Protein AF-A0A5M6DE95-F1 (afdb_monomer)

pLDDT: mean 82.73, std 20.06, range [22.91, 98.81]

InterPro domains:
  IPR000073 Alpha/beta hydrolase fold-1 [PF12697] (902-1166)
  IPR029058 Alpha/Beta hydrolase fold [G3DSA:3.40.50.1820] (59-290)
  IPR029058 Alpha/Beta hydrolase fold [G3DSA:3.40.50.1820] (291-557)
  IPR029058 Alpha/Beta hydrolase fold [G3DSA:3.40.50.1820] (568-847)
  IPR029058 Alpha/Beta hydrolase fold [G3DSA:3.40.50.1820] (859-1182)
  IPR029058 Alpha/Beta hydrolase fold [SSF53474] (50-286)
  IPR029058 Alpha/Beta hydrolase fold [SSF53474] (315-560)
  IPR029058 Alpha/Beta hydrolase fold [SSF53474] (602-825)
  IPR029058 Alpha/Beta hydrolase fold [SSF53474] (873-1181)
  IPR041127 PET hydrolase/cutinase-like [PF12740] (641-721)
  IPR049492 BD-FAE-like domain [PF20434] (73-189)
  IPR049492 BD-FAE-like domain [PF20434] (334-458)
  IPR050300 GDXG lipolytic enzyme [PTHR48081] (318-543)

Organism: NCBI:txid2605748

Secondary structure (DSSP, 8-state):
---------------S----------GGGSPPPEES-SSPPTT-TTTTTSPPEEE-SSS-EEE--SS-EEEEEPPPTT-----EEEEE--STTT-EETIIIIIHHHHHHHHTT-EEEEEE---TTSTT----IIIIIHHHHHHHHHHHHHTTTTTT--TTSEEEEEEHHHHHHHHHHHHS-----TT-SSTTTTS----S-EEEES-S-GGG----TTS--EEEEEETTS-HHHHHHHHHHHHHHHHTT--EEEEEETT--S-----TT--SSGGGHHHHHHHHHHHTT-S--PPPP---S---PPPP---TT-SEEEEEEEE-SSSS-GGGEEEEEEESS--SSPEEEEEEE--STTTS--TTSHHHHHHHHHHHHTT-EEEEE----TTTS-TTHHHHHHHHHHHHHHHTHHHHTEEEEEEEEEEETHHHHHHHHHHH--GGGS---SSS-TTS----SEEEEES---S--TT-S---GGGSGGGG--TTSPPEEEEEETT-SSS-HHHHHHHHHHHHHHT--EEEEEETT--GGGGTTSSHHHHHHHHHHHHHHHHSPPPPTT--SS----S--B--TTS-SSSS-EEEE--TTSTTEEEEEES--TT-BTTB-EEEEEEEPGGG-SB-GGGHHHHHHHHHTT-EEEEEBB-TTTS---GGGGSPP-THHHHHHHHHHHHHHHSTT-TTTTTEEEEEEEEEEETHHHHHHHHHTTSTT--EEEEES----SS---STTS----GGGGGG--S-EEEEE--TTSTTHHHHHHHHHH--SS-EEEEEESS-TT-STTSGGGTHHHHHHHHHHHHHTT--GGGHHHHSSTT-HHHH-TTEEEEEE--------------S----S--PPPPPPTT-EEEEEEETTEEEEEEEPPP-TTPPEEEEE--TT--GGGGHHHHHHHTTT-EEEEEPPTTBTTSPPP-TT--TTHHHHHHHHHHHHTT-SS-EEEEETHHHHHHHHHHHH-TTS-SEEEEES-----TT--S-PPP-TTSTTTTTS--S-------------------PPPP-----TTS-HHHHHHHHTS-HHHHHHHHHHH-TTS-HHHHHHHHHHHHTB----SHHHHHHHHHTT--GGGGGG--S-EEEEE----HHHHHHHHHHHHTSTTEEEEE-TT--S-HHHHTHHHHHHHHHHHHHHHH--

Sequence (1185 aa):
MNKQPLIAFLVFAALFCVCRSSMAQSDSELPQAVYLYEGDAPGSEGMSDIPKQIRPGDDRVVTQVHRPLLYPYLPAEGAETRMAVIVAPGGGHNSLWSTHEGHTPAKYFADHGIAAFVLEYRLAEERDSKYTVDEHALGDMQRAIRLVRARAKDWNVDPNRVGVMGFSAGGEIAALSGMRFDAGDQDADDSIAKQSSRPDFVALIYPGRSHRYEPQPESPPTFIVAGYGDRRDISEGMANVYLKYKRAGVPTELHIYSNAGHGFGLREGKSGSVMRWVDRFIDWAGDRKLIVREAKSKPSADTPSEPKPEDEASDLKIIRDIAYRKGDSQAWRLDLAMPAKQTKDLRPALVIVHGGGWRGGSKSVDVYQKMMTEYARKGYVTVNVEYRLIGEAPFPACIEDVKCAVRWLRAHAKEYHVDPDRIGAYGHSAGAHLALMLAMAPKSAGLEGDGGWDEFSSIVNVAAAGSPPTELGRDVPMAESQWWPIGYVAADHPPLFLIQGSEDRIVRAALTDDFVEKMKAAGADIKYLRVDGAQHGLAYNERLELTDPAIEEFFAKHLKPKLPDGAAANDATEPAAVIIEDGGTGPYSAIATEDESLSGMTIFRPRDLSPFGEKQKLPVLLWGNGACANTTEEHKNFLSEIASHGYLVLAIGLLDQIEERDETSRQKTLSSQLLAALDWAIAESERSGSQFDRKIDTSKVAAMGMSCGGLQAIEVSHDPRISTTVVCNSGVLPSPSPMPGMPALKKDILTKLHGPVLYIMGGPKDIAYNNAMDDFSRVAHVPIVMTNFDVGHAGTYARPHGGEFTQVALDWLDWQLKGKTENSQVFLGEDGKLAKDPDWTVEAKNFAVEHSKAVPVPTEGEIGHAVKPPAAPEGWSEGFLYANGVRLHYYQTPSLAEKPPLVMVHGITDNGLCWTTLALKLQDQFNITLLDARGHGLSDPFTANDDADTLIKDVVAAVETLELKRPILMGHSMGAHTVMRIAAEYPQLPKAVVMLDPLLPGAGNRGGPPRSGRDEFRGRERSRGEPGEHPTSPESNERSSDRPAAKRLSVSMFGSPKDLVAQNNYSFDDLVAKCRRDSPKWDLIDCQYWALSKKQYHGAYSGESFAVMTGAMQIGDALKNIEVPALILKADASDEDREAHQTSADAMPNCKLVHLDDAGHNLHHDQLNRTFKTLSQFLSKVNGP

Mean predicted aligned error: 22.91 Å

Solvent-accessible surface area (backbone atoms only — not comparable to full-atom values): 64082 Å² total; per-residue (Å²): 133,89,80,85,82,91,87,81,89,79,87,89,78,94,76,92,84,92,76,88,88,80,88,82,88,72,89,83,81,67,58,78,70,44,64,72,45,98,66,59,38,90,95,22,77,93,38,46,85,52,75,56,45,74,47,85,64,102,48,44,35,38,32,64,43,38,58,38,31,32,33,59,30,67,32,63,93,84,48,51,30,25,21,33,36,39,26,22,22,16,50,73,34,44,36,29,40,36,32,39,37,12,51,48,50,23,48,52,35,11,79,69,30,25,29,14,28,29,43,49,53,41,37,34,59,27,88,90,45,88,44,40,58,81,63,39,24,29,42,43,53,30,47,46,48,6,43,51,40,66,40,9,78,84,65,62,34,41,62,83,31,37,22,31,30,7,25,27,39,19,7,38,40,31,54,46,30,39,63,56,61,51,73,41,41,82,85,49,89,49,70,40,52,36,33,39,28,52,38,55,29,37,33,31,36,44,27,51,69,34,89,76,63,75,54,44,62,85,25,39,42,34,40,37,38,34,19,52,65,25,60,60,49,31,35,56,24,47,57,53,39,51,53,42,27,55,73,34,68,21,64,66,49,81,46,74,34,79,91,28,45,76,87,70,64,40,57,88,96,61,84,59,79,68,65,45,53,63,58,53,49,51,51,51,34,42,77,68,57,47,53,42,72,70,79,81,76,81,80,76,94,74,79,93,74,76,88,82,89,86,70,100,80,59,73,53,43,74,48,72,71,43,64,50,32,92,70,90,53,71,38,37,22,27,33,37,26,25,46,52,75,83,67,94,68,64,21,29,28,38,38,38,33,48,31,42,76,49,68,48,66,51,40,82,42,65,62,55,46,47,51,32,51,54,44,7,74,75,55,25,36,17,36,34,37,34,42,40,32,49,86,79,36,55,84,63,42,35,51,14,37,52,26,18,42,42,6,33,47,46,74,40,10,80,82,70,44,36,32,73,83,21,28,34,24,34,16,28,33,44,9,6,32,45,19,46,37,32,34,49,59,52,77,89,72,69,52,55,67,87,48,55,52,80,92,41,68,42,63,34,56,26,24,36,21,18,36,36,56,32,62,92,56,102,83,61,102,66,89,55,61,89,79,28,54,60,67,50,67,43,38,86,45,42,43,35,37,40,35,34,17,62,55,12,83,82,48,51,33,67,50,43,50,53,46,51,51,51,25,52,75,49,60,26,53,68,49,76,50,75,39,82,80,28,38,69,42,33,64,68,81,31,65,50,88,62,39,52,61,55,54,48,54,52,49,49,73,73,37,52,82,76,78,73,92,73,87,72,83,81,81,78,71,67,62,68,65,42,62,54,91,84,8,36,86,34,95,31,46,14,30,36,34,62,48,89,95,47,73,64,31,29,38,22,25,36,65,73,56,82,84,42,25,94,90,40,51,26,33,37,36,30,37,29,31,43,88,29,37,30,38,33,65,75,42,42,37,26,49,30,22,52,7,1,66,56,25,38,29,44,29,39,11,45,44,72,91,70,50,86,86,63,80,69,54,72,42,68,46,57,48,65,55,49,56,51,50,50,52,49,52,46,50,37,21,69,33,85,88,40,95,36,44,49,19,49,33,75,80,25,24,34,30,24,17,28,34,38,7,13,45,27,21,60,66,49,35,55,41,87,63,36,49,28,38,38,28,24,33,24,45,61,43,101,58,54,61,88,57,90,53,51,70,70,45,56,72,69,57,58,76,47,49,72,33,43,34,37,36,48,33,11,23,90,72,11,86,26,37,68,29,29,54,52,47,58,71,67,51,73,86,32,31,35,36,43,36,30,34,81,59,21,55,76,53,36,26,80,40,79,51,4,38,70,57,35,56,57,50,47,42,49,46,36,26,76,58,70,62,40,63,76,39,47,44,43,64,43,66,91,83,7,54,38,57,71,34,91,68,38,47,61,48,67,48,60,70,85,82,86,86,80,82,90,80,76,90,83,72,96,82,86,87,90,75,90,60,74,79,72,76,81,63,89,74,47,47,72,52,74,46,80,40,93,94,37,48,38,25,36,38,32,46,64,78,58,101,82,46,58,45,31,39,39,34,41,28,86,76,38,19,30,64,64,45,47,78,57,45,70,76,39,43,91,67,26,29,38,37,24,32,16,51,76,15,14,42,81,13,39,62,70,58,95,85,59,42,40,54,44,72,41,49,44,54,53,41,49,37,59,74,69,65,53,77,47,24,34,35,34,13,27,38,58,15,10,28,29,44,50,50,39,31,34,76,40,53,80,51,42,58,28,40,37,25,35,37,51,92,65,75,44,83,87,66,80,87,70,83,82,72,72,91,75,58,78,84,60,66,82,81,74,85,82,84,88,90,82,84,86,89,85,85,84,89,85,83,90,83,84,92,88,73,86,81,77,79,82,83,72,85,54,96,84,48,55,66,67,50,41,52,55,42,47,66,49,54,59,46,59,39,27,53,46,36,46,71,78,40,71,76,46,55,71,68,56,26,32,36,49,29,45,16,50,56,29,51,69,40,50,82,41,77,63,45,40,50,19,64,53,37,38,62,65,56,85,81,44,49,61,50,27,70,47,49,31,38,39,42,32,38,48,67,54,72,65,46,48,52,27,43,46,56,59,35,67,45,18,86,38,46,46,77,44,72,39,79,88,19,46,80,53,39,72,52,57,35,34,70,61,44,49,53,57,48,52,62,49,54,47,63,75,70,48,134

Radius of gyration: 39.04 Å; Cα contacts (8 Å, |Δi|>4): 2442; chains: 1; bounding box: 116×126×88 Å

Structure (mmCIF, N/CA/C/O backbone):
data_AF-A0A5M6DE95-F1
#
_entry.id   AF-A0A5M6DE95-F1
#
loop_
_atom_site.group_PDB
_atom_site.id
_atom_site.type_symbol
_atom_site.label_atom_id
_atom_site.label_alt_id
_atom_site.label_comp_id
_atom_site.label_asym_id
_atom_site.label_entity_id
_atom_site.label_seq_id
_atom_site.pdbx_PDB_ins_code
_atom_site.Cartn_x
_atom_site.Cartn_y
_atom_site.Cartn_z
_atom_site.occupancy
_atom_site.B_iso_or_equiv
_atom_site.auth_seq_id
_atom_site.auth_comp_id
_atom_site.auth_asym_id
_atom_site.auth_atom_id
_atom_site.pdbx_PDB_model_num
ATOM 1 N N . MET A 1 1 ? 83.474 -16.501 18.865 1.00 30.64 1 MET A N 1
ATOM 2 C CA . MET A 1 1 ? 82.662 -17.708 18.605 1.00 30.64 1 MET A CA 1
ATOM 3 C C . MET A 1 1 ? 81.858 -18.022 19.851 1.00 30.64 1 MET A C 1
ATOM 5 O O . MET A 1 1 ? 82.423 -17.947 20.931 1.00 30.64 1 MET A O 1
ATOM 9 N N . ASN A 1 2 ? 80.572 -18.316 19.653 1.00 35.72 2 ASN A N 1
ATOM 10 C CA . ASN A 1 2 ? 79.562 -18.784 20.607 1.00 35.72 2 ASN A CA 1
ATOM 11 C C . ASN A 1 2 ? 79.353 -17.982 21.897 1.00 35.72 2 ASN A C 1
ATOM 13 O O . ASN A 1 2 ? 80.166 -18.003 22.815 1.00 35.72 2 ASN A O 1
ATOM 17 N N . LYS A 1 3 ? 78.166 -17.377 22.001 1.00 25.84 3 LYS A N 1
ATOM 18 C CA . LYS A 1 3 ? 77.564 -16.990 23.274 1.00 25.84 3 LYS A CA 1
ATOM 19 C C . LYS A 1 3 ? 76.087 -17.402 23.305 1.00 25.84 3 LYS A C 1
ATOM 21 O O . LYS A 1 3 ? 75.293 -16.966 22.481 1.00 25.84 3 LYS A O 1
ATOM 26 N N . GLN A 1 4 ? 75.793 -18.265 24.278 1.00 34.38 4 GLN A N 1
ATOM 27 C CA . GLN A 1 4 ? 74.575 -18.329 25.112 1.00 34.38 4 GLN A CA 1
ATOM 28 C C . GLN A 1 4 ? 74.244 -16.933 25.738 1.00 34.38 4 GLN A C 1
ATOM 30 O O . GLN A 1 4 ? 75.026 -16.017 25.467 1.00 34.38 4 GLN A O 1
ATOM 35 N N . PRO A 1 5 ? 73.269 -16.717 26.674 1.00 54.12 5 PRO A N 1
ATOM 36 C CA . PRO A 1 5 ? 72.367 -17.660 27.388 1.00 54.12 5 PRO A CA 1
ATOM 37 C C . PRO A 1 5 ? 70.900 -17.196 27.692 1.00 54.12 5 PRO A C 1
ATOM 39 O O . PRO A 1 5 ? 70.579 -16.021 27.601 1.00 54.12 5 PRO A O 1
ATOM 42 N N . LEU A 1 6 ? 70.063 -18.170 28.109 1.00 30.41 6 LEU A N 1
ATOM 43 C CA . LEU A 1 6 ? 69.128 -18.250 29.273 1.00 30.41 6 LEU A CA 1
ATOM 44 C C . LEU A 1 6 ? 68.301 -17.031 29.796 1.00 30.41 6 LEU A C 1
ATOM 46 O O . LEU A 1 6 ? 68.891 -16.018 30.146 1.00 30.41 6 LEU A O 1
ATOM 50 N N . ILE A 1 7 ? 66.990 -17.268 30.068 1.00 28.22 7 ILE A N 1
ATOM 51 C CA . ILE A 1 7 ? 66.188 -16.982 31.311 1.00 28.22 7 ILE A CA 1
ATOM 52 C C . ILE A 1 7 ? 64.760 -16.386 31.119 1.00 28.22 7 ILE A C 1
ATOM 54 O O . ILE A 1 7 ? 64.574 -15.398 30.424 1.00 28.22 7 ILE A O 1
ATOM 58 N N . ALA A 1 8 ? 63.826 -16.975 31.895 1.00 24.28 8 ALA A N 1
ATOM 59 C CA . ALA A 1 8 ? 62.583 -16.469 32.525 1.00 24.28 8 ALA A CA 1
ATOM 60 C C . ALA A 1 8 ? 61.265 -16.268 31.740 1.00 24.28 8 ALA A C 1
ATOM 62 O O . ALA A 1 8 ? 61.169 -15.467 30.823 1.00 24.28 8 ALA A O 1
ATOM 63 N N . PHE A 1 9 ? 60.227 -16.958 32.250 1.00 29.44 9 PHE A N 1
ATOM 64 C CA . PHE A 1 9 ? 58.916 -16.433 32.685 1.00 29.44 9 PHE A CA 1
ATOM 65 C C . PHE A 1 9 ? 58.400 -15.152 32.007 1.00 29.44 9 PHE A C 1
ATOM 67 O O . PHE A 1 9 ? 58.984 -14.098 32.229 1.00 29.44 9 PHE A O 1
ATOM 74 N N . LEU A 1 10 ? 57.216 -15.216 31.372 1.00 24.34 10 LEU A N 1
ATOM 75 C CA . LEU A 1 10 ? 56.120 -14.256 31.602 1.00 24.34 10 LEU A CA 1
ATOM 76 C C . LEU A 1 10 ? 54.818 -14.639 30.871 1.00 24.34 10 LEU A C 1
ATOM 78 O O . LEU A 1 10 ? 54.762 -14.804 29.656 1.00 24.34 10 LEU A O 1
ATOM 82 N N . VAL A 1 11 ? 53.761 -14.734 31.678 1.00 37.62 11 VAL A N 1
ATOM 83 C CA . VAL A 1 11 ? 52.373 -14.398 31.340 1.00 37.62 11 VAL A CA 1
ATOM 84 C C . VAL A 1 11 ? 52.327 -12.965 30.773 1.00 37.62 11 VAL A C 1
ATOM 86 O O . VAL A 1 11 ? 53.164 -12.157 31.157 1.00 37.62 11 VAL A O 1
ATOM 89 N N . PHE A 1 12 ? 51.312 -12.657 29.954 1.00 27.19 12 PHE A N 1
ATOM 90 C CA . PHE A 1 12 ? 50.976 -11.369 29.303 1.00 27.19 12 PHE A CA 1
ATOM 91 C C . PHE A 1 12 ? 51.530 -11.138 27.889 1.00 27.19 12 PHE A C 1
ATOM 93 O O . PHE A 1 12 ? 52.567 -10.514 27.707 1.00 27.19 12 PHE A O 1
ATOM 100 N N . ALA A 1 13 ? 50.754 -11.553 26.880 1.00 26.64 13 ALA A N 1
ATOM 101 C CA . ALA A 1 13 ? 50.155 -10.638 25.891 1.00 26.64 13 ALA A CA 1
ATOM 102 C C . ALA A 1 13 ? 49.337 -11.436 24.857 1.00 26.64 13 ALA A C 1
ATOM 104 O O . ALA A 1 13 ? 49.686 -11.550 23.685 1.00 26.64 13 ALA A O 1
ATOM 105 N N . ALA A 1 14 ? 48.212 -11.991 25.311 1.00 38.28 14 ALA A N 1
ATOM 106 C CA . ALA A 1 14 ? 47.057 -12.151 24.445 1.00 38.28 14 ALA A CA 1
ATOM 107 C C . ALA A 1 14 ? 46.505 -10.742 24.182 1.00 38.28 14 ALA A C 1
ATOM 109 O O . ALA A 1 14 ? 45.940 -10.158 25.096 1.00 38.28 14 ALA A O 1
ATOM 110 N N . LEU A 1 15 ? 46.773 -10.172 23.003 1.00 38.22 15 LEU A N 1
ATOM 111 C CA . LEU A 1 15 ? 45.950 -9.203 22.260 1.00 38.22 15 LEU A CA 1
ATOM 112 C C . LEU A 1 15 ? 46.751 -8.706 21.034 1.00 38.22 15 LEU A C 1
ATOM 114 O O . LEU A 1 15 ? 47.923 -8.370 21.159 1.00 38.22 15 LEU A O 1
ATOM 118 N N . PHE A 1 16 ? 46.071 -8.611 19.884 1.00 33.19 16 PHE A N 1
ATOM 119 C CA . PHE A 1 16 ? 46.503 -8.036 18.594 1.00 33.19 16 PHE A CA 1
ATOM 120 C C . PHE A 1 16 ? 47.406 -8.868 17.662 1.00 33.19 16 PHE A C 1
ATOM 122 O O . PHE A 1 16 ? 48.593 -8.604 17.520 1.00 33.19 16 PHE A O 1
ATOM 129 N N . CYS A 1 17 ? 46.791 -9.811 16.933 1.00 26.55 17 CYS A N 1
ATOM 130 C CA . CYS A 1 17 ? 46.836 -9.887 15.455 1.00 26.55 17 CYS A CA 1
ATOM 131 C C . CYS A 1 17 ? 46.016 -11.093 14.953 1.00 26.55 17 CYS A C 1
ATOM 133 O O . CYS A 1 17 ? 46.554 -12.068 14.438 1.00 26.55 17 CYS A O 1
ATOM 135 N N . VAL A 1 18 ? 44.688 -11.033 15.099 1.00 34.94 18 VAL A N 1
ATOM 136 C CA . VAL A 1 18 ? 43.774 -11.842 14.278 1.00 34.94 18 VAL A CA 1
ATOM 137 C C . VAL A 1 18 ? 43.281 -10.925 13.171 1.00 34.94 18 VAL A C 1
ATOM 139 O O . VAL A 1 18 ? 42.356 -10.145 13.362 1.00 34.94 18 VAL A O 1
ATOM 142 N N . CYS A 1 19 ? 43.957 -10.972 12.027 1.00 32.53 19 CYS A N 1
ATOM 143 C CA . CYS A 1 19 ? 43.475 -10.366 10.798 1.00 32.53 19 CYS A CA 1
ATOM 144 C C . CYS A 1 19 ? 43.886 -11.237 9.609 1.00 32.53 19 CYS A C 1
ATOM 146 O O . CYS A 1 19 ? 45.070 -11.370 9.312 1.00 32.53 19 CYS A O 1
ATOM 148 N N . ARG A 1 20 ? 42.851 -11.725 8.913 1.00 36.06 20 ARG A N 1
ATOM 149 C CA . ARG A 1 20 ? 42.813 -12.231 7.531 1.00 36.06 20 ARG A CA 1
ATOM 150 C C . ARG A 1 20 ? 43.402 -13.614 7.259 1.00 36.06 20 ARG A C 1
ATOM 152 O O . ARG A 1 20 ? 44.594 -13.763 7.028 1.00 36.06 20 ARG A O 1
ATOM 159 N N . SER A 1 21 ? 42.499 -14.582 7.110 1.00 28.50 21 SER A N 1
ATOM 160 C CA . SER A 1 21 ? 42.454 -15.507 5.965 1.00 28.50 21 SER A CA 1
ATOM 161 C C . SER A 1 21 ? 41.072 -16.166 5.932 1.00 28.50 21 SER A C 1
ATOM 163 O O . SER A 1 21 ? 40.866 -17.237 6.491 1.00 28.50 21 SER A O 1
ATOM 165 N N . SER A 1 22 ? 40.105 -15.474 5.332 1.00 34.28 22 SER A N 1
ATOM 166 C CA . SER A 1 22 ? 38.844 -16.063 4.889 1.00 34.28 22 SER A CA 1
ATOM 167 C C . SER A 1 22 ? 38.933 -16.361 3.390 1.00 34.28 22 SER A C 1
ATOM 169 O O . SER A 1 22 ? 39.476 -15.546 2.647 1.00 34.28 22 SER A O 1
ATOM 171 N N . MET A 1 23 ? 38.284 -17.459 2.994 1.00 39.03 23 MET A N 1
ATOM 172 C CA . MET A 1 23 ? 37.802 -17.811 1.646 1.00 39.03 23 MET A CA 1
ATOM 173 C C . MET A 1 23 ? 38.751 -18.573 0.707 1.00 39.03 23 MET A C 1
ATOM 175 O O . MET A 1 23 ? 39.632 -18.005 0.070 1.00 39.03 23 MET A O 1
ATOM 179 N N . ALA A 1 24 ? 38.448 -19.867 0.555 1.00 29.34 24 ALA A N 1
ATOM 180 C CA . ALA A 1 24 ? 38.422 -20.588 -0.719 1.00 29.34 24 ALA A CA 1
ATOM 181 C C . ALA A 1 24 ? 37.499 -21.818 -0.557 1.00 29.34 24 ALA A C 1
ATOM 183 O O . ALA A 1 24 ? 37.802 -22.705 0.239 1.00 29.34 24 ALA A O 1
ATOM 184 N N . GLN A 1 25 ? 36.362 -21.854 -1.258 1.00 33.25 25 GLN A N 1
ATOM 185 C CA . GLN A 1 25 ? 35.470 -23.021 -1.334 1.00 33.25 25 GLN A CA 1
ATOM 186 C C . GLN A 1 25 ? 35.994 -23.954 -2.447 1.00 33.25 25 GLN A C 1
ATOM 188 O O . GLN A 1 25 ? 36.332 -23.477 -3.530 1.00 33.25 25 GLN A O 1
ATOM 193 N N . SER A 1 26 ? 36.165 -25.251 -2.167 1.00 34.94 26 SER A N 1
ATOM 194 C CA . SER A 1 26 ? 36.795 -26.233 -3.071 1.00 34.94 26 SER A CA 1
ATOM 195 C C . SER A 1 26 ? 35.801 -26.884 -4.045 1.00 34.94 26 SER A C 1
ATOM 197 O O . SER A 1 26 ? 34.688 -27.203 -3.645 1.00 34.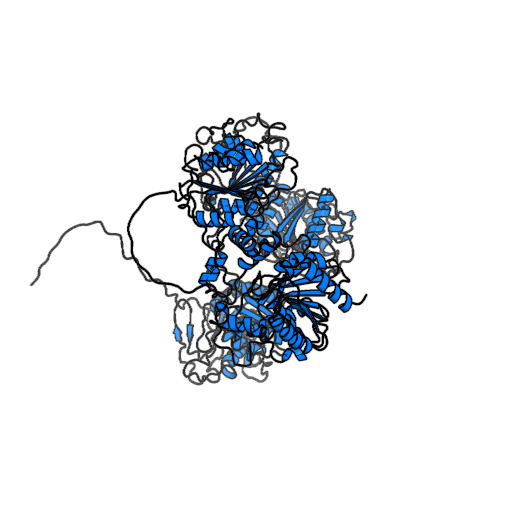94 26 SER A O 1
ATOM 199 N N . ASP A 1 27 ? 36.237 -27.185 -5.279 1.00 42.84 27 ASP A N 1
ATOM 200 C CA . ASP A 1 27 ? 35.501 -27.837 -6.396 1.00 42.84 27 ASP A CA 1
ATOM 201 C C . ASP A 1 27 ? 34.868 -29.231 -6.104 1.00 42.84 27 ASP A C 1
ATOM 203 O O . ASP A 1 27 ? 34.369 -29.893 -7.013 1.00 42.84 27 ASP A O 1
ATOM 207 N N . SER A 1 28 ? 34.866 -29.717 -4.860 1.00 45.84 28 SER A N 1
ATOM 208 C CA . SER A 1 28 ? 34.426 -31.072 -4.483 1.00 45.84 28 SER A CA 1
ATOM 209 C C . SER A 1 28 ? 32.909 -31.254 -4.294 1.00 45.84 28 SER A C 1
ATOM 211 O O . SER A 1 28 ? 32.488 -32.361 -3.976 1.00 45.84 28 SER A O 1
ATOM 213 N N . GLU A 1 29 ? 32.089 -30.209 -4.451 1.00 66.94 29 GLU A N 1
ATOM 214 C CA . GLU A 1 29 ? 30.639 -30.234 -4.143 1.00 66.94 29 GLU A CA 1
ATOM 215 C C . GLU A 1 29 ? 29.712 -30.304 -5.379 1.00 66.94 29 GLU A C 1
ATOM 217 O O . GLU A 1 29 ? 28.490 -30.293 -5.244 1.00 66.94 29 GLU A O 1
ATOM 222 N N . LEU A 1 30 ? 30.254 -30.368 -6.599 1.00 82.88 30 LEU A N 1
ATOM 223 C CA . LEU A 1 30 ? 29.458 -30.320 -7.835 1.00 82.88 30 LEU A CA 1
ATOM 224 C C . LEU A 1 30 ? 29.026 -31.718 -8.311 1.00 82.88 30 LEU A C 1
ATOM 226 O O . LEU A 1 30 ? 29.800 -32.669 -8.179 1.00 82.88 30 LEU A O 1
ATOM 230 N N . PRO A 1 31 ? 27.834 -31.864 -8.925 1.00 88.44 31 PRO A N 1
ATOM 231 C CA . PRO A 1 31 ? 27.388 -33.147 -9.459 1.00 88.44 31 PRO A CA 1
ATOM 232 C C . PRO A 1 31 ? 28.258 -33.606 -10.638 1.00 88.44 31 PRO A C 1
ATOM 234 O O . PRO A 1 31 ? 28.967 -32.819 -11.270 1.00 88.44 31 PRO A O 1
ATOM 237 N N . GLN A 1 32 ? 28.198 -34.898 -10.962 1.00 91.81 32 GLN A N 1
ATOM 238 C CA . GLN A 1 32 ? 28.972 -35.463 -12.068 1.00 91.81 32 GLN A CA 1
ATOM 239 C C . GLN A 1 32 ? 28.542 -34.852 -13.411 1.00 91.81 32 GLN A C 1
ATOM 241 O O . GLN A 1 32 ? 27.391 -34.984 -13.824 1.00 91.81 32 GLN A O 1
ATOM 246 N N . ALA A 1 33 ? 29.485 -34.215 -14.109 1.00 93.44 33 ALA A N 1
ATOM 247 C CA . ALA A 1 33 ? 29.240 -33.606 -15.413 1.00 93.44 33 ALA A CA 1
ATOM 248 C C . ALA A 1 33 ? 28.958 -34.648 -16.509 1.00 93.44 33 ALA A C 1
ATOM 250 O O . ALA A 1 33 ? 29.555 -35.727 -16.535 1.00 93.44 33 ALA A O 1
ATOM 251 N N . VAL A 1 34 ? 28.102 -34.279 -17.463 1.00 96.12 34 VAL A N 1
ATOM 252 C CA . VAL A 1 34 ? 27.782 -35.054 -18.666 1.00 96.12 34 VAL A CA 1
ATOM 253 C C . VAL A 1 34 ? 28.125 -34.215 -19.892 1.00 96.12 34 VAL A C 1
ATOM 255 O O . VAL A 1 34 ? 27.553 -33.147 -20.095 1.00 96.12 34 VAL A O 1
ATOM 258 N N . TYR A 1 35 ? 29.066 -34.678 -20.712 1.00 95.62 35 TYR A N 1
ATOM 259 C CA . TYR A 1 35 ? 29.445 -33.977 -21.940 1.00 95.62 35 TYR A CA 1
ATOM 260 C C . TYR A 1 35 ? 28.331 -34.039 -22.987 1.00 95.62 35 TYR A C 1
ATOM 262 O O . TYR A 1 35 ? 27.657 -35.058 -23.127 1.00 95.62 35 TYR A O 1
ATOM 270 N N . LEU A 1 36 ? 28.162 -32.957 -23.752 1.00 95.69 36 LEU A N 1
ATOM 271 C CA . LEU A 1 36 ? 27.162 -32.903 -24.826 1.00 95.69 36 LEU A CA 1
ATOM 272 C C . LEU A 1 36 ? 27.523 -33.778 -26.039 1.00 95.69 36 LEU A C 1
ATOM 274 O O . LEU A 1 36 ? 26.637 -34.186 -26.799 1.00 95.69 36 LEU A O 1
ATOM 278 N N . TYR A 1 37 ? 28.818 -34.052 -26.211 1.00 92.19 37 TYR A N 1
ATOM 279 C CA . TYR A 1 37 ? 29.399 -34.816 -27.311 1.00 92.19 37 TYR A CA 1
ATOM 280 C C . TYR A 1 37 ? 30.365 -35.868 -26.747 1.00 92.19 37 TYR A C 1
ATOM 282 O O . TYR A 1 37 ? 31.160 -35.573 -25.847 1.00 92.19 37 TYR A O 1
ATOM 290 N N . GLU A 1 38 ? 30.299 -37.099 -27.264 1.00 85.12 38 GLU A N 1
ATOM 291 C CA . GLU A 1 38 ? 31.206 -38.180 -26.850 1.00 85.12 38 GLU A CA 1
ATOM 292 C C . GLU A 1 38 ? 32.657 -37.900 -27.285 1.00 85.12 38 GLU A C 1
ATOM 294 O O . GLU A 1 38 ? 33.585 -38.172 -26.523 1.00 85.12 38 GLU A O 1
ATOM 299 N N . GLY A 1 39 ? 32.840 -37.283 -28.460 1.00 85.12 39 GLY A N 1
ATOM 300 C CA . GLY A 1 39 ? 34.121 -36.801 -28.988 1.00 85.12 39 GLY A CA 1
ATOM 301 C C . GLY A 1 39 ? 34.215 -35.273 -29.035 1.00 85.12 39 GLY A C 1
ATOM 302 O O . GLY A 1 39 ? 33.666 -34.581 -28.174 1.00 85.12 39 GLY A O 1
ATOM 303 N N . ASP A 1 40 ? 34.905 -34.750 -30.052 1.00 88.12 40 ASP A N 1
ATOM 304 C CA . ASP A 1 40 ? 34.977 -33.309 -30.291 1.00 88.12 40 ASP A CA 1
ATOM 305 C C . ASP A 1 40 ? 33.599 -32.732 -30.631 1.00 88.12 40 ASP A C 1
ATOM 307 O O . ASP A 1 40 ? 32.854 -33.284 -31.444 1.00 88.12 40 ASP A O 1
ATOM 311 N N . ALA A 1 41 ? 33.263 -31.597 -30.017 1.00 91.94 41 ALA A N 1
ATOM 312 C CA . ALA A 1 41 ? 32.096 -30.828 -30.433 1.00 91.94 41 ALA A CA 1
ATOM 313 C C . ALA A 1 41 ? 32.335 -30.258 -31.848 1.00 91.94 41 ALA A C 1
ATOM 315 O O . ALA A 1 41 ? 33.454 -29.820 -32.120 1.00 91.94 41 ALA A O 1
ATOM 316 N N . PRO A 1 42 ? 31.322 -30.189 -32.733 1.00 90.50 42 PRO A N 1
ATOM 317 C CA . PRO A 1 42 ? 31.481 -29.618 -34.074 1.00 90.50 42 PRO A CA 1
ATOM 318 C C . PRO A 1 42 ? 32.063 -28.201 -34.024 1.00 90.50 42 PRO A C 1
ATOM 320 O O . PRO A 1 42 ? 31.491 -27.344 -33.348 1.00 90.50 42 PRO A O 1
ATOM 323 N N . GLY A 1 43 ? 33.193 -27.954 -34.690 1.00 89.62 43 GLY A N 1
ATOM 324 C CA . GLY A 1 43 ? 33.948 -26.692 -34.632 1.00 89.62 43 GLY A CA 1
ATOM 325 C C . GLY A 1 43 ? 35.019 -26.619 -33.528 1.00 89.62 43 GLY A C 1
ATOM 326 O O . GLY A 1 43 ? 35.728 -25.618 -33.422 1.00 89.62 43 GLY A O 1
ATOM 327 N N . SER A 1 44 ? 35.146 -27.656 -32.693 1.00 91.56 44 SER A N 1
ATOM 328 C CA . SER A 1 44 ? 36.181 -27.817 -31.657 1.00 91.56 44 SER A CA 1
ATOM 329 C C . SER A 1 44 ? 37.179 -28.939 -31.993 1.00 91.56 44 SER A C 1
ATOM 331 O O . SER A 1 44 ? 37.798 -29.488 -31.081 1.00 91.56 44 SER A O 1
ATOM 333 N N . GLU A 1 45 ? 37.334 -29.312 -33.265 1.00 92.19 45 GLU A N 1
ATOM 334 C CA . GLU A 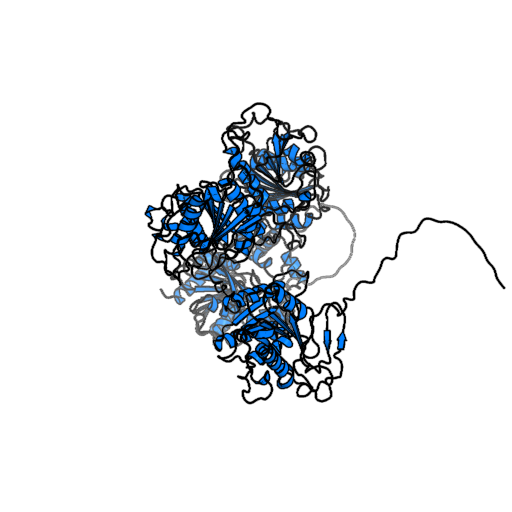1 45 ? 38.164 -30.450 -33.678 1.00 92.19 45 GLU A CA 1
ATOM 335 C C . GLU A 1 45 ? 39.612 -30.304 -33.174 1.00 92.19 45 GLU A C 1
ATOM 337 O O . GLU A 1 45 ? 40.294 -29.314 -33.453 1.00 92.19 45 GLU A O 1
ATOM 342 N N . GLY A 1 46 ? 40.081 -31.292 -32.407 1.00 87.56 46 GLY A N 1
ATOM 343 C CA . GLY A 1 46 ? 41.407 -31.309 -31.785 1.00 87.56 46 GLY A CA 1
ATOM 344 C C . GLY A 1 46 ? 41.590 -30.356 -30.595 1.00 87.56 46 GLY A C 1
ATOM 345 O O . GLY A 1 46 ? 42.709 -30.223 -30.103 1.00 87.56 46 GLY A O 1
ATOM 346 N N . MET A 1 47 ? 40.528 -29.689 -30.130 1.00 86.94 47 MET A N 1
ATOM 347 C CA . MET A 1 47 ? 40.578 -28.711 -29.033 1.00 86.94 47 MET A CA 1
ATOM 348 C C . MET A 1 47 ? 39.965 -29.233 -27.725 1.00 86.94 47 MET A C 1
ATOM 350 O O . MET A 1 47 ? 40.169 -28.617 -26.682 1.00 86.94 47 MET A O 1
ATOM 354 N N . SER A 1 48 ? 39.223 -30.348 -27.735 1.00 81.94 48 SER A N 1
ATOM 355 C CA . SER A 1 48 ? 38.462 -30.808 -26.556 1.00 81.94 48 SER A CA 1
ATOM 356 C C . SER A 1 48 ? 39.312 -31.290 -25.380 1.00 81.94 48 SER A C 1
ATOM 358 O O . SER A 1 48 ? 38.797 -31.385 -24.265 1.00 81.94 48 SER A O 1
ATOM 360 N N . ASP A 1 49 ? 40.594 -31.576 -25.616 1.00 84.94 49 ASP A N 1
ATOM 361 C CA . ASP A 1 49 ? 41.560 -31.936 -24.572 1.00 84.94 49 ASP A CA 1
ATOM 362 C C . ASP A 1 49 ? 42.164 -30.706 -23.874 1.00 84.94 49 ASP A C 1
ATOM 364 O O . ASP A 1 49 ? 42.842 -30.840 -22.853 1.00 84.94 49 ASP A O 1
ATOM 368 N N . ILE A 1 50 ? 41.925 -29.498 -24.397 1.00 87.25 50 ILE A N 1
ATOM 369 C CA . ILE A 1 50 ? 42.349 -28.256 -23.751 1.00 87.25 50 ILE A CA 1
ATOM 370 C C . ILE A 1 50 ? 41.422 -28.013 -22.551 1.00 87.25 50 ILE A C 1
ATOM 372 O O . ILE A 1 50 ? 40.209 -27.859 -22.732 1.00 87.25 50 ILE A O 1
ATOM 376 N N . PRO A 1 51 ? 41.954 -27.985 -21.316 1.00 85.62 51 PRO A N 1
ATOM 377 C CA . PRO A 1 51 ? 41.128 -27.831 -20.133 1.00 85.62 51 PRO A CA 1
ATOM 378 C C . PRO A 1 51 ? 40.530 -26.425 -20.076 1.00 85.62 51 PRO A C 1
ATOM 380 O O . PRO A 1 51 ? 41.233 -25.430 -20.254 1.00 85.62 51 PRO A O 1
ATOM 383 N N . LYS A 1 52 ? 39.237 -26.350 -19.747 1.00 91.12 52 LYS A N 1
ATOM 384 C CA . LYS A 1 52 ? 38.583 -25.084 -19.400 1.00 91.12 52 LYS A CA 1
ATOM 385 C C . LYS A 1 52 ? 39.295 -24.422 -18.219 1.00 91.12 52 LYS A C 1
ATOM 387 O O . LYS A 1 52 ? 39.774 -25.105 -17.310 1.00 91.12 52 LYS A O 1
ATOM 392 N N . GLN A 1 53 ? 39.322 -23.096 -18.198 1.00 89.62 53 GLN A N 1
ATOM 393 C CA . GLN A 1 53 ? 39.865 -22.348 -17.069 1.00 89.62 53 GLN A CA 1
ATOM 394 C C . GLN A 1 53 ? 38.752 -22.013 -16.086 1.00 89.62 53 GLN A C 1
ATOM 396 O O . GLN A 1 53 ? 37.687 -21.533 -16.466 1.00 89.62 53 GLN A O 1
ATOM 401 N N . ILE A 1 54 ? 39.015 -22.260 -14.806 1.00 90.62 54 ILE A N 1
ATOM 402 C CA . ILE A 1 54 ? 38.111 -21.925 -13.711 1.00 90.62 54 ILE A CA 1
ATOM 403 C C . ILE A 1 54 ? 38.835 -20.909 -12.843 1.00 90.62 54 ILE A C 1
ATOM 405 O O . ILE A 1 54 ? 39.879 -21.210 -12.263 1.00 90.62 54 ILE A O 1
ATOM 409 N N . ARG A 1 55 ? 38.288 -19.697 -12.754 1.00 84.62 55 ARG A N 1
ATOM 410 C CA . ARG A 1 55 ? 38.765 -18.705 -11.796 1.00 84.62 55 ARG A CA 1
ATOM 411 C C . ARG A 1 55 ? 37.975 -18.862 -10.493 1.00 84.62 55 ARG A C 1
ATOM 413 O O . ARG A 1 55 ? 36.772 -18.593 -10.508 1.00 84.62 55 ARG A O 1
ATOM 420 N N . PRO A 1 56 ? 38.623 -19.256 -9.383 1.00 62.56 56 PRO A N 1
ATOM 421 C CA . PRO A 1 56 ? 37.975 -19.297 -8.080 1.00 62.56 56 PRO A CA 1
ATOM 422 C C . PRO A 1 56 ? 37.790 -17.877 -7.516 1.00 62.56 56 PRO A C 1
ATOM 424 O O . PRO A 1 56 ? 38.577 -16.970 -7.800 1.00 62.56 56 PRO A O 1
ATOM 427 N N . GLY A 1 57 ? 36.750 -17.689 -6.709 1.00 66.44 57 GLY A N 1
ATOM 428 C CA . GLY A 1 57 ? 36.375 -16.440 -6.040 1.00 66.44 57 GLY A CA 1
ATOM 429 C C . GLY A 1 57 ? 35.012 -16.603 -5.359 1.00 66.44 57 GLY A C 1
ATOM 430 O O . GLY A 1 57 ? 34.523 -17.725 -5.262 1.00 66.44 57 GLY A O 1
ATOM 431 N N . ASP A 1 58 ? 34.371 -15.501 -4.952 1.00 66.88 58 ASP A N 1
ATOM 432 C CA . ASP A 1 58 ? 32.971 -15.519 -4.469 1.00 66.88 58 ASP A CA 1
ATOM 433 C C . ASP A 1 58 ? 31.996 -16.084 -5.524 1.00 66.88 58 ASP A C 1
ATOM 435 O O . ASP A 1 58 ? 30.882 -16.489 -5.204 1.00 66.88 58 ASP A O 1
ATOM 439 N N . ASP A 1 59 ? 32.427 -16.112 -6.790 1.00 81.88 59 ASP A N 1
ATOM 440 C CA . ASP A 1 59 ? 31.738 -16.739 -7.909 1.00 81.88 59 ASP A CA 1
ATOM 441 C C . ASP A 1 59 ? 32.679 -17.629 -8.724 1.00 81.88 59 ASP A C 1
ATOM 443 O O . ASP A 1 59 ? 33.845 -17.276 -8.940 1.00 81.88 59 ASP A O 1
ATOM 447 N N . ARG A 1 60 ? 32.156 -18.747 -9.237 1.00 89.25 60 ARG A N 1
ATOM 448 C CA . ARG A 1 60 ? 32.867 -19.642 -10.151 1.00 89.25 60 ARG A CA 1
ATOM 449 C C . ARG A 1 60 ? 32.732 -19.117 -11.576 1.00 89.25 60 ARG A C 1
ATOM 451 O O . ARG A 1 60 ? 31.691 -19.279 -12.211 1.00 89.25 60 ARG A O 1
ATOM 458 N N . VAL A 1 61 ? 33.810 -18.535 -12.097 1.00 91.06 61 VAL A N 1
ATOM 459 C CA . VAL A 1 61 ? 33.852 -18.016 -13.472 1.00 91.06 61 VAL A CA 1
ATOM 460 C C . VAL A 1 61 ? 34.613 -18.983 -14.374 1.00 91.06 61 VAL A C 1
ATOM 462 O O . VAL A 1 61 ? 35.784 -19.266 -14.117 1.00 91.06 61 VAL A O 1
ATOM 465 N N . VAL A 1 62 ? 33.956 -19.477 -15.424 1.00 93.25 62 VAL A N 1
ATOM 466 C CA . VAL A 1 62 ? 34.513 -20.468 -16.360 1.00 93.25 62 VAL A CA 1
ATOM 467 C C . VAL A 1 62 ? 34.802 -19.826 -17.719 1.00 93.25 62 VAL A C 1
ATOM 469 O O . VAL A 1 62 ? 33.970 -19.082 -18.238 1.00 93.25 62 VAL A O 1
ATOM 472 N N . THR A 1 63 ? 35.969 -20.110 -18.297 1.00 93.75 63 THR A N 1
ATOM 473 C CA . THR A 1 63 ? 36.381 -19.683 -19.647 1.00 93.75 63 THR A CA 1
ATOM 474 C C . THR A 1 63 ? 37.067 -20.836 -20.401 1.00 93.75 63 THR A C 1
ATOM 476 O O . THR A 1 63 ? 37.258 -21.910 -19.827 1.00 93.75 63 THR A O 1
ATOM 479 N N . GLN A 1 64 ? 37.424 -20.662 -21.680 1.00 91.62 64 GLN A N 1
ATOM 480 C CA . GLN A 1 64 ? 38.031 -21.707 -22.527 1.00 91.62 64 GLN A CA 1
ATOM 481 C C . GLN A 1 64 ? 37.209 -23.001 -22.602 1.00 91.62 64 GLN A C 1
ATOM 483 O O . GLN A 1 64 ? 37.731 -24.117 -22.559 1.00 91.62 64 GLN A O 1
ATOM 488 N N . VAL A 1 65 ? 35.886 -22.865 -22.695 1.00 94.19 65 VAL A N 1
ATOM 489 C CA . VAL A 1 65 ? 35.005 -24.017 -22.898 1.00 94.19 65 VAL A CA 1
ATOM 490 C C . VAL A 1 65 ? 35.158 -24.464 -24.350 1.00 94.19 65 VAL A C 1
ATOM 492 O O . VAL A 1 65 ? 34.644 -23.810 -25.250 1.00 94.19 65 VAL A O 1
ATOM 495 N N . HIS A 1 66 ? 35.874 -25.567 -24.577 1.00 94.00 66 HIS A N 1
ATOM 496 C CA . HIS A 1 66 ? 35.979 -26.232 -25.886 1.00 94.00 66 HIS A CA 1
ATOM 497 C C . HIS A 1 66 ? 35.103 -27.486 -25.971 1.00 94.00 66 HIS A C 1
ATOM 499 O O . HIS A 1 66 ? 34.619 -27.838 -27.052 1.00 94.00 66 HIS A O 1
ATOM 505 N N . ARG A 1 67 ? 34.854 -28.112 -24.813 1.00 93.81 67 ARG A N 1
ATOM 506 C CA . ARG A 1 67 ? 34.030 -29.308 -24.643 1.00 93.81 67 ARG A CA 1
ATOM 507 C C . ARG A 1 67 ? 32.808 -28.989 -23.764 1.00 93.81 67 ARG A C 1
ATOM 509 O O . ARG A 1 67 ? 32.919 -29.045 -22.537 1.00 93.81 67 ARG A O 1
ATOM 516 N N . PRO A 1 68 ? 31.664 -28.617 -24.365 1.00 96.69 68 PRO A N 1
ATOM 517 C CA . PRO A 1 68 ? 30.478 -28.198 -23.625 1.00 96.69 68 PRO A CA 1
ATOM 518 C C . PRO A 1 68 ? 29.831 -29.373 -22.878 1.00 96.69 68 PRO A C 1
ATOM 520 O O . PRO A 1 68 ? 29.905 -30.532 -23.307 1.00 96.69 68 PRO A O 1
ATOM 523 N N . LEU A 1 69 ? 29.203 -29.075 -21.741 1.00 97.00 69 LEU A N 1
ATOM 524 C CA . LEU A 1 69 ? 28.710 -30.079 -20.793 1.00 97.00 69 LEU A CA 1
ATOM 525 C C . LEU A 1 69 ? 27.514 -29.592 -19.968 1.00 97.00 69 LEU A C 1
ATOM 527 O O . LEU A 1 69 ? 27.245 -28.394 -19.885 1.00 97.00 69 LEU A O 1
ATOM 531 N N . LEU A 1 70 ? 26.829 -30.544 -19.330 1.00 97.88 70 LEU A N 1
ATOM 532 C CA . LEU A 1 70 ? 25.763 -30.327 -18.357 1.00 97.88 70 LEU A CA 1
ATOM 533 C C . LEU A 1 70 ? 26.169 -30.807 -16.964 1.00 97.88 70 LEU A C 1
ATOM 535 O O . LEU A 1 70 ? 26.745 -31.884 -16.818 1.00 97.88 70 LEU A O 1
ATOM 539 N N . TYR A 1 71 ? 25.765 -30.061 -15.941 1.00 97.94 71 TYR A N 1
ATOM 540 C CA . TYR A 1 71 ? 25.744 -30.516 -14.551 1.00 97.94 71 TYR A CA 1
ATOM 541 C C . TYR A 1 71 ? 24.301 -30.828 -14.127 1.00 97.94 71 TYR A C 1
ATOM 543 O O . TYR A 1 71 ? 23.517 -29.887 -13.984 1.00 97.94 71 TYR A O 1
ATOM 551 N N . PRO A 1 72 ? 23.929 -32.109 -13.944 1.00 97.19 72 PRO A N 1
ATOM 552 C CA . PRO A 1 72 ? 22.577 -32.502 -13.564 1.00 97.19 72 PRO A CA 1
ATOM 553 C C . PRO A 1 72 ? 22.340 -32.331 -12.055 1.00 97.19 72 PRO A C 1
ATOM 555 O O . PRO A 1 72 ? 23.002 -32.958 -11.232 1.00 97.19 72 PRO A O 1
ATOM 558 N N . TYR A 1 73 ? 21.352 -31.513 -11.709 1.00 96.62 73 TYR A N 1
ATOM 559 C CA . TYR A 1 73 ? 20.760 -31.375 -10.382 1.00 96.62 73 TYR A CA 1
ATOM 560 C C . TYR A 1 73 ? 19.390 -32.043 -10.424 1.00 96.62 73 TYR A C 1
ATOM 562 O O . TYR A 1 73 ? 18.419 -31.485 -10.935 1.00 96.62 73 TYR A O 1
ATOM 570 N N . LEU A 1 74 ? 19.337 -33.284 -9.952 1.00 94.19 74 LEU A N 1
ATOM 571 C CA . LEU A 1 74 ? 18.114 -34.075 -9.955 1.00 94.19 74 LEU A CA 1
ATOM 572 C C . LEU A 1 74 ? 17.406 -33.925 -8.604 1.00 94.19 74 LEU A C 1
ATOM 574 O O . LEU A 1 74 ? 18.085 -33.886 -7.574 1.00 94.19 74 LEU A O 1
ATOM 578 N N . PRO A 1 75 ? 16.068 -33.834 -8.590 1.00 89.69 75 PRO A N 1
ATOM 579 C CA . PRO A 1 75 ? 15.314 -33.786 -7.349 1.00 89.69 75 PRO A CA 1
ATOM 580 C C . PRO A 1 75 ? 15.404 -35.122 -6.599 1.00 89.69 75 PRO A C 1
ATOM 582 O O . PRO A 1 75 ? 15.802 -36.144 -7.165 1.00 89.69 75 PRO A O 1
ATOM 585 N N . ALA A 1 76 ? 15.007 -35.121 -5.324 1.00 79.88 76 ALA A N 1
ATOM 586 C CA . ALA A 1 76 ? 14.940 -36.341 -4.523 1.00 79.88 76 ALA A CA 1
ATOM 587 C C . ALA A 1 76 ? 14.059 -37.415 -5.191 1.00 79.88 76 ALA A C 1
ATOM 589 O O . ALA A 1 76 ? 13.066 -37.109 -5.861 1.00 79.88 76 ALA A O 1
ATOM 590 N N . GLU A 1 77 ? 14.427 -38.684 -5.000 1.00 68.88 77 GLU A N 1
ATOM 591 C CA . GLU A 1 77 ? 13.709 -39.826 -5.565 1.00 68.88 77 GLU A CA 1
ATOM 592 C C . GLU A 1 77 ? 12.232 -39.797 -5.124 1.00 68.88 77 GLU A C 1
ATOM 594 O O . GLU A 1 77 ? 11.928 -39.717 -3.935 1.00 68.88 77 GLU A O 1
ATOM 599 N N . GLY A 1 78 ? 11.306 -39.802 -6.091 1.00 60.62 78 GLY A N 1
ATOM 600 C CA . GLY A 1 78 ? 9.864 -39.656 -5.843 1.00 60.62 78 GLY A CA 1
ATOM 601 C C . GLY A 1 78 ? 9.291 -38.244 -6.027 1.00 60.62 78 GLY A C 1
ATOM 602 O O . GLY A 1 78 ? 8.095 -38.056 -5.820 1.00 60.62 78 GLY A O 1
ATOM 603 N N . ALA A 1 79 ? 10.089 -37.251 -6.436 1.00 62.28 79 ALA A N 1
ATOM 604 C CA . ALA A 1 79 ? 9.560 -35.954 -6.858 1.00 62.28 79 ALA A CA 1
ATOM 605 C C . ALA A 1 79 ? 8.719 -36.078 -8.148 1.00 62.28 79 ALA A C 1
ATOM 607 O O . ALA A 1 79 ? 9.199 -36.534 -9.186 1.00 62.28 79 ALA A O 1
ATOM 608 N N . GLU A 1 80 ? 7.457 -35.645 -8.081 1.00 67.31 80 GLU A N 1
ATOM 609 C CA . GLU A 1 80 ? 6.427 -35.945 -9.092 1.00 67.31 80 GLU A CA 1
ATOM 610 C C . GLU A 1 80 ? 6.328 -34.910 -10.234 1.00 67.31 80 GLU A C 1
ATOM 612 O O . GLU A 1 80 ? 5.497 -35.083 -11.116 1.00 67.31 80 GLU A O 1
ATOM 617 N N . THR A 1 81 ? 7.115 -33.818 -10.246 1.00 72.12 81 THR A N 1
ATOM 618 C CA . THR A 1 81 ? 6.900 -32.725 -11.232 1.00 72.12 81 THR A CA 1
ATOM 619 C C . THR A 1 81 ? 7.276 -33.122 -12.661 1.00 72.12 81 THR A C 1
ATOM 621 O O . THR A 1 81 ? 6.661 -32.643 -13.619 1.00 72.12 81 THR A O 1
ATOM 624 N N . ARG A 1 82 ? 8.313 -33.968 -12.785 1.00 87.12 82 ARG A N 1
ATOM 625 C CA . ARG A 1 82 ? 8.939 -34.444 -14.033 1.00 87.12 82 ARG A CA 1
ATOM 626 C C . ARG A 1 82 ? 9.353 -33.329 -15.006 1.00 87.12 82 ARG A C 1
ATOM 628 O O . ARG A 1 82 ? 9.641 -33.601 -16.168 1.00 87.12 82 ARG A O 1
ATOM 635 N N . MET A 1 83 ? 9.397 -32.081 -14.549 1.00 94.06 83 MET A N 1
ATOM 636 C CA . MET A 1 83 ? 9.804 -30.919 -15.336 1.00 94.06 83 MET A CA 1
ATOM 637 C C . MET A 1 83 ? 11.330 -30.804 -15.352 1.00 94.06 83 MET A C 1
ATOM 639 O O . MET A 1 83 ? 11.979 -31.081 -14.342 1.00 94.06 83 MET A O 1
ATOM 643 N N . ALA A 1 84 ? 11.891 -30.355 -16.479 1.00 97.12 84 ALA A N 1
ATOM 644 C CA . ALA A 1 84 ? 13.314 -30.063 -16.610 1.00 97.12 84 ALA A CA 1
ATOM 645 C C . ALA A 1 84 ? 13.590 -28.623 -17.062 1.00 97.12 84 ALA A C 1
ATOM 647 O O . ALA A 1 84 ? 12.956 -28.128 -17.996 1.00 97.12 84 ALA A O 1
ATOM 648 N N . VAL A 1 85 ? 14.589 -27.981 -16.448 1.00 98.31 85 VAL A N 1
ATOM 649 C CA . VAL A 1 85 ? 15.102 -26.658 -16.838 1.00 98.31 85 VAL A CA 1
ATOM 650 C C . VAL A 1 85 ? 16.602 -26.746 -17.130 1.00 98.31 85 VAL A C 1
ATOM 652 O O . VAL A 1 85 ? 17.397 -27.072 -16.251 1.00 98.31 85 VAL A O 1
ATOM 655 N N . ILE A 1 86 ? 17.023 -26.410 -18.347 1.00 98.81 86 ILE A N 1
ATOM 656 C CA . ILE A 1 86 ? 18.446 -26.223 -18.668 1.00 98.81 86 ILE A CA 1
ATOM 657 C C . ILE A 1 86 ? 18.822 -24.775 -18.358 1.00 98.81 86 ILE A C 1
ATOM 659 O O . ILE A 1 86 ? 18.261 -23.860 -18.950 1.00 98.81 86 ILE A O 1
ATOM 663 N N . VAL A 1 87 ? 19.762 -24.561 -17.441 1.00 98.69 87 VAL A N 1
ATOM 664 C CA . VAL A 1 87 ? 20.174 -23.244 -16.946 1.00 98.69 87 VAL A CA 1
ATOM 665 C C . VAL A 1 87 ? 21.494 -22.829 -17.599 1.00 98.69 87 VAL A C 1
ATOM 667 O O . VAL A 1 87 ? 22.523 -23.454 -17.359 1.00 98.69 87 VAL A O 1
ATOM 670 N N . ALA A 1 88 ? 21.480 -21.771 -18.409 1.00 98.50 88 ALA A N 1
ATOM 671 C CA . ALA A 1 88 ? 22.655 -21.196 -19.058 1.00 98.50 88 ALA A CA 1
ATOM 672 C C . ALA A 1 88 ? 23.130 -19.921 -18.330 1.00 98.50 88 ALA A C 1
ATOM 674 O O . ALA A 1 88 ? 22.429 -18.900 -18.377 1.00 98.50 88 ALA A O 1
ATOM 675 N N . PRO A 1 89 ? 24.319 -19.948 -17.699 1.00 98.00 89 PRO A N 1
ATOM 676 C CA . PRO A 1 89 ? 24.909 -18.777 -17.054 1.00 98.00 89 PRO A CA 1
ATOM 677 C C . PRO A 1 89 ? 25.212 -17.639 -18.036 1.00 98.00 89 PRO A C 1
ATOM 679 O O . PRO A 1 89 ? 25.388 -17.861 -19.233 1.00 98.00 89 PRO A O 1
ATOM 682 N N . GLY A 1 90 ? 25.307 -16.411 -17.529 1.00 95.50 90 GLY A N 1
ATOM 683 C CA . GLY A 1 90 ? 25.738 -15.239 -18.284 1.00 95.50 90 GLY A CA 1
ATOM 684 C C . GLY A 1 90 ? 27.248 -15.012 -18.235 1.00 95.50 90 GLY A C 1
ATOM 685 O O . GLY A 1 90 ? 28.020 -15.886 -17.859 1.00 95.50 90 GLY A O 1
ATOM 686 N N . GLY A 1 91 ? 27.677 -13.803 -18.615 1.00 91.69 91 GLY A N 1
ATOM 687 C CA . GLY A 1 91 ? 29.099 -13.427 -18.726 1.00 91.69 91 GLY A CA 1
ATOM 688 C C . GLY A 1 91 ? 29.503 -12.870 -20.095 1.00 91.69 91 GLY A C 1
ATOM 689 O O . GLY A 1 91 ? 30.664 -12.929 -20.492 1.00 91.69 91 GLY A O 1
ATOM 690 N N . GLY A 1 92 ? 28.543 -12.317 -20.846 1.00 92.00 92 GLY A N 1
ATOM 691 C CA . GLY A 1 92 ? 28.815 -11.554 -22.070 1.00 92.00 92 GLY A CA 1
ATOM 692 C C . GLY A 1 92 ? 29.442 -12.360 -23.211 1.00 92.00 92 GLY A C 1
ATOM 693 O O . GLY A 1 92 ? 30.137 -11.766 -24.027 1.00 92.00 92 GLY A O 1
ATOM 694 N N . HIS A 1 93 ? 29.239 -13.686 -23.242 1.00 95.06 93 HIS A N 1
ATOM 695 C CA . HIS A 1 93 ? 29.864 -14.641 -24.179 1.00 95.06 93 HIS A CA 1
ATOM 696 C C . HIS A 1 93 ? 31.394 -14.716 -24.115 1.00 95.06 93 HIS A C 1
ATOM 698 O O . HIS A 1 93 ? 31.993 -15.353 -24.975 1.00 95.06 93 HIS A O 1
ATOM 704 N N . ASN A 1 94 ? 32.025 -14.110 -23.107 1.00 93.94 94 ASN A N 1
ATOM 705 C CA . ASN A 1 94 ? 33.472 -14.185 -22.869 1.00 93.94 94 ASN A CA 1
ATOM 706 C C . ASN A 1 94 ? 33.834 -15.006 -21.622 1.00 93.94 94 ASN A C 1
ATOM 708 O O . ASN A 1 94 ? 34.994 -15.358 -21.426 1.00 93.94 94 ASN A O 1
ATOM 712 N N . SER A 1 95 ? 32.848 -15.293 -20.773 1.00 94.62 95 SER A N 1
ATOM 713 C CA . SER A 1 95 ? 32.969 -16.094 -19.558 1.00 94.62 95 SER A CA 1
ATOM 714 C C . SER A 1 95 ? 31.596 -16.629 -19.139 1.00 94.62 95 SER A C 1
ATOM 716 O O . SER A 1 95 ? 30.580 -16.166 -19.659 1.00 94.62 95 SER A O 1
ATOM 718 N N . LEU A 1 96 ? 31.569 -17.589 -18.208 1.00 95.62 96 LEU A N 1
ATOM 719 C CA . LEU A 1 96 ? 30.354 -18.136 -17.594 1.00 95.62 96 LEU A CA 1
ATOM 720 C C . LEU A 1 96 ? 30.361 -17.921 -16.077 1.00 95.62 96 LEU A C 1
ATOM 722 O O . LEU A 1 96 ? 31.167 -18.541 -15.377 1.00 95.62 96 LEU A O 1
ATOM 726 N N . TRP A 1 97 ? 29.455 -17.093 -15.558 1.00 94.25 97 TRP A N 1
ATOM 727 C CA . TRP A 1 97 ? 29.281 -16.850 -14.116 1.00 94.25 97 TRP A CA 1
ATOM 728 C C . TRP A 1 97 ? 28.432 -17.949 -13.474 1.00 94.25 97 TRP A C 1
ATOM 730 O O . TRP A 1 97 ? 27.231 -17.818 -13.256 1.00 94.25 97 TRP A O 1
ATOM 740 N N . SER A 1 98 ? 29.064 -19.088 -13.227 1.00 91.44 98 SER A N 1
ATOM 741 C CA . SER A 1 98 ? 28.367 -20.360 -13.070 1.00 91.44 98 SER A CA 1
ATOM 742 C C . SER A 1 98 ? 27.785 -20.583 -11.676 1.00 91.44 98 SER A C 1
ATOM 744 O O . SER A 1 98 ? 26.946 -21.467 -11.544 1.00 91.44 98 SER A O 1
ATOM 746 N N . THR A 1 99 ? 28.165 -19.824 -10.639 1.00 91.50 99 THR A N 1
ATOM 747 C CA . THR A 1 99 ? 27.574 -20.007 -9.300 1.00 91.50 99 THR A CA 1
ATOM 748 C C . THR A 1 99 ? 26.175 -19.396 -9.242 1.00 91.50 99 THR A C 1
ATOM 750 O O . THR A 1 99 ? 25.184 -20.124 -9.296 1.00 91.50 99 THR A O 1
ATOM 753 N N . HIS A 1 100 ? 26.077 -18.064 -9.186 1.00 91.19 100 HIS A N 1
ATOM 754 C CA . HIS A 1 100 ? 24.806 -17.375 -8.929 1.00 91.19 100 HIS A CA 1
ATOM 755 C C . HIS A 1 100 ? 23.829 -17.365 -10.121 1.00 91.19 100 HIS A C 1
ATOM 757 O O . HIS A 1 100 ? 22.635 -17.140 -9.931 1.00 91.19 100 HIS A O 1
ATOM 763 N N . GLU A 1 101 ? 24.306 -17.613 -11.344 1.00 94.44 101 GLU A N 1
ATOM 764 C CA . GLU A 1 101 ? 23.482 -17.709 -12.564 1.00 94.44 101 GLU A CA 1
ATOM 765 C C . GLU A 1 101 ? 23.388 -19.151 -13.101 1.00 94.44 101 GLU A C 1
ATOM 767 O O . GLU A 1 101 ? 22.859 -19.381 -14.185 1.00 94.44 101 GLU A O 1
ATOM 772 N N . GLY A 1 102 ? 23.900 -20.139 -12.359 1.00 95.31 102 GLY A N 1
ATOM 773 C CA . GLY A 1 102 ? 23.919 -21.543 -12.781 1.00 95.31 102 GLY A CA 1
ATOM 774 C C . GLY A 1 102 ? 23.609 -22.507 -11.643 1.00 95.31 102 GLY A C 1
ATOM 775 O O . GLY A 1 102 ? 22.485 -22.984 -11.506 1.00 95.31 102 GLY A O 1
ATOM 776 N N . HIS A 1 103 ? 24.608 -22.806 -10.819 1.00 95.00 103 HIS A N 1
ATOM 777 C CA . HIS A 1 103 ? 24.536 -23.824 -9.774 1.00 95.00 103 HIS A CA 1
ATOM 778 C C . HIS A 1 103 ? 23.546 -23.478 -8.657 1.00 95.00 103 HIS A C 1
ATOM 780 O O . HIS A 1 103 ? 22.789 -24.351 -8.242 1.00 95.00 103 HIS A O 1
ATOM 786 N N . THR A 1 104 ? 23.493 -22.223 -8.202 1.00 93.75 104 THR A N 1
ATOM 787 C CA . THR A 1 104 ? 22.538 -21.788 -7.171 1.00 93.75 104 THR A CA 1
ATOM 788 C C . THR A 1 104 ? 21.078 -21.917 -7.635 1.00 93.75 104 THR A C 1
ATOM 790 O O . THR A 1 104 ? 20.305 -22.570 -6.931 1.00 93.75 104 THR A O 1
ATOM 793 N N . PRO A 1 105 ? 20.662 -21.392 -8.810 1.00 94.38 105 PRO A N 1
ATOM 794 C CA . PRO A 1 105 ? 19.302 -21.619 -9.304 1.00 94.38 105 PRO A CA 1
ATOM 795 C C . PRO A 1 105 ? 19.016 -23.094 -9.625 1.00 94.38 105 PRO A C 1
ATOM 797 O O . PRO A 1 105 ? 17.922 -23.565 -9.331 1.00 94.38 105 PRO A O 1
ATOM 800 N N . ALA A 1 106 ? 19.982 -23.858 -10.148 1.00 96.06 106 ALA A N 1
ATOM 801 C CA . ALA A 1 106 ? 19.777 -25.285 -10.412 1.00 96.06 106 ALA A CA 1
ATOM 802 C C . ALA A 1 106 ? 19.552 -26.103 -9.131 1.00 96.06 106 ALA A C 1
ATOM 804 O O . ALA A 1 106 ? 18.656 -26.946 -9.090 1.00 96.06 106 ALA A O 1
ATOM 805 N N . LYS A 1 107 ? 20.313 -25.818 -8.068 1.00 93.88 107 LYS A N 1
ATOM 806 C CA . LYS A 1 107 ? 20.084 -26.415 -6.750 1.00 93.88 107 LYS A CA 1
ATOM 807 C C . LYS A 1 107 ? 18.703 -26.048 -6.210 1.00 93.88 107 LYS A C 1
ATOM 809 O O . LYS A 1 107 ? 17.980 -26.937 -5.773 1.00 93.88 107 LYS A O 1
ATOM 814 N N . TYR A 1 108 ? 18.326 -24.772 -6.294 1.00 92.81 108 TYR A N 1
ATOM 815 C CA . TYR A 1 108 ? 17.006 -24.320 -5.865 1.00 92.81 108 TYR A CA 1
ATOM 816 C C . TYR A 1 108 ? 15.894 -25.095 -6.589 1.00 92.81 108 TYR A C 1
ATOM 818 O O . TYR A 1 108 ? 14.987 -25.599 -5.938 1.00 92.81 108 TYR A O 1
ATOM 826 N N . PHE A 1 109 ? 15.973 -25.278 -7.910 1.00 94.50 109 PHE A N 1
ATOM 827 C CA . PHE A 1 109 ? 14.962 -26.044 -8.648 1.00 94.50 109 PHE A CA 1
ATOM 828 C C . PHE A 1 109 ? 14.901 -27.521 -8.249 1.00 94.50 109 PHE A C 1
ATOM 830 O O . PHE A 1 109 ? 13.800 -28.038 -8.054 1.00 94.50 109 PHE A O 1
ATOM 837 N N . ALA A 1 110 ? 16.047 -28.178 -8.055 1.00 92.56 110 ALA A N 1
ATOM 838 C CA . ALA A 1 110 ? 16.083 -29.564 -7.586 1.00 92.56 110 ALA A CA 1
ATOM 839 C C . ALA A 1 110 ? 15.447 -29.718 -6.196 1.00 92.56 110 ALA A C 1
ATOM 841 O O . ALA A 1 110 ? 14.657 -30.641 -5.986 1.00 92.56 110 ALA A O 1
ATOM 842 N N . ASP A 1 111 ? 15.704 -28.771 -5.287 1.00 88.94 111 ASP A N 1
ATOM 843 C CA . ASP A 1 111 ? 15.092 -28.727 -3.953 1.00 88.94 111 ASP A CA 1
ATOM 844 C C . ASP A 1 111 ? 13.560 -28.499 -4.023 1.00 88.94 111 ASP A C 1
ATOM 846 O O . ASP A 1 111 ? 12.834 -28.883 -3.109 1.00 88.94 111 ASP A O 1
ATOM 850 N N . HIS A 1 112 ? 13.048 -27.957 -5.138 1.00 87.38 112 HIS A N 1
ATOM 851 C CA . HIS A 1 112 ? 11.614 -27.770 -5.422 1.00 87.38 112 HIS A CA 1
ATOM 852 C C . HIS A 1 112 ? 11.030 -28.851 -6.348 1.00 87.38 112 HIS A C 1
ATOM 854 O O . HIS A 1 112 ? 9.946 -28.694 -6.916 1.00 87.38 112 HIS A O 1
ATOM 860 N N . GLY A 1 113 ? 11.730 -29.976 -6.503 1.00 88.88 113 GLY A N 1
ATOM 861 C CA . GLY A 1 113 ? 11.229 -31.127 -7.247 1.00 88.88 113 GLY A CA 1
ATOM 862 C C . GLY A 1 113 ? 11.354 -31.019 -8.768 1.00 88.88 113 GLY A C 1
ATOM 863 O O . GLY A 1 113 ? 10.766 -31.849 -9.456 1.00 88.88 113 GLY A O 1
ATOM 864 N N . ILE A 1 114 ? 12.082 -30.032 -9.301 1.00 94.19 114 ILE A N 1
ATOM 865 C CA . ILE A 1 114 ? 12.289 -29.793 -10.739 1.00 94.19 114 ILE A CA 1
ATOM 866 C C . ILE A 1 114 ? 13.720 -30.201 -11.109 1.00 94.19 114 ILE A C 1
ATOM 868 O O . ILE A 1 114 ? 14.677 -29.740 -10.495 1.00 94.19 114 ILE A O 1
ATOM 872 N N . ALA A 1 115 ? 13.896 -31.036 -12.135 1.00 96.44 115 ALA A N 1
ATOM 873 C CA . ALA A 1 115 ? 15.234 -31.378 -12.612 1.00 96.44 115 ALA A CA 1
ATOM 874 C C . ALA A 1 115 ? 15.890 -30.157 -13.274 1.00 96.44 115 ALA A C 1
ATOM 876 O O . ALA A 1 115 ? 15.303 -29.525 -14.151 1.00 96.44 115 ALA A O 1
ATOM 877 N N . ALA A 1 116 ? 17.116 -29.823 -12.888 1.00 97.69 116 ALA A N 1
ATOM 878 C CA . ALA A 1 116 ? 17.841 -28.695 -13.458 1.00 97.69 116 ALA A CA 1
ATOM 879 C C . ALA A 1 116 ? 19.204 -29.112 -14.007 1.00 97.69 116 ALA A C 1
ATOM 881 O O . ALA A 1 116 ? 19.880 -29.972 -13.452 1.00 97.69 116 ALA A O 1
ATOM 882 N N . PHE A 1 117 ? 19.626 -28.495 -15.108 1.00 98.44 117 PHE A N 1
ATOM 883 C CA . PHE A 1 117 ? 20.863 -28.850 -15.802 1.00 98.44 117 PHE A CA 1
ATOM 884 C C . PHE A 1 117 ? 21.669 -27.591 -16.100 1.00 98.44 117 PHE A C 1
ATOM 886 O O . PHE A 1 117 ? 21.289 -26.823 -16.979 1.00 98.44 117 PHE A O 1
ATOM 893 N N . VAL A 1 118 ? 22.777 -27.361 -15.393 1.00 98.56 118 VAL A N 1
ATOM 894 C CA . VAL A 1 118 ? 23.623 -26.184 -15.669 1.00 98.56 118 VAL A CA 1
ATOM 895 C C . VAL A 1 118 ? 24.442 -26.441 -16.925 1.00 98.56 118 VAL A C 1
ATOM 897 O O . VAL A 1 118 ? 25.232 -27.384 -16.951 1.00 98.56 118 VAL A O 1
ATOM 900 N N . LEU A 1 119 ? 24.257 -25.607 -17.946 1.00 98.50 119 LEU A N 1
ATOM 901 C CA . LEU A 1 119 ? 24.950 -25.685 -19.225 1.00 98.50 119 LEU A CA 1
ATOM 902 C C . LEU A 1 119 ? 26.202 -24.814 -19.224 1.00 98.50 119 LEU A C 1
ATOM 904 O O . LEU A 1 119 ? 26.119 -23.589 -19.172 1.00 98.50 119 LEU A O 1
ATOM 908 N N . GLU A 1 120 ? 27.357 -25.452 -19.389 1.00 97.50 120 GLU A N 1
ATOM 909 C CA . GLU A 1 120 ? 28.570 -24.757 -19.803 1.00 97.50 120 GLU A CA 1
ATOM 910 C C . GLU A 1 120 ? 28.718 -24.852 -21.326 1.00 97.50 120 GLU A C 1
ATOM 912 O O . GLU A 1 120 ? 28.992 -25.925 -21.869 1.00 97.50 120 GLU A O 1
ATOM 917 N N . TYR A 1 121 ? 28.507 -23.726 -22.009 1.00 97.81 121 TYR A N 1
ATOM 918 C CA . TYR A 1 121 ? 28.505 -23.614 -23.469 1.00 97.81 121 TYR A CA 1
ATOM 919 C C . TYR A 1 121 ? 29.742 -22.877 -23.994 1.00 97.81 121 TYR A C 1
ATOM 921 O O . TYR A 1 121 ? 30.420 -22.154 -23.258 1.00 97.81 121 TYR A O 1
ATOM 929 N N . ARG A 1 122 ? 30.045 -23.061 -25.283 1.00 97.19 122 ARG A N 1
ATOM 930 C CA . ARG A 1 122 ? 31.220 -22.455 -25.923 1.00 97.19 122 ARG A CA 1
ATOM 931 C C . ARG A 1 122 ? 31.072 -20.941 -26.097 1.00 97.19 122 ARG A C 1
ATOM 933 O O . ARG A 1 122 ? 30.021 -20.438 -26.489 1.00 97.19 122 ARG A O 1
ATOM 940 N N . LEU A 1 123 ? 32.151 -20.216 -25.810 1.00 96.69 123 LEU A N 1
ATOM 941 C CA . LEU A 1 123 ? 32.162 -18.761 -25.639 1.00 96.69 123 LEU A CA 1
ATOM 942 C C . LEU A 1 123 ? 32.567 -18.041 -26.932 1.00 96.69 123 LEU A C 1
ATOM 944 O O . LEU A 1 123 ? 33.711 -18.134 -27.371 1.00 96.69 123 LEU A O 1
ATOM 948 N N . ALA A 1 124 ? 31.630 -17.323 -27.553 1.00 94.38 124 ALA A N 1
ATOM 949 C CA . ALA A 1 124 ? 31.831 -16.684 -28.859 1.00 94.38 124 ALA A CA 1
ATOM 950 C C . ALA A 1 124 ? 32.632 -15.369 -28.819 1.00 94.38 124 ALA A C 1
ATOM 952 O O . ALA A 1 124 ? 33.217 -14.976 -29.820 1.00 94.38 124 ALA A O 1
ATOM 953 N N . GLU A 1 125 ? 32.661 -14.685 -27.676 1.00 93.06 125 GLU A N 1
ATOM 954 C CA . GLU A 1 125 ? 33.308 -13.372 -27.509 1.00 93.06 125 GLU A CA 1
ATOM 955 C C . GLU A 1 125 ? 34.543 -13.466 -26.590 1.00 93.06 125 GLU A C 1
ATOM 957 O O . GLU A 1 125 ? 35.069 -12.455 -26.119 1.00 93.06 125 GLU A O 1
ATOM 962 N N . GLU A 1 126 ? 35.011 -14.684 -26.291 1.00 90.81 126 GLU A N 1
ATOM 963 C CA . GLU A 1 126 ? 36.309 -14.887 -25.648 1.00 90.81 126 GLU A CA 1
ATOM 964 C C . GLU A 1 126 ? 37.435 -14.463 -26.606 1.00 90.81 126 GLU A C 1
ATOM 966 O O . GLU A 1 126 ? 37.331 -14.576 -27.830 1.00 90.81 126 GLU A O 1
ATOM 971 N N . ARG A 1 127 ? 38.533 -13.947 -26.049 1.00 85.56 127 ARG A N 1
ATOM 972 C CA . ARG A 1 127 ? 39.684 -13.516 -26.844 1.00 85.56 127 ARG A CA 1
ATOM 973 C C . ARG A 1 127 ? 40.210 -14.683 -27.687 1.00 85.56 127 ARG A C 1
ATOM 975 O O . ARG A 1 127 ? 40.465 -15.757 -27.157 1.00 85.56 127 ARG A O 1
ATOM 982 N N . ASP A 1 128 ? 40.407 -14.430 -28.981 1.00 86.56 128 ASP A N 1
ATOM 983 C CA . ASP A 1 128 ? 40.866 -15.412 -29.975 1.00 86.56 128 ASP A CA 1
ATOM 984 C C . ASP A 1 128 ? 39.895 -16.599 -30.185 1.00 86.56 128 ASP A C 1
ATOM 986 O O . ASP A 1 128 ? 40.273 -17.625 -30.760 1.00 86.56 128 ASP A O 1
ATOM 990 N N . SER A 1 129 ? 38.631 -16.456 -29.762 1.00 90.12 129 SER A N 1
ATOM 991 C CA . SER A 1 129 ? 37.598 -17.461 -30.006 1.00 90.12 129 SER A CA 1
ATOM 992 C C . SER A 1 129 ? 37.298 -17.606 -31.496 1.00 90.12 129 SER A C 1
ATOM 994 O O . SER A 1 129 ? 37.200 -16.632 -32.243 1.00 90.12 129 SER A O 1
ATOM 996 N N . LYS A 1 130 ? 37.128 -18.858 -31.921 1.00 90.62 130 LYS A N 1
ATOM 997 C CA . LYS A 1 130 ? 36.643 -19.223 -33.261 1.00 90.62 130 LYS A CA 1
ATOM 998 C C . LYS A 1 130 ? 35.146 -19.532 -33.266 1.00 90.62 130 LYS A C 1
ATOM 1000 O O . LYS A 1 130 ? 34.589 -19.830 -34.317 1.00 90.62 130 LYS A O 1
ATOM 1005 N N . TYR A 1 131 ? 34.517 -19.506 -32.093 1.00 95.88 131 TYR A N 1
ATOM 1006 C CA . TYR A 1 131 ? 33.119 -19.855 -31.921 1.00 95.88 131 TYR A CA 1
ATOM 1007 C C . TYR A 1 131 ? 32.218 -18.661 -32.208 1.00 95.88 131 TYR A C 1
ATOM 1009 O O . TYR A 1 131 ? 32.590 -17.504 -32.040 1.00 95.88 131 TYR A O 1
ATOM 1017 N N . THR A 1 132 ? 30.990 -18.958 -32.608 1.00 96.94 132 THR A N 1
ATOM 1018 C CA . THR A 1 132 ? 29.953 -17.971 -32.913 1.00 96.94 132 THR A CA 1
ATOM 1019 C C . THR A 1 132 ? 28.729 -18.244 -32.048 1.00 96.94 132 THR A C 1
ATOM 1021 O O . THR A 1 132 ? 28.459 -19.391 -31.677 1.00 96.94 132 THR A O 1
ATOM 1024 N N . VAL A 1 133 ? 27.969 -17.194 -31.720 1.00 96.69 133 VAL A N 1
ATOM 1025 C CA . VAL A 1 133 ? 26.728 -17.348 -30.942 1.00 96.69 133 VAL A CA 1
ATOM 1026 C C . VAL A 1 133 ? 25.727 -18.219 -31.707 1.00 96.69 133 VAL A C 1
ATOM 1028 O O . VAL A 1 133 ? 25.123 -19.116 -31.127 1.00 96.69 133 VAL A O 1
ATOM 1031 N N . ASP A 1 134 ? 25.575 -17.969 -33.009 1.00 95.12 134 ASP A N 1
ATOM 1032 C CA . ASP A 1 134 ? 24.538 -18.565 -33.852 1.00 95.12 134 ASP A CA 1
ATOM 1033 C C . ASP A 1 134 ? 24.781 -20.038 -34.203 1.00 95.12 134 ASP A C 1
ATOM 1035 O O . ASP A 1 134 ? 23.811 -20.778 -34.332 1.00 95.12 134 ASP A O 1
ATOM 1039 N N . GLU A 1 135 ? 26.035 -20.475 -34.347 1.00 95.44 135 GLU A N 1
ATOM 1040 C CA . GLU A 1 135 ? 26.337 -21.863 -34.732 1.00 95.44 135 GLU A CA 1
ATOM 1041 C C . GLU A 1 135 ? 26.749 -22.702 -33.523 1.00 95.44 135 GLU A C 1
ATOM 1043 O O . GLU A 1 135 ? 26.251 -23.808 -33.330 1.00 95.44 135 GLU A O 1
ATOM 1048 N N . HIS A 1 136 ? 27.643 -22.176 -32.682 1.00 97.69 136 HIS A N 1
ATOM 1049 C CA . HIS A 1 136 ? 28.306 -22.976 -31.657 1.00 97.69 136 HIS A CA 1
ATOM 1050 C C . HIS A 1 136 ? 27.572 -22.894 -30.317 1.00 97.69 136 HIS A C 1
ATOM 1052 O O . HIS A 1 136 ? 27.140 -23.919 -29.800 1.00 97.69 136 HIS A O 1
ATOM 1058 N N . ALA A 1 137 ? 27.366 -21.689 -29.774 1.00 97.56 137 ALA A N 1
ATOM 1059 C CA . ALA A 1 137 ? 26.711 -21.526 -28.471 1.00 97.56 137 ALA A CA 1
ATOM 1060 C C . ALA A 1 137 ? 25.223 -21.925 -28.516 1.00 97.56 137 ALA A C 1
ATOM 1062 O O . ALA A 1 137 ? 24.735 -22.646 -27.644 1.00 97.56 137 ALA A O 1
ATOM 1063 N N . LEU A 1 138 ? 24.504 -21.506 -29.565 1.00 98.12 138 LEU A N 1
ATOM 1064 C CA . LEU A 1 138 ? 23.139 -21.961 -29.829 1.00 98.12 138 LEU A CA 1
ATOM 1065 C C . LEU A 1 138 ? 23.095 -23.470 -30.108 1.00 98.12 138 LEU A C 1
ATOM 1067 O O . LEU A 1 138 ? 22.218 -24.153 -29.579 1.00 98.12 138 LEU A O 1
ATOM 1071 N N . GLY A 1 139 ? 24.051 -23.996 -30.881 1.00 97.88 139 GLY A N 1
ATOM 1072 C CA . GLY A 1 139 ? 24.168 -25.431 -31.146 1.00 97.88 139 GLY A CA 1
ATOM 1073 C C . GLY A 1 139 ? 24.343 -26.251 -29.865 1.00 97.88 139 GLY A C 1
ATOM 1074 O O . GLY A 1 139 ? 23.706 -27.292 -29.712 1.00 97.88 139 GLY A O 1
ATOM 1075 N N . ASP A 1 140 ? 25.118 -25.751 -28.901 1.00 98.50 140 ASP A N 1
ATOM 1076 C CA . ASP A 1 140 ? 25.303 -26.386 -27.593 1.00 98.50 140 ASP A CA 1
ATOM 1077 C C . ASP A 1 140 ? 24.005 -26.380 -26.767 1.00 98.50 140 ASP A C 1
ATOM 1079 O O . ASP A 1 140 ? 23.638 -27.408 -26.200 1.00 98.50 140 ASP A O 1
ATOM 1083 N N . MET A 1 141 ? 23.248 -25.275 -26.756 1.00 98.56 141 MET A N 1
ATOM 1084 C CA . MET A 1 141 ? 21.926 -25.224 -26.110 1.00 98.56 141 MET A CA 1
ATOM 1085 C C . MET A 1 141 ? 20.940 -26.212 -26.751 1.00 98.56 141 MET A C 1
ATOM 1087 O O . MET A 1 141 ? 20.291 -26.998 -26.062 1.00 98.56 141 MET A O 1
ATOM 1091 N N . GLN A 1 142 ? 20.852 -26.227 -28.082 1.00 98.50 142 GLN A N 1
ATOM 1092 C CA . GLN A 1 142 ? 19.988 -27.158 -28.810 1.00 98.50 142 GLN A CA 1
ATOM 1093 C C . GLN A 1 142 ? 20.398 -28.615 -28.563 1.00 98.50 142 GLN A C 1
ATOM 1095 O O . GLN A 1 142 ? 19.543 -29.485 -28.397 1.00 98.50 142 GLN A O 1
ATOM 1100 N N . ARG A 1 143 ? 21.705 -28.899 -28.508 1.00 98.06 143 ARG A N 1
ATOM 1101 C CA . ARG A 1 143 ? 22.237 -30.221 -28.167 1.00 98.06 143 ARG A CA 1
ATOM 1102 C C . ARG A 1 143 ? 21.906 -30.614 -26.728 1.00 98.06 143 ARG A C 1
ATOM 1104 O O . ARG A 1 143 ? 21.564 -31.770 -26.497 1.00 98.06 143 ARG A O 1
ATOM 1111 N N . ALA A 1 144 ? 21.949 -29.676 -25.785 1.00 98.62 144 ALA A N 1
ATOM 1112 C CA . ALA A 1 144 ? 21.560 -29.909 -24.399 1.00 98.62 144 ALA A CA 1
ATOM 1113 C C . ALA A 1 144 ? 20.076 -30.284 -24.267 1.00 98.62 144 ALA A C 1
ATOM 1115 O O . ALA A 1 144 ? 19.764 -31.274 -23.607 1.00 98.62 144 ALA A O 1
ATOM 1116 N N . ILE A 1 145 ? 19.172 -29.567 -24.950 1.00 98.75 145 ILE A N 1
ATOM 1117 C CA . ILE A 1 145 ? 17.730 -29.891 -24.985 1.00 98.75 145 ILE A CA 1
ATOM 1118 C C . ILE A 1 145 ? 17.524 -31.327 -25.475 1.00 98.75 145 ILE A C 1
ATOM 1120 O O . ILE A 1 145 ? 16.830 -32.124 -24.841 1.00 98.75 145 ILE A O 1
ATOM 1124 N N . ARG A 1 146 ? 18.188 -31.680 -26.579 1.00 98.38 146 ARG A N 1
ATOM 1125 C CA . ARG A 1 146 ? 18.137 -33.026 -27.151 1.00 98.38 146 ARG A CA 1
ATOM 1126 C C . ARG A 1 146 ? 18.667 -34.091 -26.199 1.00 98.38 146 ARG A C 1
ATOM 1128 O O . ARG A 1 146 ? 18.048 -35.142 -26.065 1.00 98.38 146 ARG A O 1
ATOM 1135 N N . LEU A 1 147 ? 19.788 -33.826 -25.527 1.00 98.19 147 LEU A N 1
ATOM 1136 C CA . LEU A 1 147 ? 20.391 -34.756 -24.575 1.00 98.19 147 LEU A CA 1
ATOM 1137 C C . LEU A 1 147 ? 19.460 -35.012 -23.383 1.00 98.19 147 LEU A C 1
ATOM 1139 O O . LEU A 1 147 ? 19.272 -36.166 -23.006 1.00 98.19 147 LEU A O 1
ATOM 1143 N N . VAL A 1 148 ? 18.828 -33.965 -22.839 1.00 98.19 148 VAL A N 1
ATOM 1144 C CA . VAL A 1 148 ? 17.826 -34.097 -21.766 1.00 98.19 148 VAL A CA 1
ATOM 1145 C C . VAL A 1 148 ? 16.630 -34.924 -22.213 1.00 98.19 148 VAL A C 1
ATOM 1147 O O . VAL A 1 148 ? 16.203 -35.802 -21.469 1.00 98.19 148 VAL A O 1
ATOM 1150 N N . ARG A 1 149 ? 16.141 -34.742 -23.442 1.00 97.81 149 ARG A N 1
ATOM 1151 C CA . ARG A 1 149 ? 15.069 -35.587 -23.991 1.00 97.81 149 ARG A CA 1
ATOM 1152 C C . ARG A 1 149 ? 15.499 -37.037 -24.195 1.00 97.81 149 ARG A C 1
ATOM 1154 O O . ARG A 1 149 ? 14.784 -37.949 -23.789 1.00 97.81 149 ARG A O 1
ATOM 1161 N N . ALA A 1 150 ? 16.682 -37.260 -24.765 1.00 96.06 150 ALA A N 1
ATOM 1162 C CA . ALA A 1 150 ? 17.220 -38.598 -25.006 1.00 96.06 150 ALA A CA 1
ATOM 1163 C C . ALA A 1 150 ? 17.444 -39.374 -23.698 1.00 96.06 150 ALA A C 1
ATOM 1165 O O . ALA A 1 150 ? 17.245 -40.587 -23.655 1.00 96.06 150 ALA A O 1
ATOM 1166 N N . ARG A 1 151 ? 17.812 -38.667 -22.621 1.00 95.69 151 ARG A N 1
ATOM 1167 C CA . ARG A 1 151 ? 18.037 -39.223 -21.281 1.00 95.69 151 ARG A CA 1
ATOM 1168 C C . ARG A 1 151 ? 16.879 -38.989 -20.314 1.00 95.69 151 ARG A C 1
ATOM 1170 O O . ARG A 1 151 ? 17.036 -39.210 -19.117 1.00 95.69 151 ARG A O 1
ATOM 1177 N N . ALA A 1 152 ? 15.702 -38.602 -20.807 1.00 94.50 152 ALA A N 1
ATOM 1178 C CA . ALA A 1 152 ? 14.563 -38.253 -19.959 1.00 94.50 152 ALA A CA 1
ATOM 1179 C C . ALA A 1 152 ? 14.187 -39.394 -18.998 1.00 94.50 152 ALA A C 1
ATOM 1181 O O . ALA A 1 152 ? 13.895 -39.162 -17.828 1.00 94.50 152 ALA A O 1
ATOM 1182 N N . LYS A 1 153 ? 14.298 -40.647 -19.460 1.00 91.44 153 LYS A N 1
ATOM 1183 C CA . LYS A 1 153 ? 14.091 -41.835 -18.623 1.00 91.44 153 LYS A CA 1
ATOM 1184 C C . LYS A 1 153 ? 15.133 -41.969 -17.506 1.00 91.44 153 LYS A C 1
ATOM 1186 O O . LYS A 1 153 ? 14.756 -42.289 -16.385 1.00 91.44 153 LYS A O 1
ATOM 1191 N N . ASP A 1 154 ? 16.409 -41.720 -17.800 1.00 92.19 154 ASP A N 1
ATOM 1192 C CA . ASP A 1 154 ? 17.503 -41.823 -16.822 1.00 92.19 154 ASP A CA 1
ATOM 1193 C C . ASP A 1 154 ? 17.381 -40.766 -15.718 1.00 92.19 154 ASP A C 1
ATOM 1195 O O . ASP A 1 154 ? 17.810 -40.989 -14.589 1.00 92.19 154 ASP A O 1
ATOM 1199 N N . TRP A 1 155 ? 16.818 -39.605 -16.055 1.00 93.06 155 TRP A N 1
ATOM 1200 C CA . TRP A 1 155 ? 16.716 -38.445 -15.168 1.00 93.06 155 TRP A CA 1
ATOM 1201 C C . TRP A 1 155 ? 15.321 -38.239 -14.572 1.00 93.06 155 TRP A C 1
ATOM 1203 O O . TRP A 1 155 ? 15.097 -37.242 -13.893 1.00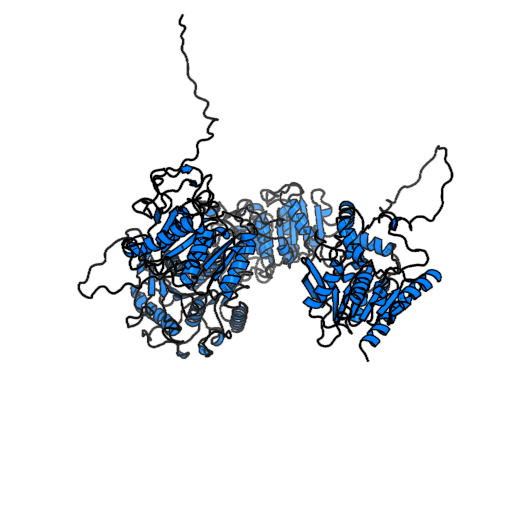 93.06 155 TRP A O 1
ATOM 1213 N N . ASN A 1 156 ? 14.395 -39.175 -14.804 1.00 90.81 156 ASN A N 1
ATOM 1214 C CA . ASN A 1 156 ? 12.992 -39.085 -14.388 1.00 90.81 156 ASN A CA 1
ATOM 1215 C C . ASN A 1 156 ? 12.291 -37.782 -14.838 1.00 90.81 156 ASN A C 1
ATOM 1217 O O . ASN A 1 156 ? 11.525 -37.158 -14.105 1.00 90.81 156 ASN A O 1
ATOM 1221 N N . VAL A 1 157 ? 12.553 -37.375 -16.077 1.00 92.88 157 VAL A N 1
ATOM 1222 C CA . VAL A 1 157 ? 12.006 -36.177 -16.724 1.00 92.88 157 VAL A CA 1
ATOM 1223 C C . VAL A 1 157 ? 10.936 -36.580 -17.746 1.00 92.88 157 VAL A C 1
ATOM 1225 O O . VAL A 1 157 ? 11.001 -37.651 -18.351 1.00 92.88 157 VAL A O 1
ATOM 1228 N N . ASP A 1 158 ? 9.925 -35.737 -17.942 1.00 92.75 158 ASP A N 1
ATOM 1229 C CA . ASP A 1 158 ? 9.005 -35.803 -19.079 1.00 92.75 158 ASP A CA 1
ATOM 1230 C C . ASP A 1 158 ? 9.671 -35.117 -20.288 1.00 92.75 158 ASP A C 1
ATOM 1232 O O . ASP A 1 158 ? 9.962 -33.918 -20.226 1.00 92.75 158 ASP A O 1
ATOM 1236 N N . PRO A 1 159 ? 9.930 -35.834 -21.401 1.00 94.12 159 PRO A N 1
ATOM 1237 C CA . PRO A 1 159 ? 10.595 -35.255 -22.569 1.00 94.12 159 PRO A CA 1
ATOM 1238 C C . PRO A 1 159 ? 9.799 -34.118 -23.239 1.00 94.12 159 PRO A C 1
ATOM 1240 O O . PRO A 1 159 ? 10.372 -33.399 -24.059 1.00 94.12 159 PRO A O 1
ATOM 1243 N N . ASN A 1 160 ? 8.520 -33.931 -22.887 1.00 93.38 160 ASN A N 1
ATOM 1244 C CA . ASN A 1 160 ? 7.665 -32.838 -23.366 1.00 93.38 160 ASN A CA 1
ATOM 1245 C C . ASN A 1 160 ? 7.556 -31.668 -22.371 1.00 93.38 160 ASN A C 1
ATOM 1247 O O . ASN A 1 160 ? 6.674 -30.817 -22.502 1.00 93.38 160 ASN A O 1
ATOM 1251 N N . ARG A 1 161 ? 8.406 -31.641 -21.337 1.00 95.00 161 ARG A N 1
ATOM 1252 C CA . ARG A 1 161 ? 8.476 -30.557 -20.343 1.00 95.00 161 ARG A CA 1
ATOM 1253 C C . ARG A 1 161 ? 9.911 -30.121 -20.089 1.00 95.00 161 ARG A C 1
ATOM 1255 O O . ARG A 1 161 ? 10.326 -29.919 -18.946 1.00 95.00 161 ARG A O 1
ATOM 1262 N N . VAL A 1 162 ? 10.666 -29.989 -21.173 1.00 98.06 162 VAL A N 1
ATOM 1263 C CA . VAL A 1 162 ? 12.067 -29.575 -21.164 1.00 98.06 162 VAL A CA 1
ATOM 1264 C C . VAL A 1 162 ? 12.151 -28.134 -21.644 1.00 98.06 162 VAL A C 1
ATOM 1266 O O . VAL A 1 162 ? 12.006 -27.851 -22.834 1.00 98.06 162 VAL A O 1
ATOM 1269 N N . GLY A 1 163 ? 12.392 -27.207 -20.724 1.00 98.25 163 GLY A N 1
ATOM 1270 C CA . GLY A 1 163 ? 12.605 -25.803 -21.056 1.00 98.25 163 GLY A CA 1
ATOM 1271 C C . GLY A 1 163 ? 14.017 -25.328 -20.768 1.00 98.25 163 GLY A C 1
ATOM 1272 O O . GLY A 1 163 ? 14.858 -26.047 -20.225 1.00 98.25 163 GLY A O 1
ATOM 1273 N N . VAL A 1 164 ? 14.274 -24.084 -21.153 1.00 98.75 164 VAL A N 1
ATOM 1274 C CA . VAL A 1 164 ? 15.577 -23.435 -20.997 1.00 98.75 164 VAL A CA 1
ATOM 1275 C C . VAL A 1 164 ? 15.433 -22.150 -20.200 1.00 98.75 164 VAL A C 1
ATOM 1277 O O . VAL A 1 164 ? 14.455 -21.423 -20.346 1.00 98.75 164 VAL A O 1
ATOM 1280 N N . MET A 1 165 ? 16.425 -21.851 -19.376 1.00 98.62 165 MET A N 1
ATOM 1281 C CA . MET A 1 165 ? 16.562 -20.616 -18.624 1.00 98.62 165 MET A CA 1
ATOM 1282 C C . MET A 1 165 ? 17.940 -20.038 -18.896 1.00 98.62 165 MET A C 1
ATOM 1284 O O . MET A 1 165 ? 18.930 -20.755 -18.811 1.00 98.62 165 MET A O 1
ATOM 1288 N N . GLY A 1 166 ? 18.023 -18.750 -19.207 1.00 98.06 166 GLY A N 1
ATOM 1289 C CA . GLY A 1 166 ? 19.301 -18.118 -19.503 1.00 98.06 166 GLY A CA 1
ATOM 1290 C C . GLY A 1 166 ? 19.456 -16.754 -18.853 1.00 98.06 166 GLY A C 1
ATOM 1291 O O . GLY A 1 166 ? 18.526 -15.949 -18.875 1.00 98.06 166 GLY A O 1
ATOM 1292 N N . PHE A 1 167 ? 20.656 -16.483 -18.340 1.00 98.31 167 PHE A N 1
ATOM 1293 C CA . PHE A 1 167 ? 21.033 -15.204 -17.741 1.00 98.31 167 PHE A CA 1
ATOM 1294 C C . PHE A 1 167 ? 21.908 -14.393 -18.698 1.00 98.31 167 PHE A C 1
ATOM 1296 O O . PHE A 1 167 ? 22.877 -14.914 -19.241 1.00 98.31 167 PHE A O 1
ATOM 1303 N N . SER A 1 168 ? 21.604 -13.115 -18.930 1.00 96.81 168 SER A N 1
ATOM 1304 C CA . SER A 1 168 ? 22.421 -12.213 -19.763 1.00 96.81 168 SER A CA 1
ATOM 1305 C C . SER A 1 168 ? 22.795 -12.810 -21.139 1.00 96.81 168 SER A C 1
ATOM 1307 O O . SER A 1 168 ? 21.936 -12.923 -22.013 1.00 96.81 168 SER A O 1
ATOM 1309 N N . ALA A 1 169 ? 24.052 -13.212 -21.356 1.00 96.06 169 ALA A N 1
ATOM 1310 C CA . ALA A 1 169 ? 24.500 -13.900 -22.572 1.00 96.06 169 ALA A CA 1
ATOM 1311 C C . ALA A 1 169 ? 23.892 -15.308 -22.733 1.00 96.06 169 ALA A C 1
ATOM 1313 O O . ALA A 1 169 ? 23.493 -15.680 -23.836 1.00 96.06 169 ALA A O 1
ATOM 1314 N N . GLY A 1 170 ? 23.733 -16.051 -21.635 1.00 97.69 170 GLY A N 1
ATOM 1315 C CA . GLY A 1 170 ? 22.964 -17.293 -21.585 1.00 97.69 170 GLY A CA 1
ATOM 1316 C C . GLY A 1 170 ? 21.488 -17.060 -21.926 1.00 97.69 170 GLY A C 1
ATOM 1317 O O . GLY A 1 170 ? 20.840 -17.878 -22.574 1.00 97.69 170 GLY A O 1
ATOM 1318 N N . GLY A 1 171 ? 20.964 -15.888 -21.558 1.00 97.50 171 GLY A N 1
ATOM 1319 C CA . GLY A 1 171 ? 19.620 -15.439 -21.922 1.00 97.50 171 GLY A CA 1
ATOM 1320 C C . GLY A 1 171 ? 19.448 -15.225 -23.427 1.00 97.50 171 GLY A C 1
ATOM 1321 O O . GLY A 1 171 ? 18.390 -15.532 -23.973 1.00 97.50 171 GLY A O 1
ATOM 1322 N N . GLU A 1 172 ? 20.497 -14.773 -24.121 1.00 97.69 172 GLU A N 1
ATOM 1323 C CA . GLU A 1 172 ? 20.480 -14.638 -25.581 1.00 97.69 172 GLU A CA 1
ATOM 1324 C C . GLU A 1 172 ? 20.387 -15.993 -26.281 1.00 97.69 172 GLU A C 1
ATOM 1326 O O . GLU A 1 172 ? 19.550 -16.160 -27.167 1.00 97.69 172 GLU A O 1
ATOM 1331 N N . ILE A 1 173 ? 21.174 -16.988 -25.864 1.00 97.81 173 ILE A N 1
ATOM 1332 C CA . ILE A 1 173 ? 21.085 -18.332 -26.461 1.00 97.81 173 ILE A CA 1
ATOM 1333 C C . ILE A 1 173 ? 19.774 -19.040 -26.098 1.00 97.81 173 ILE A C 1
ATOM 1335 O O . ILE A 1 173 ? 19.219 -19.740 -26.944 1.00 97.81 173 ILE A O 1
ATOM 1339 N N . ALA A 1 174 ? 19.229 -18.809 -24.897 1.00 98.44 174 ALA A N 1
ATOM 1340 C CA . ALA A 1 174 ? 17.912 -19.310 -24.511 1.00 98.44 174 ALA A CA 1
ATOM 1341 C C . ALA A 1 174 ? 16.815 -18.727 -25.420 1.00 98.44 174 ALA A C 1
ATOM 1343 O O . ALA A 1 174 ? 16.034 -19.483 -26.000 1.00 98.44 174 ALA A O 1
ATOM 1344 N N . ALA A 1 175 ? 16.816 -17.406 -25.642 1.00 97.88 175 ALA A N 1
ATOM 1345 C CA . ALA A 1 175 ? 15.887 -16.747 -26.559 1.00 97.88 175 ALA A CA 1
ATOM 1346 C C . ALA A 1 175 ? 16.024 -17.274 -27.995 1.00 97.88 175 ALA A C 1
ATOM 1348 O O . ALA A 1 175 ? 15.024 -17.610 -28.630 1.00 97.88 175 ALA A O 1
ATOM 1349 N N . LEU A 1 176 ? 17.255 -17.388 -28.506 1.00 97.88 176 LEU A N 1
ATOM 1350 C CA . LEU A 1 176 ? 17.507 -17.906 -29.851 1.00 97.88 176 LEU A CA 1
ATOM 1351 C C . LEU A 1 176 ? 17.027 -19.354 -30.008 1.00 97.88 176 LEU A C 1
ATOM 1353 O O . LEU A 1 176 ? 16.411 -19.660 -31.024 1.00 97.88 176 LEU A O 1
ATOM 1357 N N . SER A 1 177 ? 17.214 -20.216 -29.004 1.00 97.88 177 SER A N 1
ATOM 1358 C CA . SER A 1 177 ? 16.729 -21.606 -29.045 1.00 97.88 177 SER A CA 1
ATOM 1359 C C . SER A 1 177 ? 15.200 -21.718 -29.091 1.00 97.88 177 SER A C 1
ATOM 1361 O O . SER A 1 177 ? 14.670 -22.629 -29.720 1.00 97.88 177 SER A O 1
ATOM 1363 N N . GLY A 1 178 ? 14.476 -20.755 -28.509 1.00 97.06 178 GLY A N 1
ATOM 1364 C CA . GLY A 1 178 ? 13.015 -20.662 -28.599 1.00 97.06 178 GLY A CA 1
ATOM 1365 C C . GLY A 1 178 ? 12.487 -20.124 -29.935 1.00 97.06 178 GLY A C 1
ATOM 1366 O O . GLY A 1 178 ? 11.290 -20.206 -30.200 1.00 97.06 178 GLY A O 1
ATOM 1367 N N . MET A 1 179 ? 13.351 -19.570 -30.787 1.00 96.00 179 MET A N 1
ATOM 1368 C CA . MET A 1 179 ? 12.971 -19.028 -32.103 1.00 96.00 179 MET A CA 1
ATOM 1369 C C . MET A 1 179 ? 13.590 -19.805 -33.269 1.00 96.00 179 MET A C 1
ATOM 1371 O O . MET A 1 179 ? 13.149 -19.668 -34.405 1.00 96.00 179 MET A O 1
ATOM 1375 N N . ARG A 1 180 ? 14.642 -20.584 -33.007 1.00 95.75 180 ARG A N 1
ATOM 1376 C CA . ARG A 1 180 ? 15.413 -21.330 -34.001 1.00 95.75 180 ARG A CA 1
ATOM 1377 C C . ARG A 1 180 ? 15.587 -22.752 -33.501 1.00 95.75 180 ARG A C 1
ATOM 1379 O O . ARG A 1 180 ? 16.490 -23.039 -32.716 1.00 95.75 180 ARG A O 1
ATOM 1386 N N . PHE A 1 181 ? 14.699 -23.622 -33.945 1.00 96.94 181 PHE A N 1
ATOM 1387 C CA . PHE A 1 181 ? 14.655 -25.021 -33.553 1.00 96.94 181 PHE A CA 1
ATOM 1388 C C . PHE A 1 181 ? 14.189 -25.891 -34.720 1.00 96.94 181 PHE A C 1
ATOM 1390 O O . PHE A 1 181 ? 13.664 -25.401 -35.718 1.00 96.94 181 PHE A O 1
ATOM 1397 N N . ASP A 1 182 ? 14.347 -27.195 -34.556 1.00 95.94 182 ASP A N 1
ATOM 1398 C CA . ASP A 1 182 ? 13.942 -28.225 -35.502 1.00 95.94 182 ASP A CA 1
ATOM 1399 C C . ASP A 1 182 ? 13.334 -29.429 -34.760 1.00 95.94 182 ASP A C 1
ATOM 1401 O O . ASP A 1 182 ? 13.389 -29.549 -33.527 1.00 95.94 182 ASP A O 1
ATOM 1405 N N . ALA A 1 183 ? 12.709 -30.325 -35.520 1.00 94.69 183 ALA A N 1
ATOM 1406 C CA . ALA A 1 183 ? 12.044 -31.513 -34.992 1.00 94.69 183 ALA A CA 1
ATOM 1407 C C . ALA A 1 183 ? 13.011 -32.663 -34.633 1.00 94.69 183 ALA A C 1
ATOM 1409 O O . ALA A 1 183 ? 12.562 -33.665 -34.081 1.00 94.69 183 ALA A O 1
ATOM 1410 N N . GLY A 1 184 ? 14.315 -32.515 -34.891 1.00 94.06 184 GLY A N 1
ATOM 1411 C CA . GLY A 1 184 ? 15.297 -33.597 -34.861 1.00 94.06 184 GLY A CA 1
ATOM 1412 C C . GLY A 1 184 ? 15.430 -34.308 -36.210 1.00 94.06 184 GLY A C 1
ATOM 1413 O O . GLY A 1 184 ? 14.532 -34.251 -37.053 1.00 94.06 184 GLY A O 1
ATOM 1414 N N . ASP A 1 185 ? 16.559 -34.986 -36.405 1.00 92.75 185 ASP A N 1
ATOM 1415 C CA . ASP A 1 185 ? 16.857 -35.768 -37.608 1.00 92.75 185 ASP A CA 1
ATOM 1416 C C . ASP A 1 185 ? 16.636 -37.260 -37.328 1.00 92.75 185 ASP A C 1
ATOM 1418 O O . ASP A 1 185 ? 17.430 -37.894 -36.635 1.00 92.75 185 ASP A O 1
ATOM 1422 N N . GLN A 1 186 ? 15.537 -37.822 -37.840 1.00 90.31 186 GLN A N 1
ATOM 1423 C CA . GLN A 1 186 ? 15.173 -39.224 -37.595 1.00 90.31 186 GLN A CA 1
ATOM 1424 C C . GLN A 1 186 ? 16.138 -40.223 -38.253 1.00 90.31 186 GLN A C 1
ATOM 1426 O O . GLN A 1 186 ? 16.237 -41.365 -37.783 1.00 90.31 186 GLN A O 1
ATOM 1431 N N . ASP A 1 187 ? 16.867 -39.786 -39.283 1.00 91.69 187 ASP A N 1
ATOM 1432 C CA . ASP A 1 187 ? 17.807 -40.605 -40.047 1.00 91.69 187 ASP A CA 1
ATOM 1433 C C . ASP A 1 187 ? 19.230 -40.567 -39.462 1.00 91.69 187 ASP A C 1
ATOM 1435 O O . ASP A 1 187 ? 20.090 -41.337 -39.888 1.00 91.69 187 ASP A O 1
ATOM 1439 N N . ALA A 1 188 ? 19.489 -39.724 -38.455 1.00 89.56 188 ALA A N 1
ATOM 1440 C CA . ALA A 1 188 ? 20.794 -39.638 -37.809 1.00 89.56 188 ALA A CA 1
ATOM 1441 C C . ALA A 1 188 ? 21.162 -40.935 -37.065 1.00 89.56 188 ALA A C 1
ATOM 1443 O O . ALA A 1 188 ? 20.344 -41.516 -36.351 1.00 89.56 188 ALA A O 1
ATOM 1444 N N . ASP A 1 189 ? 22.421 -41.367 -37.147 1.00 87.06 189 ASP A N 1
ATOM 1445 C CA . ASP A 1 189 ? 22.909 -42.517 -36.364 1.00 87.06 189 ASP A CA 1
ATOM 1446 C C . ASP A 1 189 ? 22.937 -42.215 -34.854 1.00 87.06 189 ASP A C 1
ATOM 1448 O O . ASP A 1 189 ? 22.730 -43.094 -34.014 1.00 87.06 189 ASP A O 1
ATOM 1452 N N . ASP A 1 190 ? 23.148 -40.946 -34.506 1.00 87.19 190 ASP A N 1
ATOM 1453 C CA . ASP A 1 190 ? 23.173 -40.446 -33.137 1.00 87.19 190 ASP A CA 1
ATOM 1454 C C . ASP A 1 190 ? 21.754 -40.304 -32.563 1.00 87.19 190 ASP A C 1
ATOM 1456 O O . ASP A 1 190 ? 20.955 -39.472 -33.001 1.00 87.19 190 ASP A O 1
ATOM 1460 N N . SER A 1 191 ? 21.451 -41.084 -31.523 1.00 89.12 191 SER A N 1
ATOM 1461 C CA . SER A 1 191 ? 20.140 -41.100 -30.864 1.00 89.12 191 SER A CA 1
ATOM 1462 C C . SER A 1 191 ? 19.742 -39.757 -30.242 1.00 89.12 191 SER A C 1
ATOM 1464 O O . SER A 1 191 ? 18.547 -39.474 -30.121 1.00 89.12 191 SER A O 1
ATOM 1466 N N . ILE A 1 192 ? 20.713 -38.908 -29.890 1.00 95.06 192 ILE A N 1
ATOM 1467 C CA . ILE A 1 192 ? 20.457 -37.559 -29.381 1.00 95.06 192 ILE A CA 1
ATOM 1468 C C . ILE A 1 192 ? 20.019 -36.643 -30.531 1.00 95.06 192 ILE A C 1
ATOM 1470 O O . ILE A 1 192 ? 19.087 -35.860 -30.362 1.00 95.06 192 ILE A O 1
ATOM 1474 N N . ALA A 1 193 ? 20.624 -36.758 -31.718 1.00 93.31 193 ALA A N 1
ATOM 1475 C CA . ALA A 1 193 ? 20.275 -35.936 -32.884 1.00 93.31 193 ALA A CA 1
ATOM 1476 C C . ALA A 1 193 ? 18.834 -36.171 -33.385 1.00 93.31 193 ALA A C 1
ATOM 1478 O O . ALA A 1 193 ? 18.231 -35.265 -33.962 1.00 93.31 193 ALA A O 1
ATOM 1479 N N . LYS A 1 194 ? 18.251 -37.338 -33.074 1.00 95.44 194 LYS A N 1
ATOM 1480 C CA . LYS A 1 194 ? 16.844 -37.668 -33.362 1.00 95.44 194 LYS A CA 1
ATOM 1481 C C . LYS A 1 194 ? 15.827 -36.865 -32.556 1.00 95.44 194 LYS A C 1
ATOM 1483 O O . LYS A 1 194 ? 14.655 -36.831 -32.923 1.00 95.44 194 LYS A O 1
ATOM 1488 N N . GLN A 1 195 ? 16.234 -36.268 -31.436 1.00 97.38 195 GLN A N 1
ATOM 1489 C CA . GLN A 1 195 ? 15.335 -35.502 -30.576 1.00 97.38 195 GLN A CA 1
ATOM 1490 C C . GLN A 1 195 ? 15.133 -34.082 -31.121 1.00 97.38 195 GLN A C 1
ATOM 1492 O O . GLN A 1 195 ? 16.043 -33.485 -31.702 1.00 97.38 195 GLN A O 1
ATOM 1497 N N . SER A 1 196 ? 13.956 -33.502 -30.875 1.00 97.38 196 SER A N 1
ATOM 1498 C CA . SER A 1 196 ? 13.710 -32.093 -31.196 1.00 97.38 196 SER A CA 1
ATOM 1499 C C . SER A 1 196 ? 14.600 -31.170 -30.361 1.00 97.38 196 SER A C 1
ATOM 1501 O O . SER A 1 196 ? 14.830 -31.418 -29.174 1.00 97.38 196 SER A O 1
ATOM 1503 N N . SER A 1 197 ? 15.051 -30.070 -30.968 1.00 97.88 197 SER A N 1
ATOM 1504 C CA . SER A 1 197 ? 15.750 -28.975 -30.284 1.00 97.88 197 SER A CA 1
ATOM 1505 C C . SER A 1 197 ? 14.822 -27.885 -29.744 1.00 97.88 197 SER A C 1
ATOM 1507 O O . SER A 1 197 ? 15.300 -26.967 -29.086 1.00 97.88 197 SER A O 1
ATOM 1509 N N . ARG A 1 198 ? 13.508 -27.958 -29.996 1.00 97.94 198 ARG A N 1
ATOM 1510 C CA . ARG A 1 198 ? 12.546 -26.934 -29.564 1.00 97.94 198 ARG A CA 1
ATOM 1511 C C . ARG A 1 198 ? 12.331 -27.001 -28.053 1.00 97.94 198 ARG A C 1
ATOM 1513 O O . ARG A 1 198 ? 11.818 -28.027 -27.620 1.00 97.94 198 ARG A O 1
ATOM 1520 N N . PRO A 1 199 ? 12.625 -25.972 -27.246 1.00 98.31 199 PRO A N 1
ATOM 1521 C CA . PRO A 1 199 ? 12.270 -26.005 -25.831 1.00 98.31 199 PRO A CA 1
ATOM 1522 C C . PRO A 1 199 ? 10.750 -25.902 -25.641 1.00 98.31 199 PRO A C 1
ATOM 1524 O O . PRO A 1 199 ? 10.056 -25.254 -26.425 1.00 98.31 199 PRO A O 1
ATOM 1527 N N . ASP A 1 200 ? 10.228 -26.532 -24.592 1.00 98.06 200 ASP A N 1
ATOM 1528 C CA . ASP A 1 200 ? 8.799 -26.497 -24.256 1.00 98.06 200 ASP A CA 1
ATOM 1529 C C . ASP A 1 200 ? 8.398 -25.168 -23.593 1.00 98.06 200 ASP A C 1
ATOM 1531 O O . ASP A 1 200 ? 7.254 -24.729 -23.709 1.00 98.06 200 ASP A O 1
ATOM 1535 N N . PHE A 1 201 ? 9.361 -24.487 -22.966 1.00 98.50 201 PHE A N 1
ATOM 1536 C CA . PHE A 1 201 ? 9.240 -23.141 -22.405 1.00 98.50 201 PHE A CA 1
ATOM 1537 C C . PHE A 1 201 ? 10.612 -22.450 -22.341 1.00 98.50 201 PHE A C 1
ATOM 1539 O O . PHE A 1 201 ? 11.654 -23.112 -22.345 1.00 98.50 201 PHE A O 1
ATOM 1546 N N . VAL A 1 202 ? 10.623 -21.117 -22.272 1.00 98.56 202 VAL A N 1
ATOM 1547 C CA . VAL A 1 202 ? 11.852 -20.307 -22.198 1.00 98.56 202 VAL A CA 1
ATOM 1548 C C . VAL A 1 202 ? 11.761 -19.312 -21.040 1.00 98.56 202 VAL A C 1
ATOM 1550 O O . VAL A 1 202 ? 10.768 -18.605 -20.907 1.00 98.56 202 VAL A O 1
ATOM 1553 N N . ALA A 1 203 ? 12.806 -19.210 -20.223 1.00 98.56 203 ALA A N 1
ATOM 1554 C CA . ALA A 1 203 ? 12.957 -18.191 -19.192 1.00 98.56 203 ALA A CA 1
ATOM 1555 C C . ALA A 1 203 ? 14.156 -17.282 -19.499 1.00 98.56 203 ALA A C 1
ATOM 1557 O O . ALA A 1 203 ? 15.300 -17.722 -19.613 1.00 98.56 203 ALA A O 1
ATOM 1558 N N . LEU A 1 204 ? 13.875 -15.994 -19.650 1.00 98.44 204 LEU A N 1
ATOM 1559 C CA . LEU A 1 204 ? 14.801 -14.957 -20.067 1.00 98.44 204 LEU A CA 1
ATOM 1560 C C . LEU A 1 204 ? 15.126 -14.053 -18.885 1.00 98.44 204 LEU A C 1
ATOM 1562 O O . LEU A 1 204 ? 14.327 -13.192 -18.517 1.00 98.44 204 LEU A O 1
ATOM 1566 N N . ILE A 1 205 ? 16.310 -14.226 -18.306 1.00 98.12 205 ILE A N 1
ATOM 1567 C CA . ILE A 1 205 ? 16.763 -13.441 -17.162 1.00 98.12 205 ILE A CA 1
ATOM 1568 C C . ILE A 1 205 ? 17.756 -12.382 -17.664 1.00 98.12 205 ILE A C 1
ATOM 1570 O O . ILE A 1 205 ? 18.892 -12.683 -18.030 1.00 98.12 205 ILE A O 1
ATOM 1574 N N . TYR A 1 206 ? 17.273 -11.140 -17.773 1.00 97.25 206 TYR A N 1
ATOM 1575 C CA . TYR A 1 206 ? 17.959 -9.950 -18.299 1.00 97.25 206 TYR A CA 1
ATOM 1576 C C . TYR A 1 206 ? 18.804 -10.195 -19.569 1.00 97.25 206 TYR A C 1
ATOM 1578 O O . TYR A 1 206 ? 19.987 -9.836 -19.608 1.00 97.25 206 TYR A O 1
ATOM 1586 N N . PRO A 1 207 ? 18.248 -10.809 -20.634 1.00 96.81 207 PRO A N 1
ATOM 1587 C CA . PRO A 1 207 ? 19.029 -11.135 -21.822 1.00 96.81 207 PRO A CA 1
ATOM 1588 C C . PRO A 1 207 ? 19.450 -9.868 -22.583 1.00 96.81 207 PRO A C 1
ATOM 1590 O O . PRO A 1 207 ? 18.650 -8.957 -22.796 1.00 96.81 207 PRO A O 1
ATOM 1593 N N . GLY A 1 208 ? 20.702 -9.815 -23.042 1.00 90.12 208 GLY A N 1
ATOM 1594 C CA . GLY A 1 208 ? 21.197 -8.699 -23.862 1.00 90.12 208 GLY A CA 1
ATOM 1595 C C . GLY A 1 208 ? 20.674 -8.717 -25.299 1.00 90.12 208 GLY A C 1
ATOM 1596 O O . GLY A 1 208 ? 20.022 -9.669 -25.697 1.00 90.12 208 GLY A O 1
ATOM 1597 N N . ARG A 1 209 ? 20.997 -7.702 -26.114 1.00 93.62 209 ARG A N 1
ATOM 1598 C CA . ARG A 1 209 ? 20.767 -7.716 -27.584 1.00 93.62 209 ARG A CA 1
ATOM 1599 C C . ARG A 1 209 ? 19.299 -7.964 -27.990 1.00 93.62 209 ARG A C 1
ATOM 1601 O O . ARG A 1 209 ? 19.017 -8.648 -28.972 1.00 93.62 209 ARG A O 1
ATOM 1608 N N . SER A 1 210 ? 18.363 -7.326 -27.286 1.00 94.75 210 SER A N 1
ATOM 1609 C CA . SER A 1 210 ? 16.904 -7.434 -27.502 1.00 94.75 210 SER A CA 1
ATOM 1610 C C . SER A 1 210 ? 16.419 -7.246 -28.944 1.00 94.75 210 SER A C 1
ATOM 1612 O O . SER A 1 210 ? 15.405 -7.821 -29.338 1.00 94.75 210 SER A O 1
ATOM 1614 N N . HIS A 1 211 ? 17.148 -6.482 -29.761 1.00 93.06 211 HIS A N 1
ATOM 1615 C CA . HIS A 1 211 ? 16.850 -6.289 -31.182 1.00 93.06 211 HIS A CA 1
ATOM 1616 C C . HIS A 1 211 ? 16.865 -7.592 -32.002 1.00 93.06 211 HIS A C 1
ATOM 1618 O O . HIS A 1 211 ? 16.267 -7.627 -33.071 1.00 93.06 211 HIS A O 1
ATOM 1624 N N . ARG A 1 212 ? 17.521 -8.657 -31.520 1.00 93.75 212 ARG A N 1
ATOM 1625 C CA . ARG A 1 212 ? 17.595 -9.959 -32.201 1.00 93.75 212 ARG A CA 1
ATOM 1626 C C . ARG A 1 212 ? 16.357 -10.836 -31.994 1.00 93.75 212 ARG A C 1
ATOM 1628 O O . ARG A 1 212 ? 16.263 -11.888 -32.623 1.00 93.75 212 ARG A O 1
ATOM 1635 N N . TYR A 1 213 ? 15.453 -10.460 -31.088 1.00 96.88 213 TYR A N 1
ATOM 1636 C CA . TYR A 1 213 ? 14.336 -11.313 -30.686 1.00 96.88 213 TYR A CA 1
ATOM 1637 C C . TYR A 1 213 ? 13.082 -10.972 -31.485 1.00 96.88 213 TYR A C 1
ATOM 1639 O O . TYR A 1 213 ? 12.487 -9.906 -31.306 1.00 96.88 213 TYR A O 1
ATOM 1647 N N . GLU A 1 214 ? 12.715 -11.898 -32.369 1.00 95.50 214 GLU A N 1
ATOM 1648 C CA . GLU A 1 214 ? 11.555 -11.848 -33.261 1.00 95.50 214 GLU A CA 1
ATOM 1649 C C . GLU A 1 214 ? 10.753 -13.157 -33.125 1.00 95.50 214 GLU A C 1
ATOM 1651 O O . GLU A 1 214 ? 10.907 -14.068 -33.946 1.00 95.50 214 GLU A O 1
ATOM 1656 N N . PRO A 1 215 ? 9.948 -13.294 -32.053 1.00 96.19 215 PRO A N 1
ATOM 1657 C CA . PRO A 1 215 ? 9.187 -14.511 -31.793 1.00 96.19 215 PRO A CA 1
ATOM 1658 C C . PRO A 1 215 ? 8.158 -14.780 -32.893 1.00 96.19 215 PRO A C 1
ATOM 1660 O O . PRO A 1 215 ? 7.556 -13.853 -33.438 1.00 96.19 215 PRO A O 1
ATOM 1663 N N . GLN A 1 216 ? 7.944 -16.060 -33.178 1.00 93.31 216 GLN A N 1
ATOM 1664 C CA . GLN A 1 216 ? 6.941 -16.551 -34.125 1.00 93.31 216 GLN A CA 1
ATOM 1665 C C . GLN A 1 216 ? 5.785 -17.215 -33.362 1.00 93.31 216 GLN A C 1
ATOM 1667 O O . GLN A 1 216 ? 5.960 -17.537 -32.187 1.00 93.31 216 GLN A O 1
ATOM 1672 N N . PRO A 1 217 ? 4.609 -17.444 -33.974 1.00 94.12 217 PRO A N 1
ATOM 1673 C CA . PRO A 1 217 ? 3.488 -18.112 -33.303 1.00 94.12 217 PRO A CA 1
ATOM 1674 C C . PRO A 1 217 ? 3.840 -19.476 -32.685 1.00 94.12 217 PRO A C 1
ATOM 1676 O O . PRO A 1 217 ? 3.282 -19.861 -31.661 1.00 94.12 217 PRO A O 1
ATOM 1679 N N . GLU A 1 218 ? 4.786 -20.200 -33.284 1.00 93.81 218 GLU A N 1
ATOM 1680 C CA . GLU A 1 218 ? 5.310 -21.479 -32.802 1.00 93.81 218 GLU A CA 1
ATOM 1681 C C . GLU A 1 218 ? 6.365 -21.359 -31.688 1.00 93.81 218 GLU A C 1
ATOM 1683 O O . GLU A 1 218 ? 6.770 -22.383 -31.115 1.00 93.81 218 GLU A O 1
ATOM 1688 N N . SER A 1 219 ? 6.816 -20.142 -31.360 1.00 96.69 219 SER A N 1
ATOM 1689 C CA . SER A 1 219 ? 7.728 -19.912 -30.240 1.00 96.69 219 SER A CA 1
ATOM 1690 C C . SER A 1 219 ? 7.083 -20.358 -28.921 1.00 96.69 219 SER A C 1
ATOM 1692 O O . SER A 1 219 ? 5.866 -20.262 -28.739 1.00 96.69 219 SER A O 1
ATOM 1694 N N . PRO A 1 220 ? 7.874 -20.899 -27.985 1.00 97.50 220 PRO A N 1
ATOM 1695 C CA . PRO A 1 220 ? 7.347 -21.457 -26.753 1.00 97.50 220 PRO A CA 1
ATOM 1696 C C . PRO A 1 220 ? 6.909 -20.363 -25.766 1.00 97.50 220 PRO A C 1
ATOM 1698 O O . PRO A 1 220 ? 7.397 -19.228 -25.824 1.00 97.50 220 PRO A O 1
ATOM 1701 N N . PRO A 1 221 ? 6.023 -20.705 -24.813 1.00 98.06 221 PRO A N 1
ATOM 1702 C CA . PRO A 1 221 ? 5.719 -19.860 -23.667 1.00 98.06 221 PRO A CA 1
ATOM 1703 C C . PRO A 1 221 ? 6.973 -19.280 -23.017 1.00 98.06 221 PRO A C 1
ATOM 1705 O O . PRO A 1 221 ? 7.927 -20.014 -22.751 1.00 98.06 221 PRO A O 1
ATOM 1708 N N . THR A 1 222 ? 6.960 -17.972 -22.758 1.00 98.50 222 THR A N 1
ATOM 1709 C CA . THR A 1 222 ? 8.161 -17.265 -22.296 1.00 98.50 222 THR A CA 1
ATOM 1710 C C . THR A 1 222 ? 7.945 -16.527 -20.970 1.00 98.50 222 THR A C 1
ATOM 1712 O O . THR A 1 222 ? 6.935 -15.856 -20.775 1.00 98.50 222 THR A O 1
ATOM 1715 N N . PHE A 1 223 ? 8.910 -16.628 -20.061 1.00 98.62 223 PHE A N 1
ATOM 1716 C CA . PHE A 1 223 ? 8.978 -15.882 -18.804 1.00 98.62 223 PHE A CA 1
ATOM 1717 C C . PHE A 1 223 ? 10.141 -14.892 -18.876 1.00 98.62 223 PHE A C 1
ATOM 1719 O O . PHE A 1 223 ? 11.260 -15.302 -19.166 1.00 98.62 223 PHE A O 1
ATOM 1726 N N . ILE A 1 224 ? 9.908 -13.597 -18.661 1.00 98.56 224 ILE A N 1
ATOM 1727 C CA . ILE A 1 224 ? 10.928 -12.550 -18.819 1.00 98.56 224 ILE A CA 1
ATOM 1728 C C . ILE A 1 224 ? 11.131 -11.813 -17.499 1.00 98.56 224 ILE A C 1
ATOM 1730 O O . ILE A 1 224 ? 10.174 -11.319 -16.907 1.00 98.56 224 ILE A O 1
ATOM 1734 N N . VAL A 1 225 ? 12.387 -11.667 -17.077 1.00 97.62 225 VAL A N 1
ATOM 1735 C CA . VAL A 1 225 ? 12.777 -10.880 -15.901 1.00 97.62 225 VAL A CA 1
ATOM 1736 C C . VAL A 1 225 ? 13.842 -9.858 -16.276 1.00 97.62 225 VAL A C 1
ATOM 1738 O O . VAL A 1 225 ? 14.829 -10.203 -16.918 1.00 97.62 225 VAL A O 1
ATOM 1741 N N . ALA A 1 226 ? 13.691 -8.608 -15.840 1.00 96.62 226 ALA A N 1
ATOM 1742 C CA . ALA A 1 226 ? 14.700 -7.561 -16.001 1.00 96.62 226 ALA A CA 1
ATOM 1743 C C . ALA A 1 226 ? 14.758 -6.612 -14.792 1.00 96.62 226 ALA A C 1
ATOM 1745 O O . ALA A 1 226 ? 13.806 -6.488 -14.019 1.00 96.62 226 ALA A O 1
ATOM 1746 N N . GLY A 1 227 ? 15.888 -5.922 -14.630 1.00 94.88 227 GLY A N 1
ATOM 1747 C CA . GLY A 1 227 ? 16.025 -4.817 -13.683 1.00 94.88 227 GLY A CA 1
ATOM 1748 C C . GLY A 1 227 ? 15.703 -3.473 -14.337 1.00 94.88 227 GLY A C 1
ATOM 1749 O O . GLY A 1 227 ? 16.092 -3.228 -15.476 1.00 94.88 227 GLY A O 1
ATOM 1750 N N . TYR A 1 228 ? 15.009 -2.586 -13.622 1.00 93.25 228 TYR A N 1
ATOM 1751 C CA . TYR A 1 228 ? 14.705 -1.231 -14.095 1.00 93.25 228 TYR A CA 1
ATOM 1752 C C . TYR A 1 228 ? 15.974 -0.399 -14.318 1.00 93.25 228 TYR A C 1
ATOM 1754 O O . TYR A 1 228 ? 16.065 0.338 -15.294 1.00 93.25 228 TYR A O 1
ATOM 1762 N N . GLY A 1 229 ? 16.972 -0.550 -13.441 1.00 90.88 229 GLY A N 1
ATOM 1763 C CA . GLY A 1 229 ? 18.266 0.130 -13.536 1.00 90.88 229 GLY A CA 1
ATOM 1764 C C . GLY A 1 229 ? 19.263 -0.543 -14.485 1.00 90.88 229 GLY A C 1
ATOM 1765 O O . GLY A 1 229 ? 20.442 -0.196 -14.462 1.00 90.88 229 GLY A O 1
ATOM 1766 N N . ASP A 1 230 ? 18.837 -1.537 -15.269 1.00 95.25 230 ASP A N 1
ATOM 1767 C CA . ASP A 1 230 ? 19.687 -2.192 -16.263 1.00 95.25 230 ASP A CA 1
ATOM 1768 C C . ASP A 1 230 ? 19.819 -1.339 -17.541 1.00 95.25 230 ASP A C 1
ATOM 1770 O O . ASP A 1 230 ? 19.053 -0.400 -17.786 1.00 95.25 230 ASP A O 1
ATOM 1774 N N . ARG A 1 231 ? 20.803 -1.673 -18.381 1.00 94.00 231 ARG A N 1
ATOM 1775 C CA . ARG A 1 231 ? 21.054 -1.006 -19.663 1.00 94.00 231 ARG A CA 1
ATOM 1776 C C . ARG A 1 231 ? 19.806 -1.000 -20.544 1.00 94.00 231 ARG A C 1
ATOM 1778 O O . ARG A 1 231 ? 18.997 -1.925 -20.517 1.00 94.00 231 ARG A O 1
ATOM 1785 N N . ARG A 1 232 ? 19.690 0.034 -21.378 1.00 90.69 232 ARG A N 1
ATOM 1786 C CA . ARG A 1 232 ? 18.501 0.310 -22.195 1.00 90.69 232 ARG A CA 1
ATOM 1787 C C . ARG A 1 232 ? 18.064 -0.862 -23.082 1.00 90.69 232 ARG A C 1
ATOM 1789 O O . ARG A 1 232 ? 16.868 -1.109 -23.219 1.00 90.69 232 ARG A O 1
ATOM 1796 N N . ASP A 1 233 ? 19.003 -1.610 -23.668 1.00 93.25 233 ASP A N 1
ATOM 1797 C CA . ASP A 1 233 ? 18.671 -2.790 -24.482 1.00 93.25 233 ASP A CA 1
ATOM 1798 C C . ASP A 1 233 ? 18.034 -3.927 -23.671 1.00 93.25 233 ASP A C 1
ATOM 1800 O O . ASP A 1 233 ? 17.450 -4.818 -24.280 1.00 93.25 233 ASP A O 1
ATOM 1804 N N . ILE A 1 234 ? 18.103 -3.887 -22.338 1.00 93.56 234 ILE A N 1
ATOM 1805 C CA . ILE A 1 234 ? 17.439 -4.821 -21.427 1.00 93.56 234 ILE A CA 1
ATOM 1806 C C . ILE A 1 234 ? 16.205 -4.180 -20.797 1.00 93.56 234 ILE A C 1
ATOM 1808 O O . ILE A 1 234 ? 15.113 -4.710 -20.972 1.00 93.56 234 ILE A O 1
ATOM 1812 N N . SER A 1 235 ? 16.348 -3.065 -20.078 1.00 91.25 235 SER A N 1
ATOM 1813 C CA . SER A 1 235 ? 15.256 -2.475 -19.286 1.00 91.25 235 SER A CA 1
ATOM 1814 C C . SER A 1 235 ? 14.073 -2.046 -20.164 1.00 91.25 235 SER A C 1
ATOM 1816 O O . SER A 1 235 ? 12.950 -2.506 -19.963 1.00 91.25 235 SER A O 1
ATOM 1818 N N . GLU A 1 236 ? 14.324 -1.254 -21.209 1.00 94.69 236 GLU A N 1
ATOM 1819 C CA . GLU A 1 236 ? 13.315 -0.916 -22.227 1.00 94.69 236 GLU A CA 1
ATOM 1820 C C . GLU A 1 236 ? 13.169 -2.031 -23.273 1.00 94.69 236 GLU A C 1
ATOM 1822 O O . GLU A 1 236 ? 12.072 -2.331 -23.754 1.00 94.69 236 GLU A O 1
ATOM 1827 N N . GLY A 1 237 ? 14.284 -2.660 -23.649 1.00 94.88 237 GLY A N 1
ATOM 1828 C CA . GLY A 1 237 ? 14.301 -3.671 -24.701 1.00 94.88 237 GLY A CA 1
ATOM 1829 C C . GLY A 1 237 ? 13.437 -4.893 -24.389 1.00 94.88 237 GLY A C 1
ATOM 1830 O O . GLY A 1 237 ? 12.736 -5.371 -25.278 1.00 94.88 237 GLY A O 1
ATOM 1831 N N . MET A 1 238 ? 13.411 -5.369 -23.142 1.00 97.00 238 MET A N 1
ATOM 1832 C CA . MET A 1 238 ? 12.574 -6.507 -22.743 1.00 97.00 238 MET A CA 1
ATOM 1833 C C . MET A 1 238 ? 11.085 -6.179 -22.735 1.00 97.00 238 MET A C 1
ATOM 1835 O O . MET A 1 238 ? 10.282 -7.029 -23.121 1.00 97.00 238 MET A O 1
ATOM 1839 N N . ALA A 1 239 ? 10.707 -4.942 -22.405 1.00 95.50 239 ALA A N 1
ATOM 1840 C CA . ALA A 1 239 ? 9.328 -4.488 -22.566 1.00 95.50 239 ALA A CA 1
ATOM 1841 C C . ALA A 1 239 ? 8.899 -4.532 -24.044 1.00 95.50 239 ALA A C 1
ATOM 1843 O O . ALA A 1 239 ? 7.824 -5.034 -24.374 1.00 95.50 239 ALA A O 1
ATOM 1844 N N . ASN A 1 240 ? 9.775 -4.101 -24.956 1.00 95.69 240 ASN A N 1
ATOM 1845 C CA . ASN A 1 240 ? 9.518 -4.195 -26.394 1.00 95.69 240 ASN A CA 1
ATOM 1846 C C . ASN A 1 240 ? 9.438 -5.648 -26.885 1.00 95.69 240 ASN A C 1
ATOM 1848 O O . ASN A 1 240 ? 8.562 -5.979 -27.683 1.00 95.69 240 ASN A O 1
ATOM 1852 N N . VAL A 1 241 ? 10.314 -6.528 -26.399 1.00 97.12 241 VAL A N 1
ATOM 1853 C CA . VAL A 1 241 ? 10.305 -7.960 -26.742 1.00 97.12 241 VAL A CA 1
ATOM 1854 C C . VAL A 1 241 ? 9.025 -8.634 -26.253 1.00 97.12 241 VAL A C 1
ATOM 1856 O O . VAL A 1 241 ? 8.396 -9.352 -27.027 1.00 97.12 241 VAL A O 1
ATOM 1859 N N . TYR A 1 242 ? 8.567 -8.340 -25.034 1.00 98.25 242 TYR A N 1
ATOM 1860 C CA . TYR A 1 242 ? 7.267 -8.797 -24.536 1.00 98.25 242 TYR A CA 1
ATOM 1861 C C . TYR A 1 242 ? 6.121 -8.404 -25.481 1.00 98.25 242 TYR A C 1
ATOM 1863 O O . TYR A 1 242 ? 5.283 -9.239 -25.827 1.00 98.25 242 TYR A O 1
ATOM 1871 N N . LEU A 1 243 ? 6.107 -7.159 -25.972 1.00 97.06 243 LEU A N 1
ATOM 1872 C CA . LEU A 1 243 ? 5.100 -6.721 -26.941 1.00 97.06 243 LEU A CA 1
ATOM 1873 C C . LEU A 1 243 ? 5.182 -7.497 -28.264 1.00 97.06 243 LEU A C 1
ATOM 1875 O O . LEU A 1 243 ? 4.141 -7.755 -28.868 1.00 97.06 243 LEU A O 1
ATOM 1879 N N . LYS A 1 244 ? 6.378 -7.902 -28.712 1.00 97.56 244 LYS A N 1
ATOM 1880 C CA . LYS A 1 244 ? 6.531 -8.771 -29.891 1.00 97.56 244 LYS A CA 1
ATOM 1881 C C . LYS A 1 244 ? 5.948 -10.165 -29.646 1.00 97.56 244 LYS A C 1
ATOM 1883 O O . LYS A 1 244 ? 5.164 -10.623 -30.469 1.00 97.56 244 LYS A O 1
ATOM 1888 N N . TYR A 1 245 ? 6.237 -10.790 -28.502 1.00 97.81 245 TYR A N 1
ATOM 1889 C CA . TYR A 1 245 ? 5.639 -12.080 -28.119 1.00 97.81 245 TYR A CA 1
ATOM 1890 C C . TYR A 1 245 ? 4.107 -12.001 -28.072 1.00 97.81 245 TYR A C 1
ATOM 1892 O O . TYR A 1 245 ? 3.421 -12.831 -28.667 1.00 97.81 245 TYR A O 1
ATOM 1900 N N . LYS A 1 246 ? 3.568 -10.941 -27.456 1.00 96.19 246 LYS A N 1
ATOM 1901 C CA . LYS A 1 246 ? 2.122 -10.695 -27.397 1.00 96.19 246 LYS A CA 1
ATOM 1902 C C . LYS A 1 246 ? 1.499 -10.568 -28.790 1.00 96.19 246 LYS A C 1
ATOM 1904 O O . LYS A 1 246 ? 0.429 -11.121 -29.026 1.00 96.19 246 LYS A O 1
ATOM 1909 N N . ARG A 1 247 ? 2.157 -9.866 -29.720 1.00 96.50 247 ARG A N 1
ATOM 1910 C CA . ARG A 1 247 ? 1.701 -9.743 -31.120 1.00 96.50 247 ARG A CA 1
ATOM 1911 C C . ARG A 1 247 ? 1.769 -11.066 -31.881 1.00 96.50 247 ARG A C 1
ATOM 1913 O O . ARG A 1 247 ? 0.901 -11.311 -32.709 1.00 96.50 247 ARG A O 1
ATOM 1920 N N . ALA A 1 248 ? 2.756 -11.908 -31.585 1.00 95.62 248 ALA A N 1
ATOM 1921 C CA . ALA A 1 248 ? 2.876 -13.249 -32.152 1.00 95.62 248 ALA A CA 1
ATOM 1922 C C . ALA A 1 248 ? 1.849 -14.248 -31.576 1.00 95.62 248 ALA A C 1
ATOM 1924 O O . ALA A 1 248 ? 1.778 -15.379 -32.044 1.00 95.62 248 ALA A O 1
ATOM 1925 N N . GLY A 1 249 ? 1.049 -13.855 -30.574 1.00 94.75 249 GLY A N 1
ATOM 1926 C CA . GLY A 1 249 ? 0.087 -14.743 -29.912 1.00 94.75 249 GLY A CA 1
ATOM 1927 C C . GLY A 1 249 ? 0.737 -15.755 -28.967 1.00 94.75 249 GLY A C 1
ATOM 1928 O O . GLY A 1 249 ? 0.076 -16.686 -28.512 1.00 94.75 249 GLY A O 1
ATOM 1929 N N . VAL A 1 250 ? 2.019 -15.570 -28.652 1.00 97.25 250 VAL A N 1
ATOM 1930 C CA . VAL A 1 250 ? 2.760 -16.445 -27.749 1.00 97.25 250 VAL A CA 1
ATOM 1931 C C . VAL A 1 250 ? 2.515 -15.968 -26.320 1.00 97.25 250 VAL A C 1
ATOM 1933 O O . VAL A 1 250 ? 2.774 -14.799 -26.012 1.00 97.25 250 VAL A O 1
ATOM 1936 N N . PRO A 1 251 ? 2.006 -16.829 -25.426 1.00 95.00 251 PRO A N 1
ATOM 1937 C CA . PRO A 1 251 ? 1.719 -16.392 -24.078 1.00 95.00 251 PRO A CA 1
ATOM 1938 C C . PRO A 1 251 ? 3.036 -16.184 -23.315 1.00 95.00 251 PRO A C 1
ATOM 1940 O O . PRO A 1 251 ? 3.853 -17.105 -23.200 1.00 95.00 251 PRO A O 1
ATOM 1943 N N . THR A 1 252 ? 3.218 -14.974 -22.786 1.00 97.25 252 THR A N 1
ATOM 1944 C CA . THR A 1 252 ? 4.469 -14.501 -22.177 1.00 97.25 252 THR A CA 1
ATOM 1945 C C . THR A 1 252 ? 4.177 -13.667 -20.933 1.00 97.25 252 THR A C 1
ATOM 1947 O O . THR A 1 252 ? 3.199 -12.925 -20.924 1.00 97.25 252 THR A O 1
ATOM 1950 N N . GLU A 1 253 ? 5.020 -13.768 -19.904 1.00 98.06 253 GLU A N 1
ATOM 1951 C CA . GLU A 1 253 ? 4.964 -12.936 -18.692 1.00 98.06 253 GLU A CA 1
ATOM 1952 C C . GLU A 1 253 ? 6.236 -12.085 -18.557 1.00 98.06 253 GLU A C 1
ATOM 1954 O O . GLU A 1 253 ? 7.318 -12.528 -18.946 1.00 98.06 253 GLU A O 1
ATOM 1959 N N . LEU A 1 254 ? 6.106 -10.849 -18.060 1.00 97.75 254 LEU A N 1
ATOM 1960 C CA . LEU A 1 254 ? 7.205 -9.891 -17.910 1.00 97.75 254 LEU A CA 1
ATOM 1961 C C . LEU A 1 254 ? 7.232 -9.307 -16.494 1.00 97.75 254 LEU A C 1
ATOM 1963 O O . LEU A 1 254 ? 6.274 -8.664 -16.068 1.00 97.75 254 LEU A O 1
ATOM 1967 N N . HIS A 1 255 ? 8.381 -9.425 -15.833 1.00 97.25 255 HIS A N 1
ATOM 1968 C CA . HIS A 1 255 ? 8.673 -8.809 -14.542 1.00 97.25 255 HIS A CA 1
ATOM 1969 C C . HIS A 1 255 ? 9.831 -7.814 -14.667 1.00 97.25 255 HIS A C 1
ATOM 1971 O O . HIS A 1 255 ? 10.942 -8.184 -15.050 1.00 97.25 255 HIS A O 1
ATOM 1977 N N . ILE A 1 256 ? 9.586 -6.551 -14.305 1.00 95.31 256 ILE A N 1
ATOM 1978 C CA . ILE A 1 256 ? 10.623 -5.515 -14.206 1.00 95.31 256 ILE A CA 1
ATOM 1979 C C . ILE A 1 256 ? 10.727 -5.054 -12.753 1.00 95.31 256 ILE A C 1
ATOM 1981 O O . ILE A 1 256 ? 9.768 -4.527 -12.192 1.00 95.31 256 ILE A O 1
ATOM 1985 N N . TYR A 1 257 ? 11.900 -5.231 -12.145 1.00 93.12 257 TYR A N 1
ATOM 1986 C CA . TYR A 1 257 ? 12.143 -4.871 -10.747 1.00 93.12 257 TYR A CA 1
ATOM 1987 C C . TYR A 1 257 ? 12.767 -3.474 -10.629 1.00 93.12 257 TYR A C 1
ATOM 1989 O O . TYR A 1 257 ? 13.882 -3.244 -11.099 1.00 93.12 257 TYR A O 1
ATOM 1997 N N . SER A 1 258 ? 12.068 -2.549 -9.960 1.00 89.00 258 SER A N 1
ATOM 1998 C CA . SER A 1 258 ? 12.426 -1.118 -9.870 1.00 89.00 258 SER A CA 1
ATOM 1999 C C . SER A 1 258 ? 13.770 -0.824 -9.194 1.00 89.00 258 SER A C 1
ATOM 2001 O O . SER A 1 258 ? 14.401 0.180 -9.507 1.00 89.00 258 SER A O 1
ATOM 2003 N N . ASN A 1 259 ? 14.228 -1.704 -8.299 1.00 83.19 259 ASN A N 1
ATOM 2004 C CA . ASN A 1 259 ? 15.477 -1.548 -7.544 1.00 83.19 259 ASN A CA 1
ATOM 2005 C C . ASN A 1 259 ? 16.547 -2.587 -7.933 1.00 83.19 259 ASN A C 1
ATOM 2007 O O . ASN A 1 259 ? 17.329 -3.030 -7.094 1.00 83.19 259 ASN A O 1
ATOM 2011 N N . ALA A 1 260 ? 16.544 -3.039 -9.189 1.00 88.44 260 ALA A N 1
ATOM 2012 C CA . ALA A 1 260 ? 17.501 -4.017 -9.698 1.00 88.44 260 ALA A CA 1
ATOM 2013 C C . ALA A 1 260 ? 18.266 -3.477 -10.915 1.00 88.44 260 ALA A C 1
ATOM 2015 O O . ALA A 1 260 ? 17.678 -2.841 -11.790 1.00 88.44 260 ALA A O 1
ATOM 2016 N N . GLY A 1 261 ? 19.573 -3.752 -10.957 1.00 89.50 261 GLY A N 1
ATOM 2017 C CA . GLY A 1 261 ? 20.447 -3.550 -12.119 1.00 89.50 261 GLY A CA 1
ATOM 2018 C C . GLY A 1 261 ? 20.820 -4.881 -12.784 1.00 89.50 261 GLY A C 1
ATOM 2019 O O . GLY A 1 261 ? 20.151 -5.888 -12.566 1.00 89.50 261 GLY A O 1
ATOM 2020 N N . HIS A 1 262 ? 21.897 -4.903 -13.571 1.00 92.94 262 HIS A N 1
ATOM 2021 C CA . HIS A 1 262 ? 22.367 -6.122 -14.246 1.00 92.94 262 HIS A CA 1
ATOM 2022 C C . HIS A 1 262 ? 22.988 -7.142 -13.275 1.00 92.94 262 HIS A C 1
ATOM 2024 O O . HIS A 1 262 ? 23.649 -6.752 -12.312 1.00 92.94 262 HIS A O 1
ATOM 2030 N N . GLY A 1 263 ? 22.859 -8.442 -13.568 1.00 88.44 263 GLY A N 1
ATOM 2031 C CA . GLY A 1 263 ? 23.643 -9.495 -12.900 1.00 88.44 263 GLY A CA 1
ATOM 2032 C C . GLY A 1 263 ? 23.229 -9.810 -11.458 1.00 88.44 263 GLY A C 1
ATOM 2033 O O . GLY A 1 263 ? 24.074 -10.158 -10.629 1.00 88.44 263 GLY A O 1
ATOM 2034 N N . PHE A 1 264 ? 21.945 -9.648 -11.114 1.00 91.88 264 PHE A N 1
ATOM 2035 C CA . PHE A 1 264 ? 21.472 -9.968 -9.762 1.00 91.88 264 PHE A CA 1
ATOM 2036 C C . PHE A 1 264 ? 21.447 -11.483 -9.481 1.00 91.88 264 PHE A C 1
ATOM 2038 O O . PHE A 1 264 ? 21.745 -11.881 -8.353 1.00 91.88 264 PHE A O 1
ATOM 2045 N N . GLY A 1 265 ? 21.162 -12.315 -10.492 1.00 90.00 265 GLY A N 1
ATOM 2046 C CA . GLY A 1 265 ? 21.080 -13.780 -10.404 1.00 90.00 265 GLY A CA 1
ATOM 2047 C C . GLY A 1 265 ? 20.276 -14.309 -9.207 1.00 90.00 265 GLY A C 1
ATOM 2048 O O . GLY A 1 265 ? 19.297 -13.700 -8.771 1.00 90.00 265 GLY A O 1
ATOM 2049 N N . LEU A 1 266 ? 20.691 -15.456 -8.668 1.00 91.06 266 LEU A N 1
ATOM 2050 C CA . LEU A 1 266 ? 20.222 -15.992 -7.390 1.00 91.06 266 LEU A CA 1
ATOM 2051 C C . LEU A 1 266 ? 21.423 -16.167 -6.449 1.00 91.06 266 LEU A C 1
ATOM 2053 O O . LEU A 1 266 ? 22.368 -16.883 -6.764 1.00 91.06 266 LEU A O 1
ATOM 2057 N N . ARG A 1 267 ? 21.406 -15.489 -5.298 1.00 85.19 267 ARG A N 1
ATOM 2058 C CA . ARG A 1 267 ? 22.520 -15.428 -4.339 1.00 85.19 267 ARG A CA 1
ATOM 2059 C C . ARG A 1 267 ? 22.021 -15.764 -2.939 1.00 85.19 267 ARG A C 1
ATOM 2061 O O . ARG A 1 267 ? 21.059 -15.157 -2.470 1.00 85.19 267 ARG A O 1
ATOM 2068 N N . GLU A 1 268 ? 22.700 -16.684 -2.265 1.00 71.94 268 GLU A N 1
ATOM 2069 C CA . GLU A 1 268 ? 22.373 -17.072 -0.891 1.00 71.94 268 GLU A CA 1
ATOM 2070 C C . GLU A 1 268 ? 22.559 -15.897 0.085 1.00 71.94 268 GLU A C 1
ATOM 2072 O O . GLU A 1 268 ? 23.459 -15.066 -0.064 1.00 71.94 268 GLU A O 1
ATOM 2077 N N . GLY A 1 269 ? 21.667 -15.786 1.074 1.00 59.75 269 GLY A N 1
ATOM 2078 C CA . GLY A 1 269 ? 21.726 -14.749 2.114 1.00 59.75 269 GLY A CA 1
ATOM 2079 C C . GLY A 1 269 ? 21.388 -13.320 1.659 1.00 59.75 269 GLY A C 1
ATOM 2080 O O . GLY A 1 269 ? 21.432 -12.399 2.475 1.00 59.75 269 GLY A O 1
ATOM 2081 N N . LYS A 1 270 ? 21.034 -13.100 0.385 1.00 65.75 270 LYS A N 1
ATOM 2082 C CA . LYS A 1 270 ? 20.534 -11.808 -0.112 1.00 65.75 270 LYS A CA 1
ATOM 2083 C C . LYS A 1 270 ? 19.006 -11.778 -0.072 1.00 65.75 270 LYS A C 1
ATOM 2085 O O . LYS A 1 270 ? 18.349 -12.697 -0.547 1.00 65.75 270 LYS A O 1
ATOM 2090 N N . SER A 1 271 ? 18.442 -10.704 0.478 1.00 57.38 271 SER A N 1
ATOM 2091 C CA . SER A 1 271 ? 16.997 -10.472 0.578 1.00 57.38 271 SER A CA 1
ATOM 2092 C C . SER A 1 271 ? 16.572 -9.249 -0.242 1.00 57.38 271 SER A C 1
ATOM 2094 O O . SER A 1 271 ? 17.371 -8.354 -0.514 1.00 57.38 271 SER A O 1
ATOM 2096 N N . GLY A 1 272 ? 15.313 -9.226 -0.681 1.00 68.81 272 GLY A N 1
ATOM 2097 C CA . GLY A 1 272 ? 14.743 -8.154 -1.503 1.00 68.81 272 GLY A CA 1
ATOM 2098 C C . GLY A 1 272 ? 13.741 -8.690 -2.523 1.00 68.81 272 GLY A C 1
ATOM 2099 O O . GLY A 1 272 ? 13.735 -9.882 -2.819 1.00 68.81 272 GLY A O 1
ATOM 2100 N N . SER A 1 273 ? 12.896 -7.815 -3.075 1.00 77.81 273 SER A N 1
ATOM 2101 C CA . SER A 1 273 ? 11.848 -8.210 -4.030 1.00 77.81 273 SER A CA 1
ATOM 2102 C C . SER A 1 273 ? 12.410 -8.875 -5.286 1.00 77.81 273 SER A C 1
ATOM 2104 O O . SER A 1 273 ? 11.834 -9.851 -5.757 1.00 77.81 273 SER A O 1
ATOM 2106 N N . VAL A 1 274 ? 13.561 -8.400 -5.781 1.00 83.88 274 VAL A N 1
ATOM 2107 C CA . VAL A 1 274 ? 14.235 -8.999 -6.940 1.00 83.88 274 VAL A CA 1
ATOM 2108 C C . VAL A 1 274 ? 14.624 -10.449 -6.674 1.00 83.88 274 VAL A C 1
ATOM 2110 O O . VAL A 1 274 ? 14.427 -11.268 -7.551 1.00 83.88 274 VAL A O 1
ATOM 2113 N N . MET A 1 275 ? 15.055 -10.816 -5.461 1.00 84.00 275 MET A N 1
ATOM 2114 C CA . MET A 1 275 ? 15.483 -12.190 -5.147 1.00 84.00 275 MET A CA 1
ATOM 2115 C C . MET A 1 275 ? 14.338 -13.217 -5.189 1.00 84.00 275 MET A C 1
ATOM 2117 O O . MET A 1 275 ? 14.607 -14.412 -5.203 1.00 84.00 275 MET A O 1
ATOM 2121 N N . ARG A 1 276 ? 13.077 -12.764 -5.249 1.00 85.69 276 ARG A N 1
ATOM 2122 C CA . ARG A 1 276 ? 11.876 -13.608 -5.376 1.00 85.69 276 ARG A CA 1
ATOM 2123 C C . ARG A 1 276 ? 11.429 -13.838 -6.825 1.00 85.69 276 ARG A C 1
ATOM 2125 O O . ARG A 1 276 ? 10.341 -14.357 -7.060 1.00 85.69 276 ARG A O 1
ATOM 2132 N N . TRP A 1 277 ? 12.237 -13.457 -7.818 1.00 92.06 277 TRP A N 1
ATOM 2133 C CA . TRP A 1 277 ? 11.937 -13.742 -9.229 1.00 92.06 277 TRP A CA 1
ATOM 2134 C C . TRP A 1 277 ? 11.799 -15.250 -9.499 1.00 92.06 277 TRP A C 1
ATOM 2136 O O . TRP A 1 277 ? 11.031 -15.652 -10.369 1.00 92.06 277 TRP A O 1
ATOM 2146 N N . VAL A 1 278 ? 12.516 -16.079 -8.734 1.00 92.12 278 VAL A N 1
ATOM 2147 C CA . VAL A 1 278 ? 12.464 -17.540 -8.843 1.00 92.12 278 VAL A CA 1
ATOM 2148 C C . VAL A 1 278 ? 11.125 -18.106 -8.350 1.00 92.12 278 VAL A C 1
ATOM 2150 O O . VAL A 1 278 ? 10.581 -19.007 -8.984 1.00 92.12 278 VAL A O 1
ATOM 2153 N N . ASP A 1 279 ? 10.533 -17.501 -7.313 1.00 89.50 279 ASP A N 1
ATOM 2154 C CA . ASP A 1 279 ? 9.188 -17.846 -6.836 1.00 89.50 279 ASP A CA 1
ATOM 2155 C C . ASP A 1 279 ? 8.151 -17.537 -7.932 1.00 89.50 279 ASP A C 1
ATOM 2157 O O . ASP A 1 279 ? 7.307 -18.366 -8.256 1.00 89.50 279 ASP A O 1
ATOM 2161 N N . ARG A 1 280 ? 8.272 -16.371 -8.589 1.00 94.06 280 ARG A N 1
ATOM 2162 C CA . ARG A 1 280 ? 7.416 -15.986 -9.728 1.00 94.06 280 ARG A CA 1
ATOM 2163 C C . ARG A 1 280 ? 7.552 -16.929 -10.920 1.00 94.06 280 ARG A C 1
ATOM 2165 O O . ARG A 1 280 ? 6.562 -17.205 -11.589 1.00 94.06 280 ARG A O 1
ATOM 2172 N N . PHE A 1 281 ? 8.752 -17.447 -11.175 1.00 95.62 281 PHE A N 1
ATOM 2173 C CA . PHE A 1 281 ? 8.953 -18.461 -12.207 1.00 95.62 281 PHE A CA 1
ATOM 2174 C C . PHE A 1 281 ? 8.222 -19.770 -11.870 1.00 95.62 281 PHE A C 1
ATOM 2176 O O . PHE A 1 281 ? 7.608 -20.356 -12.761 1.00 95.62 281 PHE A O 1
ATOM 2183 N N . ILE A 1 282 ? 8.257 -20.218 -10.609 1.00 90.81 282 ILE A N 1
ATOM 2184 C CA . ILE A 1 282 ? 7.523 -21.414 -10.163 1.00 90.81 282 ILE A CA 1
ATOM 2185 C C . ILE A 1 282 ? 6.012 -21.204 -10.297 1.00 90.81 282 ILE A C 1
ATOM 2187 O O . ILE A 1 282 ? 5.339 -22.077 -10.848 1.00 90.81 282 ILE A O 1
ATOM 2191 N N . ASP A 1 283 ? 5.495 -20.051 -9.859 1.00 87.56 283 ASP A N 1
ATOM 2192 C CA . ASP A 1 283 ? 4.076 -19.694 -9.991 1.00 87.56 283 ASP A CA 1
ATOM 2193 C C . ASP A 1 283 ? 3.639 -19.765 -11.465 1.00 87.56 283 ASP A C 1
ATOM 2195 O O . ASP A 1 283 ? 2.717 -20.501 -11.822 1.00 87.56 283 ASP A O 1
ATOM 2199 N N . TRP A 1 284 ? 4.386 -19.096 -12.349 1.00 94.50 284 TRP A N 1
ATOM 2200 C CA . TRP A 1 284 ? 4.141 -19.114 -13.789 1.00 94.50 284 TRP A CA 1
ATOM 2201 C C . TRP A 1 284 ? 4.204 -20.529 -14.379 1.00 94.50 284 TRP A C 1
ATOM 2203 O O . TRP A 1 284 ? 3.338 -20.921 -15.164 1.00 94.50 284 TRP A O 1
ATOM 2213 N N . ALA A 1 285 ? 5.205 -21.332 -14.005 1.00 91.12 285 ALA A N 1
ATOM 2214 C CA . ALA A 1 285 ? 5.334 -22.706 -14.485 1.00 91.12 285 ALA A CA 1
ATOM 2215 C C . ALA A 1 285 ? 4.164 -23.594 -14.020 1.00 91.12 285 ALA A C 1
ATOM 2217 O O . ALA A 1 285 ? 3.695 -24.449 -14.783 1.00 91.12 285 ALA A O 1
ATOM 2218 N N . GLY A 1 286 ? 3.662 -23.366 -12.803 1.00 85.88 286 GLY A N 1
ATOM 2219 C CA . GLY A 1 286 ? 2.449 -23.981 -12.268 1.00 85.88 286 GLY A CA 1
ATOM 2220 C C . GLY A 1 286 ? 1.201 -23.596 -13.064 1.00 85.88 286 GLY A C 1
ATOM 2221 O O . GLY A 1 286 ? 0.481 -24.481 -13.532 1.00 85.88 286 GLY A O 1
ATOM 2222 N N . ASP A 1 287 ? 0.996 -22.303 -13.325 1.00 83.94 287 ASP A N 1
ATOM 2223 C CA . ASP A 1 287 ? -0.121 -21.789 -14.135 1.00 83.94 287 ASP A CA 1
ATOM 2224 C C . ASP A 1 287 ? -0.110 -22.349 -15.564 1.00 83.94 287 ASP A C 1
ATOM 2226 O O . ASP A 1 287 ? -1.155 -22.594 -16.178 1.00 83.94 287 ASP A O 1
ATOM 2230 N N . ARG A 1 288 ? 1.088 -22.616 -16.100 1.00 86.19 288 ARG A N 1
ATOM 2231 C CA . ARG A 1 288 ? 1.276 -23.273 -17.401 1.00 86.19 288 ARG A CA 1
ATOM 2232 C C . ARG A 1 288 ? 1.130 -24.785 -17.376 1.00 86.19 288 ARG A C 1
ATOM 2234 O O . ARG A 1 288 ? 1.222 -25.397 -18.440 1.00 86.19 288 ARG A O 1
ATOM 2241 N N . LYS A 1 289 ? 0.883 -25.388 -16.210 1.00 86.62 289 LYS A N 1
ATOM 2242 C CA . LYS A 1 289 ? 0.818 -26.844 -16.021 1.00 86.62 289 LYS A CA 1
ATOM 2243 C C . LYS A 1 289 ? 2.097 -27.548 -16.488 1.00 86.62 289 LYS A C 1
ATOM 2245 O O . LYS A 1 289 ? 2.048 -28.687 -16.944 1.00 86.62 289 LYS A O 1
ATOM 2250 N N . LEU A 1 290 ? 3.240 -26.866 -16.395 1.00 85.31 290 LEU A N 1
ATOM 2251 C CA . LEU A 1 290 ? 4.555 -27.472 -16.625 1.00 85.31 290 LEU A CA 1
ATOM 2252 C C . LEU A 1 290 ? 4.955 -28.319 -15.409 1.00 85.31 290 LEU A C 1
ATOM 2254 O O . LEU A 1 290 ? 5.537 -29.393 -15.549 1.00 85.31 290 LEU A O 1
ATOM 2258 N N . ILE A 1 291 ? 4.546 -27.876 -14.220 1.00 82.56 291 ILE A N 1
ATOM 2259 C CA . ILE A 1 291 ? 4.629 -28.631 -12.973 1.00 82.56 291 ILE A CA 1
ATOM 2260 C C . ILE A 1 291 ? 3.301 -29.380 -12.800 1.00 82.56 291 ILE A C 1
ATOM 2262 O O . ILE A 1 291 ? 2.295 -28.792 -12.413 1.00 82.56 291 ILE A O 1
ATOM 2266 N N . VAL A 1 292 ? 3.280 -30.681 -13.098 1.00 62.59 292 VAL A N 1
ATOM 2267 C CA . VAL A 1 292 ? 2.123 -31.554 -12.814 1.00 62.59 292 VAL A CA 1
ATOM 2268 C C . VAL A 1 292 ? 2.584 -32.596 -11.821 1.00 62.59 292 VAL A C 1
ATOM 2270 O O . VAL A 1 292 ? 3.513 -33.327 -12.130 1.00 62.59 292 VAL A O 1
ATOM 2273 N N . ARG A 1 293 ? 1.942 -32.671 -10.656 1.00 54.53 293 ARG A N 1
ATOM 2274 C CA . ARG A 1 293 ? 2.129 -33.774 -9.710 1.00 54.53 293 ARG A CA 1
ATOM 2275 C C . ARG A 1 293 ? 1.217 -34.915 -10.178 1.00 54.53 293 ARG A C 1
ATOM 2277 O O . ARG A 1 293 ? -0.002 -34.761 -10.118 1.00 54.53 293 ARG A O 1
ATOM 2284 N N . GLU A 1 294 ? 1.763 -35.997 -10.737 1.00 41.28 294 GLU A N 1
ATOM 2285 C CA . GLU A 1 294 ? 0.933 -37.140 -11.152 1.00 41.28 294 GLU A CA 1
ATOM 2286 C C . GLU A 1 294 ? 0.246 -37.763 -9.924 1.00 41.28 294 GLU A C 1
ATOM 2288 O O . GLU A 1 294 ? 0.872 -38.056 -8.906 1.00 41.28 294 GLU A O 1
ATOM 2293 N N . ALA A 1 295 ? -1.073 -37.962 -10.004 1.00 35.16 295 ALA A N 1
ATOM 2294 C CA . ALA A 1 295 ? -1.808 -38.728 -9.007 1.00 35.16 295 ALA A CA 1
ATOM 2295 C C . ALA A 1 295 ? -1.382 -40.200 -9.117 1.00 35.16 295 ALA A C 1
ATOM 2297 O O . ALA A 1 295 ? -1.597 -40.830 -10.154 1.00 35.16 295 ALA A O 1
ATOM 2298 N N . LYS A 1 296 ? -0.769 -40.753 -8.064 1.00 31.67 296 LYS A N 1
ATOM 2299 C CA . LYS A 1 296 ? -0.273 -42.137 -8.050 1.00 31.67 296 LYS A CA 1
ATOM 2300 C C . LYS A 1 296 ? -1.345 -43.131 -8.514 1.00 31.67 296 LYS A C 1
ATOM 2302 O O . LYS A 1 296 ? -2.427 -43.228 -7.933 1.00 31.67 296 LYS A O 1
ATOM 2307 N N . SER A 1 297 ? -1.017 -43.920 -9.536 1.00 28.20 297 SER A N 1
ATOM 2308 C CA . SER A 1 297 ? -1.795 -45.091 -9.941 1.00 28.20 297 SER A CA 1
ATOM 2309 C C . SER A 1 297 ? -1.811 -46.147 -8.827 1.00 28.20 297 SER A C 1
ATOM 2311 O O . SER A 1 297 ? -0.763 -46.471 -8.267 1.00 28.20 297 SER A O 1
ATOM 2313 N N . LYS A 1 298 ? -3.004 -46.692 -8.546 1.00 28.58 298 LYS A N 1
ATOM 2314 C CA . LYS A 1 298 ? -3.319 -47.774 -7.588 1.00 28.58 298 LYS A CA 1
ATOM 2315 C C . LYS A 1 298 ? -2.219 -48.844 -7.424 1.00 28.58 298 LYS A C 1
ATOM 2317 O O . LYS A 1 298 ? -1.852 -49.464 -8.423 1.00 28.58 298 LYS A O 1
ATOM 2322 N N . PRO A 1 299 ? -1.853 -49.231 -6.186 1.00 29.39 299 PRO A N 1
ATOM 2323 C CA . PRO A 1 299 ? -1.414 -50.590 -5.903 1.00 29.39 299 PRO A CA 1
ATOM 2324 C C . PRO A 1 299 ? -2.623 -51.534 -5.931 1.00 29.39 299 PRO A C 1
ATOM 2326 O O . PRO A 1 299 ? -3.706 -51.217 -5.438 1.00 29.39 299 PRO A O 1
ATOM 2329 N N . SER A 1 300 ? -2.420 -52.692 -6.549 1.00 28.12 300 SER A N 1
ATOM 2330 C CA . SER A 1 300 ? -3.377 -53.791 -6.655 1.00 28.12 300 SER A CA 1
ATOM 2331 C C . SER A 1 300 ? -3.877 -54.234 -5.275 1.00 28.12 300 SER A C 1
ATOM 2333 O O . SER A 1 300 ? -3.081 -54.414 -4.354 1.00 28.12 300 SER A O 1
ATOM 2335 N N . ALA A 1 301 ? -5.188 -54.441 -5.163 1.00 32.88 301 ALA A N 1
ATOM 2336 C CA . ALA A 1 301 ? -5.819 -55.073 -4.018 1.00 32.88 301 ALA A CA 1
ATOM 2337 C C . ALA A 1 301 ? -5.384 -56.539 -3.952 1.00 32.88 301 ALA A C 1
ATOM 2339 O O . ALA A 1 301 ? -5.907 -57.351 -4.701 1.00 32.88 301 ALA A O 1
ATOM 2340 N N . ASP A 1 302 ? -4.394 -56.841 -3.118 1.00 33.22 302 ASP A N 1
ATOM 2341 C CA . ASP A 1 302 ? -4.330 -58.069 -2.329 1.00 33.22 302 ASP A CA 1
ATOM 2342 C C . ASP A 1 302 ? -3.111 -58.010 -1.401 1.00 33.22 302 ASP A C 1
ATOM 2344 O O . ASP A 1 302 ? -2.004 -57.668 -1.817 1.00 33.22 302 ASP A O 1
ATOM 2348 N N . THR A 1 303 ? -3.334 -58.416 -0.149 1.00 26.45 303 THR A N 1
ATOM 2349 C CA . THR A 1 303 ? -2.428 -58.466 1.019 1.00 26.45 303 THR A CA 1
ATOM 2350 C C . THR A 1 303 ? -2.496 -57.233 1.944 1.00 26.45 303 THR A C 1
ATOM 2352 O O . THR A 1 303 ? -2.087 -56.143 1.550 1.00 26.45 303 THR A O 1
ATOM 2355 N N . PRO A 1 304 ? -2.964 -57.379 3.203 1.00 30.81 304 PRO A N 1
ATOM 2356 C CA . PRO A 1 304 ? -2.831 -56.333 4.209 1.00 30.81 304 PRO A CA 1
ATOM 2357 C C . PRO A 1 304 ? -1.355 -56.240 4.607 1.00 30.81 304 PRO A C 1
ATOM 2359 O O . PRO A 1 304 ? -0.847 -57.105 5.317 1.00 30.81 304 PRO A O 1
ATOM 2362 N N . SER A 1 305 ? -0.651 -55.220 4.121 1.00 26.52 305 SER A N 1
ATOM 2363 C CA . SER A 1 305 ? 0.671 -54.871 4.638 1.00 26.52 305 SER A CA 1
ATOM 2364 C C . SER A 1 305 ? 0.502 -53.948 5.842 1.00 26.52 305 SER A C 1
ATOM 2366 O O . SER A 1 305 ? -0.092 -52.876 5.721 1.00 26.52 305 SER A O 1
ATOM 2368 N N . GLU A 1 306 ? 1.010 -54.386 6.993 1.00 28.69 306 GLU A N 1
ATOM 2369 C CA . GLU A 1 306 ? 1.111 -53.608 8.230 1.00 28.69 306 GLU A CA 1
ATOM 2370 C C . GLU A 1 306 ? 1.724 -52.210 8.002 1.00 28.69 306 GLU A C 1
ATOM 2372 O O . GLU A 1 306 ? 2.555 -52.038 7.101 1.00 28.69 306 GLU A O 1
ATOM 2377 N N . PRO A 1 307 ? 1.343 -51.202 8.811 1.00 30.36 307 PRO A N 1
ATOM 2378 C CA . PRO A 1 307 ? 1.905 -49.862 8.705 1.00 30.36 307 PRO A CA 1
ATOM 2379 C C . PRO A 1 307 ? 3.413 -49.895 8.987 1.00 30.36 307 PRO A C 1
ATOM 2381 O O . PRO A 1 307 ? 3.843 -50.326 10.056 1.00 30.36 307 PRO A O 1
ATOM 2384 N N . LYS A 1 308 ? 4.217 -49.413 8.032 1.00 27.61 308 LYS A N 1
ATOM 2385 C CA . LYS A 1 308 ? 5.639 -49.134 8.260 1.00 27.61 308 LYS A CA 1
ATOM 2386 C C . LYS A 1 308 ? 5.781 -47.928 9.204 1.00 27.61 308 LYS A C 1
ATOM 2388 O O . LYS A 1 308 ? 5.201 -46.883 8.906 1.00 27.61 308 LYS A O 1
ATOM 2393 N N . PRO A 1 309 ? 6.542 -48.046 10.303 1.00 38.50 309 PRO A N 1
ATOM 2394 C CA . PRO A 1 309 ? 6.852 -46.937 11.191 1.00 38.50 309 PRO A CA 1
ATOM 2395 C C . PRO A 1 309 ? 8.130 -46.233 10.715 1.00 38.50 309 PRO A C 1
ATOM 2397 O O . PRO A 1 309 ? 9.226 -46.731 10.942 1.00 38.50 309 PRO A O 1
ATOM 2400 N N . GLU A 1 310 ? 7.996 -45.079 10.065 1.00 35.56 310 GLU A N 1
ATOM 2401 C CA . GLU A 1 310 ? 9.116 -44.165 9.791 1.00 35.56 310 GLU A CA 1
ATOM 2402 C C . GLU A 1 310 ? 8.660 -42.723 10.072 1.00 35.56 310 GLU A C 1
ATOM 2404 O O . GLU A 1 310 ? 8.140 -42.042 9.197 1.00 35.56 310 GLU A O 1
ATOM 2409 N N . ASP A 1 311 ? 8.700 -42.351 11.358 1.00 33.84 311 ASP A N 1
ATOM 2410 C CA . ASP A 1 311 ? 9.266 -41.095 11.889 1.00 33.84 311 ASP A CA 1
ATOM 2411 C C . ASP A 1 311 ? 9.001 -41.023 13.405 1.00 33.84 311 ASP A C 1
ATOM 2413 O O . ASP A 1 311 ? 8.114 -40.329 13.913 1.00 33.84 311 ASP A O 1
ATOM 2417 N N . GLU A 1 312 ? 9.801 -41.775 14.166 1.00 37.09 312 GLU A N 1
ATOM 2418 C CA . GLU A 1 312 ? 9.959 -41.562 15.606 1.00 37.09 312 GLU A CA 1
ATOM 2419 C C . GLU A 1 312 ? 10.730 -40.253 15.847 1.00 37.09 312 GLU A C 1
ATOM 2421 O O . GLU A 1 312 ? 11.936 -40.271 16.068 1.00 37.09 312 GLU A O 1
ATOM 2426 N N . ALA A 1 313 ? 10.021 -39.120 15.750 1.00 43.62 313 ALA A N 1
ATOM 2427 C CA . ALA A 1 313 ? 10.286 -37.841 16.438 1.00 43.62 313 ALA A CA 1
ATOM 2428 C C . ALA A 1 313 ? 9.283 -36.718 16.062 1.00 43.62 313 ALA A C 1
ATOM 2430 O O . ALA A 1 313 ? 9.544 -35.555 16.364 1.00 43.62 313 ALA A O 1
ATOM 2431 N N . SER A 1 314 ? 8.151 -36.998 15.398 1.00 60.34 314 SER A N 1
ATOM 2432 C CA . SER A 1 314 ? 7.163 -35.946 15.099 1.00 60.34 314 SER A CA 1
ATOM 2433 C C . SER A 1 314 ? 6.243 -35.670 16.295 1.00 60.34 314 SER A C 1
ATOM 2435 O O . SER A 1 314 ? 5.674 -36.582 16.894 1.00 60.34 314 SER A O 1
ATOM 2437 N N . ASP A 1 315 ? 6.053 -34.393 16.623 1.00 84.94 315 ASP A N 1
ATOM 2438 C CA . ASP A 1 315 ? 5.095 -33.896 17.614 1.00 84.94 315 ASP A CA 1
ATOM 2439 C C . ASP A 1 315 ? 3.623 -34.034 17.163 1.00 84.94 315 ASP A C 1
ATOM 2441 O O . ASP A 1 315 ? 2.697 -33.829 17.959 1.00 84.94 315 ASP A O 1
ATOM 2445 N N . LEU A 1 316 ? 3.394 -34.435 15.907 1.00 90.69 316 LEU A N 1
ATOM 2446 C CA . LEU A 1 316 ? 2.087 -34.541 15.266 1.00 90.69 316 LEU A CA 1
ATOM 2447 C C . LEU A 1 316 ? 1.797 -35.948 14.727 1.00 90.69 316 LEU A C 1
ATOM 2449 O O . LEU A 1 316 ? 2.675 -36.667 14.263 1.00 90.69 316 LEU A O 1
ATOM 2453 N N . LYS A 1 317 ? 0.511 -36.300 14.700 1.00 93.25 317 LYS A N 1
ATOM 2454 C CA . LYS A 1 317 ? -0.050 -37.402 13.917 1.00 93.25 317 LYS A CA 1
ATOM 2455 C C . LYS A 1 317 ? -0.775 -36.817 12.708 1.00 93.25 317 LYS A C 1
ATOM 2457 O O . LYS A 1 317 ? -1.747 -36.081 12.874 1.00 93.25 317 LYS A O 1
ATOM 2462 N N . ILE A 1 318 ? -0.318 -37.166 11.507 1.00 93.19 318 ILE A N 1
ATOM 2463 C CA . ILE A 1 318 ? -0.910 -36.730 10.235 1.00 93.19 318 ILE A CA 1
ATOM 2464 C C . ILE A 1 318 ? -1.462 -37.954 9.501 1.00 93.19 318 ILE A C 1
ATOM 2466 O O . ILE A 1 318 ? -0.760 -38.947 9.330 1.00 93.19 318 ILE A O 1
ATOM 2470 N N . ILE A 1 319 ? -2.718 -37.882 9.067 1.00 93.50 319 ILE A N 1
ATOM 2471 C CA . ILE A 1 319 ? -3.397 -38.908 8.275 1.00 93.50 319 ILE A CA 1
ATOM 2472 C C . ILE A 1 319 ? -3.825 -38.259 6.961 1.00 93.50 319 ILE A C 1
ATOM 2474 O O . ILE A 1 319 ? -4.545 -37.263 6.957 1.00 93.50 319 ILE A O 1
ATOM 2478 N N . ARG A 1 320 ? -3.355 -38.805 5.844 1.00 91.81 320 ARG A N 1
ATOM 2479 C CA . ARG A 1 320 ? -3.607 -38.266 4.506 1.00 91.81 320 ARG A CA 1
ATOM 2480 C C . ARG A 1 320 ? -4.781 -38.979 3.844 1.00 91.81 320 ARG A C 1
ATOM 2482 O O . ARG A 1 320 ? -5.043 -40.143 4.139 1.00 91.81 320 ARG A O 1
ATOM 2489 N N . ASP A 1 321 ? -5.425 -38.287 2.913 1.00 91.06 321 ASP A N 1
ATOM 2490 C CA . ASP A 1 321 ? -6.381 -38.859 1.953 1.00 91.06 321 ASP A CA 1
ATOM 2491 C C . ASP A 1 321 ? -7.526 -39.680 2.564 1.00 91.06 321 ASP A C 1
ATOM 2493 O O . ASP A 1 321 ? -7.954 -40.708 2.031 1.00 91.06 321 ASP A O 1
ATOM 2497 N N . ILE A 1 322 ? -8.083 -39.187 3.668 1.00 95.88 322 ILE A N 1
ATOM 2498 C CA . ILE A 1 322 ? -9.261 -39.785 4.287 1.00 95.88 322 ILE A CA 1
ATOM 2499 C C . ILE A 1 322 ? -10.490 -39.477 3.432 1.00 95.88 322 ILE A C 1
ATOM 2501 O O . ILE A 1 322 ? -10.774 -38.320 3.119 1.00 95.88 322 ILE A O 1
ATOM 2505 N N . ALA A 1 323 ? -11.243 -40.514 3.069 1.00 95.62 323 ALA A N 1
ATOM 2506 C CA . ALA A 1 323 ? -12.517 -40.362 2.381 1.00 95.62 323 ALA A CA 1
ATOM 2507 C C . ALA A 1 323 ? -13.608 -39.908 3.360 1.00 95.62 323 ALA A C 1
ATOM 2509 O O . ALA A 1 323 ? -13.997 -40.670 4.244 1.00 95.62 323 ALA A O 1
ATOM 2510 N N . TYR A 1 324 ? -14.135 -38.694 3.182 1.00 95.19 324 TYR A N 1
ATOM 2511 C CA . TYR A 1 324 ? -15.205 -38.172 4.045 1.00 95.19 324 TYR A CA 1
ATOM 2512 C C . TYR A 1 324 ? -16.621 -38.470 3.530 1.00 95.19 324 TYR A C 1
ATOM 2514 O O . TYR A 1 324 ? -17.611 -38.343 4.252 1.00 95.19 324 TYR A O 1
ATOM 2522 N N . ARG A 1 325 ? -16.717 -38.917 2.276 1.00 91.25 325 ARG A N 1
ATOM 2523 C CA . ARG A 1 325 ? -17.950 -39.310 1.593 1.00 91.25 325 ARG A CA 1
ATOM 2524 C C . ARG A 1 325 ? -17.759 -40.664 0.911 1.00 91.25 325 ARG A C 1
ATOM 2526 O O . ARG A 1 325 ? -16.659 -41.014 0.484 1.00 91.25 325 ARG A O 1
ATOM 2533 N N . LYS A 1 326 ? -18.850 -41.424 0.769 1.00 85.00 326 LYS A N 1
ATOM 2534 C CA . LYS A 1 326 ? -18.854 -42.701 0.045 1.00 85.00 326 LYS A CA 1
ATOM 2535 C C . LYS A 1 326 ? -18.485 -42.503 -1.433 1.00 85.00 326 LYS A C 1
ATOM 2537 O O . LYS A 1 326 ? -19.225 -41.864 -2.175 1.00 85.00 326 LYS A O 1
ATOM 2542 N N . GLY A 1 327 ? -17.386 -43.128 -1.854 1.00 82.94 327 GLY A N 1
ATOM 2543 C CA . GLY A 1 327 ? -16.926 -43.212 -3.241 1.00 82.94 327 GLY A CA 1
ATOM 2544 C C . GLY A 1 327 ? -15.432 -42.918 -3.413 1.00 82.94 327 GLY A C 1
ATOM 2545 O O . GLY A 1 327 ? -14.729 -42.542 -2.472 1.00 82.94 327 GLY A O 1
ATOM 2546 N N . ASP A 1 328 ? -14.948 -43.078 -4.644 1.00 81.38 328 ASP A N 1
ATOM 2547 C CA . ASP A 1 328 ? -13.511 -43.074 -4.962 1.00 81.38 328 ASP A CA 1
ATOM 2548 C C . ASP A 1 328 ? -12.992 -41.745 -5.546 1.00 81.38 328 ASP A C 1
ATOM 2550 O O . ASP A 1 328 ? -11.898 -41.697 -6.105 1.00 81.38 328 ASP A O 1
ATOM 2554 N N . SER A 1 329 ? -13.753 -40.652 -5.415 1.00 88.38 329 SER A N 1
ATOM 2555 C CA . SER A 1 329 ? -13.334 -39.336 -5.916 1.00 88.38 329 SER A CA 1
ATOM 2556 C C . SER A 1 329 ? -12.227 -38.715 -5.059 1.00 88.38 329 SER A C 1
ATOM 2558 O O . SER A 1 329 ? -12.342 -38.675 -3.833 1.00 88.38 329 SER A O 1
ATOM 2560 N N . GLN A 1 330 ? -11.195 -38.164 -5.708 1.00 87.56 330 GLN A N 1
ATOM 2561 C CA . GLN A 1 330 ? -10.146 -37.373 -5.046 1.00 87.56 330 GLN A CA 1
ATOM 2562 C C . GLN A 1 330 ? -10.703 -36.091 -4.423 1.00 87.56 330 GLN A C 1
ATOM 2564 O O . GLN A 1 330 ? -10.288 -35.704 -3.336 1.00 87.56 330 GLN A O 1
ATOM 2569 N N . ALA A 1 331 ? -11.734 -35.512 -5.040 1.00 90.06 331 ALA A N 1
ATOM 2570 C CA . ALA A 1 331 ? -12.463 -34.375 -4.497 1.00 90.06 331 ALA A CA 1
ATOM 2571 C C . ALA A 1 331 ? -13.178 -34.684 -3.169 1.00 90.06 331 ALA A C 1
ATOM 2573 O O . ALA A 1 331 ? -13.616 -33.771 -2.489 1.00 90.06 331 ALA A O 1
ATOM 2574 N N . TRP A 1 332 ? -13.308 -35.961 -2.785 1.00 96.12 332 TRP A N 1
ATOM 2575 C CA . TRP A 1 332 ? -13.913 -36.394 -1.520 1.00 96.12 332 TRP A CA 1
ATOM 2576 C C . TRP A 1 332 ? -12.871 -36.865 -0.509 1.00 96.12 332 TRP A C 1
ATOM 2578 O O . TRP A 1 332 ? -13.118 -37.804 0.257 1.00 96.12 332 TRP A O 1
ATOM 2588 N N . ARG A 1 333 ? -11.676 -36.269 -0.555 1.00 96.44 333 ARG A N 1
ATOM 2589 C CA . ARG A 1 333 ? -10.557 -36.584 0.331 1.00 96.44 333 ARG A CA 1
ATOM 2590 C C . ARG A 1 333 ? -10.200 -35.391 1.207 1.00 96.44 333 ARG A C 1
ATOM 2592 O O . ARG A 1 333 ? -10.234 -34.247 0.775 1.00 96.44 333 ARG A O 1
ATOM 2599 N N . LEU A 1 334 ? -9.791 -35.668 2.435 1.00 97.12 334 LEU A N 1
ATOM 2600 C CA . LEU A 1 334 ? -9.228 -34.678 3.350 1.00 97.12 334 LEU A CA 1
ATOM 2601 C C . LEU A 1 334 ? -7.925 -35.194 3.954 1.00 97.12 334 LEU A C 1
ATOM 2603 O O . LEU A 1 334 ? -7.702 -36.401 4.013 1.00 97.12 334 LEU A O 1
ATOM 2607 N N . ASP A 1 335 ? -7.060 -34.277 4.362 1.00 97.00 335 ASP A N 1
ATOM 2608 C CA . ASP A 1 335 ? -5.938 -34.569 5.253 1.00 97.00 335 ASP A CA 1
ATOM 2609 C C . ASP A 1 335 ? -6.325 -34.140 6.667 1.00 97.00 335 ASP A C 1
ATOM 2611 O O . ASP A 1 335 ? -6.994 -33.123 6.848 1.00 97.00 335 ASP A O 1
ATOM 2615 N N . LEU A 1 336 ? -5.901 -34.904 7.667 1.00 97.62 336 LEU A N 1
ATOM 2616 C CA . LEU A 1 336 ? -6.131 -34.616 9.074 1.00 97.62 336 LEU A CA 1
ATOM 2617 C C . LEU A 1 336 ? -4.791 -34.546 9.803 1.00 97.62 336 LEU A C 1
ATOM 2619 O O . LEU A 1 336 ? -3.977 -35.461 9.680 1.00 97.62 336 LEU A O 1
ATOM 2623 N N . ALA A 1 337 ? -4.573 -33.503 10.601 1.00 96.44 337 ALA A N 1
ATOM 2624 C CA . ALA A 1 337 ? -3.442 -33.428 11.521 1.00 96.44 337 ALA A CA 1
ATOM 2625 C C . ALA A 1 337 ? -3.907 -33.152 12.954 1.00 96.44 337 ALA A C 1
ATOM 2627 O O . ALA A 1 337 ? -4.855 -32.411 13.203 1.00 96.44 337 ALA A O 1
ATOM 2628 N N . MET A 1 338 ? -3.231 -33.764 13.919 1.00 94.06 338 MET A N 1
ATOM 2629 C CA . MET A 1 338 ? -3.508 -33.602 15.346 1.00 94.06 338 MET A CA 1
ATOM 2630 C C . MET A 1 338 ? -2.219 -33.786 16.157 1.00 94.06 338 MET A C 1
ATOM 2632 O O . MET A 1 338 ? -1.298 -34.447 15.677 1.00 94.06 338 MET A O 1
ATOM 2636 N N . PRO A 1 339 ? -2.127 -33.269 17.391 1.00 90.06 339 PRO A N 1
ATOM 2637 C CA . PRO A 1 339 ? -1.019 -33.586 18.290 1.00 90.06 339 PRO A CA 1
ATOM 2638 C C . PRO A 1 339 ? -0.834 -35.094 18.476 1.00 90.06 339 PRO A C 1
ATOM 2640 O O . PRO A 1 339 ? -1.803 -35.807 18.742 1.00 90.06 339 PRO A O 1
ATOM 2643 N N . ALA A 1 340 ? 0.411 -35.575 18.410 1.00 84.62 340 ALA A N 1
ATOM 2644 C CA . ALA A 1 340 ? 0.727 -36.991 18.621 1.00 84.62 340 ALA A CA 1
ATOM 2645 C C . ALA A 1 340 ? 0.374 -37.454 20.048 1.00 84.62 340 ALA A C 1
ATOM 2647 O O . ALA A 1 340 ? -0.037 -38.595 20.266 1.00 84.62 340 ALA A O 1
ATOM 2648 N N . LYS A 1 341 ? 0.494 -36.554 21.034 1.00 80.06 341 LYS A N 1
ATOM 2649 C CA . LYS A 1 341 ? 0.143 -36.823 22.431 1.00 80.06 341 LYS A CA 1
ATOM 2650 C C . LYS A 1 341 ? -1.358 -36.641 22.659 1.00 80.06 341 LYS A C 1
ATOM 2652 O O . LYS A 1 341 ? -1.881 -35.524 22.642 1.00 80.06 341 LYS A O 1
ATOM 2657 N N . GLN A 1 342 ? -2.049 -37.740 22.939 1.00 70.19 342 GLN A N 1
ATOM 2658 C CA . GLN A 1 342 ? -3.468 -37.711 23.283 1.00 70.19 342 GLN A CA 1
ATOM 2659 C C . GLN A 1 342 ? -3.671 -37.202 24.722 1.00 70.19 342 GLN A C 1
ATOM 2661 O O . GLN A 1 342 ? -2.979 -37.622 25.652 1.00 70.19 342 GLN A O 1
ATOM 2666 N N . THR A 1 343 ? -4.609 -36.274 24.901 1.00 74.19 343 THR A N 1
ATOM 2667 C CA . THR A 1 343 ? -5.047 -35.740 26.203 1.00 74.19 343 THR A CA 1
ATOM 2668 C C . THR A 1 343 ? -6.418 -36.307 26.560 1.00 74.19 343 THR A C 1
ATOM 2670 O O . THR A 1 343 ? -7.096 -36.866 25.703 1.00 74.19 343 THR A O 1
ATOM 2673 N N . LYS A 1 344 ? -6.847 -36.182 27.824 1.00 72.81 344 LYS A N 1
ATOM 2674 C CA . LYS A 1 344 ? -8.210 -36.582 28.219 1.00 72.81 344 LYS A CA 1
ATOM 2675 C C . LYS A 1 344 ? -9.276 -35.635 27.660 1.00 72.81 344 LYS A C 1
ATOM 2677 O O . LYS A 1 344 ? -10.356 -36.097 27.312 1.00 72.81 344 LYS A O 1
ATOM 2682 N N . ASP A 1 345 ? -8.952 -34.354 27.507 1.00 79.69 345 ASP A N 1
ATOM 2683 C CA . ASP A 1 345 ? -9.899 -33.326 27.063 1.00 79.69 345 ASP A CA 1
ATOM 2684 C C . ASP A 1 345 ? -10.072 -33.324 25.545 1.00 79.69 345 ASP A C 1
ATOM 2686 O O . ASP A 1 345 ? -9.081 -33.452 24.818 1.00 79.69 345 ASP A O 1
ATOM 2690 N N . LEU A 1 346 ? -11.320 -33.183 25.082 1.00 89.50 346 LEU A N 1
ATOM 2691 C CA . LEU A 1 346 ? -11.646 -33.037 23.662 1.00 89.50 346 LEU A CA 1
ATOM 2692 C C . LEU A 1 346 ? -11.048 -31.738 23.108 1.00 89.50 346 LEU A C 1
ATOM 2694 O O . LEU A 1 346 ? -11.029 -30.698 23.778 1.00 89.50 346 LEU A O 1
ATOM 2698 N N . ARG A 1 347 ? -10.565 -31.795 21.868 1.00 91.88 347 ARG A N 1
ATOM 2699 C CA . ARG A 1 347 ? -9.859 -30.692 21.210 1.00 91.88 347 ARG A CA 1
ATOM 2700 C C . ARG A 1 347 ? -10.788 -29.913 20.278 1.00 91.88 347 ARG A C 1
ATOM 2702 O O . ARG A 1 347 ? -11.620 -30.531 19.617 1.00 91.88 347 ARG A O 1
ATOM 2709 N N . PRO A 1 348 ? -10.628 -28.587 20.159 1.00 96.00 348 PRO A N 1
ATOM 2710 C CA . PRO A 1 348 ? -11.264 -27.861 19.068 1.00 96.00 348 PRO A CA 1
ATOM 2711 C C . PRO A 1 348 ? -10.720 -28.330 17.717 1.00 96.00 348 PRO A C 1
ATOM 2713 O O . PRO A 1 348 ? -9.566 -28.762 17.625 1.00 96.00 348 PRO A O 1
ATOM 2716 N N . ALA A 1 349 ? -11.526 -28.199 16.667 1.00 97.44 349 ALA A N 1
ATOM 2717 C CA . ALA A 1 349 ? -11.109 -28.512 15.310 1.00 97.44 349 ALA A CA 1
ATOM 2718 C C . ALA A 1 349 ? -11.172 -27.309 14.367 1.00 97.44 349 ALA A C 1
ATOM 2720 O O . ALA A 1 349 ? -11.949 -26.381 14.579 1.00 97.44 349 ALA A O 1
ATOM 2721 N N . LEU A 1 350 ? -10.351 -27.339 13.317 1.00 98.00 350 LEU A N 1
ATOM 2722 C CA . LEU A 1 350 ? -10.319 -26.317 12.273 1.00 98.00 350 LEU A CA 1
ATOM 2723 C C . LEU A 1 350 ? -10.381 -26.967 10.890 1.00 98.00 350 LEU A C 1
ATOM 2725 O O . LEU A 1 350 ? -9.506 -27.754 10.531 1.00 98.00 350 LEU A O 1
ATOM 2729 N N . VAL A 1 351 ? -11.399 -26.608 10.112 1.00 98.50 351 VAL A N 1
ATOM 2730 C CA . VAL A 1 351 ? -11.561 -27.016 8.715 1.00 98.50 351 VAL A CA 1
ATOM 2731 C C . VAL A 1 351 ? -10.930 -25.963 7.809 1.00 98.50 351 VAL A C 1
ATOM 2733 O O . VAL A 1 351 ? -11.327 -24.804 7.833 1.00 98.50 351 VAL A O 1
ATOM 2736 N N . ILE A 1 352 ? -9.944 -26.355 7.013 1.00 98.38 352 ILE A N 1
ATOM 2737 C CA . ILE A 1 352 ? -9.206 -25.489 6.093 1.00 98.38 352 ILE A CA 1
ATOM 2738 C C . ILE A 1 352 ? -9.698 -25.774 4.675 1.00 98.38 352 ILE A C 1
ATOM 2740 O O . ILE A 1 352 ? -9.676 -26.920 4.219 1.00 98.38 352 ILE A O 1
ATOM 2744 N N . VAL A 1 353 ? -10.152 -24.724 3.991 1.00 98.06 353 VAL A N 1
ATOM 2745 C CA . VAL A 1 353 ? -10.737 -24.792 2.650 1.00 98.06 353 VAL A CA 1
ATOM 2746 C C . VAL A 1 353 ? -9.899 -23.963 1.682 1.00 98.06 353 VAL A C 1
ATOM 2748 O O . VAL A 1 353 ? -9.743 -22.748 1.840 1.00 98.06 353 VAL A O 1
ATOM 2751 N N . HIS A 1 354 ? -9.351 -24.621 0.662 1.00 95.94 354 HIS A N 1
ATOM 2752 C CA . HIS A 1 354 ? -8.439 -23.973 -0.274 1.00 95.94 354 HIS A CA 1
ATOM 2753 C C . HIS A 1 354 ? -9.153 -23.023 -1.253 1.00 95.94 354 HIS A C 1
ATOM 2755 O O . HIS A 1 354 ? -10.292 -23.247 -1.673 1.00 95.94 354 HIS A O 1
ATOM 2761 N N . GLY A 1 355 ? -8.450 -21.959 -1.647 1.00 90.69 355 GLY A N 1
ATOM 2762 C CA . GLY A 1 355 ? -8.836 -21.044 -2.722 1.00 90.69 355 GLY A CA 1
ATOM 2763 C C . GLY A 1 355 ? -8.513 -21.594 -4.113 1.00 90.69 355 GLY A C 1
ATOM 2764 O O . GLY A 1 355 ? -7.992 -22.699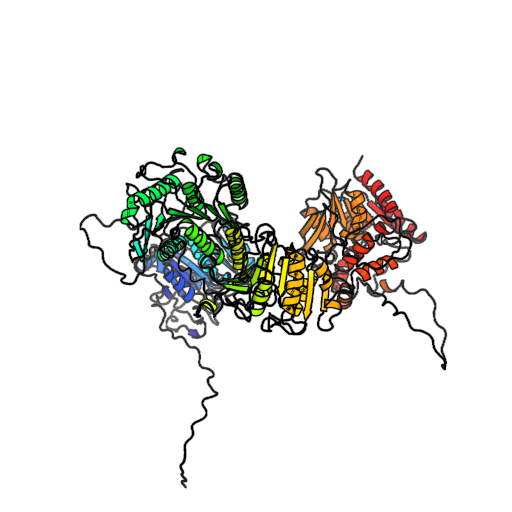 -4.244 1.00 90.69 355 GLY A O 1
ATOM 2765 N N . GLY A 1 356 ? -8.819 -20.808 -5.153 1.00 87.75 356 GLY A N 1
ATOM 2766 C CA . GLY A 1 356 ? -8.595 -21.183 -6.562 1.00 87.75 356 GLY A CA 1
ATOM 2767 C C . GLY A 1 356 ? -9.768 -20.884 -7.508 1.00 87.75 356 GLY A C 1
ATOM 2768 O O . GLY A 1 356 ? -9.940 -21.548 -8.532 1.00 87.75 356 GLY A O 1
ATOM 2769 N N . GLY A 1 357 ? -10.618 -19.906 -7.165 1.00 88.50 357 GLY A N 1
ATOM 2770 C CA . GLY A 1 357 ? -11.734 -19.463 -8.013 1.00 88.50 357 GLY A CA 1
ATOM 2771 C C . GLY A 1 357 ? -12.757 -20.557 -8.331 1.00 88.50 357 GLY A C 1
ATOM 2772 O O . GLY A 1 357 ? -13.329 -20.544 -9.420 1.00 88.50 357 GLY A O 1
ATOM 2773 N N . TRP A 1 358 ? -12.910 -21.547 -7.443 1.00 90.50 358 TRP A N 1
ATOM 2774 C CA . TRP A 1 358 ? -13.708 -22.775 -7.608 1.00 90.50 358 TRP A CA 1
ATOM 2775 C C . TRP A 1 358 ? -13.348 -23.635 -8.835 1.00 90.50 358 TRP A C 1
ATOM 2777 O O . TRP A 1 358 ? -13.970 -24.667 -9.064 1.00 90.50 358 TRP A O 1
ATOM 2787 N N . ARG A 1 359 ? -12.367 -23.220 -9.644 1.00 85.38 359 ARG A N 1
ATOM 2788 C CA . ARG A 1 359 ? -11.934 -23.854 -10.902 1.00 85.38 359 ARG A CA 1
ATOM 2789 C C . ARG A 1 359 ? -10.603 -24.585 -10.760 1.00 85.38 359 ARG A C 1
ATOM 2791 O O . ARG A 1 359 ? -10.262 -25.378 -11.631 1.00 85.38 359 ARG A O 1
ATOM 2798 N N . GLY A 1 360 ? -9.858 -24.285 -9.702 1.00 82.88 360 GLY A N 1
ATOM 2799 C CA . GLY A 1 360 ? -8.569 -24.870 -9.363 1.00 82.88 360 GLY A CA 1
ATOM 2800 C C . GLY A 1 360 ? -8.315 -24.800 -7.858 1.00 82.88 360 GLY A C 1
ATOM 2801 O O . GLY A 1 360 ? -9.207 -24.448 -7.085 1.00 82.88 360 GLY A O 1
ATOM 2802 N N . GLY A 1 361 ? -7.078 -25.097 -7.465 1.00 85.19 361 GLY A N 1
ATOM 2803 C CA . GLY A 1 361 ? -6.668 -25.222 -6.067 1.00 85.19 361 GLY A CA 1
ATOM 2804 C C . GLY A 1 361 ? -6.646 -26.674 -5.594 1.00 85.19 361 GLY A C 1
ATOM 2805 O O . GLY A 1 361 ? -7.175 -27.556 -6.263 1.00 85.19 361 GLY A O 1
ATOM 2806 N N . SER A 1 362 ? -5.970 -26.913 -4.473 1.00 90.81 362 SER A N 1
ATOM 2807 C CA . SER A 1 362 ? -5.886 -28.225 -3.826 1.00 90.81 362 SER A CA 1
ATOM 2808 C C . SER A 1 362 ? -5.540 -28.048 -2.350 1.00 90.81 362 SER A C 1
ATOM 2810 O O . SER A 1 362 ? -4.811 -27.118 -1.982 1.00 90.81 362 SER A O 1
ATOM 2812 N N . LYS A 1 363 ? -5.963 -28.996 -1.506 1.00 89.31 363 LYS A N 1
ATOM 2813 C CA . LYS A 1 363 ? -5.501 -29.104 -0.111 1.00 89.31 363 LYS A CA 1
ATOM 2814 C C . LYS A 1 363 ? -3.975 -29.252 -0.024 1.00 89.31 363 LYS A C 1
ATOM 2816 O O . LYS A 1 363 ? -3.383 -28.952 1.008 1.00 89.31 363 LYS A O 1
ATOM 2821 N N . SER A 1 364 ? -3.322 -29.703 -1.096 1.00 84.69 364 SER A N 1
ATOM 2822 C CA . SER A 1 364 ? -1.883 -29.995 -1.159 1.00 84.69 364 SER A CA 1
ATOM 2823 C C . SER A 1 364 ? -0.992 -28.761 -1.328 1.00 84.69 364 SER A C 1
ATOM 2825 O O . SER A 1 364 ? 0.228 -28.907 -1.381 1.00 84.69 364 SER A O 1
ATOM 2827 N N . VAL A 1 365 ? -1.574 -27.566 -1.465 1.00 79.81 365 VAL A N 1
ATOM 2828 C CA . VAL A 1 365 ? -0.811 -26.317 -1.567 1.00 79.81 365 VAL A CA 1
ATOM 2829 C C . VAL A 1 365 ? -0.149 -25.999 -0.222 1.00 79.81 365 VAL A C 1
ATOM 2831 O O . VAL A 1 365 ? -0.781 -26.089 0.835 1.00 79.81 365 VAL A O 1
ATOM 2834 N N . ASP A 1 366 ? 1.124 -25.602 -0.275 1.00 79.31 366 ASP A N 1
ATOM 2835 C CA . ASP A 1 366 ? 2.018 -25.520 0.885 1.00 79.31 366 ASP A CA 1
ATOM 2836 C C . ASP A 1 366 ? 1.490 -24.629 2.012 1.00 79.31 366 ASP A C 1
ATOM 2838 O O . ASP A 1 366 ? 1.629 -24.984 3.179 1.00 79.31 366 ASP A O 1
ATOM 2842 N N . VAL A 1 367 ? 0.825 -23.513 1.701 1.00 81.31 367 VAL A N 1
ATOM 2843 C CA . VAL A 1 367 ? 0.257 -22.638 2.741 1.00 81.31 367 VAL A CA 1
ATOM 2844 C C . VAL A 1 367 ? -0.840 -23.329 3.556 1.00 81.31 367 VAL A C 1
ATOM 2846 O O . VAL A 1 367 ? -0.852 -23.212 4.781 1.00 81.31 367 VAL A O 1
ATOM 2849 N N . TYR A 1 368 ? -1.728 -24.104 2.926 1.00 89.31 368 TYR A N 1
ATOM 2850 C CA . TYR A 1 368 ? -2.801 -24.806 3.641 1.00 89.31 368 TYR A CA 1
ATOM 2851 C C . TYR A 1 368 ? -2.254 -25.993 4.435 1.00 89.31 368 TYR A C 1
ATOM 2853 O O . TYR A 1 368 ? -2.700 -26.253 5.551 1.00 89.31 368 TYR A O 1
ATOM 2861 N N . GLN A 1 369 ? -1.232 -26.669 3.903 1.00 87.62 369 GLN A N 1
ATOM 2862 C CA . GLN A 1 369 ? -0.500 -27.718 4.617 1.00 87.62 369 GLN A CA 1
ATOM 2863 C C . GLN A 1 369 ? 0.249 -27.157 5.832 1.00 87.62 369 GLN A C 1
ATOM 2865 O O . GLN A 1 369 ? 0.183 -27.727 6.924 1.00 87.62 369 GLN A O 1
ATOM 2870 N N . LYS A 1 370 ? 0.900 -26.001 5.678 1.00 88.19 370 LYS A N 1
ATOM 2871 C CA . LYS A 1 370 ? 1.565 -25.288 6.768 1.00 88.19 370 LYS A CA 1
ATOM 2872 C C . LYS A 1 370 ? 0.560 -24.914 7.854 1.00 88.19 370 LYS A C 1
ATOM 2874 O O . LYS A 1 370 ? 0.746 -25.333 8.994 1.00 88.19 370 LYS A O 1
ATOM 2879 N N . MET A 1 371 ? -0.546 -24.260 7.495 1.00 91.38 371 MET A N 1
ATOM 2880 C CA . MET A 1 371 ? -1.605 -23.900 8.442 1.00 91.38 371 MET A CA 1
ATOM 2881 C C . MET A 1 371 ? -2.172 -25.128 9.172 1.00 91.38 371 MET A C 1
ATOM 2883 O O . MET A 1 371 ? -2.313 -25.110 10.394 1.00 91.38 371 MET A O 1
ATOM 2887 N N . MET A 1 372 ? -2.429 -26.225 8.448 1.00 94.38 372 MET A N 1
ATOM 2888 C CA . MET A 1 372 ? -2.885 -27.493 9.026 1.00 94.38 372 MET A CA 1
ATOM 2889 C C . MET A 1 372 ? -1.917 -27.988 10.108 1.00 94.38 372 MET A C 1
ATOM 2891 O O . MET A 1 372 ? -2.346 -28.318 11.215 1.00 94.38 372 MET A O 1
ATOM 2895 N N . THR A 1 373 ? -0.614 -28.010 9.823 1.00 92.94 373 THR A N 1
ATOM 2896 C CA . THR A 1 373 ? 0.385 -28.477 10.797 1.00 92.94 373 THR A CA 1
ATOM 2897 C C . THR A 1 373 ? 0.585 -27.505 11.961 1.00 92.94 373 THR A C 1
ATOM 2899 O O . THR A 1 373 ? 0.685 -27.945 13.101 1.00 92.94 373 THR A O 1
ATOM 2902 N N . GLU A 1 374 ? 0.591 -26.193 11.731 1.00 91.75 374 GLU A N 1
ATOM 2903 C CA . GLU A 1 374 ? 0.799 -25.192 12.784 1.00 91.75 374 GLU A CA 1
ATOM 2904 C C . GLU A 1 374 ? -0.353 -25.151 13.787 1.00 91.75 374 GLU A C 1
ATOM 2906 O O . GLU A 1 374 ? -0.121 -25.170 14.996 1.00 91.75 374 GLU A O 1
ATOM 2911 N N . TYR A 1 375 ? -1.600 -25.171 13.314 1.00 93.88 375 TYR A N 1
ATOM 2912 C CA . TYR A 1 375 ? -2.754 -25.239 14.209 1.00 93.88 375 TYR A CA 1
ATOM 2913 C C . TYR A 1 375 ? -2.840 -26.594 14.917 1.00 93.88 375 TYR A C 1
ATOM 2915 O O . TYR A 1 375 ? -3.189 -26.638 16.098 1.00 93.88 375 TYR A O 1
ATOM 2923 N N . ALA A 1 376 ? -2.429 -27.692 14.271 1.00 93.62 376 ALA A N 1
ATOM 2924 C CA . ALA A 1 376 ? -2.301 -28.968 14.966 1.00 93.62 376 ALA A CA 1
ATOM 2925 C C . ALA A 1 376 ? -1.301 -28.867 16.132 1.00 93.62 376 ALA A C 1
ATOM 2927 O O . ALA A 1 376 ? -1.641 -29.258 17.246 1.00 93.62 376 ALA A O 1
ATOM 2928 N N . ARG A 1 377 ? -0.127 -28.240 15.945 1.00 91.25 377 ARG A N 1
ATOM 2929 C CA . ARG A 1 377 ? 0.850 -28.015 17.038 1.00 91.25 377 ARG A CA 1
ATOM 2930 C C . ARG A 1 377 ? 0.291 -27.159 18.170 1.00 91.25 377 ARG A C 1
ATOM 2932 O O . ARG A 1 377 ? 0.607 -27.392 19.332 1.00 91.25 377 ARG A O 1
ATOM 2939 N N . LYS A 1 378 ? -0.597 -26.219 17.847 1.00 88.88 378 LYS A N 1
ATOM 2940 C CA . LYS A 1 378 ? -1.297 -25.353 18.814 1.00 88.88 378 LYS A CA 1
ATOM 2941 C C . LYS A 1 378 ? -2.442 -26.052 19.558 1.00 88.88 378 LYS A C 1
ATOM 2943 O O . LYS A 1 378 ? -3.137 -25.418 20.353 1.00 88.88 378 LYS A O 1
ATOM 2948 N N . GLY A 1 379 ? -2.635 -27.352 19.328 1.00 90.06 379 GLY A N 1
ATOM 2949 C CA . GLY A 1 379 ? -3.552 -28.195 20.089 1.00 90.06 379 GLY A CA 1
ATOM 2950 C C . GLY A 1 379 ? -4.900 -28.464 19.421 1.00 90.06 379 GLY A C 1
ATOM 2951 O O . GLY A 1 379 ? -5.728 -29.132 20.046 1.00 90.06 379 GLY A O 1
ATOM 2952 N N . TYR A 1 380 ? -5.107 -27.987 18.191 1.00 94.25 380 TYR A N 1
ATOM 2953 C CA . TYR A 1 380 ? -6.311 -28.247 17.402 1.00 94.25 380 TYR A CA 1
ATOM 2954 C C . TYR A 1 380 ? -6.235 -29.607 16.695 1.00 94.25 380 TYR A C 1
ATOM 2956 O O . TYR A 1 380 ? -5.156 -30.158 16.483 1.00 94.25 380 TYR A O 1
ATOM 2964 N N . VAL A 1 381 ? -7.385 -30.127 16.279 1.00 96.81 381 VAL A N 1
ATOM 2965 C CA . VAL A 1 381 ? -7.458 -31.126 15.205 1.00 96.81 381 VAL A CA 1
ATOM 2966 C C . VAL A 1 381 ? -7.769 -30.391 13.910 1.00 96.81 381 VAL A C 1
ATOM 2968 O O . VAL A 1 381 ? -8.815 -29.766 13.777 1.00 96.81 381 VAL A O 1
ATOM 2971 N N . THR A 1 382 ? -6.860 -30.416 12.951 1.00 97.69 382 THR A N 1
ATOM 2972 C CA . THR A 1 382 ? -7.027 -29.695 11.690 1.00 97.69 382 THR A CA 1
ATOM 2973 C C . THR A 1 382 ? -7.422 -30.654 10.584 1.00 97.69 382 THR A C 1
ATOM 2975 O O . THR A 1 382 ? -6.937 -31.781 10.518 1.00 97.69 382 THR A O 1
ATOM 2978 N N . VAL A 1 383 ? -8.324 -30.202 9.720 1.00 97.75 383 VAL A N 1
ATOM 2979 C CA . VAL A 1 383 ? -8.837 -30.959 8.583 1.00 97.75 383 VAL A CA 1
ATOM 2980 C C . VAL A 1 383 ? -8.726 -30.086 7.342 1.00 97.75 383 VAL A C 1
ATOM 2982 O O . VAL A 1 383 ? -9.383 -29.057 7.254 1.00 97.75 383 VAL A O 1
ATOM 2985 N N . ASN A 1 384 ? -7.894 -30.481 6.387 1.00 97.00 384 ASN A N 1
ATOM 2986 C CA . ASN A 1 384 ? -7.670 -29.758 5.139 1.00 97.00 384 ASN A CA 1
ATOM 2987 C C . ASN A 1 384 ? -8.364 -30.501 3.988 1.00 97.00 384 ASN A C 1
ATOM 2989 O O . ASN A 1 384 ? -8.039 -31.659 3.712 1.00 97.00 384 ASN A O 1
ATOM 2993 N N . VAL A 1 385 ? -9.364 -29.873 3.370 1.00 97.25 385 VAL A N 1
ATOM 2994 C CA . VAL A 1 385 ? -10.403 -30.554 2.573 1.00 97.25 385 VAL A CA 1
ATOM 2995 C C . VAL A 1 385 ? -10.234 -30.288 1.076 1.00 97.25 385 VAL A C 1
ATOM 2997 O O . VAL A 1 385 ? -10.083 -29.137 0.677 1.00 97.25 385 VAL A O 1
ATOM 3000 N N . GLU A 1 386 ? -10.319 -31.337 0.250 1.00 97.25 386 GLU A N 1
ATOM 3001 C CA . GLU A 1 386 ? -10.630 -31.212 -1.184 1.00 97.25 386 GLU A CA 1
ATOM 3002 C C . GLU A 1 386 ? -12.145 -31.117 -1.397 1.00 97.25 386 GLU A C 1
ATOM 3004 O O . GLU A 1 386 ? -12.926 -31.707 -0.644 1.00 97.25 386 GLU A O 1
ATOM 3009 N N . TYR A 1 387 ? -12.562 -30.426 -2.455 1.00 96.62 387 TYR A N 1
ATOM 3010 C CA . TYR A 1 387 ? -13.956 -30.347 -2.893 1.00 96.62 387 TYR A CA 1
ATOM 3011 C C . TYR A 1 387 ? -14.044 -30.377 -4.421 1.00 96.62 387 TYR A C 1
ATOM 3013 O O . TYR A 1 387 ? -13.097 -30.002 -5.113 1.00 96.62 387 TYR A O 1
ATOM 3021 N N . ARG A 1 388 ? -15.190 -30.800 -4.970 1.00 95.44 388 ARG A N 1
ATOM 3022 C CA . ARG A 1 388 ? -15.395 -30.839 -6.426 1.00 95.44 388 ARG A CA 1
ATOM 3023 C C . ARG A 1 388 ? -15.289 -29.432 -7.005 1.00 95.44 388 ARG A C 1
ATOM 3025 O O . ARG A 1 388 ? -16.047 -28.537 -6.630 1.00 95.44 388 ARG A O 1
ATOM 3032 N N . LEU A 1 389 ? -14.369 -29.243 -7.945 1.00 92.81 389 LEU A N 1
ATOM 3033 C CA . LEU A 1 389 ? -14.226 -27.989 -8.685 1.00 92.81 389 LEU A CA 1
ATOM 3034 C C . LEU A 1 389 ? -15.366 -27.844 -9.701 1.00 92.81 389 LEU A C 1
ATOM 3036 O O . LEU A 1 389 ? -15.906 -28.836 -10.186 1.00 92.81 389 LEU A O 1
ATOM 3040 N N . ILE A 1 390 ? -15.699 -26.617 -10.109 1.00 85.31 390 ILE A N 1
ATOM 3041 C CA . ILE A 1 390 ? -16.834 -26.369 -11.020 1.00 85.31 390 ILE A CA 1
ATOM 3042 C C . ILE A 1 390 ? -16.663 -26.986 -12.416 1.00 85.31 390 ILE A C 1
ATOM 3044 O O . ILE A 1 390 ? -17.637 -27.123 -13.152 1.00 85.31 390 ILE A O 1
ATOM 3048 N N . GLY A 1 391 ? -15.430 -27.347 -12.789 1.00 81.81 391 GLY A N 1
ATOM 3049 C CA . GLY A 1 391 ? -15.146 -28.126 -13.997 1.00 81.81 391 GLY A CA 1
ATOM 3050 C C . GLY A 1 391 ? -15.470 -29.619 -13.861 1.00 81.81 391 GLY A C 1
ATOM 3051 O O . GLY A 1 391 ? -15.670 -30.284 -14.872 1.00 81.81 391 GLY A O 1
ATOM 3052 N N . GLU A 1 392 ? -15.539 -30.140 -12.634 1.00 88.94 392 GLU A N 1
ATOM 3053 C CA . GLU A 1 392 ? -15.905 -31.526 -12.320 1.00 88.94 392 GLU A CA 1
ATOM 3054 C C . GLU A 1 392 ? -17.409 -31.664 -12.073 1.00 88.94 392 GLU A C 1
ATOM 3056 O O . GLU A 1 392 ? -18.046 -32.589 -12.575 1.00 88.94 392 GLU A O 1
ATOM 3061 N N . ALA A 1 393 ? -17.985 -30.733 -11.308 1.00 89.31 393 ALA A N 1
ATOM 3062 C CA . ALA A 1 393 ? -19.417 -30.649 -11.058 1.00 89.31 393 ALA A CA 1
ATOM 3063 C C . ALA A 1 393 ? -19.823 -29.186 -10.822 1.00 89.31 393 ALA A C 1
ATOM 3065 O O . ALA A 1 393 ? -19.142 -28.491 -10.072 1.00 89.31 393 ALA A O 1
ATOM 3066 N N . PRO A 1 394 ? -20.927 -28.700 -11.418 1.00 86.62 394 PRO A N 1
ATOM 3067 C CA . PRO A 1 394 ? -21.361 -27.319 -11.232 1.00 86.62 394 PRO A CA 1
ATOM 3068 C C . PRO A 1 394 ? -21.704 -27.030 -9.763 1.00 86.62 394 PRO A C 1
ATOM 3070 O O . PRO A 1 394 ? -21.992 -27.936 -8.977 1.00 86.62 394 PRO A O 1
ATOM 3073 N N . PHE A 1 395 ? -21.723 -25.748 -9.396 1.00 85.81 395 PHE A N 1
ATOM 3074 C CA . PHE A 1 395 ? -22.279 -25.325 -8.109 1.00 85.81 395 PHE A CA 1
ATOM 3075 C C . PHE A 1 395 ? -23.722 -25.866 -7.964 1.00 85.81 395 PHE A C 1
ATOM 3077 O O . PHE A 1 395 ? -24.454 -25.829 -8.958 1.00 85.81 395 PHE A O 1
ATOM 3084 N N . PRO A 1 396 ? -24.151 -26.392 -6.794 1.00 91.88 396 PRO A N 1
ATOM 3085 C CA . PRO A 1 396 ? -23.548 -26.294 -5.456 1.00 91.88 396 PRO A CA 1
ATOM 3086 C C . PRO A 1 396 ? -22.603 -27.419 -5.015 1.00 91.88 396 PRO A C 1
ATOM 3088 O O . PRO A 1 396 ? -22.289 -27.497 -3.830 1.00 91.88 396 PRO A O 1
ATOM 3091 N N . ALA A 1 397 ? -22.079 -28.244 -5.924 1.00 93.62 397 ALA A N 1
ATOM 3092 C CA . ALA A 1 397 ? -21.267 -29.409 -5.555 1.00 93.62 397 ALA A CA 1
ATOM 3093 C C . ALA A 1 397 ? -20.116 -29.114 -4.566 1.00 93.62 397 ALA A C 1
ATOM 3095 O O . ALA A 1 397 ? -19.894 -29.887 -3.637 1.00 93.62 397 ALA A O 1
ATOM 3096 N N . CYS A 1 398 ? -19.418 -27.985 -4.723 1.00 93.88 398 CYS A N 1
ATOM 3097 C CA . CYS A 1 398 ? -18.319 -27.598 -3.836 1.00 93.88 398 CYS A CA 1
ATOM 3098 C C . CYS A 1 398 ? -18.767 -27.272 -2.399 1.00 93.88 398 CYS A C 1
ATOM 3100 O O . CYS A 1 398 ? -18.094 -27.680 -1.454 1.00 93.88 398 CYS A O 1
ATOM 3102 N N . ILE A 1 399 ? -19.902 -26.582 -2.209 1.00 95.50 399 ILE A N 1
ATOM 3103 C CA . ILE A 1 399 ? -20.427 -26.289 -0.864 1.00 95.50 399 ILE A CA 1
ATOM 3104 C C . ILE A 1 399 ? -21.031 -27.537 -0.212 1.00 95.50 399 ILE A C 1
ATOM 3106 O O . ILE A 1 399 ? -20.846 -27.755 0.985 1.00 95.50 399 ILE A O 1
ATOM 3110 N N . GLU A 1 400 ? -21.678 -28.400 -0.995 1.00 96.94 400 GLU A N 1
ATOM 3111 C CA . GLU A 1 400 ? -22.173 -29.698 -0.521 1.00 96.94 400 GLU A CA 1
ATOM 3112 C C . GLU A 1 400 ? -21.037 -30.574 0.026 1.00 96.94 400 GLU A C 1
ATOM 3114 O O . GLU A 1 400 ? -21.179 -31.215 1.070 1.00 96.94 400 GLU A O 1
ATOM 3119 N N . ASP A 1 401 ? -19.897 -30.577 -0.667 1.00 97.62 401 ASP A N 1
ATOM 3120 C CA . ASP A 1 401 ? -18.720 -31.361 -0.308 1.00 97.62 401 ASP A CA 1
ATOM 3121 C C . ASP A 1 401 ? -18.096 -30.893 1.009 1.00 97.62 401 ASP A C 1
ATOM 3123 O O . ASP A 1 401 ? -17.923 -31.699 1.927 1.00 97.62 401 ASP A O 1
ATOM 3127 N N . VAL A 1 402 ? -17.829 -29.592 1.165 1.00 97.69 402 VAL A N 1
ATOM 3128 C CA . VAL A 1 402 ? -17.254 -29.081 2.422 1.00 97.69 402 VAL A CA 1
ATOM 3129 C C . VAL A 1 402 ? -18.237 -29.204 3.593 1.00 97.69 402 VAL A C 1
ATOM 3131 O O . VAL A 1 402 ? -17.816 -29.505 4.711 1.00 97.69 402 VAL A O 1
ATOM 3134 N N . LYS A 1 403 ? -19.553 -29.073 3.356 1.00 98.12 403 LYS A N 1
ATOM 3135 C CA . LYS A 1 403 ? -20.584 -29.362 4.369 1.00 98.12 403 LYS A CA 1
ATOM 3136 C C . LYS A 1 403 ? -20.557 -30.832 4.781 1.00 98.12 403 LYS A C 1
ATOM 3138 O O . LYS A 1 403 ? -20.610 -31.132 5.973 1.00 98.12 403 LYS A O 1
ATOM 3143 N N . CYS A 1 404 ? -20.411 -31.748 3.822 1.00 98.12 404 CYS A N 1
ATOM 3144 C CA . CYS A 1 404 ? -20.242 -33.171 4.098 1.00 98.12 404 CYS A CA 1
ATOM 3145 C C . CYS A 1 404 ? -18.973 -33.454 4.916 1.00 98.12 404 CYS A C 1
ATOM 3147 O O . CYS A 1 404 ? -19.024 -34.276 5.828 1.00 98.12 404 CYS A O 1
ATOM 3149 N N . ALA A 1 405 ? -17.860 -32.768 4.643 1.00 98.06 405 ALA A N 1
ATOM 3150 C CA . ALA A 1 405 ? -16.623 -32.922 5.409 1.00 98.06 405 ALA A CA 1
ATOM 3151 C C . ALA A 1 405 ? -16.790 -32.500 6.883 1.00 98.06 405 ALA A C 1
ATOM 3153 O O . ALA A 1 405 ? -16.315 -33.198 7.779 1.00 98.06 405 ALA A O 1
ATOM 3154 N N . VAL A 1 406 ? -17.530 -31.417 7.159 1.00 98.44 406 VAL A N 1
ATOM 3155 C CA . VAL A 1 406 ? -17.863 -31.000 8.537 1.00 98.44 406 VAL A CA 1
ATOM 3156 C C . VAL A 1 406 ? -18.746 -32.038 9.238 1.00 98.44 406 VAL A C 1
ATOM 3158 O O . VAL A 1 406 ? -18.477 -32.398 10.387 1.00 98.44 406 VAL A O 1
ATOM 3161 N N . ARG A 1 407 ? -19.777 -32.563 8.559 1.00 98.19 407 ARG A N 1
ATOM 3162 C CA . ARG A 1 407 ? -20.637 -33.618 9.128 1.00 98.19 407 ARG A CA 1
ATOM 3163 C C . ARG A 1 407 ? -19.852 -34.900 9.402 1.00 98.19 407 ARG A C 1
ATOM 3165 O O . ARG A 1 407 ? -19.997 -35.485 10.472 1.00 98.19 407 ARG A O 1
ATOM 3172 N N . TRP A 1 408 ? -18.968 -35.289 8.482 1.00 98.12 408 TRP A N 1
ATOM 3173 C CA . TRP A 1 408 ? -18.052 -36.413 8.662 1.00 98.12 408 TRP A CA 1
ATOM 3174 C C . TRP A 1 408 ? -17.146 -36.209 9.881 1.00 98.12 408 TRP A C 1
ATOM 3176 O O . TRP A 1 408 ? -17.015 -37.119 10.698 1.00 98.12 408 TRP A O 1
ATOM 3186 N N . LEU A 1 409 ? -16.580 -35.012 10.060 1.00 97.94 409 LEU A N 1
ATOM 3187 C CA . LEU A 1 409 ? -15.728 -34.701 11.208 1.00 97.94 409 LEU A CA 1
ATOM 3188 C C . LEU A 1 409 ? -16.493 -34.830 12.532 1.00 97.94 409 LEU A C 1
ATOM 3190 O O . LEU A 1 409 ? -15.972 -35.409 13.483 1.00 97.94 409 LEU A O 1
ATOM 3194 N N . ARG A 1 410 ? -17.748 -34.365 12.587 1.00 97.62 410 ARG A N 1
ATOM 3195 C CA . ARG A 1 410 ? -18.619 -34.558 13.759 1.00 97.62 410 ARG A CA 1
ATOM 3196 C C . ARG A 1 410 ? -18.945 -36.029 14.007 1.00 97.62 410 ARG A C 1
ATOM 3198 O O . ARG A 1 410 ? -18.883 -36.474 15.151 1.00 97.62 410 ARG A O 1
ATOM 3205 N N . ALA A 1 411 ? -19.221 -36.794 12.953 1.00 96.81 411 ALA A N 1
ATOM 3206 C CA . ALA A 1 411 ? -19.472 -38.230 13.056 1.00 96.81 411 ALA A CA 1
ATOM 3207 C C . ALA A 1 411 ? -18.268 -39.007 13.616 1.00 96.81 411 ALA A C 1
ATOM 3209 O O . ALA A 1 411 ? -18.444 -39.967 14.367 1.00 96.81 411 ALA A O 1
ATOM 3210 N N . HIS A 1 412 ? -17.050 -38.553 13.311 1.00 96.50 412 HIS A N 1
ATOM 3211 C CA . HIS A 1 412 ? -15.797 -39.166 13.763 1.00 96.50 412 HIS A CA 1
ATOM 3212 C C . HIS A 1 412 ? -15.154 -38.419 14.938 1.00 96.50 412 HIS A C 1
ATOM 3214 O O . HIS A 1 412 ? -14.008 -38.690 15.298 1.00 96.50 412 HIS A O 1
ATOM 3220 N N . ALA A 1 413 ? -15.885 -37.510 15.589 1.00 94.31 413 ALA A N 1
ATOM 3221 C CA . ALA A 1 413 ? -15.326 -36.661 16.635 1.00 94.31 413 ALA A CA 1
ATOM 3222 C C . ALA A 1 413 ? -14.741 -37.482 17.794 1.00 94.31 413 ALA A C 1
ATOM 3224 O O . ALA A 1 413 ? -13.655 -37.196 18.290 1.00 94.31 413 ALA A O 1
ATOM 3225 N N . LYS A 1 414 ? -15.404 -38.585 18.160 1.00 90.50 414 LYS A N 1
ATOM 3226 C CA . LYS A 1 414 ? -14.911 -39.521 19.178 1.00 90.50 414 LYS A CA 1
ATOM 3227 C C . LYS A 1 414 ? -13.622 -40.240 18.762 1.00 90.50 414 LYS A C 1
ATOM 3229 O O . LYS A 1 414 ? -12.785 -40.502 19.619 1.00 90.50 414 LYS A O 1
ATOM 3234 N N . GLU A 1 415 ? -13.470 -40.579 17.481 1.00 92.25 415 GLU A N 1
ATOM 3235 C CA . GLU A 1 415 ? -12.282 -41.272 16.961 1.00 92.25 415 GLU A CA 1
ATOM 3236 C C . GLU A 1 415 ? -11.053 -40.361 16.991 1.00 92.25 415 GLU A C 1
ATOM 3238 O O . GLU A 1 415 ? -9.975 -40.783 17.409 1.00 92.25 415 GLU A O 1
ATOM 3243 N N . TYR A 1 416 ? -11.233 -39.098 16.604 1.00 92.88 416 TYR A N 1
ATOM 3244 C CA . TYR A 1 416 ? -10.148 -38.118 16.508 1.00 92.88 416 TYR A CA 1
ATOM 3245 C C . TYR A 1 416 ? -10.041 -37.190 17.720 1.00 92.88 416 TYR A C 1
ATOM 3247 O O . TYR A 1 416 ? -9.256 -36.246 17.708 1.00 92.88 416 TYR A O 1
ATOM 3255 N N . HIS A 1 417 ? -10.791 -37.479 18.787 1.00 91.56 417 HIS A N 1
ATOM 3256 C CA . HIS A 1 417 ? -10.788 -36.719 20.040 1.00 91.56 417 HIS A CA 1
ATOM 3257 C C . HIS A 1 417 ? -11.126 -35.228 19.854 1.00 91.56 417 HIS A C 1
ATOM 3259 O O . HIS A 1 417 ? -10.566 -34.346 20.511 1.00 91.56 417 HIS A O 1
ATOM 3265 N N . VAL A 1 418 ? -12.048 -34.963 18.932 1.00 94.62 418 VAL A N 1
ATOM 3266 C CA . VAL A 1 418 ? -12.578 -33.643 18.588 1.00 94.62 418 VAL A CA 1
ATOM 3267 C C . VAL A 1 418 ? -13.797 -33.338 19.442 1.00 94.62 418 VAL A C 1
ATOM 3269 O O . VAL A 1 418 ? -14.615 -34.211 19.727 1.00 94.62 418 VAL A O 1
ATOM 3272 N N . ASP A 1 419 ? -13.937 -32.079 19.822 1.00 94.31 419 ASP A N 1
ATOM 3273 C CA . ASP A 1 419 ? -15.170 -31.540 20.364 1.00 94.31 419 ASP A CA 1
ATOM 3274 C C . ASP A 1 419 ? -16.099 -31.117 19.209 1.00 94.31 419 ASP A C 1
ATOM 3276 O O . ASP A 1 419 ? -15.773 -30.172 18.481 1.00 94.31 419 ASP A O 1
ATOM 3280 N N . PRO A 1 420 ? -17.233 -31.812 18.992 1.00 93.56 420 PRO A N 1
ATOM 3281 C CA . PRO A 1 420 ? -18.112 -31.550 17.852 1.00 93.56 420 PRO A CA 1
ATOM 3282 C C . PRO A 1 420 ? -18.800 -30.176 17.911 1.00 93.56 420 PRO A C 1
ATOM 3284 O O . PRO A 1 420 ? -19.320 -29.723 16.884 1.00 93.56 420 PRO A O 1
ATOM 3287 N N . ASP A 1 421 ? -18.772 -29.513 19.072 1.00 93.81 421 ASP A N 1
ATOM 3288 C CA . ASP A 1 421 ? -19.348 -28.187 19.303 1.00 93.81 421 ASP A CA 1
ATOM 3289 C C . ASP A 1 421 ? -18.297 -27.065 19.230 1.00 93.81 421 ASP A C 1
ATOM 3291 O O . ASP A 1 421 ? -18.610 -25.900 19.474 1.00 93.81 421 ASP A O 1
ATOM 3295 N N . ARG A 1 422 ? -17.043 -27.391 18.879 1.00 95.31 422 ARG A N 1
ATOM 3296 C CA . ARG A 1 422 ? -15.941 -26.425 18.729 1.00 95.31 422 ARG A CA 1
ATOM 3297 C C . ARG A 1 422 ? -15.181 -26.656 17.425 1.00 95.31 422 ARG A C 1
ATOM 3299 O O . ARG A 1 422 ? -13.987 -26.954 17.428 1.00 95.31 422 ARG A O 1
ATOM 3306 N N . ILE A 1 423 ? -15.881 -26.493 16.304 1.00 98.00 423 ILE A N 1
ATOM 3307 C CA . ILE A 1 423 ? -15.326 -26.617 14.950 1.00 98.00 423 ILE A CA 1
ATOM 3308 C C . ILE A 1 423 ? -15.318 -25.247 14.273 1.00 98.00 423 ILE A C 1
ATOM 3310 O O . ILE A 1 423 ? -16.378 -24.672 14.051 1.00 98.00 423 ILE A O 1
ATOM 3314 N N . GLY A 1 424 ? -14.145 -24.728 13.917 1.00 98.00 424 GLY A N 1
ATOM 3315 C CA . GLY A 1 424 ? -14.007 -23.533 13.081 1.00 98.00 424 GLY A CA 1
ATOM 3316 C C . GLY A 1 424 ? -13.787 -23.859 11.608 1.00 98.00 424 GLY A C 1
ATOM 3317 O O . GLY A 1 424 ? -13.386 -24.974 11.273 1.00 98.00 424 GLY A O 1
ATOM 3318 N N . ALA A 1 425 ? -13.979 -22.872 10.734 1.00 98.50 425 ALA A N 1
ATOM 3319 C CA . ALA A 1 425 ? -13.547 -22.934 9.339 1.00 98.50 425 ALA A CA 1
ATOM 3320 C C . ALA A 1 425 ? -12.637 -21.760 8.968 1.00 98.50 425 ALA A C 1
ATOM 3322 O O . ALA A 1 425 ? -12.877 -20.623 9.368 1.00 98.50 425 ALA A O 1
ATOM 3323 N N . TYR A 1 426 ? -11.628 -22.035 8.150 1.00 98.12 426 TYR A N 1
ATOM 3324 C CA . TYR A 1 426 ? -10.815 -21.030 7.484 1.00 98.12 426 TYR A CA 1
ATOM 3325 C C . TYR A 1 426 ? -10.803 -21.257 5.977 1.00 98.12 426 TYR A C 1
ATOM 3327 O O . TYR A 1 426 ? -10.704 -22.395 5.518 1.00 98.12 426 TYR A O 1
ATOM 3335 N N . GLY A 1 427 ? -10.808 -20.176 5.203 1.00 96.56 427 GLY A N 1
ATOM 3336 C CA . GLY A 1 427 ? -10.487 -20.251 3.787 1.00 96.56 427 GLY A CA 1
ATOM 3337 C C . GLY A 1 427 ? -10.006 -18.928 3.209 1.00 96.56 427 GLY A C 1
ATOM 3338 O O . GLY A 1 427 ? -10.189 -17.864 3.802 1.00 96.56 427 GLY A O 1
ATOM 3339 N N . HIS A 1 428 ? -9.411 -19.009 2.018 1.00 94.81 428 HIS A N 1
ATOM 3340 C CA . HIS A 1 428 ? -8.970 -17.857 1.230 1.00 94.81 428 HIS A CA 1
ATOM 3341 C C . HIS A 1 428 ? -9.665 -17.831 -0.144 1.00 94.81 428 HIS A C 1
ATOM 3343 O O . HIS A 1 428 ? -9.821 -18.879 -0.774 1.00 94.81 428 HIS A O 1
ATOM 3349 N N . SER A 1 429 ? -10.074 -16.654 -0.632 1.00 94.06 429 SER A N 1
ATOM 3350 C CA . SER A 1 429 ? -10.704 -16.462 -1.946 1.00 94.06 429 SER A CA 1
ATOM 3351 C C . SER A 1 429 ? -11.954 -17.348 -2.115 1.00 94.06 429 SER A C 1
ATOM 3353 O O . SER A 1 429 ? -12.854 -17.312 -1.278 1.00 94.06 429 SER A O 1
ATOM 3355 N N . ALA A 1 430 ? -12.029 -18.199 -3.141 1.00 92.75 430 ALA A N 1
ATOM 3356 C CA . ALA A 1 430 ? -13.112 -19.184 -3.287 1.00 92.75 430 ALA A CA 1
ATOM 3357 C C . ALA A 1 430 ? -13.311 -20.084 -2.046 1.00 92.75 430 ALA A C 1
ATOM 3359 O O . ALA A 1 430 ? -14.443 -20.412 -1.701 1.00 92.75 430 ALA A O 1
ATOM 3360 N N . GLY A 1 431 ? -12.238 -20.430 -1.329 1.00 96.00 431 GLY A N 1
ATOM 3361 C CA . GLY A 1 431 ? -12.330 -21.169 -0.069 1.00 96.00 431 GLY A CA 1
ATOM 3362 C C . GLY A 1 431 ? -12.875 -20.317 1.078 1.00 96.00 431 GLY A C 1
ATOM 3363 O O . GLY A 1 431 ? -13.571 -20.834 1.944 1.00 96.00 431 GLY A O 1
ATOM 3364 N N . ALA A 1 432 ? -12.623 -19.003 1.064 1.00 96.56 432 ALA A N 1
ATOM 3365 C CA . ALA A 1 432 ? -13.194 -18.061 2.028 1.00 96.56 432 ALA A CA 1
ATOM 3366 C C . ALA A 1 432 ? -14.711 -17.929 1.842 1.00 96.56 432 ALA A C 1
ATOM 3368 O O . ALA A 1 432 ? -15.453 -17.906 2.818 1.00 96.56 432 ALA A O 1
ATOM 3369 N N . HIS A 1 433 ? -15.180 -17.923 0.590 1.00 95.81 433 HIS A N 1
ATOM 3370 C CA . HIS A 1 433 ? -16.608 -18.025 0.274 1.00 95.81 433 HIS A CA 1
ATOM 3371 C C . HIS A 1 433 ? -17.229 -19.295 0.862 1.00 95.81 433 HIS A C 1
ATOM 3373 O O . HIS A 1 433 ? -18.227 -19.212 1.576 1.00 95.81 433 HIS A O 1
ATOM 3379 N N . LEU A 1 434 ? -16.608 -20.454 0.639 1.00 97.38 434 LEU A N 1
ATOM 3380 C CA . LEU A 1 434 ? -17.093 -21.722 1.181 1.00 97.38 434 LEU A CA 1
ATOM 3381 C C . LEU A 1 434 ? -17.057 -21.755 2.720 1.00 97.38 434 LEU A C 1
ATOM 3383 O O . LEU A 1 434 ? -17.999 -22.252 3.332 1.00 97.38 434 LEU A O 1
ATOM 3387 N N . ALA A 1 435 ? -16.031 -21.178 3.353 1.00 98.25 435 ALA A N 1
ATOM 3388 C CA . ALA A 1 435 ? -15.936 -21.058 4.809 1.00 98.25 435 ALA A CA 1
ATOM 3389 C C . ALA A 1 435 ? -17.044 -20.167 5.401 1.00 98.25 435 ALA A C 1
ATOM 3391 O O . ALA A 1 435 ? -17.638 -20.528 6.416 1.00 98.25 435 ALA A O 1
ATOM 3392 N N . LEU A 1 436 ? -17.386 -19.050 4.746 1.00 97.81 436 LEU A N 1
ATOM 3393 C CA . LEU A 1 436 ? -18.541 -18.231 5.136 1.00 97.81 436 LEU A CA 1
ATOM 3394 C C . LEU A 1 436 ? -19.853 -19.006 4.971 1.00 97.81 436 LEU A C 1
ATOM 3396 O O . LEU A 1 436 ? -20.689 -19.012 5.869 1.00 97.81 436 LEU A O 1
ATOM 3400 N N . MET A 1 437 ? -20.020 -19.728 3.862 1.00 96.94 437 MET A N 1
ATOM 3401 C CA . MET A 1 437 ? -21.212 -20.547 3.624 1.00 96.94 437 MET A CA 1
ATOM 3402 C C . MET A 1 437 ? -21.348 -21.705 4.630 1.00 96.94 437 MET A C 1
ATOM 3404 O O . MET A 1 437 ? -22.469 -22.061 4.991 1.00 96.94 437 MET A O 1
ATOM 3408 N N . LEU A 1 438 ? -20.240 -22.264 5.134 1.00 98.19 438 LEU A N 1
ATOM 3409 C CA . LEU A 1 438 ? -20.248 -23.233 6.237 1.00 98.19 438 LEU A CA 1
ATOM 3410 C C . LEU A 1 438 ? -20.779 -22.634 7.543 1.00 98.19 438 LEU A C 1
ATOM 3412 O O . LEU A 1 438 ? -21.393 -23.355 8.322 1.00 98.19 438 LEU A O 1
ATOM 3416 N N . ALA A 1 439 ? -20.549 -21.348 7.804 1.00 97.38 439 ALA A N 1
ATOM 3417 C CA . ALA A 1 439 ? -21.088 -20.682 8.988 1.00 97.38 439 ALA A CA 1
ATOM 3418 C C . ALA A 1 439 ? -22.542 -20.230 8.786 1.00 97.38 439 ALA A C 1
ATOM 3420 O O . ALA A 1 439 ? -23.336 -20.306 9.717 1.00 97.38 439 ALA A O 1
ATOM 3421 N N . MET A 1 440 ? -22.893 -19.784 7.575 1.00 95.88 440 MET A N 1
ATOM 3422 C CA . MET A 1 440 ? -24.103 -18.987 7.358 1.00 95.88 440 MET A CA 1
ATOM 3423 C C . MET A 1 440 ? -25.257 -19.709 6.662 1.00 95.88 440 MET A C 1
ATOM 3425 O O . MET A 1 440 ? -26.407 -19.317 6.838 1.00 95.88 440 MET A O 1
ATOM 3429 N N . ALA A 1 441 ? -24.992 -20.721 5.830 1.00 94.75 441 ALA A N 1
ATOM 3430 C CA . ALA A 1 441 ? -26.033 -21.321 4.997 1.00 94.75 441 ALA A CA 1
ATOM 3431 C C . ALA A 1 441 ? -26.767 -22.443 5.756 1.00 94.75 441 ALA A C 1
ATOM 3433 O O . ALA A 1 441 ? -26.196 -23.531 5.916 1.00 94.75 441 ALA A O 1
ATOM 3434 N N . PRO A 1 442 ? -28.025 -22.241 6.200 1.00 91.38 442 PRO A N 1
ATOM 3435 C CA . PRO A 1 442 ? -28.758 -23.232 6.982 1.00 91.38 442 PRO A CA 1
ATOM 3436 C C . PRO A 1 442 ? -29.140 -24.452 6.138 1.00 91.38 442 PRO A C 1
ATOM 3438 O O . PRO A 1 442 ? -29.201 -24.393 4.911 1.00 91.38 442 PRO A O 1
ATOM 3441 N N . LYS A 1 443 ? -29.523 -25.553 6.795 1.00 89.56 443 LYS A N 1
ATOM 3442 C CA . LYS A 1 443 ? -30.028 -26.765 6.119 1.00 89.56 443 LYS A CA 1
ATOM 3443 C C . LYS A 1 443 ? -31.214 -26.480 5.180 1.00 89.56 443 LYS A C 1
ATOM 3445 O O . LYS A 1 443 ? -31.352 -27.133 4.149 1.00 89.56 443 LYS A O 1
ATOM 3450 N N . SER A 1 444 ? -32.047 -25.485 5.503 1.00 89.75 444 SER A N 1
ATOM 3451 C CA . SER A 1 444 ? -33.180 -25.042 4.672 1.00 89.75 444 SER A CA 1
ATOM 3452 C C . SER A 1 444 ? -32.773 -24.405 3.340 1.00 89.75 444 SER A C 1
ATOM 3454 O O . SER A 1 444 ? -33.611 -24.332 2.447 1.00 89.75 444 SER A O 1
ATOM 3456 N N . ALA A 1 445 ? -31.509 -24.001 3.174 1.00 89.69 445 ALA A N 1
ATOM 3457 C CA . ALA A 1 445 ? -30.977 -23.504 1.907 1.00 89.69 445 ALA A CA 1
ATOM 3458 C C . ALA A 1 445 ? -30.841 -24.601 0.834 1.00 89.69 445 ALA A C 1
ATOM 3460 O O . ALA A 1 445 ? -30.572 -24.298 -0.322 1.00 89.69 445 ALA A O 1
ATOM 3461 N N . GLY A 1 446 ? -30.990 -25.880 1.203 1.00 92.00 446 GLY A N 1
ATOM 3462 C CA . GLY A 1 446 ? -30.913 -26.993 0.253 1.00 92.00 446 GLY A CA 1
ATOM 3463 C C . GLY A 1 446 ? -29.498 -27.296 -0.252 1.00 92.00 446 GLY A C 1
ATOM 3464 O O . GLY A 1 446 ? -29.356 -27.948 -1.277 1.00 92.00 446 GLY A O 1
ATOM 3465 N N . LEU A 1 447 ? -28.459 -26.851 0.466 1.00 94.38 447 LEU A N 1
ATOM 3466 C CA . LEU A 1 447 ? -27.047 -26.985 0.071 1.00 94.38 447 LEU A CA 1
ATOM 3467 C C . LEU A 1 447 ? -26.303 -28.123 0.797 1.00 94.38 447 LEU A C 1
ATOM 3469 O O . LEU A 1 447 ? -25.078 -28.161 0.796 1.00 94.38 447 LEU A O 1
ATOM 3473 N N . GLU A 1 448 ? -27.010 -29.034 1.472 1.00 93.69 448 GLU A N 1
ATOM 3474 C CA . GLU A 1 448 ? -26.374 -30.116 2.247 1.00 93.69 448 GLU A CA 1
ATOM 3475 C C . GLU A 1 448 ? -25.800 -31.250 1.380 1.00 93.69 448 GLU A C 1
ATOM 3477 O O . GLU A 1 448 ? -24.903 -31.970 1.838 1.00 93.69 448 GLU A O 1
ATOM 3482 N N . GLY A 1 449 ? -26.309 -31.396 0.154 1.00 91.88 449 GLY A N 1
ATOM 3483 C CA . GLY A 1 449 ? -25.975 -32.478 -0.768 1.00 91.88 449 GLY A CA 1
ATOM 3484 C C . GLY A 1 449 ? -26.427 -33.857 -0.284 1.00 91.88 449 GLY A C 1
ATOM 3485 O O . GLY A 1 449 ? -27.213 -33.997 0.648 1.00 91.88 449 GLY A O 1
ATOM 3486 N N . ASP A 1 450 ? -25.897 -34.892 -0.929 1.00 90.94 450 ASP A N 1
ATOM 3487 C CA . ASP A 1 450 ? -26.213 -36.312 -0.716 1.00 90.94 450 ASP A CA 1
ATOM 3488 C C . ASP A 1 450 ? -25.005 -37.117 -0.185 1.00 90.94 450 ASP A C 1
ATOM 3490 O O . ASP A 1 450 ? -24.919 -38.337 -0.338 1.00 90.94 450 ASP A O 1
ATOM 3494 N N . GLY A 1 451 ? -24.026 -36.430 0.416 1.00 86.19 451 GLY A N 1
ATOM 3495 C CA . GLY A 1 451 ? -22.770 -37.029 0.880 1.00 86.19 451 GLY A CA 1
ATOM 3496 C C . GLY A 1 451 ? -22.870 -37.909 2.133 1.00 86.19 451 GLY A C 1
ATOM 3497 O O . GLY A 1 451 ? -21.933 -38.659 2.419 1.00 86.19 451 GLY A O 1
ATOM 3498 N N . GLY A 1 452 ? -24.008 -37.863 2.832 1.00 89.75 452 GLY A N 1
ATOM 3499 C CA . GLY A 1 452 ? -24.279 -38.602 4.064 1.00 89.75 452 GLY A CA 1
ATOM 3500 C C . GLY A 1 452 ? -23.955 -37.822 5.342 1.00 89.75 452 GLY A C 1
ATOM 3501 O O . GLY A 1 452 ? -23.631 -36.627 5.302 1.00 89.75 452 GLY A O 1
ATOM 3502 N N . TRP A 1 453 ? -24.036 -38.539 6.473 1.00 93.56 453 TRP A N 1
ATOM 3503 C CA . TRP A 1 453 ? -23.885 -38.017 7.842 1.00 93.56 453 TRP A CA 1
ATOM 3504 C C . TRP A 1 453 ? -24.952 -36.976 8.215 1.00 93.56 453 TRP A C 1
ATOM 3506 O O . TRP A 1 453 ? -24.688 -36.047 8.977 1.00 93.56 453 TRP A O 1
ATOM 3516 N N . ASP A 1 454 ? -26.150 -37.103 7.638 1.00 90.31 454 ASP A N 1
ATOM 3517 C CA . ASP A 1 454 ? -27.222 -36.097 7.669 1.00 90.31 454 ASP A CA 1
ATOM 3518 C C . ASP A 1 454 ? -27.803 -35.840 9.069 1.00 90.31 454 ASP A C 1
ATOM 3520 O O . ASP A 1 454 ? -28.534 -34.860 9.270 1.00 90.31 454 ASP A O 1
ATOM 3524 N N . GLU A 1 455 ? -27.500 -36.727 10.021 1.00 91.94 455 GLU A N 1
ATOM 3525 C CA . GLU A 1 455 ? -27.802 -36.596 11.442 1.00 91.94 455 GLU A CA 1
ATOM 3526 C C . GLU A 1 455 ? -26.895 -35.589 12.171 1.00 91.94 455 GLU A C 1
ATOM 3528 O O . GLU A 1 455 ? -27.262 -35.111 13.245 1.00 91.94 455 GLU A O 1
ATOM 3533 N N . PHE A 1 456 ? -25.750 -35.219 11.587 1.00 95.25 456 PHE A N 1
ATOM 3534 C CA . PHE A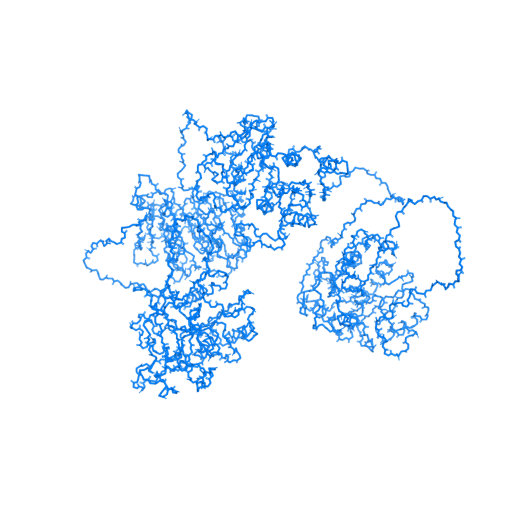 1 456 ? -24.833 -34.218 12.129 1.00 95.25 456 PHE A CA 1
ATOM 3535 C C . PHE A 1 456 ? -25.030 -32.858 11.451 1.00 95.25 456 PHE A C 1
ATOM 3537 O O . PHE A 1 456 ? -25.329 -32.761 10.261 1.00 95.25 456 PHE A O 1
ATOM 3544 N N . SER A 1 457 ? -24.835 -31.776 12.207 1.00 94.69 457 SER A N 1
ATOM 3545 C CA . SER A 1 457 ? -24.851 -30.421 11.644 1.00 94.69 457 SER A CA 1
ATOM 3546 C C . SER A 1 457 ? -23.673 -30.219 10.685 1.00 94.69 457 SER A C 1
ATOM 3548 O O . SER A 1 457 ? -22.575 -30.717 10.938 1.00 94.69 457 SER A O 1
ATOM 3550 N N . SER A 1 458 ? -23.869 -29.445 9.618 1.00 96.19 458 SER A N 1
ATOM 3551 C CA . SER A 1 458 ? -22.791 -28.950 8.750 1.00 96.19 458 SER A CA 1
ATOM 3552 C C . SER A 1 458 ? -22.361 -27.515 9.077 1.00 96.19 458 SER A C 1
ATOM 3554 O O . SER A 1 458 ? -21.407 -27.022 8.483 1.00 96.19 458 SER A O 1
ATOM 3556 N N . ILE A 1 459 ? -23.041 -26.853 10.025 1.00 96.94 459 ILE A N 1
ATOM 3557 C CA . ILE A 1 459 ? -22.745 -25.470 10.421 1.00 96.94 459 ILE A CA 1
ATOM 3558 C C . ILE A 1 459 ? -21.535 -25.440 11.347 1.00 96.94 459 ILE A C 1
ATOM 3560 O O . ILE A 1 459 ? -21.529 -26.152 12.353 1.00 96.94 459 ILE A O 1
ATOM 3564 N N . VAL A 1 460 ? -20.510 -24.653 11.030 1.00 97.94 460 VAL A N 1
ATOM 3565 C CA . VAL A 1 460 ? -19.338 -24.467 11.909 1.00 97.94 460 VAL A CA 1
ATOM 3566 C C . VAL A 1 460 ? -19.621 -23.447 13.014 1.00 97.94 460 VAL A C 1
ATOM 3568 O O . VAL A 1 460 ? -20.533 -22.641 12.906 1.00 97.94 460 VAL A O 1
ATOM 3571 N N . ASN A 1 461 ? -18.854 -23.489 14.098 1.00 97.19 461 ASN A N 1
ATOM 3572 C CA . ASN A 1 461 ? -19.035 -22.647 15.283 1.00 97.19 461 ASN A CA 1
ATOM 3573 C C . ASN A 1 461 ? -18.377 -21.265 15.166 1.00 97.19 461 ASN A C 1
ATOM 3575 O O . ASN A 1 461 ? -18.671 -20.389 15.972 1.00 97.19 461 ASN A O 1
ATOM 3579 N N . VAL A 1 462 ? -17.479 -21.077 14.198 1.00 97.56 462 VAL A N 1
ATOM 3580 C CA . VAL A 1 462 ? -16.791 -19.812 13.902 1.00 97.56 462 VAL A CA 1
ATOM 3581 C C . VAL A 1 462 ? -16.162 -19.906 12.509 1.00 97.56 462 VAL A C 1
ATOM 3583 O O . VAL A 1 462 ? -15.727 -20.992 12.111 1.00 97.56 462 VAL A O 1
ATOM 3586 N N . ALA A 1 463 ? -16.075 -18.804 11.764 1.00 98.25 463 ALA A N 1
ATOM 3587 C CA . ALA A 1 463 ? -15.387 -18.795 10.473 1.00 98.25 463 ALA A CA 1
ATOM 3588 C C . ALA A 1 463 ? -14.491 -17.569 10.279 1.00 98.25 463 ALA A C 1
ATOM 3590 O O . ALA A 1 463 ? -14.897 -16.441 10.546 1.00 98.25 463 ALA A O 1
ATOM 3591 N N . ALA A 1 464 ? -13.282 -17.788 9.761 1.00 97.81 464 ALA A N 1
ATOM 3592 C CA . ALA A 1 464 ? -12.400 -16.726 9.288 1.00 97.81 464 ALA A CA 1
ATOM 3593 C C . ALA A 1 464 ? -12.188 -16.837 7.768 1.00 97.81 464 ALA A C 1
ATOM 3595 O O . ALA A 1 464 ? -12.049 -17.931 7.219 1.00 97.81 464 ALA A O 1
ATOM 3596 N N . ALA A 1 465 ? -12.193 -15.701 7.078 1.00 97.62 465 ALA A N 1
ATOM 3597 C CA . ALA A 1 465 ? -12.325 -15.623 5.630 1.00 97.62 465 ALA A CA 1
ATOM 3598 C C . ALA A 1 465 ? -11.398 -14.543 5.046 1.00 97.62 465 ALA A C 1
ATOM 3600 O O . ALA A 1 465 ? -11.602 -13.347 5.261 1.00 97.62 465 ALA A O 1
ATOM 3601 N N . GLY A 1 466 ? -10.380 -14.966 4.293 1.00 96.19 466 GLY A N 1
ATOM 3602 C CA . GLY A 1 466 ? -9.412 -14.080 3.639 1.00 96.19 466 GLY A CA 1
ATOM 3603 C C . GLY A 1 466 ? -9.767 -13.765 2.183 1.00 96.19 466 GLY A C 1
ATOM 3604 O O . GLY A 1 466 ? -9.864 -14.681 1.372 1.00 96.19 466 GLY A O 1
ATOM 3605 N N . SER A 1 467 ? -9.910 -12.490 1.827 1.00 95.06 467 SER A N 1
ATOM 3606 C CA . SER A 1 467 ? -10.390 -11.997 0.524 1.00 95.06 467 SER A CA 1
ATOM 3607 C C . SER A 1 467 ? -11.660 -12.706 0.010 1.00 95.06 467 SER A C 1
ATOM 3609 O O . SER A 1 467 ? -11.640 -13.278 -1.086 1.00 95.06 467 SER A O 1
ATOM 3611 N N . PRO A 1 468 ? -12.761 -12.754 0.790 1.00 94.25 468 PRO A N 1
ATOM 3612 C CA . PRO A 1 468 ? -13.947 -13.519 0.417 1.00 94.25 468 PRO A CA 1
ATOM 3613 C C . PRO A 1 468 ? -14.762 -12.849 -0.696 1.00 94.25 468 PRO A C 1
ATOM 3615 O O . PRO A 1 468 ? -15.165 -11.698 -0.547 1.00 94.25 468 PRO A O 1
ATOM 3618 N N . PRO A 1 469 ? -15.117 -13.561 -1.780 1.00 91.50 469 PRO A N 1
ATOM 3619 C CA . PRO A 1 469 ? -16.157 -13.089 -2.679 1.00 91.50 469 PRO A CA 1
ATOM 3620 C C . PRO A 1 469 ? -17.528 -13.263 -2.000 1.00 91.50 469 PRO A C 1
ATOM 3622 O O . PRO A 1 469 ? -17.998 -14.381 -1.782 1.00 91.50 469 PRO A O 1
ATOM 3625 N N . THR A 1 470 ? -18.153 -12.143 -1.632 1.00 90.62 470 THR A N 1
ATOM 3626 C CA . THR A 1 470 ? -19.403 -12.085 -0.851 1.00 90.62 470 THR A CA 1
ATOM 3627 C C . THR A 1 470 ? -20.662 -11.981 -1.717 1.00 90.62 470 THR A C 1
ATOM 3629 O O . THR A 1 470 ? -21.735 -12.393 -1.269 1.00 90.62 470 THR A O 1
ATOM 3632 N N . GLU A 1 471 ? -20.539 -11.493 -2.957 1.00 78.62 471 GLU A N 1
ATOM 3633 C CA . GLU A 1 471 ? -21.641 -11.322 -3.914 1.00 78.62 471 GLU A CA 1
ATOM 3634 C C . GLU A 1 471 ? -21.197 -11.354 -5.396 1.00 78.62 471 GLU A C 1
ATOM 3636 O O . GLU A 1 471 ? -20.012 -11.477 -5.717 1.00 78.62 471 GLU A O 1
ATOM 3641 N N . LEU A 1 472 ? -22.167 -11.232 -6.314 1.00 58.62 472 LEU A N 1
ATOM 3642 C CA . LEU A 1 472 ? -21.994 -11.309 -7.769 1.00 58.62 472 LEU A CA 1
ATOM 3643 C C . LEU A 1 472 ? -21.153 -10.159 -8.361 1.00 58.62 472 LEU A C 1
ATOM 3645 O O . LEU A 1 472 ? -21.652 -9.067 -8.634 1.00 58.62 472 LEU A O 1
ATOM 3649 N N . GLY A 1 473 ? -19.901 -10.457 -8.715 1.00 52.28 473 GLY A N 1
ATOM 3650 C CA . GLY A 1 473 ? -19.204 -9.792 -9.823 1.00 52.28 473 GLY A CA 1
ATOM 3651 C C . GLY A 1 473 ? -19.683 -10.334 -11.182 1.00 52.28 473 GLY A C 1
ATOM 3652 O O . GLY A 1 473 ? -20.075 -11.495 -11.280 1.00 52.28 473 GLY A O 1
ATOM 3653 N N . ARG A 1 474 ? -19.635 -9.522 -12.253 1.00 46.78 474 ARG A N 1
ATOM 3654 C CA . ARG A 1 474 ? -20.182 -9.854 -13.595 1.00 46.78 474 ARG A CA 1
ATOM 3655 C C . ARG A 1 474 ? -19.530 -11.058 -14.309 1.00 46.78 474 ARG A C 1
ATOM 3657 O O . ARG A 1 474 ? -20.002 -11.427 -15.378 1.00 46.78 474 ARG A O 1
ATOM 3664 N N . ASP A 1 475 ? -18.516 -11.689 -13.715 1.00 49.56 475 ASP A N 1
ATOM 3665 C CA . ASP A 1 475 ? -17.661 -12.693 -14.367 1.00 49.56 475 ASP A CA 1
ATOM 3666 C C . ASP A 1 475 ? -17.674 -14.092 -13.700 1.00 49.56 475 ASP A C 1
ATOM 3668 O O . ASP A 1 475 ? -16.924 -14.983 -14.113 1.00 49.56 475 ASP A O 1
ATOM 3672 N N . VAL A 1 476 ? -18.531 -14.332 -12.691 1.00 53.69 476 VAL A N 1
ATOM 3673 C CA . VAL A 1 476 ? -18.662 -15.651 -12.029 1.00 53.69 476 VAL A CA 1
ATOM 3674 C C . VAL A 1 476 ? -19.944 -16.365 -12.495 1.00 53.69 476 VAL A C 1
ATOM 3676 O O . VAL A 1 476 ? -21.030 -15.803 -12.359 1.00 53.69 476 VAL A O 1
ATOM 3679 N N . PRO A 1 477 ? -19.876 -17.604 -13.029 1.00 50.53 477 PRO A N 1
ATOM 3680 C CA . PRO A 1 477 ? -21.031 -18.338 -13.556 1.00 50.53 477 PRO A CA 1
ATOM 3681 C C . PRO A 1 477 ? -21.868 -18.974 -12.428 1.00 50.53 477 PRO A C 1
ATOM 3683 O O . PRO A 1 477 ? -22.040 -20.188 -12.374 1.00 50.53 477 PRO A O 1
ATOM 3686 N N . MET A 1 478 ? -22.360 -18.151 -11.500 1.00 58.69 478 MET A N 1
ATOM 3687 C CA . MET A 1 478 ? -23.148 -18.552 -10.330 1.00 58.69 478 MET A CA 1
ATOM 3688 C C . MET A 1 478 ? -24.286 -17.551 -10.089 1.00 58.69 478 MET A C 1
ATOM 3690 O O . MET A 1 478 ? -24.190 -16.678 -9.234 1.00 58.69 478 MET A O 1
ATOM 3694 N N . ALA A 1 479 ? -25.353 -17.645 -10.885 1.00 58.00 479 ALA A N 1
ATOM 3695 C CA . ALA A 1 479 ? -26.402 -16.622 -10.956 1.00 58.00 479 ALA A CA 1
ATOM 3696 C C . ALA A 1 479 ? -27.434 -16.656 -9.808 1.00 58.00 479 ALA A C 1
ATOM 3698 O O . ALA A 1 479 ? -28.246 -15.737 -9.703 1.00 58.00 479 ALA A O 1
ATOM 3699 N N . GLU A 1 480 ? -27.442 -17.691 -8.964 1.00 71.44 480 GLU A N 1
ATOM 3700 C CA . GLU A 1 480 ? -28.450 -17.832 -7.909 1.00 71.44 480 GLU A CA 1
ATOM 3701 C C . GLU A 1 480 ? -28.010 -17.148 -6.610 1.00 71.44 480 GLU A C 1
ATOM 3703 O O . GLU A 1 480 ? -26.939 -17.426 -6.072 1.00 71.44 480 GLU A O 1
ATOM 3708 N N . SER A 1 481 ? -28.859 -16.272 -6.066 1.00 71.00 481 SER A N 1
ATOM 3709 C CA . SER A 1 481 ? -28.577 -15.504 -4.842 1.00 71.00 481 SER A CA 1
ATOM 3710 C C . SER A 1 481 ? -28.318 -16.382 -3.614 1.00 71.00 481 SER A C 1
ATOM 3712 O O . SER A 1 481 ? -27.509 -16.020 -2.766 1.00 71.00 481 SER A O 1
ATOM 3714 N N . GLN A 1 482 ? -28.945 -17.561 -3.543 1.00 82.25 482 GLN A N 1
ATOM 3715 C CA . GLN A 1 482 ? -28.747 -18.542 -2.469 1.00 82.25 482 GLN A CA 1
ATOM 3716 C C . GLN A 1 482 ? -27.333 -19.149 -2.444 1.00 82.25 482 GLN A C 1
ATOM 3718 O O . GLN A 1 482 ? -26.982 -19.876 -1.521 1.00 82.25 482 GLN A O 1
ATOM 3723 N N . TRP A 1 483 ? -26.491 -18.880 -3.439 1.00 87.56 483 TRP A N 1
ATOM 3724 C CA . TRP A 1 483 ? -25.114 -19.370 -3.469 1.00 87.56 483 TRP A CA 1
ATOM 3725 C C . TRP A 1 483 ? -24.103 -18.368 -2.913 1.00 87.56 483 TRP A C 1
ATOM 3727 O O . TRP A 1 483 ? -22.909 -18.660 -2.891 1.00 87.56 483 TRP A O 1
ATOM 3737 N N . TRP A 1 484 ? -24.564 -17.205 -2.454 1.00 89.75 484 TRP A N 1
ATOM 3738 C CA . TRP A 1 484 ? -23.716 -16.101 -2.019 1.00 89.75 484 TRP A CA 1
ATOM 3739 C C . TRP A 1 484 ? -23.913 -15.791 -0.531 1.00 89.75 484 TRP A C 1
ATOM 3741 O O . TRP A 1 484 ? -25.062 -15.689 -0.097 1.00 89.75 484 TRP A O 1
ATOM 3751 N N . PRO A 1 485 ? -22.831 -15.564 0.244 1.00 93.62 485 PRO A N 1
ATOM 3752 C CA . PRO A 1 485 ? -22.921 -15.213 1.661 1.00 93.62 485 PRO A CA 1
ATOM 3753 C C . PRO A 1 485 ? -23.828 -14.010 1.938 1.00 93.62 485 PRO A C 1
ATOM 3755 O O . PRO A 1 485 ? -24.571 -14.015 2.917 1.00 93.62 485 PRO A O 1
ATOM 3758 N N . ILE A 1 486 ? -23.840 -13.007 1.049 1.00 91.75 486 ILE A N 1
ATOM 3759 C CA . ILE A 1 486 ? -24.684 -11.814 1.211 1.00 91.75 486 ILE A CA 1
ATOM 3760 C C . ILE A 1 486 ? -26.187 -12.123 1.255 1.00 91.75 486 ILE A C 1
ATOM 3762 O O . ILE A 1 486 ? -26.951 -11.377 1.862 1.00 91.75 486 ILE A O 1
ATOM 3766 N N . GLY A 1 487 ? -26.620 -13.233 0.648 1.00 90.06 487 GLY A N 1
ATOM 3767 C CA . GLY A 1 487 ? -28.013 -13.678 0.683 1.00 90.06 487 GLY A CA 1
ATOM 3768 C C . GLY A 1 487 ? -28.462 -14.180 2.058 1.00 90.06 487 GLY A C 1
ATOM 3769 O O . GLY A 1 487 ? -29.659 -14.350 2.277 1.00 90.06 487 GLY A O 1
ATOM 3770 N N . TYR A 1 488 ? -27.520 -14.392 2.979 1.00 92.69 488 TYR A N 1
ATOM 3771 C CA . TYR A 1 488 ? -27.763 -14.959 4.300 1.00 92.69 488 TYR A CA 1
ATOM 3772 C C . TYR A 1 488 ? -27.543 -13.962 5.436 1.00 92.69 488 TYR A C 1
ATOM 3774 O O . TYR A 1 488 ? -27.525 -14.391 6.574 1.00 92.69 488 TYR A O 1
ATOM 3782 N N . VAL A 1 489 ? -27.378 -12.660 5.191 1.00 93.44 489 VAL A N 1
ATOM 3783 C CA . VAL A 1 489 ? -27.140 -11.671 6.262 1.00 93.44 489 VAL A CA 1
ATOM 3784 C C . VAL A 1 489 ? -28.200 -11.762 7.375 1.00 93.44 489 VAL A C 1
ATOM 3786 O O . VAL A 1 489 ? -29.383 -11.523 7.136 1.00 93.44 489 VAL A O 1
ATOM 3789 N N . ALA A 1 490 ? -27.764 -12.094 8.593 1.00 90.69 490 ALA A N 1
ATOM 3790 C CA . ALA A 1 490 ? -28.591 -12.191 9.797 1.00 90.69 490 ALA A CA 1
ATOM 3791 C C . ALA A 1 490 ? -27.725 -12.059 11.066 1.00 90.69 490 ALA A C 1
ATOM 3793 O O . ALA A 1 490 ? -26.502 -12.164 10.996 1.00 90.69 490 ALA A O 1
ATOM 3794 N N . ALA A 1 491 ? -28.355 -11.818 12.219 1.00 88.31 491 ALA A N 1
ATOM 3795 C CA . ALA A 1 491 ? -27.668 -11.594 13.497 1.00 88.31 491 ALA A CA 1
ATOM 3796 C C . ALA A 1 491 ? -27.133 -12.880 14.150 1.00 88.31 491 ALA A C 1
ATOM 3798 O O . ALA A 1 491 ? -26.176 -12.838 14.915 1.00 88.31 491 ALA A O 1
ATOM 3799 N N . ASP A 1 492 ? -27.792 -14.010 13.896 1.00 91.00 492 ASP A N 1
ATOM 3800 C CA . ASP A 1 492 ? -27.667 -15.270 14.636 1.00 91.00 492 ASP A CA 1
ATOM 3801 C C . ASP A 1 492 ? -26.610 -16.224 14.066 1.00 91.00 492 ASP A C 1
ATOM 3803 O O . ASP A 1 492 ? -26.552 -17.398 14.440 1.00 91.00 492 ASP A O 1
ATOM 3807 N N . HIS A 1 493 ? -25.753 -15.717 13.181 1.00 94.06 493 HIS A N 1
ATOM 3808 C CA . HIS A 1 493 ? -24.647 -16.493 12.640 1.00 94.06 493 HIS A CA 1
ATOM 3809 C C . HIS A 1 493 ? -23.541 -16.724 13.669 1.00 94.06 493 HIS A C 1
ATOM 3811 O O . HIS A 1 493 ? -23.335 -15.904 14.568 1.00 94.06 493 HIS A O 1
ATOM 3817 N N . PRO A 1 494 ? -22.774 -17.816 13.512 1.00 95.88 494 PRO A N 1
ATOM 3818 C CA . PRO A 1 494 ? -21.505 -17.986 14.203 1.00 95.88 494 PRO A CA 1
ATOM 3819 C C . PRO A 1 494 ? -20.581 -16.772 13.996 1.00 95.88 494 PRO A C 1
ATOM 3821 O O . PRO A 1 494 ? -20.643 -16.160 12.927 1.00 95.88 494 PRO A O 1
ATOM 3824 N N . PRO A 1 495 ? -19.687 -16.448 14.951 1.00 97.19 495 PRO A N 1
ATOM 3825 C CA . PRO A 1 495 ? -18.760 -15.329 14.810 1.00 97.19 495 PRO A CA 1
ATOM 3826 C C . PRO A 1 495 ? -17.936 -15.415 13.523 1.00 97.19 495 PRO A C 1
ATOM 3828 O O . PRO A 1 495 ? -17.425 -16.484 13.164 1.00 97.19 495 PRO A O 1
ATOM 3831 N N . LEU A 1 496 ? -17.786 -14.280 12.838 1.00 97.94 496 LEU A N 1
ATOM 3832 C CA . LEU A 1 496 ? -17.090 -14.181 11.556 1.00 97.94 496 LEU A CA 1
ATOM 3833 C C . LEU A 1 496 ? -15.882 -13.244 11.645 1.00 97.94 496 LEU A C 1
ATOM 3835 O O . LEU A 1 496 ? -15.973 -12.161 12.216 1.00 97.94 496 LEU A O 1
ATOM 3839 N N . PHE A 1 497 ? -14.764 -13.611 11.022 1.00 98.00 497 PHE A N 1
ATOM 3840 C CA . PHE A 1 497 ? -13.613 -12.721 10.861 1.00 98.00 497 PHE A CA 1
ATOM 3841 C C . PHE A 1 497 ? -13.212 -12.594 9.397 1.00 98.00 497 PHE A C 1
ATOM 3843 O O . PHE A 1 497 ? -12.792 -13.562 8.770 1.00 98.00 497 PHE A O 1
ATOM 3850 N N . LEU A 1 498 ? -13.345 -11.394 8.841 1.00 97.50 498 LEU A N 1
ATOM 3851 C CA . LEU A 1 498 ? -13.040 -11.119 7.443 1.00 97.50 498 LEU A CA 1
ATOM 3852 C C . LEU A 1 498 ? -11.725 -10.350 7.337 1.00 97.50 498 LEU A C 1
ATOM 3854 O O . LEU A 1 498 ? -11.470 -9.435 8.120 1.00 97.50 498 LEU A O 1
ATOM 3858 N N . ILE A 1 499 ? -10.901 -10.709 6.357 1.00 97.06 499 ILE A N 1
ATOM 3859 C CA . ILE A 1 499 ? -9.605 -10.075 6.098 1.00 97.06 499 ILE A CA 1
ATOM 3860 C C . ILE A 1 499 ? -9.558 -9.672 4.629 1.00 97.06 499 ILE A C 1
ATOM 3862 O O . ILE A 1 499 ? -9.786 -10.515 3.766 1.00 97.06 499 ILE A O 1
ATOM 3866 N N . GLN A 1 500 ? -9.270 -8.406 4.330 1.00 95.38 500 GLN A N 1
ATOM 3867 C CA . GLN A 1 500 ? -9.349 -7.876 2.966 1.00 95.38 500 GLN A CA 1
ATOM 3868 C C . GLN A 1 500 ? -8.281 -6.813 2.700 1.00 95.38 500 GLN A C 1
ATOM 3870 O O . GLN A 1 500 ? -8.100 -5.886 3.488 1.00 95.38 500 GLN A O 1
ATOM 3875 N N . GLY A 1 501 ? -7.590 -6.920 1.565 1.00 92.06 501 GLY A N 1
ATOM 3876 C CA . GLY A 1 501 ? -6.680 -5.876 1.090 1.00 92.06 501 GLY A CA 1
ATOM 3877 C C . GLY A 1 501 ? -7.433 -4.781 0.339 1.00 92.06 501 GLY A C 1
ATOM 3878 O O . GLY A 1 501 ? -8.297 -5.095 -0.482 1.00 92.06 501 GLY A O 1
ATOM 3879 N N . SER A 1 502 ? -7.131 -3.503 0.603 1.00 91.19 502 SER A N 1
ATOM 3880 C CA . SER A 1 502 ? -7.860 -2.380 -0.012 1.00 91.19 502 SER A CA 1
ATOM 3881 C C . SER A 1 502 ? -7.585 -2.204 -1.509 1.00 91.19 502 SER A C 1
ATOM 3883 O O . SER A 1 502 ? -8.407 -1.617 -2.213 1.00 91.19 502 SER A O 1
ATOM 3885 N N . GLU A 1 503 ? -6.477 -2.756 -2.012 1.00 88.06 503 GLU A N 1
ATOM 3886 C CA . GLU A 1 503 ? -6.125 -2.748 -3.432 1.00 88.06 503 GLU A CA 1
ATOM 3887 C C . GLU A 1 503 ? -6.317 -4.112 -4.110 1.00 88.06 503 GLU A C 1
ATOM 3889 O O . GLU A 1 503 ? -5.812 -4.318 -5.213 1.00 88.06 503 GLU A O 1
ATOM 3894 N N . ASP A 1 504 ? -7.045 -5.045 -3.489 1.00 89.56 504 ASP A N 1
ATOM 3895 C CA . ASP A 1 504 ? -7.355 -6.351 -4.072 1.00 89.56 504 ASP A CA 1
ATOM 3896 C C . ASP A 1 504 ? -8.102 -6.202 -5.413 1.00 89.56 504 ASP A C 1
ATOM 3898 O O . ASP A 1 504 ? -9.253 -5.756 -5.486 1.00 89.56 504 ASP A O 1
ATOM 3902 N N . ARG A 1 505 ? -7.408 -6.565 -6.499 1.00 83.81 505 ARG A N 1
ATOM 3903 C CA . ARG A 1 505 ? -7.911 -6.455 -7.877 1.00 83.81 505 ARG A CA 1
ATOM 3904 C C . ARG A 1 505 ? -8.701 -7.678 -8.342 1.00 83.81 505 ARG A C 1
ATOM 3906 O O . ARG A 1 505 ? -9.268 -7.626 -9.430 1.00 83.81 505 ARG A O 1
ATOM 3913 N N . ILE A 1 506 ? -8.721 -8.761 -7.561 1.00 84.62 506 ILE A N 1
ATOM 3914 C CA . ILE A 1 506 ? -9.431 -10.002 -7.898 1.00 84.62 506 ILE A CA 1
ATOM 3915 C C . ILE A 1 506 ? -10.793 -10.000 -7.207 1.00 84.62 506 ILE A C 1
ATOM 3917 O O . ILE A 1 506 ? -11.825 -10.085 -7.870 1.00 84.62 506 ILE A O 1
ATOM 3921 N N . VAL A 1 507 ? -10.800 -9.842 -5.884 1.00 87.50 507 VAL A N 1
ATOM 3922 C CA . VAL A 1 507 ? -12.016 -9.662 -5.090 1.00 87.50 507 VAL A CA 1
ATOM 3923 C C . VAL A 1 507 ? -12.009 -8.238 -4.568 1.00 87.50 507 VAL A C 1
ATOM 3925 O O . VAL A 1 507 ? -11.300 -7.904 -3.625 1.00 87.50 507 VAL A O 1
ATOM 3928 N N . ARG A 1 508 ? -12.792 -7.376 -5.221 1.00 87.38 508 ARG A N 1
ATOM 3929 C CA . ARG A 1 508 ? -12.836 -5.948 -4.898 1.00 87.38 508 ARG A CA 1
ATOM 3930 C C . ARG A 1 508 ? -13.216 -5.746 -3.433 1.00 87.38 508 ARG A C 1
ATOM 3932 O O . ARG A 1 508 ? -14.306 -6.150 -3.035 1.00 87.38 508 ARG A O 1
ATOM 3939 N N . ALA A 1 509 ? -12.384 -5.008 -2.695 1.00 89.38 509 ALA A N 1
ATOM 3940 C CA . ALA A 1 509 ? -12.612 -4.702 -1.280 1.00 89.38 509 ALA A CA 1
ATOM 3941 C C . ALA A 1 509 ? -14.011 -4.135 -0.993 1.00 89.38 509 ALA A C 1
ATOM 3943 O O . ALA A 1 509 ? -14.612 -4.486 0.012 1.00 89.38 509 ALA A O 1
ATOM 3944 N N . ALA A 1 510 ? -14.565 -3.350 -1.924 1.00 87.88 510 ALA A N 1
ATOM 3945 C CA . ALA A 1 510 ? -15.909 -2.784 -1.818 1.00 87.88 510 ALA A CA 1
ATOM 3946 C C . ALA A 1 510 ? -17.025 -3.830 -1.604 1.00 87.88 510 ALA A C 1
ATOM 3948 O O . ALA A 1 510 ? -18.009 -3.521 -0.944 1.00 87.88 510 ALA A O 1
ATOM 3949 N N . LEU A 1 511 ? -16.885 -5.051 -2.139 1.00 88.62 511 LEU A N 1
ATOM 3950 C CA . LEU A 1 511 ? -17.876 -6.123 -1.949 1.00 88.62 511 LEU A CA 1
ATOM 3951 C C . LEU A 1 511 ? -17.836 -6.665 -0.513 1.00 88.62 511 LEU A C 1
ATOM 3953 O O . LEU A 1 511 ? -18.866 -6.968 0.091 1.00 88.62 511 LEU A O 1
ATOM 3957 N N . THR A 1 512 ? -16.631 -6.779 0.042 1.00 93.12 512 THR A N 1
ATOM 3958 C CA . THR A 1 512 ? -16.411 -7.186 1.431 1.00 93.12 512 THR A CA 1
ATOM 3959 C C . THR A 1 512 ? -16.825 -6.072 2.393 1.00 93.12 512 THR A C 1
ATOM 3961 O O . THR A 1 512 ? -17.479 -6.360 3.391 1.00 93.12 512 THR A O 1
ATOM 3964 N N . ASP A 1 513 ? -16.514 -4.812 2.064 1.00 93.62 513 ASP A N 1
ATOM 3965 C CA . ASP A 1 513 ? -16.918 -3.619 2.818 1.00 93.62 513 ASP A CA 1
ATOM 3966 C C . ASP A 1 513 ? -18.460 -3.565 2.955 1.00 93.62 513 ASP A C 1
ATOM 3968 O O . ASP A 1 513 ? -18.972 -3.538 4.074 1.00 93.62 513 ASP A O 1
ATOM 3972 N N . ASP A 1 514 ? -19.204 -3.668 1.844 1.00 93.38 514 ASP A N 1
ATOM 3973 C CA . ASP A 1 514 ? -20.681 -3.674 1.837 1.00 93.38 514 ASP A CA 1
ATOM 3974 C C . ASP A 1 514 ? -21.277 -4.867 2.609 1.00 93.38 514 ASP A C 1
ATOM 3976 O O . ASP A 1 514 ? -22.226 -4.718 3.385 1.00 93.38 514 ASP A O 1
ATOM 3980 N N . PHE A 1 515 ? -20.696 -6.061 2.462 1.00 94.88 515 PHE A N 1
ATOM 3981 C CA . PHE A 1 515 ? -21.132 -7.233 3.220 1.00 94.88 515 PHE A CA 1
ATOM 3982 C C . PHE A 1 515 ? -20.936 -7.052 4.734 1.00 94.88 515 PHE A C 1
ATOM 3984 O O . PHE A 1 515 ? -21.839 -7.365 5.514 1.00 94.88 515 PHE A O 1
ATOM 3991 N N . VAL A 1 516 ? -19.786 -6.516 5.162 1.00 96.25 516 VAL A N 1
ATOM 3992 C CA . VAL A 1 516 ? -19.500 -6.236 6.578 1.00 96.25 516 VAL A CA 1
ATOM 3993 C C . VAL A 1 516 ? -20.467 -5.195 7.132 1.00 96.25 516 VAL A C 1
ATOM 3995 O O . VAL A 1 516 ? -20.974 -5.373 8.240 1.00 96.25 516 VAL A O 1
ATOM 3998 N N . GLU A 1 517 ? -20.759 -4.134 6.379 1.00 95.50 517 GLU A N 1
ATOM 3999 C CA . GLU A 1 517 ? -21.746 -3.125 6.773 1.00 95.50 517 GLU A CA 1
ATOM 4000 C C . GLU A 1 517 ? -23.134 -3.738 6.976 1.00 95.50 517 GLU A C 1
ATOM 4002 O O . GLU A 1 517 ? -23.758 -3.516 8.016 1.00 95.50 517 GLU A O 1
ATOM 4007 N N . LYS A 1 518 ? -23.595 -4.577 6.041 1.00 94.69 518 LYS A N 1
ATOM 4008 C CA . LYS A 1 518 ? -24.886 -5.275 6.145 1.00 94.69 518 LYS A CA 1
ATOM 4009 C C . LYS A 1 518 ? -24.938 -6.234 7.336 1.00 94.69 518 LYS A C 1
ATOM 4011 O O . LYS A 1 518 ? -25.934 -6.250 8.055 1.00 94.69 518 LYS A O 1
ATOM 4016 N N . MET A 1 519 ? -23.868 -6.989 7.586 1.00 95.56 519 MET A N 1
ATOM 4017 C CA . MET A 1 519 ? -23.766 -7.887 8.744 1.00 95.56 519 MET A CA 1
ATOM 4018 C C . MET A 1 519 ? -23.789 -7.122 10.071 1.00 95.56 519 MET A C 1
ATOM 4020 O O . MET A 1 519 ? -24.535 -7.489 10.979 1.00 95.56 519 MET A O 1
ATOM 4024 N N . LYS A 1 520 ? -23.045 -6.013 10.173 1.00 94.00 520 LYS A N 1
ATOM 4025 C CA . LYS A 1 520 ? -23.077 -5.135 11.353 1.00 94.00 520 LYS A CA 1
ATOM 4026 C C . LYS A 1 520 ? -24.456 -4.511 11.558 1.00 94.00 520 LYS A C 1
ATOM 4028 O O . LYS A 1 520 ? -24.945 -4.491 12.682 1.00 94.00 520 LYS A O 1
ATOM 4033 N N . ALA A 1 521 ? -25.106 -4.054 10.487 1.00 91.62 521 ALA A N 1
ATOM 4034 C CA . ALA A 1 521 ? -26.460 -3.505 10.546 1.00 91.62 521 ALA A CA 1
ATOM 4035 C C . ALA A 1 521 ? -27.501 -4.546 10.991 1.00 91.62 521 ALA A C 1
ATOM 4037 O O . ALA A 1 521 ? -28.466 -4.199 11.670 1.00 91.62 521 ALA A O 1
ATOM 4038 N N . ALA A 1 522 ? -27.291 -5.820 10.650 1.00 91.88 522 ALA A N 1
ATOM 4039 C CA . ALA A 1 522 ? -28.104 -6.929 11.135 1.00 91.88 522 ALA A CA 1
ATOM 4040 C C . ALA A 1 522 ? -27.795 -7.326 12.591 1.00 91.88 522 ALA A C 1
ATOM 4042 O O . ALA A 1 522 ? -28.579 -8.063 13.177 1.00 91.88 522 ALA A O 1
ATOM 4043 N N . GLY A 1 523 ? -26.702 -6.835 13.188 1.00 89.69 523 GLY A N 1
ATOM 4044 C CA . GLY A 1 523 ? -26.290 -7.152 14.559 1.00 89.69 523 GLY A CA 1
ATOM 4045 C C . GLY A 1 523 ? -25.453 -8.428 14.698 1.00 89.69 523 GLY A C 1
ATOM 4046 O O . GLY A 1 523 ? -25.431 -9.011 15.777 1.00 89.69 523 GLY A O 1
ATOM 4047 N N . ALA A 1 524 ? -24.795 -8.878 13.626 1.00 91.25 524 ALA A N 1
ATOM 4048 C CA . ALA A 1 524 ? -23.944 -10.068 13.648 1.00 91.25 524 ALA A CA 1
ATOM 4049 C C . ALA A 1 524 ? -22.604 -9.833 14.374 1.00 91.25 524 ALA A C 1
ATOM 4051 O O . ALA A 1 524 ? -22.037 -8.739 14.308 1.00 91.25 524 ALA A O 1
ATOM 4052 N N . ASP A 1 525 ? -22.053 -10.885 14.992 1.00 90.69 525 ASP A N 1
ATOM 4053 C CA . ASP A 1 525 ? -20.688 -10.890 15.539 1.00 90.69 525 ASP A CA 1
ATOM 4054 C C . ASP A 1 525 ? -19.668 -11.022 14.394 1.00 90.69 525 ASP A C 1
ATOM 4056 O O . ASP A 1 525 ? -19.397 -12.116 13.892 1.00 90.69 525 ASP A O 1
ATOM 4060 N N . ILE A 1 526 ? -19.158 -9.882 13.918 1.00 95.81 526 ILE A N 1
ATOM 4061 C CA . ILE A 1 526 ? -18.246 -9.809 12.773 1.00 95.81 526 ILE A CA 1
ATOM 4062 C C . ILE A 1 526 ? -17.040 -8.896 13.045 1.00 95.81 526 ILE A C 1
ATOM 4064 O O . ILE A 1 526 ? -17.173 -7.683 13.237 1.00 95.81 526 ILE A O 1
ATOM 4068 N N . LYS A 1 527 ? -15.831 -9.468 13.000 1.00 95.62 527 LYS A N 1
ATOM 4069 C CA . LYS A 1 527 ? -14.544 -8.749 12.988 1.00 95.62 527 LYS A CA 1
ATOM 4070 C C . LYS A 1 527 ? -14.126 -8.510 11.535 1.00 95.62 527 LYS A C 1
ATOM 4072 O O . LYS A 1 527 ? -14.305 -9.377 10.679 1.00 95.62 527 LYS A O 1
ATOM 4077 N N . TYR A 1 528 ? -13.551 -7.344 11.243 1.00 96.88 528 TYR A N 1
ATOM 4078 C CA . TYR A 1 528 ? -13.074 -7.011 9.899 1.00 96.88 528 TYR A CA 1
ATOM 4079 C C . TYR A 1 528 ? -11.696 -6.353 9.945 1.00 96.88 528 TYR A C 1
ATOM 4081 O O . TYR A 1 528 ? -11.543 -5.279 10.523 1.00 96.88 528 TYR A O 1
ATOM 4089 N N . LEU A 1 529 ? -10.702 -7.002 9.334 1.00 94.12 529 LEU A N 1
ATOM 4090 C CA . LEU A 1 529 ? -9.348 -6.487 9.151 1.00 94.12 529 LEU A CA 1
ATOM 4091 C C . LEU A 1 529 ? -9.161 -6.069 7.691 1.00 94.12 529 LEU A C 1
ATOM 4093 O O . LEU A 1 529 ? -8.883 -6.891 6.816 1.00 94.12 529 LEU A O 1
ATOM 4097 N N . ARG A 1 530 ? -9.303 -4.768 7.440 1.00 92.69 530 ARG A N 1
ATOM 4098 C CA . ARG A 1 530 ? -9.048 -4.151 6.137 1.00 92.69 530 ARG A CA 1
ATOM 4099 C C . ARG A 1 530 ? -7.646 -3.549 6.127 1.00 92.69 530 ARG A C 1
ATOM 4101 O O . ARG A 1 530 ? -7.363 -2.677 6.942 1.00 92.69 530 ARG A O 1
ATOM 4108 N N . VAL A 1 531 ? -6.771 -4.003 5.231 1.00 86.00 531 VAL A N 1
ATOM 4109 C CA . VAL A 1 531 ? -5.369 -3.551 5.184 1.00 86.00 531 VAL A CA 1
ATOM 4110 C C . VAL A 1 531 ? -5.125 -2.696 3.950 1.00 86.00 531 VAL A C 1
ATOM 4112 O O . VAL A 1 531 ? -5.260 -3.159 2.814 1.00 86.00 531 VAL A O 1
ATOM 4115 N N . ASP A 1 532 ? -4.739 -1.443 4.183 1.00 82.31 532 ASP A N 1
ATOM 4116 C CA . ASP A 1 532 ? -4.507 -0.486 3.110 1.00 82.31 532 ASP A CA 1
ATOM 4117 C C . ASP A 1 532 ? -3.280 -0.841 2.256 1.00 82.31 532 ASP A C 1
ATOM 4119 O O . ASP A 1 532 ? -2.221 -1.203 2.774 1.00 82.31 532 ASP A O 1
ATOM 4123 N N . GLY A 1 533 ? -3.428 -0.750 0.930 1.00 75.38 533 GLY A N 1
ATOM 4124 C CA . GLY A 1 533 ? -2.369 -1.042 -0.043 1.00 75.38 533 GLY A CA 1
ATOM 4125 C C . GLY A 1 533 ? -2.108 -2.535 -0.280 1.00 75.38 533 GLY A C 1
ATOM 4126 O O . GLY A 1 533 ? -1.304 -2.888 -1.140 1.00 75.38 533 GLY A O 1
ATOM 4127 N N . ALA A 1 534 ? -2.761 -3.426 0.472 1.00 80.88 534 ALA A N 1
ATOM 4128 C CA . ALA A 1 534 ? -2.588 -4.866 0.315 1.00 80.88 534 ALA A CA 1
ATOM 4129 C C . ALA A 1 534 ? -3.414 -5.425 -0.858 1.00 80.88 534 ALA A C 1
ATOM 4131 O O . ALA A 1 534 ? -4.521 -4.954 -1.136 1.00 80.88 534 ALA A O 1
ATOM 4132 N N . GLN A 1 535 ? -2.863 -6.437 -1.534 1.00 87.81 535 GLN A N 1
ATOM 4133 C CA . GLN A 1 535 ? -3.446 -7.108 -2.701 1.00 87.81 535 GLN A CA 1
ATOM 4134 C C . GLN A 1 535 ? -4.159 -8.417 -2.289 1.00 87.81 535 GLN A C 1
ATOM 4136 O O . GLN A 1 535 ? -4.319 -8.702 -1.101 1.00 87.81 535 GLN A O 1
ATOM 4141 N N . HIS A 1 536 ? -4.591 -9.232 -3.264 1.00 88.62 536 HIS A N 1
ATOM 4142 C CA . HIS A 1 536 ? -5.334 -10.483 -3.020 1.00 88.62 536 HIS A CA 1
ATOM 4143 C C . HIS A 1 536 ? -4.579 -11.486 -2.127 1.00 88.62 536 HIS A C 1
ATOM 4145 O O . HIS A 1 536 ? -5.204 -12.297 -1.460 1.00 88.62 536 HIS A O 1
ATOM 4151 N N . GLY A 1 537 ? -3.245 -11.421 -2.058 1.00 77.75 537 GLY A N 1
ATOM 4152 C CA . GLY A 1 537 ? -2.422 -12.335 -1.258 1.00 77.75 537 GLY A CA 1
ATOM 4153 C C . GLY A 1 537 ? -2.435 -12.100 0.260 1.00 77.75 537 GLY A C 1
ATOM 4154 O O . GLY A 1 537 ? -1.845 -12.900 0.982 1.00 77.75 537 GLY A O 1
ATOM 4155 N N . LEU A 1 538 ? -3.087 -11.043 0.766 1.00 75.44 538 LEU A N 1
ATOM 4156 C CA . LEU A 1 538 ? -2.997 -10.569 2.162 1.00 75.44 538 LEU A CA 1
ATOM 4157 C C . LEU A 1 538 ? -3.206 -11.641 3.249 1.00 75.44 538 LEU A C 1
ATOM 4159 O O . LEU A 1 538 ? -2.586 -11.581 4.296 1.00 75.44 538 LEU A O 1
ATOM 4163 N N . ALA A 1 539 ? -4.108 -12.595 3.048 1.00 68.50 539 ALA A N 1
ATOM 4164 C CA . ALA A 1 539 ? -4.394 -13.651 4.030 1.00 68.50 539 ALA A CA 1
ATOM 4165 C C . ALA A 1 539 ? -3.929 -15.032 3.530 1.00 68.50 539 ALA A C 1
ATOM 4167 O O . ALA A 1 539 ? -4.455 -16.073 3.913 1.00 68.50 539 ALA A O 1
ATOM 4168 N N . TYR A 1 540 ? -2.993 -15.050 2.586 1.00 71.50 540 TYR A N 1
ATOM 4169 C CA . TYR A 1 540 ? -2.584 -16.257 1.874 1.00 71.50 540 TYR A CA 1
ATOM 4170 C C . TYR A 1 540 ? -1.064 -16.358 1.750 1.00 71.50 540 TYR A C 1
ATOM 4172 O O . TYR A 1 540 ? -0.490 -17.398 2.042 1.00 71.50 540 TYR A O 1
ATOM 4180 N N . ASN A 1 541 ? -0.377 -15.291 1.351 1.00 70.94 541 ASN A N 1
ATOM 4181 C CA . ASN A 1 541 ? 1.079 -15.297 1.181 1.00 70.94 541 ASN A CA 1
ATOM 4182 C C . ASN A 1 541 ? 1.750 -13.915 1.303 1.00 70.94 541 ASN A C 1
ATOM 4184 O O . ASN A 1 541 ? 2.974 -13.817 1.194 1.00 70.94 541 ASN A O 1
ATOM 4188 N N . GLU A 1 542 ? 0.988 -12.852 1.548 1.00 64.56 542 GLU A N 1
ATOM 4189 C CA . GLU A 1 542 ? 1.483 -11.493 1.758 1.00 64.56 542 GLU A CA 1
ATOM 4190 C C . GLU A 1 542 ? 1.106 -11.028 3.156 1.00 64.56 542 GLU A C 1
ATOM 4192 O O . GLU A 1 542 ? 0.015 -11.317 3.612 1.00 64.56 542 GLU A O 1
ATOM 4197 N N . ARG A 1 543 ? 1.980 -10.277 3.831 1.00 69.88 543 ARG A N 1
ATOM 4198 C CA . ARG A 1 543 ? 1.689 -9.672 5.142 1.00 69.88 543 ARG A CA 1
ATOM 4199 C C . ARG A 1 543 ? 1.192 -10.661 6.218 1.00 69.88 543 ARG A C 1
ATOM 4201 O O . ARG A 1 543 ? 0.450 -10.271 7.121 1.00 69.88 543 ARG A O 1
ATOM 4208 N N . LEU A 1 544 ? 1.624 -11.926 6.148 1.00 75.25 544 LEU A N 1
ATOM 4209 C CA . LEU A 1 544 ? 1.250 -12.980 7.103 1.00 75.25 544 LEU A CA 1
ATOM 4210 C C . LEU A 1 544 ? 1.615 -12.621 8.551 1.00 75.25 544 LEU A C 1
ATOM 4212 O O . LEU A 1 544 ? 0.942 -13.045 9.484 1.00 75.25 544 LEU A O 1
ATOM 4216 N N . GLU A 1 545 ? 2.623 -11.763 8.743 1.00 74.38 545 GLU A N 1
ATOM 4217 C CA . GLU A 1 545 ? 2.984 -11.210 10.050 1.00 74.38 545 GLU A CA 1
ATOM 4218 C C . GLU A 1 545 ? 1.859 -10.402 10.720 1.00 74.38 545 GLU A C 1
ATOM 4220 O O . GLU A 1 545 ? 1.873 -10.239 11.937 1.00 74.38 545 GLU A O 1
ATOM 4225 N N . LEU A 1 546 ? 0.892 -9.900 9.945 1.00 74.62 546 LEU A N 1
ATOM 4226 C CA . LEU A 1 546 ? -0.303 -9.216 10.443 1.00 74.62 546 LEU A CA 1
ATOM 4227 C C . LEU A 1 546 ? -1.501 -10.157 10.558 1.00 74.62 546 LEU A C 1
ATOM 4229 O O . LEU A 1 546 ? -2.262 -10.069 11.521 1.00 74.62 546 LEU A O 1
ATOM 4233 N N . THR A 1 547 ? -1.708 -11.025 9.567 1.00 83.88 547 THR A N 1
ATOM 4234 C CA . THR A 1 547 ? -2.934 -11.827 9.484 1.00 83.88 547 THR A CA 1
ATOM 4235 C C . THR A 1 547 ? -2.889 -13.073 10.351 1.00 83.88 547 THR A C 1
ATOM 4237 O O . THR A 1 547 ? -3.894 -13.380 10.988 1.00 83.88 547 THR A O 1
ATOM 4240 N N . ASP A 1 548 ? -1.753 -13.770 10.429 1.00 84.94 548 ASP A N 1
ATOM 4241 C CA . ASP A 1 548 ? -1.662 -15.037 11.164 1.00 84.94 548 ASP A CA 1
ATOM 4242 C C . ASP A 1 548 ? -1.946 -14.858 12.665 1.00 84.94 548 ASP A C 1
ATOM 4244 O O . ASP A 1 548 ? -2.778 -15.610 13.187 1.00 84.94 548 ASP A O 1
ATOM 4248 N N . PRO A 1 549 ? -1.375 -13.847 13.361 1.00 84.00 549 PRO A N 1
ATOM 4249 C CA . PRO A 1 549 ? -1.691 -13.610 14.769 1.00 84.00 549 PRO A CA 1
ATOM 4250 C C . PRO A 1 549 ? -3.164 -13.248 14.987 1.00 84.00 549 PRO A C 1
ATOM 4252 O O . PRO A 1 549 ? -3.785 -13.733 15.928 1.00 84.00 549 PRO A O 1
ATOM 4255 N N . ALA A 1 550 ? -3.752 -12.442 14.096 1.00 83.56 550 ALA A N 1
ATOM 4256 C CA . ALA A 1 550 ? -5.145 -12.020 14.217 1.00 83.56 550 ALA A CA 1
ATOM 4257 C C . ALA A 1 550 ? -6.129 -13.186 14.013 1.00 83.56 550 ALA A C 1
ATOM 4259 O O . ALA A 1 550 ? -7.146 -13.269 14.706 1.00 83.56 550 ALA A O 1
ATOM 4260 N N . ILE A 1 551 ? -5.838 -14.091 13.068 1.00 90.94 551 ILE A N 1
ATOM 4261 C CA . ILE A 1 551 ? -6.630 -15.310 12.838 1.00 90.94 551 ILE A CA 1
ATOM 4262 C C . ILE A 1 551 ? -6.498 -16.246 14.045 1.00 90.94 551 ILE A C 1
ATOM 4264 O O . ILE A 1 551 ? -7.493 -16.812 14.501 1.00 90.94 551 ILE A O 1
ATOM 4268 N N . GLU A 1 552 ? -5.287 -16.388 14.585 1.00 90.31 552 GLU A N 1
ATOM 4269 C CA . GLU A 1 552 ? -5.028 -17.222 15.756 1.00 90.31 552 GLU A CA 1
ATOM 4270 C C . GLU A 1 552 ? -5.775 -16.728 16.993 1.00 90.31 552 GLU A C 1
ATOM 4272 O O . GLU A 1 552 ? -6.448 -17.524 17.649 1.00 90.31 552 GLU A O 1
ATOM 4277 N N . GLU A 1 553 ? -5.686 -15.432 17.292 1.00 88.25 553 GLU A N 1
ATOM 4278 C CA . GLU A 1 553 ? -6.397 -14.788 18.397 1.00 88.25 553 GLU A CA 1
ATOM 4279 C C . GLU A 1 553 ? -7.907 -15.024 18.274 1.00 88.25 553 GLU A C 1
ATOM 4281 O O . GLU A 1 553 ? -8.565 -15.442 19.230 1.00 88.25 553 GLU A O 1
ATOM 4286 N N . PHE A 1 554 ? -8.449 -14.836 17.068 1.00 94.12 554 PHE A N 1
ATOM 4287 C CA . PHE A 1 554 ? -9.862 -15.039 16.788 1.00 94.12 554 PHE A CA 1
ATOM 4288 C C . PHE A 1 554 ? -10.295 -16.494 17.030 1.00 94.12 554 PHE A C 1
ATOM 4290 O O . PHE A 1 554 ? -11.230 -16.743 17.793 1.00 94.12 554 PHE A O 1
ATOM 4297 N N . PHE A 1 555 ? -9.596 -17.484 16.467 1.00 94.88 555 PHE A N 1
ATOM 4298 C CA . PHE A 1 555 ? -9.943 -18.885 16.722 1.00 94.88 555 PHE A CA 1
ATOM 4299 C C . PHE A 1 555 ? -9.729 -19.289 18.181 1.00 94.88 555 PHE A C 1
ATOM 4301 O O . PHE A 1 555 ? -10.557 -20.014 18.731 1.00 94.88 555 PHE A O 1
ATOM 4308 N N . ALA A 1 556 ? -8.670 -18.807 18.835 1.00 87.81 556 ALA A N 1
ATOM 4309 C CA . ALA A 1 556 ? -8.426 -19.087 20.245 1.00 87.81 556 ALA A CA 1
ATOM 4310 C C . ALA A 1 556 ? -9.579 -18.577 21.120 1.00 87.81 556 ALA A C 1
ATOM 4312 O O . ALA A 1 556 ? -10.084 -19.338 21.945 1.00 87.81 556 ALA A O 1
ATOM 4313 N N . LYS A 1 557 ? -10.046 -17.345 20.881 1.00 89.06 557 LYS A N 1
ATOM 4314 C CA . LYS A 1 557 ? -11.179 -16.729 21.586 1.00 89.06 557 LYS A CA 1
ATOM 4315 C C . LYS A 1 557 ? -12.472 -17.538 21.454 1.00 89.06 557 LYS A C 1
ATOM 4317 O O . LYS A 1 557 ? -13.224 -17.642 22.420 1.00 89.06 557 LYS A O 1
ATOM 4322 N N . HIS A 1 558 ? -12.742 -18.088 20.270 1.00 90.94 558 HIS A N 1
ATOM 4323 C CA . HIS A 1 558 ? -14.034 -18.712 19.967 1.00 90.94 558 HIS A CA 1
ATOM 4324 C C . HIS A 1 558 ? -14.054 -20.247 20.090 1.00 90.94 558 HIS A C 1
ATOM 4326 O O . HIS A 1 558 ? -15.133 -20.818 20.232 1.00 90.94 558 HIS A O 1
ATOM 4332 N N . LEU A 1 559 ? -12.902 -20.930 20.058 1.00 89.56 559 LEU A N 1
ATOM 4333 C CA . LEU A 1 559 ? -12.828 -22.402 20.048 1.00 89.56 559 LEU A CA 1
ATOM 4334 C C . LEU A 1 559 ? -12.111 -23.029 21.249 1.00 89.56 559 LEU A C 1
ATOM 4336 O O . LEU A 1 559 ? -12.321 -24.212 21.535 1.00 89.56 559 LEU A O 1
ATOM 4340 N N . LYS A 1 560 ? -11.242 -22.313 21.968 1.00 78.94 560 LYS A N 1
ATOM 4341 C CA . LYS A 1 560 ? -10.638 -22.877 23.188 1.00 78.94 560 LYS A CA 1
ATOM 4342 C C . LYS A 1 560 ? -11.661 -22.826 24.337 1.00 78.94 560 LYS A C 1
ATOM 4344 O O . LYS A 1 560 ? -12.522 -21.949 24.347 1.00 78.94 560 LYS A O 1
ATOM 4349 N N . PRO A 1 561 ? -11.651 -23.802 25.267 1.00 58.44 561 PRO A N 1
ATOM 4350 C CA . PRO A 1 561 ? -12.657 -23.849 26.320 1.00 58.44 561 PRO A CA 1
ATOM 4351 C C . PRO A 1 561 ? -12.534 -22.612 27.215 1.00 58.44 561 PRO A C 1
ATOM 4353 O O . PRO A 1 561 ? -11.427 -22.247 27.611 1.00 58.44 561 PRO A O 1
ATOM 4356 N N . LYS A 1 562 ? -13.670 -21.990 27.561 1.00 44.12 562 LYS A N 1
ATOM 4357 C CA . LYS A 1 562 ? -13.722 -21.046 28.682 1.00 44.12 562 LYS A CA 1
ATOM 4358 C C . LYS A 1 562 ? -13.294 -21.802 29.938 1.00 44.12 562 LYS A C 1
ATOM 4360 O O . LYS A 1 562 ? -13.856 -22.859 30.233 1.00 44.12 562 LYS A O 1
ATOM 4365 N N . LEU A 1 563 ? -12.300 -21.285 30.656 1.00 33.34 563 LEU A N 1
ATOM 4366 C CA . LEU A 1 563 ? -11.988 -21.762 32.003 1.00 33.34 563 LEU A CA 1
ATOM 4367 C C . LEU A 1 563 ? -13.286 -21.723 32.837 1.00 33.34 563 LEU A C 1
ATOM 4369 O O . LEU A 1 563 ? -14.035 -20.752 32.723 1.00 33.34 563 LEU A O 1
ATOM 4373 N N . PRO A 1 564 ? -13.617 -22.783 33.593 1.00 30.00 564 PRO A N 1
ATOM 4374 C CA . PRO A 1 564 ? -14.935 -22.916 34.200 1.00 30.00 564 PRO A CA 1
ATOM 4375 C C . PRO A 1 564 ? -15.231 -21.810 35.222 1.00 30.00 564 PRO A C 1
ATOM 4377 O O . PRO A 1 564 ? -14.461 -21.580 36.156 1.00 30.00 564 PRO A O 1
ATOM 4380 N N . ASP A 1 565 ? -16.406 -21.196 35.064 1.00 30.72 565 ASP A N 1
ATOM 4381 C CA . ASP A 1 565 ? -17.054 -20.326 36.046 1.00 30.72 565 ASP A CA 1
ATOM 4382 C C . ASP A 1 565 ? -17.271 -21.117 37.348 1.00 30.72 565 ASP A C 1
ATOM 4384 O O . ASP A 1 565 ? -18.112 -22.017 37.413 1.00 30.72 565 ASP A O 1
ATOM 4388 N N . GLY A 1 566 ? -16.483 -20.836 38.390 1.00 28.16 566 GLY A N 1
ATOM 4389 C CA . GLY A 1 566 ? -16.599 -21.568 39.657 1.00 28.16 566 GLY A CA 1
ATOM 4390 C C . GLY A 1 566 ? -15.407 -21.519 40.607 1.00 28.16 566 GLY A C 1
ATOM 4391 O O . GLY A 1 566 ? -15.570 -21.876 41.771 1.00 28.16 566 GLY A O 1
ATOM 4392 N N . ALA A 1 567 ? -14.246 -21.007 40.198 1.00 29.19 567 ALA A N 1
ATOM 4393 C CA . ALA A 1 567 ? -13.220 -20.582 41.154 1.00 29.19 567 ALA A CA 1
ATOM 4394 C C . ALA A 1 567 ? -13.578 -19.200 41.738 1.00 29.19 567 ALA A C 1
ATOM 4396 O O . ALA A 1 567 ? -12.826 -18.239 41.624 1.00 29.19 567 ALA A O 1
ATOM 4397 N N . ALA A 1 568 ? -14.771 -19.071 42.323 1.00 31.12 568 ALA A N 1
ATOM 4398 C CA . ALA A 1 568 ? -15.117 -17.887 43.091 1.00 31.12 568 ALA A CA 1
ATOM 4399 C C . ALA A 1 568 ? -14.608 -18.059 44.525 1.00 31.12 568 ALA A C 1
ATOM 4401 O O . ALA A 1 568 ? -15.107 -18.896 45.274 1.00 31.12 568 ALA A O 1
ATOM 4402 N N . ALA A 1 569 ? -13.651 -17.200 44.873 1.00 32.25 569 ALA A N 1
ATOM 4403 C CA . ALA A 1 569 ? -13.335 -16.757 46.224 1.00 32.25 569 ALA A CA 1
ATOM 4404 C C . ALA A 1 569 ? -12.954 -17.861 47.222 1.00 32.25 569 ALA A C 1
ATOM 4406 O O . ALA A 1 569 ? -13.776 -18.328 48.004 1.00 32.25 569 ALA A O 1
ATOM 4407 N N . ASN A 1 570 ? -11.672 -18.220 47.232 1.00 27.73 570 ASN A N 1
ATOM 4408 C CA . ASN A 1 570 ? -10.813 -18.166 48.421 1.00 27.73 570 ASN A CA 1
ATOM 4409 C C . ASN A 1 570 ? -9.390 -18.483 47.952 1.00 27.73 570 ASN A C 1
ATOM 4411 O O . ASN A 1 570 ? -9.168 -19.526 47.351 1.00 27.73 570 ASN A O 1
ATOM 4415 N N . ASP A 1 571 ? -8.471 -17.554 48.194 1.00 28.67 571 ASP A N 1
ATOM 4416 C CA . ASP A 1 571 ? -7.132 -17.451 47.600 1.00 28.67 571 ASP A CA 1
ATOM 4417 C C . ASP A 1 571 ? -7.107 -17.029 46.124 1.00 28.67 571 ASP A C 1
ATOM 4419 O O . ASP A 1 571 ? -6.520 -17.677 45.262 1.00 28.67 571 ASP A O 1
ATOM 4423 N N . ALA A 1 572 ? -7.660 -15.843 45.841 1.00 30.72 572 ALA A N 1
ATOM 4424 C CA . ALA A 1 572 ? -6.947 -14.975 44.914 1.00 30.72 572 ALA A CA 1
ATOM 4425 C C . ALA A 1 572 ? -5.619 -14.620 45.596 1.00 30.72 572 ALA A C 1
ATOM 4427 O O . ALA A 1 572 ? -5.562 -13.716 46.429 1.00 30.72 572 ALA A O 1
ATOM 4428 N N . THR A 1 573 ? -4.546 -15.339 45.277 1.00 35.19 573 THR A N 1
ATOM 4429 C CA . THR A 1 573 ? -3.273 -14.631 45.194 1.00 35.19 573 THR A CA 1
ATOM 4430 C C . THR A 1 573 ? -3.483 -13.602 44.098 1.00 35.19 573 THR A C 1
ATOM 4432 O O . THR A 1 573 ? -3.726 -13.980 42.952 1.00 35.19 573 THR A O 1
ATOM 4435 N N . GLU A 1 574 ? -3.517 -12.320 44.477 1.00 39.75 574 GLU A N 1
ATOM 4436 C CA . GLU A 1 574 ? -3.498 -11.225 43.509 1.00 39.75 574 GLU A CA 1
ATOM 4437 C C . GLU A 1 574 ? -2.453 -11.541 42.425 1.00 39.75 574 GLU A C 1
ATOM 4439 O O . GLU A 1 574 ? -1.396 -12.091 42.769 1.00 39.75 574 GLU A O 1
ATOM 4444 N N . PRO A 1 575 ? -2.715 -11.222 41.139 1.00 52.34 575 PRO A N 1
ATOM 4445 C CA . PRO A 1 575 ? -1.648 -11.237 40.141 1.00 52.34 575 PRO A CA 1
ATOM 4446 C C . PRO A 1 575 ? -0.470 -10.467 40.732 1.00 52.34 575 PRO A C 1
ATOM 4448 O O . PRO A 1 575 ? -0.708 -9.434 41.359 1.00 52.34 575 PRO A O 1
ATOM 4451 N N . ALA A 1 576 ? 0.751 -11.004 40.623 1.00 61.56 576 ALA A N 1
ATOM 4452 C CA . ALA A 1 576 ? 1.927 -10.470 41.306 1.00 61.56 576 ALA A CA 1
ATOM 4453 C C . ALA A 1 576 ? 2.021 -8.951 41.084 1.00 61.56 576 ALA A C 1
ATOM 4455 O O . ALA A 1 576 ? 2.392 -8.477 40.014 1.00 61.56 576 ALA A O 1
ATOM 4456 N N . ALA A 1 577 ? 1.583 -8.198 42.092 1.00 78.56 577 ALA A N 1
ATOM 4457 C CA . ALA A 1 577 ? 1.406 -6.764 42.008 1.00 78.56 577 ALA A CA 1
ATOM 4458 C C . ALA A 1 577 ? 2.647 -6.105 42.581 1.00 78.56 577 ALA A C 1
ATOM 4460 O O . ALA A 1 577 ? 2.989 -6.303 43.751 1.00 78.56 577 ALA A O 1
ATOM 4461 N N . VAL A 1 578 ? 3.314 -5.299 41.767 1.00 88.81 578 VAL A N 1
ATOM 4462 C CA . VAL A 1 578 ? 4.529 -4.607 42.182 1.00 88.81 578 VAL A CA 1
ATOM 4463 C C . VAL A 1 578 ? 4.210 -3.141 42.415 1.00 88.81 578 VAL A C 1
ATOM 4465 O O . VAL A 1 578 ? 3.588 -2.469 41.592 1.00 88.81 578 VAL A O 1
ATOM 4468 N N . ILE A 1 579 ? 4.635 -2.637 43.569 1.00 91.25 579 ILE A N 1
ATOM 4469 C CA . ILE A 1 579 ? 4.636 -1.206 43.857 1.00 91.25 579 ILE A CA 1
ATOM 4470 C C . ILE A 1 579 ? 5.948 -0.662 43.310 1.00 91.25 579 ILE A C 1
ATOM 4472 O O . ILE A 1 579 ? 7.020 -1.051 43.773 1.00 91.25 579 ILE A O 1
ATOM 4476 N N . ILE A 1 580 ? 5.861 0.215 42.317 1.00 91.69 580 ILE A N 1
ATOM 4477 C CA . ILE A 1 580 ? 7.029 0.923 41.804 1.00 91.69 580 ILE A CA 1
ATOM 4478 C C . ILE A 1 580 ? 7.289 2.121 42.714 1.00 91.69 580 ILE A C 1
ATOM 4480 O O . ILE A 1 580 ? 6.381 2.907 42.979 1.00 91.69 580 ILE A O 1
ATOM 4484 N N . GLU A 1 581 ? 8.520 2.230 43.212 1.00 92.00 581 GLU A N 1
ATOM 4485 C CA . GLU A 1 581 ? 8.914 3.214 44.228 1.00 92.00 581 GLU A CA 1
ATOM 4486 C C . GLU A 1 581 ? 8.000 3.140 45.467 1.00 92.00 581 GLU A C 1
ATOM 4488 O O . GLU A 1 581 ? 8.012 2.142 46.188 1.00 92.00 581 GLU A O 1
ATOM 4493 N N . ASP A 1 582 ? 7.206 4.173 45.720 1.00 91.62 582 ASP A N 1
ATOM 4494 C CA . ASP A 1 582 ? 6.220 4.274 46.799 1.00 91.62 582 ASP A CA 1
ATOM 4495 C C . ASP A 1 582 ? 4.762 4.227 46.287 1.00 91.62 582 ASP A C 1
ATOM 4497 O O . ASP A 1 582 ? 3.813 4.393 47.059 1.00 91.62 582 ASP A O 1
ATOM 4501 N N . GLY A 1 583 ? 4.570 3.931 44.997 1.00 89.44 583 GLY A N 1
ATOM 4502 C CA . GLY A 1 583 ? 3.273 3.924 44.321 1.00 89.44 583 GLY A CA 1
ATOM 4503 C C . GLY A 1 583 ? 2.879 5.276 43.723 1.00 89.44 583 GLY A C 1
ATOM 4504 O O . GLY A 1 583 ? 1.725 5.429 43.325 1.00 89.44 583 GLY A O 1
ATOM 4505 N N . GLY A 1 584 ? 3.809 6.227 43.634 1.00 94.44 584 GLY A N 1
ATOM 4506 C CA . GLY A 1 584 ? 3.592 7.533 43.019 1.00 94.44 584 GLY A CA 1
ATOM 4507 C C . GLY A 1 584 ? 2.992 8.565 43.972 1.00 94.44 584 GLY A C 1
ATOM 4508 O O . GLY A 1 584 ? 2.492 8.248 45.053 1.00 94.44 584 GLY A O 1
ATOM 4509 N N . THR A 1 585 ? 3.055 9.827 43.558 1.00 95.75 585 THR A N 1
ATOM 4510 C CA . THR A 1 585 ? 2.707 10.990 44.388 1.00 95.75 585 THR A CA 1
ATOM 4511 C C . THR A 1 585 ? 1.265 11.462 44.216 1.00 95.75 585 THR A C 1
ATOM 4513 O O . THR A 1 585 ? 0.790 12.317 44.972 1.00 95.75 585 THR A O 1
ATOM 4516 N N . GLY A 1 586 ? 0.550 10.908 43.235 1.00 93.19 586 GLY A N 1
ATOM 4517 C CA . GLY A 1 586 ? -0.855 11.193 43.000 1.00 93.19 586 GLY A CA 1
ATOM 4518 C C . GLY A 1 586 ? -1.776 10.700 44.127 1.00 93.19 586 GLY A C 1
ATOM 4519 O O . GLY A 1 586 ? -1.378 9.941 45.014 1.00 93.19 586 GLY A O 1
ATOM 4520 N N . PRO A 1 587 ? -3.055 11.115 44.116 1.00 94.62 587 PRO A N 1
ATOM 4521 C CA . PRO A 1 587 ? -4.014 10.772 45.168 1.00 94.62 587 PRO A CA 1
ATOM 4522 C C . PRO A 1 587 ? -4.359 9.275 45.242 1.00 94.62 587 PRO A C 1
ATOM 4524 O O . PRO A 1 587 ? -5.013 8.857 46.199 1.00 94.62 587 PRO A O 1
ATOM 4527 N N . TYR A 1 588 ? -3.948 8.471 44.257 1.00 96.00 588 TYR A N 1
ATOM 4528 C CA . TYR A 1 588 ? -4.219 7.042 44.202 1.00 96.00 588 TYR A CA 1
ATOM 4529 C C . TYR A 1 588 ? -2.910 6.257 44.102 1.00 96.00 588 TYR A C 1
ATOM 4531 O O . TYR A 1 588 ? -2.352 6.150 43.023 1.00 96.00 588 TYR A O 1
ATOM 4539 N N . SER A 1 589 ? -2.426 5.650 45.188 1.00 96.25 589 SER A N 1
ATOM 4540 C CA . SER A 1 589 ? -1.220 4.804 45.115 1.00 96.25 589 SER A CA 1
ATOM 4541 C C . SER A 1 589 ? -1.373 3.732 44.025 1.00 96.25 589 SER A C 1
ATOM 4543 O O . SER A 1 589 ? -2.358 2.987 44.020 1.00 96.25 589 SER A O 1
ATOM 4545 N N . ALA A 1 590 ? -0.427 3.677 43.091 1.00 96.62 590 ALA A N 1
ATOM 4546 C CA . ALA A 1 590 ? -0.449 2.806 41.928 1.00 96.62 590 ALA A CA 1
ATOM 4547 C C . ALA A 1 590 ? 0.229 1.453 42.187 1.00 96.62 590 ALA A C 1
ATOM 4549 O O . ALA A 1 590 ? 1.014 1.271 43.125 1.00 96.62 590 ALA A O 1
ATOM 4550 N N . ILE A 1 591 ? -0.109 0.488 41.338 1.00 95.38 591 ILE A N 1
ATOM 4551 C CA . ILE A 1 591 ? 0.561 -0.806 41.210 1.00 95.38 591 ILE A CA 1
ATOM 4552 C C . ILE A 1 591 ? 0.756 -1.132 39.732 1.00 95.38 591 ILE A C 1
ATOM 4554 O O . ILE A 1 591 ? -0.011 -0.662 38.887 1.00 95.38 591 ILE A O 1
ATOM 4558 N N . ALA A 1 592 ? 1.750 -1.967 39.452 1.00 93.94 592 ALA A N 1
ATOM 4559 C CA . ALA A 1 592 ? 1.939 -2.623 38.170 1.00 93.94 592 ALA A CA 1
ATOM 4560 C C . ALA A 1 592 ? 1.548 -4.103 38.280 1.00 93.94 592 ALA A C 1
ATOM 4562 O O . ALA A 1 592 ? 1.908 -4.771 39.251 1.00 93.94 592 ALA A O 1
ATOM 4563 N N . THR A 1 593 ? 0.798 -4.592 37.299 1.00 90.06 593 THR A N 1
ATOM 4564 C CA . THR A 1 593 ? 0.298 -5.971 37.213 1.00 90.06 593 THR A CA 1
ATOM 4565 C C . THR A 1 593 ? 0.367 -6.474 35.774 1.00 90.06 593 THR A C 1
ATOM 4567 O O . THR A 1 593 ? 0.481 -5.678 34.842 1.00 90.06 593 THR A O 1
ATOM 4570 N N . GLU A 1 594 ? 0.195 -7.777 35.593 1.00 82.38 594 GLU A N 1
ATOM 4571 C CA . GLU A 1 594 ? -0.004 -8.415 34.290 1.00 82.38 594 GLU A CA 1
ATOM 4572 C C . GLU A 1 594 ? -1.361 -9.124 34.255 1.00 82.38 594 GLU A C 1
ATOM 4574 O O . GLU A 1 594 ? -1.911 -9.490 35.298 1.00 82.38 594 GLU A O 1
ATOM 4579 N N . ASP A 1 595 ? -1.907 -9.293 33.052 1.00 78.25 595 ASP A N 1
ATOM 4580 C CA . ASP A 1 595 ? -3.133 -10.049 32.813 1.00 78.25 595 ASP A CA 1
ATOM 4581 C C . ASP A 1 595 ? -2.884 -11.045 31.678 1.00 78.25 595 ASP A C 1
ATOM 4583 O O . ASP A 1 595 ? -2.451 -10.664 30.590 1.00 78.25 595 ASP A O 1
ATOM 4587 N N . GLU A 1 596 ? -3.158 -12.328 31.920 1.00 66.94 596 GLU A N 1
ATOM 4588 C CA . GLU A 1 596 ? -2.932 -13.398 30.939 1.00 66.94 596 GLU A CA 1
ATOM 4589 C C . GLU A 1 596 ? -3.714 -13.176 29.632 1.00 66.94 596 GLU A C 1
ATOM 4591 O O . GLU A 1 596 ? -3.301 -13.645 28.570 1.00 66.94 596 GLU A O 1
ATOM 4596 N N . SER A 1 597 ? -4.833 -12.443 29.689 1.00 72.88 597 SER A N 1
ATOM 4597 C CA . SER A 1 597 ? -5.631 -12.082 28.513 1.00 72.88 597 SER A CA 1
ATOM 4598 C C . SER A 1 597 ? -5.052 -10.914 27.703 1.00 72.88 597 SER A C 1
ATOM 4600 O O . SER A 1 597 ? -5.481 -10.699 26.569 1.00 72.88 597 SER A O 1
ATOM 4602 N N . LEU A 1 598 ? -4.055 -10.203 28.242 1.00 77.56 598 LEU A N 1
ATOM 4603 C CA . LEU A 1 598 ? -3.302 -9.138 27.580 1.00 77.56 598 LEU A CA 1
ATOM 4604 C C . LEU A 1 598 ? -1.796 -9.462 27.596 1.00 77.56 598 LEU A C 1
ATOM 4606 O O . LEU A 1 598 ? -0.983 -8.785 28.224 1.00 77.56 598 LEU A O 1
ATOM 4610 N N . SER A 1 599 ? -1.427 -10.537 26.894 1.00 72.38 599 SER A N 1
ATOM 4611 C CA . SER A 1 599 ? -0.048 -11.035 26.852 1.00 72.38 599 SER A CA 1
ATOM 4612 C C . SER A 1 599 ? 0.943 -9.998 26.305 1.00 72.38 599 SER A C 1
ATOM 4614 O O . SER A 1 599 ? 0.689 -9.329 25.299 1.00 72.38 599 SER A O 1
ATOM 4616 N N . GLY A 1 600 ? 2.106 -9.899 26.956 1.00 76.56 600 GLY A N 1
ATOM 4617 C CA . GLY A 1 600 ? 3.193 -9.022 26.530 1.00 76.56 600 GLY A CA 1
ATOM 4618 C C . GLY A 1 600 ? 2.973 -7.546 26.858 1.00 76.56 600 GLY A C 1
ATOM 4619 O O . GLY A 1 600 ? 3.583 -6.705 26.200 1.00 76.56 600 GLY A O 1
ATOM 4620 N N . MET A 1 601 ? 2.118 -7.213 27.833 1.00 86.75 601 MET A N 1
ATOM 4621 C CA . MET A 1 601 ? 1.913 -5.839 28.304 1.00 86.75 601 MET A CA 1
ATOM 4622 C C . MET A 1 601 ? 1.917 -5.743 29.827 1.00 86.75 601 MET A C 1
ATOM 4624 O O . MET A 1 601 ? 1.387 -6.608 30.517 1.00 86.75 601 MET A O 1
ATOM 4628 N N . THR A 1 602 ? 2.452 -4.636 30.336 1.00 91.62 602 THR A N 1
ATOM 4629 C CA . THR A 1 602 ? 2.343 -4.262 31.749 1.00 91.62 602 THR A CA 1
ATOM 4630 C C . THR A 1 602 ? 1.172 -3.299 31.939 1.00 91.62 602 THR A C 1
ATOM 4632 O O . THR A 1 602 ? 1.042 -2.310 31.211 1.00 91.62 602 THR A O 1
ATOM 4635 N N . ILE A 1 603 ? 0.343 -3.547 32.953 1.00 95.38 603 ILE A N 1
ATOM 4636 C CA . ILE A 1 603 ? -0.799 -2.706 33.325 1.00 95.38 603 ILE A CA 1
ATOM 4637 C C . ILE A 1 603 ? -0.430 -1.902 34.574 1.00 95.38 603 ILE A C 1
ATOM 4639 O O . ILE A 1 603 ? -0.257 -2.485 35.643 1.00 95.38 603 ILE A O 1
ATOM 4643 N N . PHE A 1 604 ? -0.366 -0.571 34.473 1.00 97.12 604 PHE A N 1
ATOM 4644 C CA . PHE A 1 604 ? -0.269 0.308 35.644 1.00 97.12 604 PHE A CA 1
ATOM 4645 C C . PHE A 1 604 ? -1.634 0.915 35.946 1.00 97.12 604 PHE A C 1
ATOM 4647 O O . PHE A 1 604 ? -2.303 1.463 35.066 1.00 97.12 604 PHE A O 1
ATOM 4654 N N . ARG A 1 605 ? -2.050 0.839 37.209 1.00 96.56 605 ARG A N 1
ATOM 4655 C CA . ARG A 1 605 ? -3.339 1.375 37.660 1.00 96.56 605 ARG A CA 1
ATOM 4656 C C . ARG A 1 605 ? -3.303 1.804 39.125 1.00 96.56 605 ARG A C 1
ATOM 4658 O O . ARG A 1 605 ? -2.484 1.288 39.888 1.00 96.56 605 ARG A O 1
ATOM 4665 N N . PRO A 1 606 ? -4.246 2.653 39.568 1.00 97.44 606 PRO A N 1
ATOM 4666 C CA . PRO A 1 606 ? -4.582 2.788 40.980 1.00 97.44 606 PRO A CA 1
ATOM 4667 C C . PRO A 1 606 ? -4.790 1.430 41.653 1.00 97.44 606 PRO A C 1
ATOM 4669 O O . PRO A 1 606 ? -5.514 0.577 41.131 1.00 97.44 606 PRO A O 1
ATOM 4672 N N . ARG A 1 607 ? -4.180 1.230 42.826 1.00 94.06 607 ARG A N 1
ATOM 4673 C CA . ARG A 1 607 ? -4.358 0.017 43.636 1.00 94.06 607 ARG A CA 1
ATOM 4674 C C . ARG A 1 607 ? -5.809 -0.142 44.066 1.00 94.06 607 ARG A C 1
ATOM 4676 O O . ARG A 1 607 ? -6.384 -1.213 43.894 1.00 94.06 607 ARG A O 1
ATOM 4683 N N . ASP A 1 608 ? -6.377 0.932 44.605 1.00 92.50 608 ASP A N 1
ATOM 4684 C CA . ASP A 1 608 ? -7.780 1.006 44.992 1.00 92.50 608 ASP A CA 1
ATOM 4685 C C . ASP A 1 608 ? -8.618 1.542 43.826 1.00 92.50 608 ASP A C 1
ATOM 4687 O O . ASP A 1 608 ? -8.515 2.708 43.443 1.00 92.50 608 ASP A O 1
ATOM 4691 N N . LEU A 1 609 ? -9.456 0.667 43.266 1.00 94.25 609 LEU A N 1
ATOM 4692 C CA . LEU A 1 609 ? -10.374 0.999 42.179 1.00 94.25 609 LEU A CA 1
ATOM 4693 C C . LEU A 1 609 ? -11.764 1.438 42.673 1.00 94.25 609 LEU A C 1
ATOM 4695 O O . LEU A 1 609 ? -12.617 1.804 41.860 1.00 94.25 609 LEU A O 1
ATOM 4699 N N . SER A 1 610 ? -12.023 1.413 43.984 1.00 91.00 610 SER A N 1
ATOM 4700 C CA . SER A 1 610 ? -13.318 1.795 44.562 1.00 91.00 610 SER A CA 1
ATOM 4701 C C . SER A 1 610 ? -13.734 3.256 44.315 1.00 91.00 610 SER A C 1
ATOM 4703 O O . SER A 1 610 ? -14.939 3.479 44.156 1.00 91.00 610 SER A O 1
ATOM 4705 N N . PRO A 1 611 ? -12.815 4.241 44.179 1.00 93.19 611 PRO A N 1
ATOM 4706 C CA . PRO A 1 611 ? -13.188 5.609 43.819 1.00 93.19 611 PRO A CA 1
ATOM 4707 C C . PRO A 1 611 ? -13.729 5.744 42.389 1.00 93.19 611 PRO A C 1
ATOM 4709 O O . PRO A 1 611 ? -14.355 6.756 42.073 1.00 93.19 611 PRO A O 1
ATOM 4712 N N . PHE A 1 612 ? -13.500 4.747 41.525 1.00 94.94 612 PHE A N 1
ATOM 4713 C CA . PHE A 1 612 ? -13.849 4.808 40.109 1.00 94.94 612 PHE A CA 1
ATOM 4714 C C . PHE A 1 612 ? -15.152 4.059 39.794 1.00 94.94 612 PHE A C 1
ATOM 4716 O O . PHE A 1 612 ? -15.450 3.004 40.359 1.00 94.94 612 PHE A O 1
ATOM 4723 N N . GLY A 1 613 ? -15.941 4.599 38.869 1.00 88.56 613 GLY A N 1
ATOM 4724 C CA . GLY A 1 613 ? -17.259 4.105 38.463 1.00 88.56 613 GLY A CA 1
ATOM 4725 C C . GLY A 1 613 ? -17.992 5.143 37.611 1.00 88.56 613 GLY A C 1
ATOM 4726 O O . GLY A 1 613 ? -17.365 6.016 37.024 1.00 88.56 613 GLY A O 1
ATOM 4727 N N . GLU A 1 614 ? -19.326 5.121 37.574 1.00 81.69 614 GLU A N 1
ATOM 4728 C CA . GLU A 1 614 ? -20.108 5.980 36.659 1.00 81.69 614 GLU A CA 1
ATOM 4729 C C . GLU A 1 614 ? -19.853 7.492 36.804 1.00 81.69 614 GLU A C 1
ATOM 4731 O O . GLU A 1 614 ? -19.989 8.228 35.831 1.00 81.69 614 GLU A O 1
ATOM 4736 N N . LYS A 1 615 ? -19.479 7.962 38.002 1.00 83.56 615 LYS A N 1
ATOM 4737 C CA . LYS A 1 615 ? -19.232 9.389 38.279 1.00 83.56 615 LYS A CA 1
ATOM 4738 C C . LYS A 1 615 ? -17.796 9.835 38.016 1.00 83.56 615 LYS A C 1
ATOM 4740 O O . LYS A 1 615 ? -17.560 11.028 37.856 1.00 83.56 615 LYS A O 1
ATOM 4745 N N . GLN A 1 616 ? -16.852 8.902 38.033 1.00 89.94 616 GLN A N 1
ATOM 4746 C CA . GLN A 1 616 ? -15.430 9.178 37.887 1.00 89.94 616 GLN A CA 1
ATOM 4747 C C . GLN A 1 616 ? -14.774 7.948 37.270 1.00 89.94 616 GLN A C 1
ATOM 4749 O O . GLN A 1 616 ? -14.609 6.930 37.934 1.00 89.94 616 GLN A O 1
ATOM 4754 N N . LYS A 1 617 ? -14.432 8.033 35.989 1.00 95.62 617 LYS A N 1
ATOM 4755 C CA . LYS A 1 617 ? -13.835 6.932 35.233 1.00 95.62 617 LYS A CA 1
ATOM 4756 C C . LYS A 1 617 ? -12.350 7.189 34.976 1.00 95.62 617 LYS A C 1
ATOM 4758 O O . LYS A 1 617 ? -11.909 8.335 35.009 1.00 95.62 617 LYS A O 1
ATOM 4763 N N . LEU A 1 618 ? -11.594 6.121 34.745 1.00 97.75 618 LEU A N 1
ATOM 4764 C CA . LEU A 1 618 ? -10.174 6.129 34.401 1.00 97.75 618 LEU A CA 1
ATOM 4765 C C . LEU A 1 618 ? -10.002 6.378 32.898 1.00 97.75 618 LEU A C 1
ATOM 4767 O O . LEU A 1 618 ? -10.407 5.516 32.116 1.00 97.75 618 LEU A O 1
ATOM 4771 N N . PRO A 1 619 ? -9.387 7.490 32.468 1.00 98.12 619 PRO A N 1
ATOM 4772 C CA . PRO A 1 619 ? -8.918 7.615 31.095 1.00 98.12 619 PRO A CA 1
ATOM 4773 C C . PRO A 1 619 ? -7.787 6.615 30.816 1.00 98.12 619 PRO A C 1
ATOM 4775 O O . PRO A 1 619 ? -7.076 6.197 31.738 1.00 98.12 619 PRO A O 1
ATOM 4778 N N . VAL A 1 620 ? -7.608 6.258 29.545 1.00 98.44 620 VAL A N 1
ATOM 4779 C CA . VAL A 1 620 ? -6.633 5.249 29.105 1.00 98.44 620 VAL A CA 1
ATOM 4780 C C . VAL A 1 620 ? -5.400 5.913 28.495 1.00 98.44 620 VAL A C 1
ATOM 4782 O O . VAL A 1 620 ? -5.521 6.801 27.652 1.00 98.44 620 VAL A O 1
ATOM 4785 N N . LEU A 1 621 ? -4.212 5.446 28.881 1.00 98.50 621 LEU A N 1
ATOM 4786 C CA . LEU A 1 621 ? -2.938 5.784 28.249 1.00 98.50 621 LEU A CA 1
ATOM 4787 C C . LEU A 1 621 ? -2.312 4.525 27.640 1.00 98.50 621 LEU A C 1
ATOM 4789 O O . LEU A 1 621 ? -1.981 3.585 28.358 1.00 98.50 621 LEU A O 1
ATOM 4793 N N . LEU A 1 622 ? -2.116 4.523 26.325 1.00 98.25 622 LEU A N 1
ATOM 4794 C CA . LEU A 1 622 ? -1.397 3.479 25.594 1.00 98.25 622 LEU A CA 1
ATOM 4795 C C . LEU A 1 622 ? 0.071 3.896 25.472 1.00 98.25 622 LEU A C 1
ATOM 4797 O O . LEU A 1 622 ? 0.337 4.991 24.975 1.00 98.25 622 LEU A O 1
ATOM 4801 N N . TRP A 1 623 ? 1.010 3.051 25.905 1.00 97.31 623 TRP A N 1
ATOM 4802 C CA . TRP A 1 623 ? 2.437 3.385 25.948 1.00 97.31 623 TRP A CA 1
ATOM 4803 C C . TRP A 1 623 ? 3.323 2.451 25.109 1.00 97.31 623 TRP A C 1
ATOM 4805 O O . TRP A 1 623 ? 3.353 1.237 25.327 1.00 97.31 623 TRP A O 1
ATOM 4815 N N . GLY A 1 624 ? 4.110 3.032 24.196 1.00 93.38 624 GLY A N 1
ATOM 4816 C CA . GLY A 1 624 ? 5.191 2.353 23.471 1.00 93.38 624 GLY A CA 1
ATOM 4817 C C . GLY A 1 624 ? 6.589 2.703 24.001 1.00 93.38 624 GLY A C 1
ATOM 4818 O O . GLY A 1 624 ? 6.904 3.876 24.215 1.00 93.38 624 GLY A O 1
ATOM 4819 N N . ASN A 1 625 ? 7.468 1.705 24.147 1.00 86.94 625 ASN A N 1
ATOM 4820 C CA . ASN A 1 625 ? 8.831 1.900 24.671 1.00 86.94 625 ASN A CA 1
ATOM 4821 C C . ASN A 1 625 ? 9.882 2.260 23.614 1.00 86.94 625 ASN A C 1
ATOM 4823 O O . ASN A 1 625 ? 9.743 1.995 22.416 1.00 86.94 625 ASN A O 1
ATOM 4827 N N . GLY A 1 626 ? 10.999 2.808 24.098 1.00 79.31 626 GLY A N 1
ATOM 4828 C CA . GLY A 1 626 ? 12.207 3.044 23.314 1.00 79.31 626 GLY A CA 1
ATOM 4829 C C . GLY A 1 626 ? 12.866 1.771 22.770 1.00 79.31 626 GLY A C 1
ATOM 4830 O O . GLY A 1 626 ? 12.526 0.651 23.142 1.00 79.31 626 GLY A O 1
ATOM 4831 N N . ALA A 1 627 ? 13.794 1.954 21.821 1.00 72.88 627 ALA A N 1
ATOM 4832 C CA . ALA A 1 627 ? 14.582 0.892 21.169 1.00 72.88 627 ALA A CA 1
ATOM 4833 C C . ALA A 1 627 ? 13.782 -0.266 20.523 1.00 72.88 627 ALA A C 1
ATOM 4835 O O . ALA A 1 627 ? 14.367 -1.279 20.142 1.00 72.88 627 ALA A O 1
ATOM 4836 N N . CYS A 1 628 ? 12.461 -0.112 20.377 1.00 73.44 628 CYS A N 1
ATOM 4837 C CA . CYS A 1 628 ? 11.527 -1.173 19.990 1.00 73.44 628 CYS A CA 1
ATOM 4838 C C . CYS A 1 628 ? 11.629 -2.399 20.917 1.00 73.44 628 CYS A C 1
ATOM 4840 O O . CYS A 1 628 ? 11.442 -3.539 20.485 1.00 73.44 628 CYS A O 1
ATOM 4842 N N . ALA A 1 629 ? 11.992 -2.149 22.178 1.00 72.31 629 ALA A N 1
ATOM 4843 C CA . ALA A 1 629 ? 12.250 -3.174 23.167 1.00 72.31 629 ALA A CA 1
ATOM 4844 C C . ALA A 1 629 ? 10.936 -3.660 23.781 1.00 72.31 629 ALA A C 1
ATOM 4846 O O . ALA A 1 629 ? 10.071 -2.861 24.150 1.00 72.31 629 ALA A O 1
ATOM 4847 N N . ASN A 1 630 ? 10.805 -4.977 23.928 1.00 77.38 630 ASN A N 1
ATOM 4848 C CA . ASN A 1 630 ? 9.658 -5.601 24.576 1.00 77.38 630 ASN A CA 1
ATOM 4849 C C . ASN A 1 630 ? 9.821 -5.594 26.106 1.00 77.38 630 ASN A C 1
ATOM 4851 O O . ASN A 1 630 ? 9.831 -6.639 26.753 1.00 77.38 630 ASN A O 1
ATOM 4855 N N . THR A 1 631 ? 10.018 -4.407 26.687 1.00 81.75 631 THR A N 1
ATOM 4856 C CA . THR A 1 631 ? 10.140 -4.208 28.137 1.00 81.75 631 THR A CA 1
ATOM 4857 C C . THR A 1 631 ? 9.712 -2.811 28.563 1.00 81.75 631 THR A C 1
ATOM 4859 O O . THR A 1 631 ? 10.013 -1.835 27.878 1.00 81.75 631 THR A O 1
ATOM 4862 N N . THR A 1 632 ? 9.076 -2.726 29.733 1.00 86.50 632 THR A N 1
ATOM 4863 C CA . THR A 1 632 ? 8.658 -1.460 30.357 1.00 86.50 632 THR A CA 1
ATOM 4864 C C . THR A 1 632 ? 9.589 -1.005 31.498 1.00 86.50 632 THR A C 1
ATOM 4866 O O . THR A 1 632 ? 9.414 0.072 32.068 1.00 86.50 632 THR A O 1
ATOM 4869 N N . GLU A 1 633 ? 10.632 -1.776 31.814 1.00 87.25 633 GLU A N 1
ATOM 4870 C CA . GLU A 1 633 ? 11.492 -1.557 32.989 1.00 87.25 633 GLU A CA 1
ATOM 4871 C C . GLU A 1 633 ? 12.117 -0.149 33.044 1.00 87.25 633 GLU A C 1
ATOM 4873 O O . GLU A 1 633 ? 12.164 0.474 34.103 1.00 87.25 633 GLU A O 1
ATOM 4878 N N . GLU A 1 634 ? 12.527 0.400 31.899 1.00 85.69 634 GLU A N 1
ATOM 4879 C CA . GLU A 1 634 ? 13.171 1.721 31.803 1.00 85.69 634 GLU A CA 1
ATOM 4880 C C . GLU A 1 634 ? 12.214 2.904 32.057 1.00 85.69 634 GLU A C 1
ATOM 4882 O O . GLU A 1 634 ? 12.666 4.001 32.386 1.00 85.69 634 GLU A O 1
ATOM 4887 N N . HIS A 1 635 ? 10.898 2.691 31.936 1.00 93.25 635 HIS A N 1
ATOM 4888 C CA . HIS A 1 635 ? 9.873 3.743 32.018 1.00 93.25 635 HIS A CA 1
ATOM 4889 C C . HIS A 1 635 ? 8.923 3.570 33.212 1.00 93.25 635 HIS A C 1
ATOM 4891 O O . HIS A 1 635 ? 7.991 4.356 33.388 1.00 93.25 635 HIS A O 1
ATOM 4897 N N . LYS A 1 636 ? 9.149 2.565 34.064 1.00 93.50 636 LYS A N 1
ATOM 4898 C CA . LYS A 1 636 ? 8.233 2.189 35.150 1.00 93.50 636 LYS A CA 1
ATOM 4899 C C . LYS A 1 636 ? 7.930 3.317 36.143 1.00 93.50 636 LYS A C 1
ATOM 4901 O O . LYS A 1 636 ? 6.782 3.446 36.557 1.00 93.50 636 LYS A O 1
ATOM 4906 N N . ASN A 1 637 ? 8.912 4.158 36.485 1.00 95.38 637 ASN A N 1
ATOM 4907 C CA . ASN A 1 637 ? 8.717 5.284 37.409 1.00 95.38 637 ASN A CA 1
ATOM 4908 C C . ASN A 1 637 ? 7.759 6.328 36.815 1.00 95.38 637 ASN A C 1
ATOM 4910 O O . ASN A 1 637 ? 6.809 6.750 37.468 1.00 95.38 637 ASN A O 1
ATOM 4914 N N . PHE A 1 638 ? 7.980 6.692 35.549 1.00 97.12 638 PHE A N 1
ATOM 4915 C CA . PHE A 1 638 ? 7.143 7.622 34.791 1.00 97.12 638 PHE A CA 1
ATOM 4916 C C . PHE A 1 638 ? 5.696 7.119 34.654 1.00 97.12 638 PHE A C 1
ATOM 4918 O O . PHE A 1 638 ? 4.744 7.852 34.917 1.00 97.12 638 PHE A O 1
ATOM 4925 N N . LEU A 1 639 ? 5.516 5.848 34.286 1.00 97.50 639 LEU A N 1
ATOM 4926 C CA . LEU A 1 639 ? 4.190 5.268 34.048 1.00 97.50 639 LEU A CA 1
ATOM 4927 C C . LEU A 1 639 ? 3.421 5.004 35.345 1.00 97.50 639 LEU A C 1
ATOM 4929 O O . LEU A 1 639 ? 2.213 5.241 35.400 1.00 97.50 639 LEU A O 1
ATOM 4933 N N . SER A 1 640 ? 4.116 4.566 36.399 1.00 97.06 640 SER A N 1
ATOM 4934 C CA . SER A 1 640 ? 3.523 4.402 37.727 1.00 97.06 640 SER A CA 1
ATOM 4935 C C . SER A 1 640 ? 3.070 5.738 38.305 1.00 97.06 640 SER A C 1
ATOM 4937 O O . SER A 1 640 ? 1.984 5.814 38.881 1.00 97.06 640 SER A O 1
ATOM 4939 N N . GLU A 1 641 ? 3.856 6.803 38.119 1.00 98.12 641 GLU A N 1
ATOM 4940 C CA . GLU A 1 641 ? 3.445 8.140 38.536 1.00 98.12 641 GLU A CA 1
ATOM 4941 C C . GLU A 1 641 ? 2.171 8.559 37.798 1.00 98.12 641 GLU A C 1
ATOM 4943 O O . GLU A 1 641 ? 1.199 8.910 38.459 1.00 98.12 641 GLU A O 1
ATOM 4948 N N . ILE A 1 642 ? 2.096 8.423 36.467 1.00 98.38 642 ILE A N 1
ATOM 4949 C CA . ILE A 1 642 ? 0.869 8.748 35.719 1.00 98.38 642 ILE A CA 1
ATOM 4950 C C . ILE A 1 642 ? -0.335 7.952 36.233 1.00 98.38 642 ILE A C 1
ATOM 4952 O O . ILE A 1 642 ? -1.389 8.535 36.501 1.00 98.38 642 ILE A O 1
ATOM 4956 N N . ALA A 1 643 ? -0.187 6.640 36.428 1.00 98.12 643 ALA A N 1
ATOM 4957 C CA . ALA A 1 643 ? -1.253 5.806 36.975 1.00 98.12 643 ALA A CA 1
ATOM 4958 C C . ALA A 1 643 ? -1.730 6.307 38.349 1.00 98.12 643 ALA A C 1
ATOM 4960 O O . ALA A 1 643 ? -2.935 6.285 38.625 1.00 98.12 643 ALA A O 1
ATOM 4961 N N . SER A 1 644 ? -0.821 6.845 39.173 1.00 98.19 644 SER A N 1
ATOM 4962 C CA . SER A 1 644 ? -1.157 7.359 40.503 1.00 98.19 644 SER A CA 1
ATOM 4963 C C . SER A 1 644 ? -2.071 8.594 40.496 1.00 98.19 644 SER A C 1
ATOM 4965 O O . SER A 1 644 ? -2.793 8.870 41.460 1.00 98.19 644 SER A O 1
ATOM 4967 N N . HIS A 1 645 ? -2.133 9.306 39.364 1.00 97.88 645 HIS A N 1
ATOM 4968 C CA . HIS A 1 645 ? -3.050 10.431 39.136 1.00 97.88 645 HIS A CA 1
ATOM 4969 C C . HIS A 1 645 ? -4.419 10.001 38.593 1.00 97.88 645 HIS A C 1
ATOM 4971 O O . HIS A 1 645 ? -5.237 10.850 38.229 1.00 97.88 645 HIS A O 1
ATOM 4977 N N . GLY A 1 646 ? -4.710 8.697 38.567 1.00 97.00 646 GLY A N 1
ATOM 4978 C CA . GLY A 1 646 ? -6.010 8.157 38.167 1.00 97.00 646 GLY A CA 1
ATOM 4979 C C . GLY A 1 646 ? -6.119 7.927 36.663 1.00 97.00 646 GLY A C 1
ATOM 4980 O O . GLY A 1 646 ? -7.074 8.393 36.041 1.00 97.00 646 GLY A O 1
ATOM 4981 N N . TYR A 1 647 ? -5.137 7.225 36.100 1.00 98.38 647 TYR A N 1
ATOM 4982 C CA . TYR A 1 647 ? -5.130 6.733 34.720 1.00 98.38 647 TYR A CA 1
ATOM 4983 C C . TYR A 1 647 ? -4.972 5.210 34.704 1.00 98.38 647 TYR A C 1
ATOM 4985 O O . TYR A 1 647 ? -4.319 4.644 35.581 1.00 98.38 647 TYR A O 1
ATOM 4993 N N . LEU A 1 648 ? -5.550 4.555 33.696 1.00 98.25 648 LEU A N 1
ATOM 4994 C CA . LEU A 1 648 ? -5.198 3.182 33.339 1.00 98.25 648 LEU A CA 1
ATOM 4995 C C . LEU A 1 648 ? -4.120 3.239 32.255 1.00 98.25 648 LEU A C 1
ATOM 4997 O O . LEU A 1 648 ? -4.387 3.722 31.156 1.00 98.25 648 LEU A O 1
ATOM 5001 N N . VAL A 1 649 ? -2.914 2.766 32.559 1.00 98.31 649 VAL A N 1
ATOM 5002 C CA . VAL A 1 649 ? -1.780 2.797 31.627 1.00 98.31 649 VAL A CA 1
ATOM 5003 C C . VAL A 1 649 ? -1.476 1.382 31.145 1.00 98.31 649 VAL A C 1
ATOM 5005 O O . VAL A 1 649 ? -1.258 0.485 31.957 1.00 98.31 649 VAL A O 1
ATOM 5008 N N . LEU A 1 650 ? -1.445 1.192 29.827 1.00 97.25 650 LEU A N 1
ATOM 5009 C CA . LEU A 1 650 ? -1.176 -0.084 29.164 1.00 97.25 650 LEU A CA 1
ATOM 5010 C C . LEU A 1 650 ? 0.113 0.043 28.354 1.00 97.25 650 LEU A C 1
ATOM 5012 O O . LEU A 1 650 ? 0.142 0.728 27.330 1.00 97.25 650 LEU A O 1
ATOM 5016 N N . ALA A 1 651 ? 1.188 -0.574 28.839 1.00 94.69 651 ALA A N 1
ATOM 5017 C CA . ALA A 1 651 ? 2.540 -0.380 28.326 1.00 94.69 651 ALA A CA 1
ATOM 5018 C C . ALA A 1 651 ? 3.094 -1.650 27.679 1.00 94.69 651 ALA A C 1
ATOM 5020 O O . ALA A 1 651 ? 2.984 -2.736 28.247 1.00 94.69 651 ALA A O 1
ATOM 5021 N N . ILE A 1 652 ? 3.672 -1.526 26.478 1.00 89.50 652 ILE A N 1
ATOM 5022 C CA . ILE A 1 652 ? 4.222 -2.676 25.742 1.00 89.50 652 ILE A CA 1
ATOM 5023 C C . ILE A 1 652 ? 5.352 -3.340 26.538 1.00 89.50 652 ILE A C 1
ATOM 5025 O O . ILE A 1 652 ? 6.256 -2.684 27.014 1.00 89.50 652 ILE A O 1
ATOM 5029 N N . GLY A 1 653 ? 5.375 -4.659 26.634 1.00 81.69 653 GLY A N 1
ATOM 5030 C CA . GLY A 1 653 ? 6.455 -5.395 27.281 1.00 81.69 653 GLY A CA 1
ATOM 5031 C C . GLY A 1 653 ? 6.355 -5.470 28.800 1.00 81.69 653 GLY A C 1
ATOM 5032 O O . GLY A 1 653 ? 5.725 -4.643 29.465 1.00 81.69 653 GLY A O 1
ATOM 5033 N N . LEU A 1 654 ? 7.009 -6.499 29.331 1.00 79.44 654 LEU A N 1
ATOM 5034 C CA . LEU A 1 654 ? 6.879 -6.951 30.717 1.00 79.44 654 LEU A CA 1
ATOM 5035 C C . LEU A 1 654 ? 7.866 -6.242 31.662 1.00 79.44 654 LEU A C 1
ATOM 5037 O O . LEU A 1 654 ? 8.870 -5.655 31.217 1.00 79.44 654 LEU A O 1
ATOM 5041 N N . LEU A 1 655 ? 7.563 -6.307 32.962 1.00 78.88 655 LEU A N 1
ATOM 5042 C CA . LEU A 1 655 ? 8.443 -5.893 34.058 1.00 78.88 655 LEU A CA 1
ATOM 5043 C C . LEU A 1 655 ? 9.224 -7.096 34.594 1.00 78.88 655 LEU A C 1
ATOM 5045 O O . LEU A 1 655 ? 8.646 -8.106 34.981 1.00 78.88 655 LEU A O 1
ATOM 5049 N N . ASP A 1 656 ? 10.537 -6.938 34.745 1.00 70.06 656 ASP A N 1
ATOM 5050 C CA . ASP A 1 656 ? 11.464 -7.965 35.262 1.00 70.06 656 ASP A CA 1
ATOM 5051 C C . ASP A 1 656 ? 11.096 -8.459 36.664 1.00 70.06 656 ASP A C 1
ATOM 5053 O O . ASP A 1 656 ? 11.539 -9.508 37.119 1.00 70.06 656 ASP A O 1
ATOM 5057 N N . GLN A 1 657 ? 10.339 -7.636 37.384 1.00 63.00 657 GLN A N 1
ATOM 5058 C CA . GLN A 1 657 ? 9.907 -7.862 38.755 1.00 63.00 657 GLN A CA 1
ATOM 5059 C C . GLN A 1 657 ? 8.666 -8.769 38.833 1.00 63.00 657 GLN A C 1
ATOM 5061 O O . GLN A 1 657 ? 8.282 -9.146 39.939 1.00 63.00 657 GLN A O 1
ATOM 5066 N N . ILE A 1 658 ? 8.050 -9.097 37.688 1.00 58.22 658 ILE A N 1
ATOM 5067 C CA . ILE A 1 658 ? 6.853 -9.940 37.570 1.00 58.22 658 ILE A CA 1
ATOM 5068 C C . ILE A 1 658 ? 7.203 -11.312 36.957 1.00 58.22 658 ILE A C 1
ATOM 5070 O O . ILE A 1 658 ? 6.735 -12.325 37.476 1.00 58.22 658 ILE A O 1
ATOM 5074 N N . GLU A 1 659 ? 8.104 -11.383 35.967 1.00 53.00 659 GLU A N 1
ATOM 5075 C CA . GLU A 1 659 ? 8.583 -12.649 35.374 1.00 53.00 659 GLU A CA 1
ATOM 5076 C C . GLU A 1 659 ? 10.111 -12.634 35.102 1.00 53.00 659 GLU A C 1
ATOM 5078 O O . GLU A 1 659 ? 10.671 -11.619 34.677 1.00 53.00 659 GLU A O 1
ATOM 5083 N N . GLU A 1 660 ? 10.817 -13.754 35.349 1.00 47.12 660 GLU A N 1
ATOM 5084 C CA . GLU A 1 660 ? 12.257 -13.889 35.044 1.00 47.12 660 GLU A CA 1
ATOM 5085 C C . GLU A 1 660 ? 12.495 -14.017 33.529 1.00 47.12 660 GLU A C 1
ATOM 5087 O O . GLU A 1 660 ? 11.887 -14.843 32.852 1.00 47.12 660 GLU A O 1
ATOM 5092 N N . ARG A 1 661 ? 13.420 -13.215 32.985 1.00 51.31 661 ARG A N 1
ATOM 5093 C CA . ARG A 1 661 ? 13.598 -13.084 31.530 1.00 51.31 661 ARG A CA 1
ATOM 5094 C C . ARG A 1 661 ? 14.341 -14.249 30.865 1.00 51.31 661 ARG A C 1
ATOM 5096 O O . ARG A 1 661 ? 15.442 -14.613 31.285 1.00 51.31 661 ARG A O 1
ATOM 5103 N N . ASP A 1 662 ? 13.841 -14.660 29.697 1.00 43.72 662 ASP A N 1
ATOM 5104 C CA . ASP A 1 662 ? 14.590 -15.368 28.651 1.00 43.72 662 ASP A CA 1
ATOM 5105 C C . ASP A 1 662 ? 14.718 -14.523 27.349 1.00 43.72 662 ASP A C 1
ATOM 5107 O O . ASP A 1 662 ? 14.514 -13.299 27.336 1.00 43.72 662 ASP A O 1
ATOM 5111 N N . GLU A 1 663 ? 15.122 -15.153 26.237 1.00 40.72 663 GLU A N 1
ATOM 5112 C CA . GLU A 1 663 ? 15.376 -14.502 24.940 1.00 40.72 663 GLU A CA 1
ATOM 5113 C C . GLU A 1 663 ? 14.145 -13.796 24.318 1.00 40.72 663 GLU A C 1
ATOM 5115 O O . GLU A 1 663 ? 14.307 -13.013 23.375 1.00 40.72 663 GLU A O 1
ATOM 5120 N N . THR A 1 664 ? 12.933 -13.990 24.858 1.00 42.06 664 THR A N 1
ATOM 5121 C CA . THR A 1 664 ? 11.678 -13.329 24.432 1.00 42.06 664 THR A CA 1
ATOM 5122 C C . THR A 1 664 ? 11.655 -11.811 24.653 1.00 42.06 664 THR A C 1
ATOM 5124 O O . THR A 1 664 ? 11.006 -11.085 23.897 1.00 42.06 664 THR A O 1
ATOM 5127 N N . SER A 1 665 ? 12.454 -11.293 25.591 1.00 46.47 665 SER A N 1
ATOM 5128 C CA . SER A 1 665 ? 12.654 -9.847 25.819 1.00 46.47 665 SER A CA 1
ATOM 5129 C C . SER A 1 665 ? 13.290 -9.102 24.626 1.00 46.47 665 SER A C 1
ATOM 5131 O O . SER A 1 665 ? 13.297 -7.871 24.583 1.00 46.47 665 SER A O 1
ATOM 5133 N N . ARG A 1 666 ? 13.794 -9.843 23.624 1.00 45.09 666 ARG A N 1
ATOM 5134 C CA . ARG A 1 666 ? 14.332 -9.324 22.352 1.00 45.09 666 ARG A CA 1
ATOM 5135 C C . ARG A 1 666 ? 13.336 -9.391 21.188 1.00 45.09 666 ARG A C 1
ATOM 5137 O O . ARG A 1 666 ? 13.713 -9.088 20.053 1.00 45.09 666 ARG A O 1
ATOM 5144 N N . GLN A 1 667 ? 12.094 -9.819 21.432 1.00 53.41 667 GLN A N 1
ATOM 5145 C CA . GLN A 1 667 ? 11.044 -9.783 20.416 1.00 53.41 667 GLN A CA 1
ATOM 5146 C C . GLN A 1 667 ? 10.714 -8.332 20.049 1.00 53.41 667 GLN A C 1
ATOM 5148 O O . GLN A 1 667 ? 10.771 -7.429 20.880 1.00 53.41 667 GLN A O 1
ATOM 5153 N N . LYS A 1 668 ? 10.428 -8.098 18.768 1.00 62.62 668 LYS A N 1
ATOM 5154 C CA . LYS A 1 668 ? 10.173 -6.755 18.236 1.00 62.62 668 LYS A CA 1
ATOM 5155 C C . LYS A 1 668 ? 8.759 -6.320 18.593 1.00 62.62 668 LYS A C 1
ATOM 5157 O O . LYS A 1 668 ? 7.826 -7.093 18.397 1.00 62.62 668 LYS A O 1
ATOM 5162 N N . THR A 1 669 ? 8.608 -5.082 19.048 1.00 73.81 669 THR A N 1
ATOM 5163 C CA . THR A 1 669 ? 7.299 -4.505 19.361 1.00 73.81 669 THR A CA 1
ATOM 5164 C C . THR A 1 669 ? 6.610 -3.947 18.113 1.00 73.81 669 THR A C 1
ATOM 5166 O O . THR A 1 669 ? 7.268 -3.458 17.191 1.00 73.81 669 THR A O 1
ATOM 5169 N N . LEU A 1 670 ? 5.280 -4.024 18.069 1.00 80.75 670 LEU A N 1
ATOM 5170 C CA . LEU A 1 670 ? 4.445 -3.565 16.956 1.00 80.75 670 LEU A CA 1
ATOM 5171 C C . LEU A 1 670 ? 3.422 -2.535 17.436 1.00 80.75 670 LEU A C 1
ATOM 5173 O O . LEU A 1 670 ? 2.805 -2.703 18.486 1.00 80.75 670 LEU A O 1
ATOM 5177 N N . SER A 1 671 ? 3.160 -1.519 16.615 1.00 85.19 671 SER A N 1
ATOM 5178 C CA . SER A 1 671 ? 2.154 -0.480 16.887 1.00 85.19 671 SER A CA 1
ATOM 5179 C C . SER A 1 671 ? 0.747 -1.062 17.081 1.00 85.19 671 SER A C 1
ATOM 5181 O O . SER A 1 671 ? -0.031 -0.549 17.881 1.00 85.19 671 SER A O 1
ATOM 5183 N N . SER A 1 672 ? 0.435 -2.191 16.431 1.00 84.81 672 SER A N 1
ATOM 5184 C CA . SER A 1 672 ? -0.833 -2.916 16.597 1.00 84.81 672 SER A CA 1
ATOM 5185 C C . SER A 1 672 ? -1.083 -3.405 18.028 1.00 84.81 672 SER A C 1
ATOM 5187 O O . SER A 1 672 ? -2.241 -3.552 18.411 1.00 84.81 672 SER A O 1
ATOM 5189 N N . GLN A 1 673 ? -0.037 -3.605 18.839 1.00 86.44 673 GLN A N 1
ATOM 5190 C CA . GLN A 1 673 ? -0.190 -3.982 20.247 1.00 86.44 673 GLN A CA 1
ATOM 5191 C C . GLN A 1 673 ? -0.881 -2.877 21.057 1.00 86.44 673 GLN A C 1
ATOM 5193 O O . GLN A 1 673 ? -1.667 -3.187 21.943 1.00 86.44 673 GLN A O 1
ATOM 5198 N N . LEU A 1 674 ? -0.666 -1.596 20.719 1.00 92.06 674 LEU A N 1
ATOM 5199 C CA . LEU A 1 674 ? -1.354 -0.478 21.380 1.00 92.06 674 LEU A CA 1
ATOM 5200 C C . LEU A 1 674 ? -2.865 -0.515 21.108 1.00 92.06 674 LEU A C 1
ATOM 5202 O O . LEU A 1 674 ? -3.663 -0.294 22.015 1.00 92.06 674 LEU A O 1
ATOM 5206 N N . LEU A 1 675 ? -3.271 -0.837 19.875 1.00 91.00 675 LEU A N 1
ATOM 5207 C CA . LEU A 1 675 ? -4.689 -0.956 19.519 1.00 91.00 675 LEU A CA 1
ATOM 5208 C C . LEU A 1 675 ? -5.337 -2.196 20.150 1.00 91.00 675 LEU A C 1
ATOM 5210 O O . LEU A 1 675 ? -6.466 -2.104 20.622 1.00 91.00 675 LEU A O 1
ATOM 5214 N N . ALA A 1 676 ? -4.612 -3.316 20.236 1.00 84.69 676 ALA A N 1
ATOM 5215 C CA . ALA A 1 676 ? -5.079 -4.504 20.952 1.00 84.69 676 ALA A CA 1
ATOM 5216 C C . ALA A 1 676 ? -5.270 -4.233 22.458 1.00 84.69 676 ALA A C 1
ATOM 5218 O O . ALA A 1 676 ? -6.252 -4.675 23.051 1.00 84.69 676 ALA A O 1
ATOM 5219 N N . ALA A 1 677 ? -4.380 -3.445 23.069 1.00 89.19 677 ALA A N 1
ATOM 5220 C CA . ALA A 1 677 ? -4.519 -3.006 24.456 1.00 89.19 677 ALA A CA 1
ATOM 5221 C C . ALA A 1 677 ? -5.762 -2.132 24.666 1.00 89.19 677 ALA A C 1
ATOM 5223 O O . ALA A 1 677 ? -6.472 -2.273 25.663 1.00 89.19 677 ALA A O 1
ATOM 5224 N N . LEU A 1 678 ? -6.058 -1.247 23.710 1.00 94.94 678 LEU A N 1
ATOM 5225 C CA . LEU A 1 678 ? -7.279 -0.448 23.734 1.00 94.94 678 LEU A CA 1
ATOM 5226 C C . LEU A 1 678 ? -8.535 -1.321 23.614 1.00 94.94 678 LEU A C 1
ATOM 5228 O O . LEU A 1 678 ? -9.484 -1.121 24.372 1.00 94.94 678 LEU A O 1
ATOM 5232 N N . ASP A 1 679 ? -8.535 -2.302 22.709 1.00 90.25 679 ASP A N 1
ATOM 5233 C CA . ASP A 1 679 ? -9.633 -3.267 22.570 1.00 90.25 679 ASP A CA 1
ATOM 5234 C C . ASP A 1 679 ? -9.862 -4.042 23.876 1.00 90.25 679 ASP A C 1
ATOM 5236 O O . ASP A 1 679 ? -11.004 -4.201 24.314 1.00 90.25 679 ASP A O 1
ATOM 5240 N N . TRP A 1 680 ? -8.781 -4.458 24.542 1.00 93.62 680 TRP A N 1
ATOM 5241 C CA . TRP A 1 680 ? -8.839 -5.100 25.854 1.00 93.62 680 TRP A CA 1
ATOM 5242 C C . TRP A 1 680 ? -9.445 -4.181 26.922 1.00 93.62 680 TRP A C 1
ATOM 5244 O O . TRP A 1 680 ? -10.359 -4.593 27.632 1.00 93.62 680 TRP A O 1
ATOM 5254 N N . ALA A 1 681 ? -9.018 -2.916 27.001 1.00 92.75 681 ALA A N 1
ATOM 5255 C CA . ALA A 1 681 ? -9.553 -1.958 27.972 1.00 92.75 681 ALA A CA 1
ATOM 5256 C C . ALA A 1 681 ? -11.060 -1.723 27.788 1.00 92.75 681 ALA A C 1
ATOM 5258 O O . ALA A 1 681 ? -11.802 -1.598 28.764 1.00 92.75 681 ALA A O 1
ATOM 5259 N N . ILE A 1 682 ? -11.519 -1.671 26.532 1.00 90.25 682 ILE A N 1
ATOM 5260 C CA . ILE A 1 682 ? -12.940 -1.555 26.194 1.00 90.25 682 ILE A CA 1
ATOM 5261 C C . ILE A 1 682 ? -13.691 -2.804 26.659 1.00 90.25 682 ILE A C 1
ATOM 5263 O O . ILE A 1 682 ? -14.678 -2.685 27.385 1.00 90.25 682 ILE A O 1
ATOM 5267 N N . ALA A 1 683 ? -13.188 -3.990 26.310 1.00 88.25 683 ALA A N 1
ATOM 5268 C CA . ALA A 1 683 ? -13.802 -5.255 26.695 1.00 88.25 683 ALA A CA 1
ATOM 5269 C C . ALA A 1 683 ? -13.893 -5.409 28.223 1.00 88.25 683 ALA A C 1
ATOM 5271 O O . ALA A 1 683 ? -14.939 -5.788 28.742 1.00 88.25 683 ALA A O 1
ATOM 5272 N N . GLU A 1 684 ? -12.838 -5.057 28.957 1.00 89.44 684 GLU A N 1
ATOM 5273 C CA . GLU A 1 684 ? -12.814 -5.110 30.421 1.00 89.44 684 GLU A CA 1
ATOM 5274 C C . GLU A 1 684 ? -13.750 -4.093 31.079 1.00 89.44 684 GLU A C 1
ATOM 5276 O O . GLU A 1 684 ? -14.347 -4.388 32.114 1.00 89.44 684 GLU A O 1
ATOM 5281 N N . SER A 1 685 ? -13.939 -2.921 30.468 1.00 90.56 685 SER A N 1
ATOM 5282 C CA . SER A 1 685 ? -14.918 -1.933 30.938 1.00 90.56 685 SER A CA 1
ATOM 5283 C C . SER A 1 685 ? -16.359 -2.443 30.826 1.00 90.56 685 SER A C 1
ATOM 5285 O O . SER A 1 685 ? -17.209 -2.095 31.648 1.00 90.56 685 SER A O 1
ATOM 5287 N N . GLU A 1 686 ? -16.643 -3.269 29.816 1.00 87.00 686 GLU A N 1
ATOM 5288 C CA . GLU A 1 686 ? -17.982 -3.789 29.508 1.00 87.00 686 GLU A CA 1
ATOM 5289 C C . GLU A 1 686 ? -18.258 -5.164 30.138 1.00 87.00 686 GLU A C 1
ATOM 5291 O O . GLU A 1 686 ? -19.414 -5.582 30.270 1.00 87.00 686 GLU A O 1
ATOM 5296 N N . ARG A 1 687 ? -17.209 -5.881 30.552 1.00 86.50 687 ARG A N 1
ATOM 5297 C CA . ARG A 1 687 ? -17.314 -7.236 31.090 1.00 86.50 687 ARG A CA 1
ATOM 5298 C C . ARG A 1 687 ? -17.832 -7.225 32.525 1.00 86.50 687 ARG A C 1
ATOM 5300 O O . ARG A 1 687 ? -17.123 -6.878 33.469 1.00 86.50 687 ARG A O 1
ATOM 5307 N N . SER A 1 688 ? -19.058 -7.716 32.697 1.00 83.38 688 SER A N 1
ATOM 5308 C CA . SER A 1 688 ? -19.649 -7.919 34.021 1.00 83.38 688 SER A CA 1
ATOM 5309 C C . SER A 1 688 ? -18.766 -8.832 34.880 1.00 83.38 688 SER A C 1
ATOM 5311 O O . SER A 1 688 ? -18.389 -9.926 34.456 1.00 83.38 688 SER A O 1
ATOM 5313 N N . GLY A 1 689 ? -18.419 -8.363 36.080 1.00 80.50 689 GLY A N 1
ATOM 5314 C CA . GLY A 1 689 ? -17.520 -9.070 36.998 1.00 80.50 689 GLY A CA 1
ATOM 5315 C C . GLY A 1 689 ? -16.026 -8.787 36.792 1.00 80.50 689 GLY A C 1
ATOM 5316 O O . GLY A 1 689 ? -15.218 -9.298 37.565 1.00 80.50 689 GLY A O 1
ATOM 5317 N N . SER A 1 690 ? -15.640 -7.966 35.808 1.00 88.06 690 SER A N 1
ATOM 5318 C CA . SER A 1 690 ? -14.288 -7.398 35.757 1.00 88.06 690 SER A CA 1
ATOM 5319 C C . SER A 1 690 ? -14.065 -6.419 36.916 1.00 88.06 690 SER A C 1
ATOM 5321 O O . SER A 1 690 ? -14.976 -5.694 37.322 1.00 88.06 690 SER A O 1
ATOM 5323 N N . GLN A 1 691 ? -12.824 -6.322 37.407 1.00 88.44 691 GLN A N 1
ATOM 5324 C CA . GLN A 1 691 ? -12.423 -5.257 38.337 1.00 88.44 691 GLN A CA 1
ATOM 5325 C C . GLN A 1 691 ? -12.584 -3.852 37.722 1.00 88.44 691 GLN A C 1
ATOM 5327 O O . GLN A 1 691 ? -12.671 -2.866 38.458 1.00 88.44 691 GLN A O 1
ATOM 5332 N N . PHE A 1 692 ? -12.663 -3.768 36.389 1.00 92.75 692 PHE A N 1
ATOM 5333 C CA . PHE A 1 692 ? -12.828 -2.541 35.618 1.00 92.75 692 PHE A CA 1
ATOM 5334 C C . PHE A 1 692 ? -14.262 -2.281 35.135 1.00 92.75 692 PHE A C 1
ATOM 5336 O O . PHE A 1 692 ? -14.472 -1.271 34.462 1.00 92.75 692 PHE A O 1
ATOM 5343 N N . ASP A 1 693 ? -15.244 -3.114 35.511 1.00 91.31 693 ASP A N 1
ATOM 5344 C CA . ASP A 1 693 ? -16.656 -2.981 35.106 1.00 91.31 693 ASP A CA 1
ATOM 5345 C C . ASP A 1 693 ? -17.158 -1.539 35.324 1.00 91.31 693 ASP A C 1
ATOM 5347 O O . ASP A 1 693 ? -17.252 -1.044 36.456 1.00 91.31 693 ASP A O 1
ATOM 5351 N N . ARG A 1 694 ? -17.422 -0.840 34.210 1.00 88.31 694 ARG A N 1
ATOM 5352 C CA . ARG A 1 694 ? -17.838 0.574 34.119 1.00 88.31 694 ARG A CA 1
ATOM 5353 C C . ARG A 1 694 ? -16.896 1.591 34.772 1.00 88.31 694 ARG A C 1
ATOM 5355 O O . ARG A 1 694 ? -17.320 2.716 35.057 1.00 88.31 694 ARG A O 1
ATOM 5362 N N . LYS A 1 695 ? -15.630 1.242 34.998 1.00 95.25 695 LYS A N 1
ATOM 5363 C CA . LYS A 1 695 ? -14.623 2.126 35.611 1.00 95.25 695 LYS A CA 1
ATOM 5364 C C . LYS A 1 695 ? -13.712 2.813 34.602 1.00 95.25 695 LYS A C 1
ATOM 5366 O O . LYS A 1 695 ? -13.091 3.800 34.977 1.00 95.25 695 LYS A O 1
ATOM 5371 N N . ILE A 1 696 ? -13.629 2.338 33.359 1.00 97.06 696 ILE A N 1
ATOM 5372 C CA . ILE A 1 696 ? -12.758 2.909 32.317 1.00 97.06 696 ILE A CA 1
ATOM 5373 C C . ILE A 1 696 ? -13.559 3.863 31.424 1.00 97.06 696 ILE A C 1
ATOM 5375 O O . ILE A 1 696 ? -14.682 3.554 31.013 1.00 97.06 696 ILE A O 1
ATOM 5379 N N . ASP A 1 697 ? -12.980 5.023 31.117 1.00 95.56 697 ASP A N 1
ATOM 5380 C CA . ASP A 1 697 ? -13.501 5.967 30.132 1.00 95.56 697 ASP A CA 1
ATOM 5381 C C . ASP A 1 697 ? -12.898 5.679 28.757 1.00 95.56 697 ASP A C 1
ATOM 5383 O O . ASP A 1 697 ? -11.847 6.193 28.376 1.00 95.56 697 ASP A O 1
ATOM 5387 N N . THR A 1 698 ? -13.592 4.843 27.996 1.00 90.50 698 THR A N 1
ATOM 5388 C CA . THR A 1 698 ? -13.168 4.405 26.662 1.00 90.50 698 THR A CA 1
ATOM 5389 C C . THR A 1 698 ? -13.256 5.506 25.602 1.00 90.50 698 THR A C 1
ATOM 5391 O O . THR A 1 698 ? -12.776 5.316 24.489 1.00 90.50 698 THR A O 1
ATOM 5394 N N . SER A 1 699 ? -13.836 6.667 25.935 1.00 92.25 699 SER A N 1
ATOM 5395 C CA . SER A 1 699 ? -13.871 7.845 25.060 1.00 92.25 699 SER A CA 1
ATOM 5396 C C . SER A 1 699 ? -12.680 8.786 25.259 1.00 92.25 699 SER A C 1
ATOM 5398 O O . SER A 1 699 ? -12.527 9.751 24.507 1.00 92.25 699 SER A O 1
ATOM 5400 N N . LYS A 1 700 ? -11.855 8.532 26.284 1.00 96.81 700 LYS A N 1
ATOM 5401 C CA . LYS A 1 700 ? -10.732 9.372 26.704 1.00 96.81 700 LYS A CA 1
ATOM 5402 C C . LYS A 1 700 ? -9.436 8.572 26.655 1.00 96.81 700 LYS A C 1
ATOM 5404 O O . LYS A 1 700 ? -8.997 8.018 27.662 1.00 96.81 700 LYS A O 1
ATOM 5409 N N . VAL A 1 701 ? -8.828 8.527 25.472 1.00 98.31 701 VAL A N 1
ATOM 5410 C CA . VAL A 1 701 ? -7.661 7.682 25.190 1.00 98.31 701 VAL A CA 1
ATOM 5411 C C . VAL A 1 701 ? -6.500 8.528 24.679 1.00 98.31 701 VAL A C 1
ATOM 5413 O O . VAL A 1 701 ? -6.664 9.310 23.744 1.00 98.31 701 VAL A O 1
ATOM 5416 N N . ALA A 1 702 ? -5.314 8.355 25.255 1.00 98.56 702 ALA A N 1
ATOM 5417 C CA . ALA A 1 702 ? -4.071 8.910 24.730 1.00 98.56 702 ALA A CA 1
ATOM 5418 C C . ALA A 1 702 ? -3.171 7.805 24.169 1.00 98.56 702 ALA A C 1
ATOM 5420 O O . ALA A 1 702 ? -2.990 6.772 24.812 1.00 98.56 702 ALA A O 1
ATOM 5421 N N . ALA A 1 703 ? -2.566 8.049 23.006 1.00 98.31 703 ALA A N 1
ATOM 5422 C CA . ALA A 1 703 ? -1.443 7.256 22.509 1.00 98.31 703 ALA A CA 1
ATOM 5423 C C . ALA A 1 703 ? -0.134 7.994 22.791 1.00 98.31 703 ALA A C 1
ATOM 5425 O O . ALA A 1 703 ? 0.006 9.173 22.455 1.00 98.31 703 ALA A O 1
ATOM 5426 N N . MET A 1 704 ? 0.817 7.314 23.426 1.00 98.25 704 MET A N 1
ATOM 5427 C CA . MET A 1 704 ? 2.056 7.917 23.893 1.00 98.25 704 MET A CA 1
ATOM 5428 C C . MET A 1 704 ? 3.245 6.969 23.751 1.00 98.25 704 MET A C 1
ATOM 5430 O O . MET A 1 704 ? 3.093 5.753 23.818 1.00 98.25 704 MET A O 1
ATOM 5434 N N . GLY A 1 705 ? 4.450 7.501 23.567 1.00 96.44 705 GLY A N 1
ATOM 5435 C CA . GLY A 1 705 ? 5.638 6.656 23.625 1.00 96.44 705 GLY A CA 1
ATOM 5436 C C . GLY A 1 705 ? 6.955 7.383 23.425 1.00 96.44 705 GLY A C 1
ATOM 5437 O O . GLY A 1 705 ? 6.995 8.532 22.977 1.00 96.44 705 GLY A O 1
ATOM 5438 N N . MET A 1 706 ? 8.039 6.673 23.741 1.00 94.25 706 MET A N 1
ATOM 5439 C CA . MET A 1 706 ? 9.407 7.189 23.708 1.00 94.25 706 MET A CA 1
ATOM 5440 C C . MET A 1 706 ? 10.218 6.594 22.550 1.00 94.25 706 MET A C 1
ATOM 5442 O O . MET A 1 706 ? 10.166 5.391 22.305 1.00 94.25 706 MET A O 1
ATOM 5446 N N . SER A 1 707 ? 10.982 7.418 21.822 1.00 92.19 707 SER A N 1
ATOM 5447 C CA . SER A 1 707 ? 11.867 6.975 20.726 1.00 92.19 707 SER A CA 1
ATOM 5448 C C . SER A 1 707 ? 11.124 6.101 19.689 1.00 92.19 707 SER A C 1
ATOM 5450 O O . SER A 1 707 ? 10.208 6.601 19.033 1.00 92.19 707 SER A O 1
ATOM 5452 N N . CYS A 1 708 ? 11.438 4.806 19.540 1.00 89.31 708 CYS A N 1
ATOM 5453 C CA . CYS A 1 708 ? 10.677 3.885 18.675 1.00 89.31 708 CYS A CA 1
ATOM 5454 C C . CYS A 1 708 ? 9.178 3.849 19.021 1.00 89.31 708 CYS A C 1
ATOM 5456 O O . CYS A 1 708 ? 8.338 3.942 18.128 1.00 89.31 708 CYS A O 1
ATOM 5458 N N . GLY A 1 709 ? 8.838 3.810 20.309 1.00 91.50 709 GLY A N 1
ATOM 5459 C CA . GLY A 1 709 ? 7.466 3.866 20.797 1.00 91.50 709 GLY A CA 1
ATOM 5460 C C . GLY A 1 709 ? 6.751 5.180 20.491 1.00 91.50 709 GLY A C 1
ATOM 5461 O O . GLY A 1 709 ? 5.540 5.187 20.306 1.00 91.50 709 GLY A O 1
ATOM 5462 N N . GLY A 1 710 ? 7.489 6.284 20.344 1.00 94.50 710 GLY A N 1
ATOM 5463 C CA . GLY A 1 710 ? 6.928 7.550 19.865 1.00 94.50 710 GLY A CA 1
ATOM 5464 C C . GLY A 1 710 ? 6.481 7.470 18.401 1.00 94.50 710 GLY A C 1
ATOM 5465 O O . GLY A 1 710 ? 5.437 8.009 18.047 1.00 94.50 710 GLY A O 1
ATOM 5466 N N . LEU A 1 711 ? 7.208 6.723 17.561 1.00 94.50 711 LEU A N 1
ATOM 5467 C CA . LEU A 1 711 ? 6.762 6.419 16.197 1.00 94.50 711 LEU A CA 1
ATOM 5468 C C . LEU A 1 711 ? 5.550 5.480 16.208 1.00 94.50 711 LEU A C 1
ATOM 5470 O O . LEU A 1 711 ? 4.634 5.682 15.421 1.00 94.50 711 LEU A O 1
ATOM 5474 N N . GLN A 1 712 ? 5.513 4.497 17.115 1.00 94.00 712 GLN A N 1
ATOM 5475 C CA . GLN A 1 712 ? 4.354 3.607 17.271 1.00 94.00 712 GLN A CA 1
ATOM 5476 C C . GLN A 1 712 ? 3.102 4.388 17.689 1.00 94.00 712 GLN A C 1
ATOM 5478 O O . GLN A 1 712 ? 2.030 4.148 17.141 1.00 94.00 712 GLN A O 1
ATOM 5483 N N . ALA A 1 713 ? 3.249 5.367 18.590 1.00 96.62 713 ALA A N 1
ATOM 5484 C CA . ALA A 1 713 ? 2.177 6.281 18.969 1.00 96.62 713 ALA A CA 1
ATOM 5485 C C . ALA A 1 713 ? 1.674 7.084 17.758 1.00 96.62 713 ALA A C 1
ATOM 5487 O O . ALA A 1 713 ? 0.483 7.053 17.477 1.00 96.62 713 ALA A O 1
ATOM 5488 N N . ILE A 1 714 ? 2.568 7.716 16.983 1.00 96.81 714 ILE A N 1
ATOM 5489 C CA . ILE A 1 714 ? 2.197 8.442 15.751 1.00 96.81 714 ILE A CA 1
ATOM 5490 C C . ILE A 1 714 ? 1.474 7.529 14.751 1.00 96.81 714 ILE A C 1
ATOM 5492 O O . ILE A 1 714 ? 0.512 7.960 14.117 1.00 96.81 714 ILE A O 1
ATOM 5496 N N . GLU A 1 715 ? 1.931 6.284 14.593 1.00 95.00 715 GLU A N 1
ATOM 5497 C CA . GLU A 1 715 ? 1.342 5.328 13.654 1.00 95.00 715 GLU A CA 1
ATOM 5498 C C . GLU A 1 715 ? -0.109 4.998 14.005 1.00 95.00 715 GLU A C 1
ATOM 5500 O O . GLU A 1 715 ? -0.948 4.978 13.108 1.00 95.00 715 GLU A O 1
ATOM 5505 N N . VAL A 1 716 ? -0.429 4.783 15.286 1.00 95.75 716 VAL A N 1
ATOM 5506 C CA . VAL A 1 716 ? -1.802 4.444 15.695 1.00 95.75 716 VAL A CA 1
ATOM 5507 C C . VAL A 1 716 ? -2.728 5.651 15.763 1.00 95.75 716 VAL A C 1
ATOM 5509 O O . VAL A 1 716 ? -3.936 5.478 15.652 1.00 95.75 716 VAL A O 1
ATOM 5512 N N . SER A 1 717 ? -2.201 6.870 15.888 1.00 95.69 717 SER A N 1
ATOM 5513 C CA . SER A 1 717 ? -2.975 8.100 16.119 1.00 95.69 717 SER A CA 1
ATOM 5514 C C . SER A 1 717 ? -3.940 8.524 15.009 1.00 95.69 717 SER A C 1
ATOM 5516 O O . SER A 1 717 ? -4.663 9.502 15.186 1.00 95.69 717 SER A O 1
ATOM 5518 N N . HIS A 1 718 ? -3.992 7.811 13.882 1.00 91.31 718 HIS A N 1
ATOM 5519 C CA . HIS A 1 718 ? -5.074 7.963 12.907 1.00 91.31 718 HIS A CA 1
ATOM 5520 C C . HIS A 1 718 ? -6.366 7.234 13.333 1.00 91.31 718 HIS A C 1
ATOM 5522 O O . HIS A 1 718 ? -7.406 7.412 12.698 1.00 91.31 718 HIS A O 1
ATOM 5528 N N . ASP A 1 719 ? -6.313 6.355 14.342 1.00 95.19 719 ASP A N 1
ATOM 5529 C CA . ASP A 1 719 ? -7.481 5.641 14.859 1.00 95.19 719 ASP A CA 1
ATOM 5530 C C . ASP A 1 719 ? -8.416 6.638 15.564 1.00 95.19 719 ASP A C 1
ATOM 5532 O O . ASP A 1 719 ? -7.980 7.327 16.494 1.00 95.19 719 ASP A O 1
ATOM 5536 N N . PRO A 1 720 ? -9.697 6.732 15.159 1.00 91.56 720 PRO A N 1
ATOM 5537 C CA . PRO A 1 720 ? -10.624 7.741 15.672 1.00 91.56 720 PRO A CA 1
ATOM 5538 C C . PRO A 1 720 ? -10.898 7.624 17.178 1.00 91.56 720 PRO A C 1
ATOM 5540 O O . PRO A 1 720 ? -11.422 8.563 17.774 1.00 91.56 720 PRO A O 1
ATOM 5543 N N . ARG A 1 721 ? -10.558 6.493 17.811 1.00 96.31 721 ARG A N 1
ATOM 5544 C CA . ARG A 1 721 ? -10.722 6.287 19.256 1.00 96.31 721 ARG A CA 1
ATOM 5545 C C . ARG A 1 721 ? -9.653 7.004 20.082 1.00 96.31 721 ARG A C 1
ATOM 5547 O O . ARG A 1 721 ? -9.867 7.231 21.269 1.00 96.31 721 ARG A O 1
ATOM 5554 N N . ILE A 1 722 ? -8.519 7.371 19.483 1.00 97.69 722 ILE A N 1
ATOM 5555 C CA . ILE A 1 722 ? -7.434 8.078 20.171 1.00 97.69 722 ILE A CA 1
ATOM 5556 C C . ILE A 1 722 ? -7.762 9.567 20.238 1.00 97.69 722 ILE A C 1
ATOM 5558 O O . ILE A 1 722 ? -7.805 10.256 19.228 1.00 97.69 722 ILE A O 1
ATOM 5562 N N . SER A 1 723 ? -7.966 10.087 21.444 1.00 97.38 723 SER A N 1
ATOM 5563 C CA . SER A 1 723 ? -8.345 11.482 21.676 1.00 97.38 723 SER A CA 1
ATOM 5564 C C . SER A 1 723 ? -7.163 12.451 21.603 1.00 97.38 723 SER A C 1
ATOM 5566 O O . SER A 1 723 ? -7.356 13.616 21.279 1.00 97.38 723 SER A O 1
ATOM 5568 N N . THR A 1 724 ? -5.948 12.014 21.944 1.00 98.38 724 THR A N 1
ATOM 5569 C CA . THR A 1 724 ? -4.738 12.854 21.918 1.00 98.38 724 THR A CA 1
ATOM 5570 C C . THR A 1 724 ? -3.474 12.012 21.737 1.00 98.38 724 THR A C 1
ATOM 5572 O O . THR A 1 724 ? -3.453 10.830 22.080 1.00 98.38 724 THR A O 1
ATOM 5575 N N . THR A 1 725 ? -2.415 12.614 21.193 1.00 98.56 725 THR A N 1
ATOM 5576 C CA . THR A 1 725 ? -1.120 11.951 20.959 1.00 98.56 725 THR A CA 1
ATOM 5577 C C . THR A 1 725 ? -0.006 12.656 21.718 1.00 98.56 725 THR A C 1
ATOM 5579 O O . THR A 1 725 ? 0.082 13.881 21.654 1.00 98.56 725 THR A O 1
ATOM 5582 N N . VAL A 1 726 ? 0.874 11.907 22.383 1.00 98.56 726 VAL A N 1
ATOM 5583 C CA . VAL A 1 726 ? 2.063 12.464 23.042 1.00 98.56 726 VAL A CA 1
ATOM 5584 C C . VAL A 1 726 ? 3.333 11.749 22.569 1.00 98.56 726 VAL A C 1
ATOM 5586 O O . VAL A 1 726 ? 3.509 10.552 22.768 1.00 98.56 726 VAL A O 1
ATOM 5589 N N . VAL A 1 727 ? 4.240 12.480 21.930 1.00 98.38 727 VAL A N 1
ATOM 5590 C CA . VAL A 1 727 ? 5.464 11.949 21.322 1.00 98.38 727 VAL A CA 1
ATOM 5591 C C . VAL A 1 727 ? 6.665 12.362 22.164 1.00 98.38 727 VAL A C 1
ATOM 5593 O O . VAL A 1 727 ? 6.951 13.550 22.292 1.00 98.38 727 VAL A O 1
ATOM 5596 N N . CYS A 1 728 ? 7.391 11.402 22.736 1.00 97.62 728 CYS A N 1
ATOM 5597 C CA . CYS A 1 728 ? 8.516 11.707 23.617 1.00 97.62 728 CYS A CA 1
ATOM 5598 C C . CYS A 1 728 ? 9.857 11.290 23.009 1.00 97.62 728 CYS A C 1
ATOM 5600 O O . CYS A 1 728 ? 10.012 10.165 22.531 1.00 97.62 728 CYS A O 1
ATOM 5602 N N . ASN A 1 729 ? 10.841 12.195 23.018 1.00 97.19 729 ASN A N 1
ATOM 5603 C CA . ASN A 1 729 ? 12.183 11.966 22.459 1.00 97.19 729 ASN A CA 1
ATOM 5604 C C . ASN A 1 729 ? 12.154 11.282 21.074 1.00 97.19 729 ASN A C 1
ATOM 5606 O O . ASN A 1 729 ? 12.927 10.362 20.802 1.00 97.19 729 ASN A O 1
ATOM 5610 N N . SER A 1 730 ? 11.209 11.656 20.209 1.00 96.50 730 SER A N 1
ATOM 5611 C CA . SER A 1 730 ? 10.951 10.962 18.943 1.00 96.50 730 SER A CA 1
ATOM 5612 C C . SER A 1 730 ? 10.475 11.922 17.858 1.00 96.50 730 SER A C 1
ATOM 5614 O O . SER A 1 730 ? 10.087 13.051 18.137 1.00 96.50 730 SER A O 1
ATOM 5616 N N . GLY A 1 731 ? 10.532 11.467 16.611 1.00 93.62 731 GLY A N 1
ATOM 5617 C CA . GLY A 1 731 ? 10.014 12.171 15.446 1.00 93.62 731 GLY A CA 1
ATOM 5618 C C . GLY A 1 731 ? 10.206 11.350 14.174 1.00 93.62 731 GLY A C 1
ATOM 5619 O O . GLY A 1 731 ? 11.171 10.586 14.063 1.00 93.62 731 GLY A O 1
ATOM 5620 N N . VAL A 1 732 ? 9.295 11.495 13.212 1.00 93.56 732 VAL A N 1
ATOM 5621 C CA . VAL A 1 732 ? 9.294 10.730 11.960 1.00 93.56 732 VAL A CA 1
ATOM 5622 C C . VAL A 1 732 ? 10.591 10.999 11.199 1.00 93.56 732 VAL A C 1
ATOM 5624 O O . VAL A 1 732 ? 11.053 12.133 11.081 1.00 93.56 732 VAL A O 1
ATOM 5627 N N . LEU A 1 733 ? 11.217 9.958 10.661 1.00 86.12 733 LEU A N 1
ATOM 5628 C CA . LEU A 1 733 ? 12.484 10.109 9.950 1.00 86.12 733 LEU A CA 1
ATOM 5629 C C . LEU A 1 733 ? 12.257 10.653 8.522 1.00 86.12 733 LEU A C 1
ATOM 5631 O O . LEU A 1 733 ? 11.242 10.333 7.901 1.00 86.12 733 LEU A O 1
ATOM 5635 N N . PRO A 1 734 ? 13.188 11.446 7.948 1.00 74.56 734 PRO A N 1
ATOM 5636 C CA . PRO A 1 734 ? 13.095 11.920 6.557 1.00 74.56 734 PRO A CA 1
ATOM 5637 C C . PRO A 1 734 ? 13.069 10.786 5.524 1.00 74.56 734 PRO A C 1
ATOM 5639 O O . PRO A 1 734 ? 12.575 10.940 4.410 1.00 74.56 734 PRO A O 1
ATOM 5642 N N . SER A 1 735 ? 13.633 9.638 5.884 1.00 74.31 735 SER A N 1
ATOM 5643 C CA . SER A 1 735 ? 13.528 8.384 5.149 1.00 74.31 735 SER A CA 1
ATOM 5644 C C . SER A 1 735 ? 13.301 7.262 6.159 1.00 74.31 735 SER A C 1
ATOM 5646 O O . SER A 1 735 ? 13.905 7.320 7.234 1.00 74.31 735 SER A O 1
ATOM 5648 N N . PRO A 1 736 ? 12.461 6.257 5.851 1.00 73.88 736 PRO A N 1
ATOM 5649 C CA . PRO A 1 736 ? 12.207 5.151 6.768 1.00 73.88 736 PRO A CA 1
ATOM 5650 C C . PRO A 1 736 ? 13.510 4.494 7.236 1.00 73.88 736 PRO A C 1
ATOM 5652 O O . PRO A 1 736 ? 14.416 4.259 6.431 1.00 73.88 736 PRO A O 1
ATOM 5655 N N . SER A 1 737 ? 13.614 4.219 8.539 1.00 62.47 737 SER A N 1
ATOM 5656 C CA . SER A 1 737 ? 14.820 3.620 9.114 1.00 62.47 737 SER A CA 1
ATOM 5657 C C . SER A 1 737 ? 15.086 2.236 8.512 1.00 62.47 737 SER A C 1
ATOM 5659 O O . SER A 1 737 ? 14.161 1.428 8.435 1.00 62.47 737 SER A O 1
ATOM 5661 N N . PRO A 1 738 ? 16.341 1.899 8.160 1.00 51.69 738 PRO A N 1
ATOM 5662 C CA . PRO A 1 738 ? 16.714 0.532 7.802 1.00 51.69 738 PRO A CA 1
ATOM 5663 C C . PRO A 1 738 ? 16.815 -0.388 9.032 1.00 51.69 738 PRO A C 1
ATOM 5665 O O . PRO A 1 738 ? 17.081 -1.580 8.877 1.00 51.69 738 PRO A O 1
ATOM 5668 N N . MET A 1 739 ? 16.657 0.146 10.253 1.00 55.50 739 MET A N 1
ATOM 5669 C CA . MET A 1 739 ? 16.753 -0.622 11.492 1.00 55.50 739 MET A CA 1
ATOM 5670 C C . MET A 1 739 ? 15.547 -1.573 11.631 1.00 55.50 739 MET A C 1
ATOM 5672 O O . MET A 1 739 ? 14.409 -1.105 11.713 1.00 55.50 739 MET A O 1
ATOM 5676 N N . PRO A 1 740 ? 15.759 -2.902 11.681 1.00 51.41 740 PRO A N 1
ATOM 5677 C CA . PRO A 1 740 ? 14.663 -3.866 11.743 1.00 51.41 740 PRO A CA 1
ATOM 5678 C C . PRO A 1 740 ? 13.827 -3.721 13.026 1.00 51.41 740 PRO A C 1
ATOM 5680 O O . PRO A 1 740 ? 14.340 -3.976 14.110 1.00 51.41 740 PRO A O 1
ATOM 5683 N N . GLY A 1 741 ? 12.532 -3.409 12.900 1.00 58.03 741 GLY A N 1
ATOM 5684 C CA . GLY A 1 741 ? 11.583 -3.301 14.025 1.00 58.03 741 GLY A CA 1
ATOM 5685 C C . GLY A 1 741 ? 11.110 -1.878 14.335 1.00 58.03 741 GLY A C 1
ATOM 5686 O O . GLY A 1 741 ? 10.106 -1.725 15.018 1.00 58.03 741 GLY A O 1
ATOM 5687 N N . MET A 1 742 ? 11.767 -0.847 13.794 1.00 74.44 742 MET A N 1
ATOM 5688 C CA . MET A 1 742 ? 11.247 0.521 13.872 1.00 74.44 742 MET A CA 1
ATOM 5689 C C . MET A 1 742 ? 10.079 0.711 12.888 1.00 74.44 742 MET A C 1
ATOM 5691 O O . MET A 1 742 ? 10.199 0.256 11.744 1.00 74.44 742 MET A O 1
ATOM 5695 N N . PRO A 1 743 ? 8.992 1.413 13.268 1.00 79.12 743 PRO A N 1
ATOM 5696 C CA . PRO A 1 743 ? 7.938 1.790 12.331 1.00 79.12 743 PRO A CA 1
ATOM 5697 C C . PRO A 1 743 ? 8.498 2.508 11.097 1.00 79.12 743 PRO A C 1
ATOM 5699 O O . PRO A 1 743 ? 9.201 3.518 11.201 1.00 79.12 743 PRO A O 1
ATOM 5702 N N . ALA A 1 744 ? 8.191 1.987 9.907 1.00 82.50 744 ALA A N 1
ATOM 5703 C CA . ALA A 1 744 ? 8.696 2.493 8.628 1.00 82.50 744 ALA A CA 1
ATOM 5704 C C . ALA A 1 744 ? 7.866 3.686 8.116 1.00 82.50 744 ALA A C 1
ATOM 5706 O O . ALA A 1 744 ? 7.385 3.694 6.981 1.00 82.50 744 ALA A O 1
ATOM 5707 N N . LEU A 1 745 ? 7.679 4.689 8.975 1.00 86.81 745 LEU A N 1
ATOM 5708 C CA . LEU A 1 745 ? 6.820 5.835 8.702 1.00 86.81 745 LEU A CA 1
ATOM 5709 C C . LEU A 1 745 ? 7.445 6.796 7.689 1.00 86.81 745 LEU A C 1
ATOM 5711 O O . LEU A 1 745 ? 8.650 7.058 7.688 1.00 86.81 745 LEU A O 1
ATOM 5715 N N . LYS A 1 746 ? 6.582 7.357 6.844 1.00 88.56 746 LYS A N 1
ATOM 5716 C CA . LYS A 1 746 ? 6.867 8.504 5.980 1.00 88.56 746 LYS A CA 1
ATOM 5717 C C . LYS A 1 746 ? 6.173 9.741 6.556 1.00 88.56 746 LYS A C 1
ATOM 5719 O O . LYS A 1 746 ? 5.231 9.632 7.332 1.00 88.56 746 LYS A O 1
ATOM 5724 N N . LYS A 1 747 ? 6.639 10.933 6.173 1.00 90.31 747 LYS A N 1
ATOM 5725 C CA . LYS A 1 747 ? 6.142 12.218 6.705 1.00 90.31 747 LYS A CA 1
ATOM 5726 C C . LYS A 1 747 ? 4.666 12.506 6.403 1.00 90.31 747 LYS A C 1
ATOM 5728 O O . LYS A 1 747 ? 4.076 13.348 7.068 1.00 90.31 747 LYS A O 1
ATOM 5733 N N . ASP A 1 748 ? 4.072 11.826 5.428 1.00 89.12 748 ASP A N 1
ATOM 5734 C CA . ASP A 1 748 ? 2.643 11.910 5.113 1.00 89.12 748 ASP A CA 1
ATOM 5735 C C . ASP A 1 748 ? 1.752 11.378 6.246 1.00 89.12 748 ASP A C 1
ATOM 5737 O O . ASP A 1 748 ? 0.634 11.866 6.392 1.00 89.12 748 ASP A O 1
ATOM 5741 N N . ILE A 1 749 ? 2.245 10.473 7.105 1.00 90.94 749 ILE A N 1
ATOM 5742 C CA . ILE A 1 749 ? 1.493 9.984 8.276 1.00 90.94 749 ILE A CA 1
ATOM 5743 C C . ILE A 1 749 ? 1.037 11.129 9.190 1.00 90.94 749 ILE A C 1
ATOM 5745 O O . ILE A 1 749 ? -0.049 11.072 9.759 1.00 90.94 749 ILE A O 1
ATOM 5749 N N . LEU A 1 750 ? 1.820 12.211 9.261 1.00 93.44 750 LEU A N 1
ATOM 5750 C CA . LEU A 1 750 ? 1.518 13.380 10.083 1.00 93.44 750 LEU A CA 1
ATOM 5751 C C . LEU A 1 750 ? 0.223 14.074 9.652 1.00 93.44 750 LEU A C 1
ATOM 5753 O O . LEU A 1 750 ? -0.395 14.730 10.476 1.00 93.44 750 LEU A O 1
ATOM 5757 N N . THR A 1 751 ? -0.195 13.930 8.386 1.00 91.50 751 THR A N 1
ATOM 5758 C CA . THR A 1 751 ? -1.464 14.479 7.865 1.00 91.50 751 THR A CA 1
ATOM 5759 C C . THR A 1 751 ? -2.698 13.723 8.349 1.00 91.50 751 THR A C 1
ATOM 5761 O O . THR A 1 751 ? -3.811 14.216 8.196 1.00 91.50 751 THR A O 1
ATOM 5764 N N . LYS A 1 752 ? -2.503 12.524 8.913 1.00 91.94 752 LYS A N 1
ATOM 5765 C CA . LYS A 1 752 ? -3.575 11.662 9.416 1.00 91.94 752 LYS A CA 1
ATOM 5766 C C . LYS A 1 752 ? -3.849 11.851 10.910 1.00 91.94 752 LYS A C 1
ATOM 5768 O O . LYS A 1 752 ? -4.739 11.193 11.441 1.00 91.94 752 LYS A O 1
ATOM 5773 N N . LEU A 1 753 ? -3.090 12.710 11.59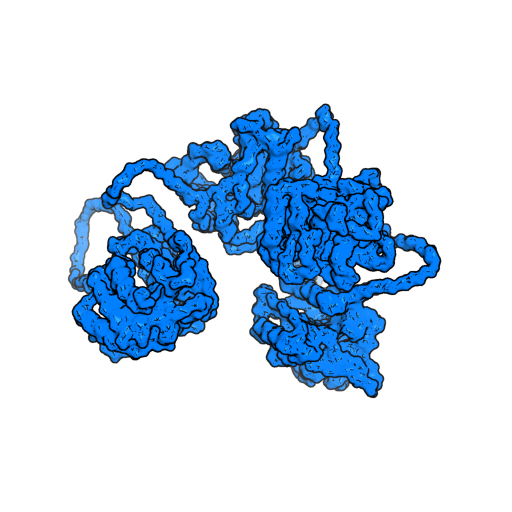2 1.00 93.88 753 LEU A N 1
ATOM 5774 C CA . LEU A 1 753 ? -3.351 13.060 12.986 1.00 93.88 753 LEU A CA 1
ATOM 5775 C C . LEU A 1 753 ? -4.698 13.792 13.060 1.00 93.88 753 LEU A C 1
ATOM 5777 O O . LEU A 1 753 ? -4.941 14.723 12.302 1.00 93.88 753 LEU A O 1
ATOM 5781 N N . HIS A 1 754 ? -5.592 13.373 13.954 1.00 93.50 754 HIS A N 1
ATOM 5782 C CA . HIS A 1 754 ? -6.928 13.987 14.069 1.00 93.50 754 HIS A CA 1
ATOM 5783 C C . HIS A 1 754 ? -7.185 14.644 15.431 1.00 93.50 754 HIS A C 1
ATOM 5785 O O . HIS A 1 754 ? -7.959 15.598 15.513 1.00 93.50 754 HIS A O 1
ATOM 5791 N N . GLY A 1 755 ? -6.485 14.198 16.476 1.00 90.62 755 GLY A N 1
ATOM 5792 C CA . GLY A 1 755 ? -6.530 14.782 17.816 1.00 90.62 755 GLY A CA 1
ATOM 5793 C C . GLY A 1 755 ? -5.364 15.737 18.112 1.00 90.62 755 GLY A C 1
ATOM 5794 O O . GLY A 1 755 ? -4.373 15.759 17.380 1.00 90.62 755 GLY A O 1
ATOM 5795 N N . PRO A 1 756 ? -5.451 16.525 19.199 1.00 97.19 756 PRO A N 1
ATOM 5796 C CA . PRO A 1 756 ? -4.372 17.387 19.666 1.00 97.19 756 PRO A CA 1
ATOM 5797 C C . PRO A 1 756 ? -3.107 16.594 20.021 1.00 97.19 756 PRO A C 1
ATOM 5799 O O . PRO A 1 756 ? -3.182 15.481 20.555 1.00 97.19 756 PRO A O 1
ATOM 5802 N N . VAL A 1 757 ? -1.943 17.190 19.758 1.00 98.44 757 VAL A N 1
ATOM 5803 C CA . VAL A 1 757 ? -0.630 16.531 19.823 1.00 98.44 757 VAL A CA 1
ATOM 5804 C C . VAL A 1 757 ? 0.335 17.290 20.735 1.00 98.44 757 VAL A C 1
ATOM 5806 O O . VAL A 1 757 ? 0.434 18.513 20.661 1.00 98.44 757 VAL A O 1
ATOM 5809 N N . LEU A 1 758 ? 1.103 16.570 21.547 1.00 98.56 758 LEU A N 1
ATOM 5810 C CA . LEU A 1 758 ? 2.209 17.116 22.332 1.00 98.56 758 LEU A CA 1
ATOM 5811 C C . LEU A 1 758 ? 3.511 16.394 21.979 1.00 98.56 758 LEU A C 1
ATOM 5813 O O . LEU A 1 758 ? 3.548 15.171 21.953 1.00 98.56 758 LEU A O 1
ATOM 5817 N N . TYR A 1 759 ? 4.589 17.140 21.766 1.00 98.50 759 TYR A N 1
ATOM 5818 C CA . TYR A 1 759 ? 5.952 16.615 21.747 1.00 98.50 759 TYR A CA 1
ATOM 5819 C C . TYR A 1 759 ? 6.670 17.003 23.041 1.00 98.50 759 TYR A C 1
ATOM 5821 O O . TYR A 1 759 ? 6.638 18.173 23.409 1.00 98.50 759 TYR A O 1
ATOM 5829 N N . ILE A 1 760 ? 7.331 16.041 23.695 1.00 98.06 760 ILE A N 1
ATOM 5830 C CA . ILE A 1 760 ? 8.196 16.259 24.866 1.00 98.06 760 ILE A CA 1
ATOM 5831 C C . ILE A 1 760 ? 9.619 15.817 24.507 1.00 98.06 760 ILE A C 1
ATOM 5833 O O . ILE A 1 760 ? 9.902 14.622 24.388 1.00 98.06 760 ILE A O 1
ATOM 5837 N N . MET A 1 761 ? 10.517 16.776 24.300 1.00 97.94 761 MET A N 1
ATOM 5838 C CA . MET A 1 761 ? 11.847 16.536 23.733 1.00 97.94 761 MET A CA 1
ATOM 5839 C C . MET A 1 761 ? 12.977 16.827 24.721 1.00 97.94 761 MET A C 1
ATOM 5841 O O . MET A 1 761 ? 12.907 17.753 25.526 1.00 97.94 761 MET A O 1
ATOM 5845 N N . GLY A 1 762 ? 14.080 16.083 24.601 1.00 94.25 762 GLY A N 1
ATOM 5846 C CA . GLY A 1 762 ? 15.286 16.239 25.424 1.00 94.25 762 GLY A CA 1
ATOM 5847 C C . GLY A 1 762 ? 16.185 17.426 25.046 1.00 94.25 762 GLY A C 1
ATOM 5848 O O . GLY A 1 762 ? 17.384 17.396 25.326 1.00 94.25 762 GLY A O 1
ATOM 5849 N N . GLY A 1 763 ? 15.641 18.438 24.366 1.00 91.88 763 GLY A N 1
ATOM 5850 C CA . GLY A 1 763 ? 16.389 19.590 23.863 1.00 91.88 763 GLY A CA 1
ATOM 5851 C C . GLY A 1 763 ? 17.294 19.278 22.663 1.00 91.88 763 GLY A C 1
ATOM 5852 O O . GLY A 1 763 ? 17.285 18.163 22.142 1.00 91.88 763 GLY A O 1
ATOM 5853 N N . PRO A 1 764 ? 18.106 20.249 22.201 1.00 90.75 764 PRO A N 1
ATOM 5854 C CA . PRO A 1 764 ? 18.904 20.122 20.974 1.00 90.75 764 PRO A CA 1
ATOM 5855 C C . PRO A 1 764 ? 19.926 18.974 20.953 1.00 90.75 764 PRO A C 1
ATOM 5857 O O . PRO A 1 764 ? 20.423 18.617 19.886 1.00 90.75 764 PRO A O 1
ATOM 5860 N N . LYS A 1 765 ? 20.273 18.408 22.118 1.00 89.75 765 LYS A N 1
ATOM 5861 C CA . LYS A 1 765 ? 21.161 17.236 22.239 1.00 89.75 765 LYS A CA 1
ATOM 5862 C C . LYS A 1 765 ? 20.439 15.905 22.024 1.00 89.75 765 LYS A C 1
ATOM 5864 O O . LYS A 1 765 ? 21.091 14.866 21.934 1.00 89.75 765 LYS A O 1
ATOM 5869 N N . ASP A 1 766 ? 19.113 15.912 21.982 1.00 93.81 766 ASP A N 1
ATOM 5870 C CA . ASP A 1 766 ? 18.317 14.740 21.654 1.00 93.81 766 ASP A CA 1
ATOM 5871 C C . ASP A 1 766 ? 18.497 14.379 20.173 1.00 93.81 766 ASP A C 1
ATOM 5873 O O . ASP A 1 766 ? 18.316 15.208 19.281 1.00 93.81 766 ASP A O 1
ATOM 5877 N N . ILE A 1 767 ? 18.828 13.117 19.894 1.00 90.12 767 ILE A N 1
ATOM 5878 C CA . ILE A 1 767 ? 19.028 12.626 18.524 1.00 90.12 767 ILE A CA 1
ATOM 5879 C C . ILE A 1 767 ? 17.765 12.751 17.662 1.00 90.12 767 ILE A C 1
ATOM 5881 O O . ILE A 1 767 ? 17.862 12.829 16.438 1.00 90.12 767 ILE A O 1
ATOM 5885 N N . ALA A 1 768 ? 16.586 12.786 18.286 1.00 91.75 768 ALA A N 1
ATOM 5886 C CA . ALA A 1 768 ? 15.314 12.943 17.602 1.00 91.75 768 ALA A CA 1
ATOM 5887 C C . ALA A 1 768 ? 14.889 14.412 17.436 1.00 91.75 768 ALA A C 1
ATOM 5889 O O . ALA A 1 768 ? 13.923 14.668 16.721 1.00 91.75 768 ALA A O 1
ATOM 5890 N N . TYR A 1 769 ? 15.615 15.376 18.021 1.00 93.19 769 TYR A N 1
ATOM 5891 C CA . TYR A 1 769 ? 15.246 16.798 18.043 1.00 93.19 769 TYR A CA 1
ATOM 5892 C C . TYR A 1 769 ? 14.912 17.350 16.655 1.00 93.19 769 TYR A C 1
ATOM 5894 O O . TYR A 1 769 ? 13.825 17.873 16.431 1.00 93.19 769 TYR A O 1
ATOM 5902 N N . ASN A 1 770 ? 15.808 17.174 15.681 1.00 91.50 770 ASN A N 1
ATOM 5903 C CA . ASN A 1 770 ? 15.594 17.707 14.331 1.00 91.50 770 ASN A CA 1
ATOM 5904 C C . ASN A 1 770 ? 14.383 17.072 13.633 1.00 91.50 770 ASN A C 1
ATOM 5906 O O . ASN A 1 770 ? 13.686 17.747 12.879 1.00 91.50 770 ASN A O 1
ATOM 5910 N N . ASN A 1 771 ? 14.120 15.790 13.893 1.00 91.94 771 ASN A N 1
ATOM 5911 C CA . ASN A 1 771 ? 12.976 15.090 13.316 1.00 91.94 771 ASN A CA 1
ATOM 5912 C C . ASN A 1 771 ? 11.668 15.577 13.942 1.00 91.94 771 ASN A C 1
ATOM 5914 O O . ASN A 1 771 ? 10.715 15.827 13.214 1.00 91.94 771 ASN A O 1
ATOM 5918 N N . ALA A 1 772 ? 11.653 15.765 15.263 1.00 93.56 772 ALA A N 1
ATOM 5919 C CA . ALA A 1 772 ? 10.523 16.297 16.013 1.00 93.56 772 ALA A CA 1
ATOM 5920 C C . ALA A 1 772 ? 10.189 17.740 15.607 1.00 93.56 772 ALA A C 1
ATOM 5922 O O . ALA A 1 772 ? 9.027 18.073 15.392 1.00 93.56 772 ALA A O 1
ATOM 5923 N N . MET A 1 773 ? 11.202 18.594 15.427 1.00 94.62 773 MET A N 1
ATOM 5924 C CA . MET A 1 773 ? 11.005 19.965 14.946 1.00 94.62 773 MET A CA 1
ATOM 5925 C C . MET A 1 773 ? 10.492 19.996 13.498 1.00 94.62 773 MET A C 1
ATOM 5927 O O . MET A 1 773 ? 9.630 20.811 13.163 1.00 94.62 773 MET A O 1
ATOM 5931 N N . ASP A 1 774 ? 10.970 19.091 12.638 1.00 93.50 774 ASP A N 1
ATOM 5932 C CA . ASP A 1 774 ? 10.438 18.925 11.281 1.00 93.50 774 ASP A CA 1
ATOM 5933 C C . ASP A 1 774 ? 8.984 18.418 11.302 1.00 93.50 774 ASP A C 1
ATOM 5935 O O . ASP A 1 774 ? 8.149 18.978 10.592 1.00 93.50 774 ASP A O 1
ATOM 5939 N N . ASP A 1 775 ? 8.646 17.440 12.151 1.00 96.31 775 ASP A N 1
ATOM 5940 C CA . ASP A 1 775 ? 7.264 16.980 12.349 1.00 96.31 775 ASP A CA 1
ATOM 5941 C C . ASP A 1 775 ? 6.360 18.131 12.779 1.00 96.31 775 ASP A C 1
ATOM 5943 O O . ASP A 1 775 ? 5.356 18.422 12.122 1.00 96.31 775 ASP A O 1
ATOM 5947 N N . PHE A 1 776 ? 6.766 18.833 13.842 1.00 95.25 776 PHE A N 1
ATOM 5948 C CA . PHE A 1 776 ? 6.061 19.992 14.359 1.00 95.25 776 PHE A CA 1
ATOM 5949 C C . PHE A 1 776 ? 5.833 21.004 13.250 1.00 95.25 776 PHE A C 1
ATOM 5951 O O . PHE A 1 776 ? 4.704 21.436 13.072 1.00 95.25 776 PHE A O 1
ATOM 5958 N N . SER A 1 777 ? 6.837 21.322 12.426 1.00 88.62 777 SER A N 1
ATOM 5959 C CA . SER A 1 777 ? 6.688 22.273 11.317 1.00 88.62 777 SER A CA 1
ATOM 5960 C C . SER A 1 777 ? 5.622 21.858 10.287 1.00 88.62 777 SER A C 1
ATOM 5962 O O . SER A 1 777 ? 4.886 22.721 9.803 1.00 88.62 777 SER A O 1
ATOM 5964 N N . ARG A 1 778 ? 5.464 20.553 10.023 1.00 91.50 778 ARG A N 1
ATOM 5965 C CA . ARG A 1 778 ? 4.559 19.988 9.003 1.00 91.50 778 ARG A CA 1
ATOM 5966 C C . ARG A 1 778 ? 3.112 19.848 9.463 1.00 91.50 778 ARG A C 1
ATOM 5968 O O . ARG A 1 778 ? 2.205 19.932 8.638 1.00 91.50 778 ARG A O 1
ATOM 5975 N N . VAL A 1 779 ? 2.872 19.649 10.758 1.00 88.31 779 VAL A N 1
ATOM 5976 C CA . VAL A 1 779 ? 1.508 19.505 11.287 1.00 88.31 779 VAL A CA 1
ATOM 5977 C C . VAL A 1 779 ? 0.794 20.864 11.289 1.00 88.31 779 VAL A C 1
ATOM 5979 O O . VAL A 1 779 ? 1.136 21.774 12.044 1.00 88.31 779 VAL A O 1
ATOM 5982 N N . ALA A 1 780 ? -0.204 21.027 10.419 1.00 82.44 780 ALA A N 1
ATOM 5983 C CA . ALA A 1 780 ? -0.920 22.298 10.220 1.00 82.44 780 ALA A CA 1
ATOM 5984 C C . ALA A 1 780 ? -2.435 22.247 10.512 1.00 82.44 780 ALA A C 1
ATOM 5986 O O . ALA A 1 780 ? -3.086 23.291 10.501 1.00 82.44 780 ALA A O 1
ATOM 5987 N N . HIS A 1 781 ? -2.993 21.057 10.754 1.00 85.50 781 HIS A N 1
ATOM 5988 C CA . HIS A 1 781 ? -4.443 20.810 10.793 1.00 85.50 781 HIS A CA 1
ATOM 5989 C C . HIS A 1 781 ? -4.978 20.428 12.184 1.00 85.50 781 HIS A C 1
ATOM 5991 O O . HIS A 1 781 ? -6.159 20.643 12.431 1.00 85.50 781 HIS A O 1
ATOM 5997 N N . VAL A 1 782 ? -4.135 19.941 13.104 1.00 92.31 782 VAL A N 1
ATOM 5998 C CA . VAL A 1 782 ? -4.510 19.660 14.506 1.00 92.31 782 VAL A CA 1
ATOM 5999 C C . VAL A 1 782 ? -3.752 20.555 15.488 1.00 92.31 782 VAL A C 1
ATOM 6001 O O . VAL A 1 782 ? -2.610 20.924 15.178 1.00 92.31 782 VAL A O 1
ATOM 6004 N N . PRO A 1 783 ? -4.336 20.897 16.658 1.00 95.75 783 PRO A N 1
ATOM 6005 C CA . PRO A 1 783 ? -3.629 21.600 17.726 1.00 95.75 783 PRO A CA 1
ATOM 6006 C C . PRO A 1 783 ? -2.372 20.837 18.130 1.00 95.75 783 PRO A C 1
ATOM 6008 O O . PRO A 1 783 ? -2.428 19.634 18.372 1.00 95.75 783 PRO A O 1
ATOM 6011 N N . ILE A 1 784 ? -1.233 21.519 18.188 1.00 97.31 784 ILE A N 1
ATOM 6012 C CA . ILE A 1 784 ? 0.043 20.872 18.484 1.00 97.31 784 ILE A CA 1
ATOM 6013 C C . ILE A 1 784 ? 0.931 21.759 19.350 1.00 97.31 784 ILE A C 1
ATOM 6015 O O . ILE A 1 784 ? 1.021 22.969 19.123 1.00 97.31 784 ILE A O 1
ATOM 6019 N N . VAL A 1 785 ? 1.594 21.143 20.327 1.00 97.69 785 VAL A N 1
ATOM 6020 C CA . VAL A 1 785 ? 2.576 21.772 21.215 1.00 97.69 785 VAL A CA 1
ATOM 6021 C C . VAL A 1 785 ? 3.903 21.021 21.137 1.00 97.69 785 VAL A C 1
ATOM 6023 O O . VAL A 1 785 ? 3.929 19.795 21.129 1.00 97.69 785 VAL A O 1
ATOM 6026 N N . MET A 1 786 ? 5.003 21.761 21.088 1.00 97.38 786 MET A N 1
ATOM 6027 C CA . MET A 1 786 ? 6.375 21.281 21.188 1.00 97.38 786 MET A CA 1
ATOM 6028 C C . MET A 1 786 ? 6.971 21.796 22.492 1.00 97.38 786 MET A C 1
ATOM 6030 O O . MET A 1 786 ? 7.013 23.008 22.690 1.00 97.38 786 MET A O 1
ATOM 6034 N N . THR A 1 787 ? 7.441 20.904 23.362 1.00 97.25 787 THR A N 1
ATOM 6035 C CA . THR A 1 787 ? 8.191 21.262 24.569 1.00 97.25 787 THR A CA 1
ATOM 6036 C C . THR A 1 787 ? 9.594 20.672 24.521 1.00 97.25 787 THR A C 1
ATOM 6038 O O . THR A 1 787 ? 9.796 19.546 24.064 1.00 97.25 787 THR A O 1
ATOM 6041 N N . ASN A 1 788 ? 10.586 21.429 24.989 1.00 95.19 788 ASN A N 1
ATOM 6042 C CA . ASN A 1 788 ? 11.972 20.979 25.048 1.00 95.19 788 ASN A CA 1
ATOM 6043 C C . ASN A 1 788 ? 12.591 21.274 26.412 1.00 95.19 788 ASN A C 1
ATOM 6045 O O . ASN A 1 788 ? 12.456 22.385 26.915 1.00 95.19 788 ASN A O 1
ATOM 6049 N N . PHE A 1 789 ? 13.337 20.306 26.941 1.00 94.81 789 PHE A N 1
ATOM 6050 C CA . PHE A 1 789 ? 14.093 20.402 28.191 1.00 94.81 789 PHE A CA 1
ATOM 6051 C C . PHE A 1 789 ? 15.447 19.708 27.996 1.00 94.81 789 PHE A C 1
ATOM 6053 O O . PHE A 1 789 ? 15.479 18.547 27.592 1.00 94.81 789 PHE A O 1
ATOM 6060 N N . ASP A 1 790 ? 16.574 20.401 28.202 1.00 93.31 790 ASP A N 1
ATOM 6061 C CA . ASP A 1 790 ? 17.918 19.957 27.761 1.00 93.31 790 ASP A CA 1
ATOM 6062 C C . ASP A 1 790 ? 18.517 18.823 28.622 1.00 93.31 790 ASP A C 1
ATOM 6064 O O . ASP A 1 790 ? 19.473 19.007 29.377 1.00 93.31 790 ASP A O 1
ATOM 6068 N N . VAL A 1 791 ? 17.956 17.618 28.487 1.00 92.50 791 VAL A N 1
ATOM 6069 C CA . VAL A 1 791 ? 18.384 16.383 29.179 1.00 92.50 791 VAL A CA 1
ATOM 6070 C C . VAL A 1 791 ? 18.847 15.271 28.235 1.00 92.50 791 VAL A C 1
ATOM 6072 O O . VAL A 1 791 ? 19.311 14.225 28.687 1.00 92.50 791 VAL A O 1
ATOM 6075 N N . GLY A 1 792 ? 18.779 15.497 26.921 1.00 90.88 792 GLY A N 1
ATOM 6076 C CA . GLY A 1 792 ? 19.145 14.526 25.893 1.00 90.88 792 GLY A CA 1
ATOM 6077 C C . GLY A 1 792 ? 18.112 13.410 25.693 1.00 90.88 792 GLY A C 1
ATOM 6078 O O . GLY A 1 792 ? 17.031 13.408 26.279 1.00 90.88 792 GLY A O 1
ATOM 6079 N N . HIS A 1 793 ? 18.453 12.442 24.836 1.00 93.75 793 HIS A N 1
ATOM 6080 C CA . HIS A 1 793 ? 17.509 11.431 24.333 1.00 93.75 793 HIS A CA 1
ATOM 6081 C C . HIS A 1 793 ? 16.895 10.531 25.416 1.00 93.75 793 HIS A C 1
ATOM 6083 O O . HIS A 1 793 ? 15.773 10.071 25.257 1.00 93.75 793 HIS A O 1
ATOM 6089 N N . ALA A 1 794 ? 17.611 10.284 26.516 1.00 86.94 794 ALA A N 1
ATOM 6090 C CA . ALA A 1 794 ? 17.133 9.425 27.599 1.00 86.94 794 ALA A CA 1
ATOM 6091 C C . ALA A 1 794 ? 16.027 10.072 28.455 1.00 86.94 794 ALA A C 1
ATOM 6093 O O . ALA A 1 794 ? 15.430 9.381 29.273 1.00 86.94 794 ALA A O 1
ATOM 6094 N N . GLY A 1 795 ? 15.754 11.373 28.290 1.00 93.25 795 GLY A N 1
ATOM 6095 C CA . GLY A 1 795 ? 14.707 12.069 29.040 1.00 93.25 795 GLY A CA 1
ATOM 6096 C C . GLY A 1 795 ? 14.911 12.029 30.560 1.00 93.25 795 GLY A C 1
ATOM 6097 O O . GLY A 1 795 ? 16.033 11.917 31.062 1.00 93.25 795 GLY A O 1
ATOM 6098 N N . THR A 1 796 ? 13.812 12.138 31.310 1.00 95.94 796 THR A N 1
ATOM 6099 C CA . THR A 1 796 ? 13.817 12.133 32.785 1.00 95.94 796 THR A CA 1
ATOM 6100 C C . THR A 1 796 ? 13.224 10.860 33.402 1.00 95.94 796 THR A C 1
ATOM 6102 O O . THR A 1 796 ? 13.160 10.770 34.624 1.00 95.94 796 THR A O 1
ATOM 6105 N N . TYR A 1 797 ? 12.853 9.853 32.600 1.00 93.81 797 TYR A N 1
ATOM 6106 C CA . TYR A 1 797 ? 12.030 8.701 33.019 1.00 93.81 797 TYR A CA 1
ATOM 6107 C C . TYR A 1 797 ? 12.572 7.900 34.210 1.00 93.81 797 TYR A C 1
ATOM 6109 O O . TYR A 1 797 ? 11.788 7.405 35.011 1.00 93.81 797 TYR A O 1
ATOM 6117 N N . ALA A 1 798 ? 13.896 7.783 34.341 1.00 87.25 798 ALA A N 1
ATOM 6118 C CA . ALA A 1 798 ? 14.544 7.047 35.431 1.00 87.25 798 ALA A CA 1
ATOM 6119 C C . ALA A 1 798 ? 14.709 7.867 36.725 1.00 87.25 798 ALA A C 1
ATOM 6121 O O . ALA A 1 798 ? 15.173 7.341 37.738 1.00 87.25 798 ALA A O 1
ATOM 6122 N N . ARG A 1 799 ? 14.386 9.167 36.706 1.00 93.94 799 ARG A N 1
ATOM 6123 C CA . ARG A 1 799 ? 14.360 9.991 37.921 1.00 93.94 799 ARG A CA 1
ATOM 6124 C C . ARG A 1 799 ? 13.200 9.533 38.819 1.00 93.94 799 ARG A C 1
ATOM 6126 O O . ARG A 1 799 ? 12.273 8.884 38.322 1.00 93.94 799 ARG A O 1
ATOM 6133 N N . PRO A 1 800 ? 13.222 9.870 40.121 1.00 92.31 800 PRO A N 1
ATOM 6134 C CA . PRO A 1 800 ? 12.077 9.635 40.992 1.00 92.31 800 PRO A CA 1
ATOM 6135 C C . PRO A 1 800 ? 10.787 10.162 40.358 1.00 92.31 800 PRO A C 1
ATOM 6137 O O . PRO A 1 800 ? 10.767 11.294 39.861 1.00 92.31 800 PRO A O 1
ATOM 6140 N N . HIS A 1 801 ? 9.756 9.318 40.302 1.00 94.50 801 HIS A N 1
ATOM 6141 C CA . HIS A 1 801 ? 8.457 9.615 39.686 1.00 94.50 801 HIS A CA 1
ATOM 6142 C C . HIS A 1 801 ? 8.524 10.051 38.203 1.00 94.50 801 HIS A C 1
ATOM 6144 O O . HIS A 1 801 ? 7.628 10.715 37.682 1.00 94.50 801 HIS A O 1
ATOM 6150 N N . GLY A 1 802 ? 9.609 9.711 37.497 1.00 91.94 802 GLY A N 1
ATOM 6151 C CA . GLY A 1 802 ? 9.849 10.069 36.094 1.00 91.94 802 GLY A CA 1
ATOM 6152 C C . GLY A 1 802 ? 10.271 11.523 35.844 1.00 91.94 802 GLY A C 1
ATOM 6153 O O . GLY A 1 802 ? 10.481 11.908 34.690 1.00 91.94 802 GLY A O 1
ATOM 6154 N N . GLY A 1 803 ? 10.451 12.321 36.901 1.00 95.12 803 GLY A N 1
ATOM 6155 C CA . GLY A 1 803 ? 10.955 13.693 36.830 1.00 95.12 803 GLY A CA 1
ATOM 6156 C C . GLY A 1 803 ? 10.057 14.669 36.062 1.00 95.12 803 GLY A C 1
ATOM 6157 O O . GLY A 1 803 ? 8.832 14.574 36.048 1.00 95.12 803 GLY A O 1
ATOM 6158 N N . GLU A 1 804 ? 10.688 15.646 35.424 1.00 95.75 804 GLU A N 1
ATOM 6159 C CA . GLU A 1 804 ? 10.046 16.822 34.839 1.00 95.75 804 GLU A CA 1
ATOM 6160 C C . GLU A 1 804 ? 9.161 16.480 33.629 1.00 95.75 804 GLU A C 1
ATOM 6162 O O . GLU A 1 804 ? 8.128 17.120 33.424 1.00 95.75 804 GLU A O 1
ATOM 6167 N N . PHE A 1 805 ? 9.499 15.435 32.861 1.00 96.69 805 PHE A N 1
ATOM 6168 C CA . PHE A 1 805 ? 8.661 14.978 31.745 1.00 96.69 805 PHE A CA 1
ATOM 6169 C C . PHE A 1 805 ? 7.296 14.490 32.233 1.00 96.69 805 PHE A C 1
ATOM 6171 O O . PHE A 1 805 ? 6.299 14.700 31.540 1.00 96.69 805 PHE A O 1
ATOM 6178 N N . THR A 1 806 ? 7.226 13.868 33.416 1.00 96.81 806 THR A N 1
ATOM 6179 C CA . THR A 1 806 ? 5.961 13.374 33.973 1.00 96.81 806 THR A CA 1
ATOM 6180 C C . THR A 1 806 ? 4.996 14.510 34.260 1.00 96.81 806 THR A C 1
ATOM 6182 O O . THR A 1 806 ? 3.817 14.400 33.935 1.00 96.81 806 THR A O 1
ATOM 6185 N N . GLN A 1 807 ? 5.486 15.625 34.807 1.00 94.69 807 GLN A N 1
ATOM 6186 C CA . GLN A 1 807 ? 4.641 16.778 35.114 1.00 94.69 807 GLN A CA 1
ATOM 6187 C C . GLN A 1 807 ? 4.025 17.372 33.840 1.00 94.69 807 GLN A C 1
ATOM 6189 O O . GLN A 1 807 ? 2.818 17.594 33.780 1.00 94.69 807 GLN A O 1
ATOM 6194 N N . VAL A 1 808 ? 4.833 17.540 32.789 1.00 97.00 808 VAL A N 1
ATOM 6195 C CA . VAL A 1 808 ? 4.367 18.036 31.485 1.00 97.00 808 VAL A CA 1
ATOM 6196 C C . VAL A 1 808 ? 3.372 17.068 30.837 1.00 97.00 808 VAL A C 1
ATOM 6198 O O . VAL A 1 808 ? 2.348 17.498 30.305 1.00 97.00 808 VAL A O 1
ATOM 6201 N N . ALA A 1 809 ? 3.627 15.759 30.916 1.00 97.94 809 ALA A N 1
ATOM 6202 C CA . ALA A 1 809 ? 2.699 14.744 30.429 1.00 97.94 809 ALA A CA 1
ATOM 6203 C C . ALA A 1 809 ? 1.362 14.779 31.188 1.00 97.94 809 ALA A C 1
ATOM 6205 O O . ALA A 1 809 ? 0.304 14.790 30.564 1.00 97.94 809 ALA A O 1
ATOM 6206 N N . LEU A 1 810 ? 1.395 14.850 32.521 1.00 98.25 810 LEU A N 1
ATOM 6207 C CA . LEU A 1 810 ? 0.203 14.921 33.366 1.00 98.25 810 LEU A CA 1
ATOM 6208 C C . LEU A 1 810 ? -0.619 16.179 33.104 1.00 98.25 810 LEU A C 1
ATOM 6210 O O . LEU A 1 810 ? -1.836 16.077 32.964 1.00 98.25 810 LEU A O 1
ATOM 6214 N N . ASP A 1 811 ? 0.022 17.344 32.983 1.00 97.69 811 ASP A N 1
ATOM 6215 C CA . ASP A 1 811 ? -0.676 18.600 32.707 1.00 97.69 811 ASP A CA 1
ATOM 6216 C C . ASP A 1 811 ? -1.429 18.540 31.371 1.00 97.69 811 ASP A C 1
ATOM 6218 O O . ASP A 1 811 ? -2.577 18.989 31.282 1.00 97.69 811 ASP A O 1
ATOM 6222 N N . TRP A 1 812 ? -0.823 17.919 30.356 1.00 98.25 812 TRP A N 1
ATOM 6223 C CA . TRP A 1 812 ? -1.450 17.692 29.057 1.00 98.25 812 TRP A CA 1
ATOM 6224 C C . TRP A 1 812 ? -2.583 16.670 29.111 1.00 98.25 812 TRP A C 1
ATOM 6226 O O . TRP A 1 812 ? -3.681 16.943 28.625 1.00 98.25 812 TRP A O 1
ATOM 6236 N N . LEU A 1 813 ? -2.345 15.501 29.712 1.00 98.31 813 LEU A N 1
ATOM 6237 C CA . LEU A 1 813 ? -3.348 14.443 29.820 1.00 98.31 813 LEU A CA 1
ATOM 6238 C C . LEU A 1 813 ? -4.563 14.924 30.620 1.00 98.31 813 LEU A C 1
ATOM 6240 O O . LEU A 1 813 ? -5.701 14.708 30.207 1.00 98.31 813 LEU A O 1
ATOM 6244 N N . ASP A 1 814 ? -4.351 15.647 31.718 1.00 97.56 814 ASP A N 1
ATOM 6245 C CA . ASP A 1 814 ? -5.440 16.198 32.519 1.00 97.56 814 ASP A CA 1
ATOM 6246 C C . ASP A 1 814 ? -6.234 17.263 31.746 1.00 97.56 814 ASP A C 1
ATOM 6248 O O . ASP A 1 814 ? -7.463 17.324 31.868 1.00 97.56 814 ASP A O 1
ATOM 6252 N N . TRP A 1 815 ? -5.567 18.063 30.910 1.00 96.62 815 TRP A N 1
ATOM 6253 C CA . TRP A 1 815 ? -6.239 19.015 30.030 1.00 96.62 815 TRP A CA 1
ATOM 6254 C C . TRP A 1 815 ? -7.095 18.301 28.976 1.00 96.62 815 TRP A C 1
ATOM 6256 O O . TRP A 1 815 ? -8.295 18.567 28.878 1.00 96.62 815 TRP A O 1
ATOM 6266 N N . GLN A 1 816 ? -6.503 17.378 28.216 1.00 96.81 816 GLN A N 1
ATOM 6267 C CA . GLN A 1 816 ? -7.157 16.754 27.063 1.00 96.81 816 GLN A CA 1
ATOM 6268 C C . GLN A 1 816 ? -8.182 15.682 27.459 1.00 96.81 816 GLN A C 1
ATOM 6270 O O . GLN A 1 816 ? -9.241 15.563 26.837 1.00 96.81 816 GLN A O 1
ATOM 6275 N N . LEU A 1 817 ? -7.898 14.901 28.504 1.00 96.62 817 LEU A N 1
ATOM 6276 C CA . LEU A 1 817 ? -8.702 13.735 28.874 1.00 96.62 817 LEU A CA 1
ATOM 6277 C C . LEU A 1 817 ? -9.633 13.991 30.061 1.00 96.62 817 LEU A C 1
ATOM 6279 O O . LEU A 1 817 ? -10.781 13.548 30.023 1.00 96.62 817 LEU A O 1
ATOM 6283 N N . LYS A 1 818 ? -9.188 14.739 31.080 1.00 94.88 818 LYS A N 1
ATOM 6284 C CA . LYS A 1 818 ? -10.002 15.042 32.277 1.00 94.88 818 LYS A CA 1
ATOM 6285 C C . LYS A 1 818 ? -10.713 16.396 32.223 1.00 94.88 818 LYS A C 1
ATOM 6287 O O . LYS A 1 818 ? -11.464 16.721 33.139 1.00 94.88 818 LYS A O 1
ATOM 6292 N N . GLY A 1 819 ? -10.499 17.179 31.164 1.00 87.81 819 GLY A N 1
ATOM 6293 C CA . GLY A 1 819 ? -11.159 18.471 30.969 1.00 87.81 819 GLY A CA 1
ATOM 6294 C C . GLY A 1 819 ? -10.674 19.575 31.913 1.00 87.81 819 GLY A C 1
ATOM 6295 O O . GLY A 1 819 ? -11.390 20.559 32.098 1.00 87.81 819 GLY A O 1
ATOM 6296 N N . LYS A 1 820 ? -9.475 19.447 32.501 1.00 92.75 820 LYS A N 1
ATOM 6297 C CA . LYS A 1 820 ? -8.852 20.495 33.329 1.00 92.75 820 LYS A CA 1
ATOM 6298 C C . LYS A 1 820 ? -8.316 21.630 32.456 1.00 92.75 820 LYS A C 1
ATOM 6300 O O . LYS A 1 820 ? -7.117 21.750 32.214 1.00 92.75 820 LYS A O 1
ATOM 6305 N N . THR A 1 821 ? -9.221 22.432 31.902 1.00 87.62 821 THR A N 1
ATOM 6306 C CA . THR A 1 821 ? -8.903 23.509 30.944 1.00 87.62 821 THR A CA 1
ATOM 6307 C C . THR A 1 821 ? -7.912 24.548 31.473 1.00 87.62 821 THR A C 1
ATOM 6309 O O . THR A 1 821 ? -7.195 25.160 30.684 1.00 87.62 821 THR A O 1
ATOM 6312 N N . GLU A 1 822 ? -7.803 24.718 32.790 1.00 87.19 822 GLU A N 1
ATOM 6313 C CA . GLU A 1 822 ? -6.808 25.566 33.446 1.00 87.19 822 GLU A CA 1
ATOM 6314 C C . GLU A 1 822 ? -5.361 25.157 33.124 1.00 87.19 822 GLU A C 1
ATOM 6316 O O . GLU A 1 822 ? -4.480 26.018 33.069 1.00 87.19 822 GLU A O 1
ATOM 6321 N N . ASN A 1 823 ? -5.121 23.877 32.820 1.00 92.44 823 ASN A N 1
ATOM 6322 C CA . ASN A 1 823 ? -3.804 23.372 32.436 1.00 92.44 823 ASN A CA 1
ATOM 6323 C C . ASN A 1 823 ? -3.376 23.833 31.034 1.00 92.44 823 ASN A C 1
ATOM 6325 O O . ASN A 1 823 ? -2.193 23.769 30.711 1.00 92.44 823 ASN A O 1
ATOM 6329 N N . SER A 1 824 ? -4.279 24.394 30.220 1.00 91.19 824 SER A N 1
ATOM 6330 C CA . SER A 1 824 ? -3.902 25.053 28.958 1.00 91.19 824 SER A CA 1
ATOM 6331 C C . SER A 1 824 ? -2.871 26.173 29.163 1.00 91.19 824 SER A C 1
ATOM 6333 O O . SER A 1 824 ? -1.994 26.359 28.324 1.00 91.19 824 SER A O 1
ATOM 6335 N N . GLN A 1 825 ? -2.905 26.855 30.316 1.00 87.88 825 GLN A N 1
ATOM 6336 C CA . GLN A 1 825 ? -1.963 27.920 30.694 1.00 87.88 825 GLN A CA 1
ATOM 6337 C C . GLN A 1 825 ? -0.546 27.402 30.992 1.00 87.88 825 GLN A C 1
ATOM 6339 O O . GLN A 1 825 ? 0.377 28.186 31.200 1.00 87.88 825 GLN A O 1
ATOM 6344 N N . VAL A 1 826 ? -0.347 26.082 31.053 1.00 91.50 826 VAL A N 1
ATOM 6345 C CA . VAL A 1 826 ? 0.994 25.486 31.105 1.00 91.50 826 VAL A CA 1
ATOM 6346 C C . VAL A 1 826 ? 1.689 25.640 29.748 1.00 91.50 826 VAL A C 1
ATOM 6348 O O . VAL A 1 826 ? 2.880 25.943 29.710 1.00 91.50 826 VAL A O 1
ATOM 6351 N N . PHE A 1 827 ? 0.927 25.504 28.656 1.00 93.12 827 PHE A N 1
ATOM 6352 C CA . PHE A 1 827 ? 1.435 25.370 27.288 1.00 93.12 827 PHE A CA 1
ATOM 6353 C C . PHE A 1 827 ? 1.188 26.588 26.391 1.00 93.12 827 PHE A C 1
ATOM 6355 O O . PHE A 1 827 ? 1.929 26.798 25.433 1.00 93.12 827 PHE A O 1
ATOM 6362 N N . LEU A 1 828 ? 0.119 27.349 26.643 1.00 87.94 828 LEU A N 1
ATOM 6363 C CA . LEU A 1 828 ? -0.353 28.410 25.755 1.00 87.94 828 LEU A CA 1
ATOM 6364 C C . LEU A 1 828 ? -0.074 29.811 26.312 1.00 87.94 828 LEU A C 1
ATOM 6366 O O . LEU A 1 828 ? -0.185 30.051 27.513 1.00 87.94 828 LEU A O 1
ATOM 6370 N N . GLY A 1 829 ? 0.186 30.748 25.395 1.00 73.31 829 GLY A N 1
ATOM 6371 C CA . GLY A 1 829 ? 0.382 32.171 25.680 1.00 73.31 829 GLY A CA 1
ATOM 6372 C C . GLY A 1 829 ? 1.819 32.535 26.064 1.00 73.31 829 GLY A C 1
ATOM 6373 O O . GLY A 1 829 ? 2.554 31.724 26.618 1.00 73.31 829 GLY A O 1
ATOM 6374 N N . GLU A 1 830 ? 2.209 33.787 25.799 1.00 63.84 830 GLU A N 1
ATOM 6375 C CA . GLU A 1 830 ? 3.533 34.326 26.175 1.00 63.84 830 GLU A CA 1
ATOM 6376 C C . GLU A 1 830 ? 3.754 34.328 27.700 1.00 63.84 830 GLU A C 1
ATOM 6378 O O . GLU A 1 830 ? 4.884 34.319 28.178 1.00 63.84 830 GLU A O 1
ATOM 6383 N N . ASP A 1 831 ? 2.661 34.286 28.466 1.00 69.75 831 ASP A N 1
ATOM 6384 C CA . ASP A 1 831 ? 2.646 34.230 29.925 1.00 69.75 831 ASP A CA 1
ATOM 6385 C C . ASP A 1 831 ? 2.518 32.810 30.510 1.00 69.75 831 ASP A C 1
ATOM 6387 O O . ASP A 1 831 ? 2.391 32.677 31.736 1.00 69.75 831 ASP A O 1
ATOM 6391 N N . GLY A 1 832 ? 2.535 31.770 29.668 1.00 78.31 832 GLY A N 1
ATOM 6392 C CA . GLY A 1 832 ? 2.353 30.379 30.079 1.00 78.31 832 GLY A CA 1
ATOM 6393 C C . GLY A 1 832 ? 3.440 29.880 31.039 1.00 78.31 832 GLY A C 1
ATOM 6394 O O . GLY A 1 832 ? 4.568 30.379 31.040 1.00 78.31 832 GLY A O 1
ATOM 6395 N N . LYS A 1 833 ? 3.118 28.889 31.884 1.00 88.56 833 LYS A N 1
ATOM 6396 C CA . LYS A 1 833 ? 4.040 28.426 32.943 1.00 88.56 833 LYS A CA 1
ATOM 6397 C C . LYS A 1 833 ? 5.367 27.905 32.385 1.00 88.56 833 LYS A C 1
ATOM 6399 O O . LYS A 1 833 ? 6.404 28.295 32.909 1.00 88.56 833 LYS A O 1
ATOM 6404 N N . LEU A 1 834 ? 5.343 27.090 31.324 1.00 89.31 834 LEU A N 1
ATOM 6405 C CA . LEU A 1 834 ? 6.575 26.572 30.711 1.00 89.31 834 LEU A CA 1
ATOM 6406 C C . LEU A 1 834 ? 7.368 27.657 29.978 1.00 89.31 834 LEU A C 1
ATOM 6408 O O . LEU A 1 834 ? 8.586 27.601 29.968 1.00 89.31 834 LEU A O 1
ATOM 6412 N N . ALA A 1 835 ? 6.708 28.676 29.416 1.00 84.94 835 ALA A N 1
ATOM 6413 C CA . ALA A 1 835 ? 7.398 29.792 28.761 1.00 84.94 835 ALA A CA 1
ATOM 6414 C C . ALA A 1 835 ? 8.178 30.680 29.753 1.00 84.94 835 ALA A C 1
ATOM 6416 O O . ALA A 1 835 ? 9.114 31.376 29.364 1.00 84.94 835 ALA A O 1
ATOM 6417 N N . LYS A 1 836 ? 7.788 30.665 31.036 1.00 89.31 836 LYS A N 1
ATOM 6418 C CA . LYS A 1 836 ? 8.446 31.400 32.130 1.00 89.31 836 LYS A CA 1
ATOM 6419 C C . LYS A 1 836 ? 9.543 30.606 32.831 1.00 89.31 836 LYS A C 1
ATOM 6421 O O . LYS A 1 836 ? 10.317 31.196 33.586 1.00 89.31 836 LYS A O 1
ATOM 6426 N N . ASP A 1 837 ? 9.580 29.299 32.624 1.00 90.31 837 ASP A N 1
ATOM 6427 C CA . ASP A 1 837 ? 10.602 28.434 33.185 1.00 90.31 837 ASP A CA 1
ATOM 6428 C C . ASP A 1 837 ? 11.844 28.471 32.275 1.00 90.31 837 ASP A C 1
ATOM 6430 O O . ASP A 1 837 ? 11.743 28.099 31.106 1.00 90.31 837 ASP A O 1
ATOM 6434 N N . PRO A 1 838 ? 13.010 28.946 32.754 1.00 89.81 838 PRO A N 1
ATOM 6435 C CA . PRO A 1 838 ? 14.199 29.096 31.916 1.00 89.81 838 PRO A CA 1
ATOM 6436 C C . PRO A 1 838 ? 14.771 27.766 31.410 1.00 89.81 838 PRO A C 1
ATOM 6438 O O . PRO A 1 838 ? 15.570 27.785 30.472 1.00 89.81 838 PRO A O 1
ATOM 6441 N N . ASP A 1 839 ? 14.390 26.637 32.013 1.00 91.00 839 ASP A N 1
ATOM 6442 C CA . ASP A 1 839 ? 14.868 25.316 31.608 1.00 91.00 839 ASP A CA 1
ATOM 6443 C C . ASP A 1 839 ? 14.008 24.698 30.489 1.00 91.00 839 ASP A C 1
ATOM 6445 O O . ASP A 1 839 ? 14.428 23.726 29.852 1.00 91.00 839 ASP A O 1
ATOM 6449 N N . TRP A 1 840 ? 12.833 25.276 30.208 1.00 93.06 840 TRP A N 1
ATOM 6450 C CA . TRP A 1 840 ? 11.912 24.820 29.171 1.00 93.06 840 TRP A CA 1
ATOM 6451 C C . TRP A 1 840 ? 11.845 25.779 27.981 1.00 93.06 840 TRP A C 1
ATOM 6453 O O . TRP A 1 840 ? 11.855 27.000 28.113 1.00 93.06 840 TRP A O 1
ATOM 6463 N N . THR A 1 841 ? 11.680 25.216 26.785 1.00 91.56 841 THR A N 1
ATOM 6464 C CA . THR A 1 841 ? 11.121 25.959 25.650 1.00 91.56 841 THR A CA 1
ATOM 6465 C C . THR A 1 841 ? 9.798 25.343 25.237 1.00 91.56 841 THR A C 1
ATOM 6467 O O . THR A 1 841 ? 9.634 24.122 25.275 1.00 91.56 841 THR A O 1
ATOM 6470 N N . VAL A 1 842 ? 8.843 26.189 24.856 1.00 92.69 842 VAL A N 1
ATOM 6471 C CA . VAL A 1 842 ? 7.514 25.765 24.421 1.00 92.69 842 VAL A CA 1
ATOM 6472 C C . VAL A 1 842 ? 7.087 26.536 23.178 1.00 92.69 842 VAL A C 1
ATOM 6474 O O . VAL A 1 842 ? 7.192 27.759 23.122 1.00 92.69 842 VAL A O 1
ATOM 6477 N N . GLU A 1 843 ? 6.587 25.812 22.183 1.00 90.88 843 GLU A N 1
ATOM 6478 C CA . GLU A 1 843 ? 5.970 26.368 20.982 1.00 90.88 843 GLU A CA 1
ATOM 6479 C C . GLU A 1 843 ? 4.620 25.687 20.755 1.00 90.88 843 GLU A C 1
ATOM 6481 O O . GLU A 1 843 ? 4.521 24.464 20.789 1.00 90.88 843 GLU A O 1
ATOM 6486 N N . ALA A 1 844 ? 3.566 26.459 20.499 1.00 88.44 844 ALA A N 1
ATOM 6487 C CA . ALA A 1 844 ? 2.220 25.937 20.275 1.00 88.44 844 ALA A CA 1
ATOM 6488 C C . ALA A 1 844 ? 1.612 26.523 18.997 1.00 88.44 844 ALA A C 1
ATOM 6490 O O . ALA A 1 844 ? 1.779 27.709 18.709 1.00 88.44 844 ALA A O 1
ATOM 6491 N N . LYS A 1 845 ? 0.870 25.714 18.231 1.00 85.38 845 LYS A N 1
ATOM 6492 C CA . LYS A 1 845 ? 0.123 26.178 17.051 1.00 85.38 845 LYS A CA 1
ATOM 6493 C C . LYS A 1 845 ? -1.159 25.381 16.813 1.00 85.38 845 LYS A C 1
ATOM 6495 O O . LYS A 1 845 ? -1.377 24.329 17.399 1.00 85.38 845 LYS A O 1
ATOM 6500 N N . ASN A 1 846 ? -2.003 25.901 15.919 1.00 83.00 846 ASN A N 1
ATOM 6501 C CA . ASN A 1 846 ? -3.278 25.306 15.489 1.00 83.00 846 ASN A CA 1
ATOM 6502 C C . ASN A 1 846 ? -4.361 25.175 16.585 1.00 83.00 846 ASN A C 1
ATOM 6504 O O . ASN A 1 846 ? -5.270 24.364 16.446 1.00 83.00 846 ASN A O 1
ATOM 6508 N N . PHE A 1 847 ? -4.315 25.992 17.641 1.00 78.94 847 PHE A N 1
ATOM 6509 C CA . PHE A 1 847 ? -5.437 26.160 18.575 1.00 78.94 847 PHE A CA 1
ATOM 6510 C C . PHE A 1 847 ? -6.434 27.200 18.026 1.00 78.94 847 PHE A C 1
ATOM 6512 O O . PHE A 1 847 ? -6.019 28.214 17.461 1.00 78.94 847 PHE A O 1
ATOM 6519 N N . ALA A 1 848 ? -7.742 26.943 18.150 1.00 49.34 848 ALA A N 1
ATOM 6520 C CA . ALA A 1 848 ? -8.791 27.873 17.723 1.00 49.34 848 ALA A CA 1
ATOM 6521 C C . ALA A 1 848 ? -8.905 29.061 18.695 1.00 49.34 848 ALA A C 1
ATOM 6523 O O . ALA A 1 848 ? -8.807 28.889 19.907 1.00 49.34 848 ALA A O 1
ATOM 6524 N N . VAL A 1 849 ? -9.137 30.264 18.166 1.00 41.78 849 VAL A N 1
ATOM 6525 C CA . VAL A 1 849 ? -9.409 31.463 18.973 1.00 41.78 849 VAL A CA 1
ATOM 6526 C C . VAL A 1 849 ? -10.924 31.555 19.182 1.00 41.78 849 VAL A C 1
ATOM 6528 O O . VAL A 1 849 ? -11.663 31.739 18.218 1.00 41.78 849 VAL A O 1
ATOM 6531 N N . GLU A 1 850 ? -11.412 31.395 20.415 1.00 30.81 850 GLU A N 1
ATOM 6532 C CA . GLU A 1 850 ? -12.841 31.549 20.724 1.00 30.81 850 GLU A CA 1
ATOM 6533 C C . GLU A 1 850 ? -13.279 33.026 20.656 1.00 30.81 850 GLU A C 1
ATOM 6535 O O . GLU A 1 850 ? -12.698 33.907 21.290 1.00 30.81 850 GLU A O 1
ATOM 6540 N N . HIS A 1 851 ? -14.341 33.305 19.892 1.00 30.44 851 HIS A N 1
ATOM 6541 C CA . HIS A 1 851 ? -14.937 34.634 19.740 1.00 30.44 851 HIS A CA 1
ATOM 6542 C C . HIS A 1 851 ? -15.926 34.964 20.872 1.00 30.44 851 HIS A C 1
ATOM 6544 O O . HIS A 1 851 ? -16.895 34.236 21.086 1.00 30.44 851 HIS A O 1
ATOM 6550 N N . SER A 1 852 ? -15.799 36.148 21.488 1.00 24.36 852 SER A N 1
ATOM 6551 C CA . SER A 1 852 ? -16.912 36.796 22.197 1.00 24.36 852 SER A CA 1
ATOM 6552 C C . SER A 1 852 ? -17.205 38.196 21.633 1.00 24.36 852 SER A C 1
ATOM 6554 O O . SER A 1 852 ? -16.342 39.063 21.590 1.00 24.36 852 SER A O 1
ATOM 6556 N N . LYS A 1 853 ? -18.465 38.349 21.200 1.00 25.70 853 LYS A N 1
ATOM 6557 C CA . LYS A 1 853 ? -19.296 39.555 21.000 1.00 25.70 853 LYS A CA 1
ATOM 6558 C C . LYS A 1 853 ? -18.795 40.709 20.105 1.00 25.70 853 LYS A C 1
ATOM 6560 O O . LYS A 1 853 ? -17.969 41.519 20.489 1.00 25.70 853 LYS A O 1
ATOM 6565 N N . ALA A 1 854 ? -19.502 40.823 18.973 1.00 35.91 854 ALA A N 1
ATOM 6566 C CA . ALA A 1 854 ? -19.935 42.026 18.247 1.00 35.91 854 ALA A CA 1
ATOM 6567 C C . ALA A 1 854 ? -19.105 43.311 18.415 1.00 35.91 854 ALA A C 1
ATOM 6569 O O . ALA A 1 854 ? -19.272 44.011 19.411 1.00 35.91 854 ALA A O 1
ATOM 6570 N N . VAL A 1 855 ? -18.361 43.706 17.373 1.00 27.02 855 VAL A N 1
ATOM 6571 C CA . VAL A 1 855 ? -17.836 45.075 17.226 1.00 27.02 855 VAL A CA 1
ATOM 6572 C C . VAL A 1 855 ? -17.880 45.524 15.748 1.00 27.02 855 VAL A C 1
ATOM 6574 O O . VAL A 1 855 ? -17.784 44.679 14.855 1.00 27.02 855 VAL A O 1
ATOM 6577 N N . PRO A 1 856 ? -18.098 46.830 15.483 1.00 30.00 856 PRO A N 1
ATOM 6578 C CA . PRO A 1 856 ? -18.259 47.430 14.160 1.00 30.00 856 PRO A CA 1
ATOM 6579 C C . PRO A 1 856 ? -16.938 47.538 13.383 1.00 30.00 856 PRO A C 1
ATOM 6581 O O . PRO A 1 856 ? -15.867 47.254 13.904 1.00 30.00 856 PRO A O 1
ATOM 6584 N N . VAL A 1 857 ? -17.056 48.007 12.137 1.00 33.34 857 VAL A N 1
ATOM 6585 C CA . VAL A 1 857 ? -15.980 48.387 11.201 1.00 33.34 857 VAL A CA 1
ATOM 6586 C C . VAL A 1 857 ? -14.704 48.895 11.913 1.00 33.34 857 VAL A C 1
ATOM 6588 O O . VAL A 1 857 ? -14.776 49.946 12.556 1.00 33.34 857 VAL A O 1
ATOM 6591 N N . PRO A 1 858 ? -13.540 48.221 11.781 1.00 30.06 858 PRO A N 1
ATOM 6592 C CA . PRO A 1 858 ? -12.291 48.698 12.366 1.00 30.06 858 PRO A CA 1
ATOM 6593 C C . PRO A 1 858 ? -11.648 49.791 11.507 1.00 30.06 858 PRO A C 1
ATOM 6595 O O . PRO A 1 858 ? -11.425 49.628 10.305 1.00 30.06 858 PRO A O 1
ATOM 6598 N N . THR A 1 859 ? -11.335 50.906 12.158 1.00 29.73 859 THR A N 1
ATOM 6599 C CA . THR A 1 859 ? -10.415 51.954 11.707 1.00 29.73 859 THR A CA 1
ATOM 6600 C C . THR A 1 859 ? -8.960 51.483 11.738 1.00 29.73 859 THR A C 1
ATOM 6602 O O . THR A 1 859 ? -8.610 50.574 12.485 1.00 29.73 859 THR A O 1
ATOM 6605 N N . GLU A 1 860 ? -8.116 52.139 10.936 1.00 32.97 860 GLU A N 1
ATOM 6606 C CA . GLU A 1 860 ? -6.664 51.939 10.839 1.00 32.97 860 GLU A CA 1
ATOM 6607 C C . GLU A 1 860 ? -5.989 51.737 12.209 1.00 32.97 860 GLU A C 1
ATOM 6609 O O . GLU A 1 860 ? -5.896 52.679 12.996 1.00 32.97 860 GLU A O 1
ATOM 6614 N N . GLY A 1 861 ? -5.480 50.526 12.480 1.00 33.12 861 GLY A N 1
ATOM 6615 C CA . GLY A 1 861 ? -4.604 50.306 13.635 1.00 33.12 861 GLY A CA 1
ATOM 6616 C C . GLY A 1 861 ? -4.620 48.935 14.315 1.00 33.12 861 GLY A C 1
ATOM 6617 O O . GLY A 1 861 ? -4.538 48.917 15.531 1.00 33.12 861 GLY A O 1
ATOM 6618 N N . GLU A 1 862 ? -4.665 47.803 13.605 1.00 27.11 862 GLU A N 1
ATOM 6619 C CA . GLU A 1 862 ? -4.363 46.487 14.207 1.00 27.11 862 GLU A CA 1
ATOM 6620 C C . GLU A 1 862 ? -3.534 45.632 13.232 1.00 27.11 862 GLU A C 1
ATOM 6622 O O . GLU A 1 862 ? -3.994 45.254 12.154 1.00 27.11 862 GLU A O 1
ATOM 6627 N N . ILE A 1 863 ? -2.273 45.360 13.582 1.00 33.69 863 ILE A N 1
ATOM 6628 C CA . ILE A 1 863 ? -1.365 44.454 12.863 1.00 33.69 863 ILE A CA 1
ATOM 6629 C C . ILE A 1 863 ? -0.768 43.529 13.927 1.00 33.69 863 ILE A C 1
ATOM 6631 O O . ILE A 1 863 ? -0.006 44.004 14.766 1.00 33.69 863 ILE A O 1
ATOM 6635 N N . GLY A 1 864 ? -1.128 42.240 13.930 1.00 30.50 864 GLY A N 1
ATOM 6636 C CA . GLY A 1 864 ? -0.612 41.312 14.947 1.00 30.50 864 GLY A CA 1
ATOM 6637 C C . GLY A 1 864 ? -1.056 39.845 14.886 1.00 30.50 864 GLY A C 1
ATOM 6638 O O . GLY A 1 864 ? -0.862 39.138 15.867 1.00 30.50 864 GLY A O 1
ATOM 6639 N N . HIS A 1 865 ? -1.626 39.353 13.780 1.00 34.34 865 HIS A N 1
ATOM 6640 C CA . HIS A 1 865 ? -1.889 37.917 13.603 1.00 34.34 865 HIS A CA 1
ATOM 6641 C C . HIS A 1 865 ? -1.138 37.381 12.384 1.00 34.34 865 HIS A C 1
ATOM 6643 O O . HIS A 1 865 ? -1.183 37.998 11.318 1.00 34.34 865 HIS A O 1
ATOM 6649 N N . ALA A 1 866 ? -0.462 36.239 12.557 1.00 37.59 866 ALA A N 1
ATOM 6650 C CA . ALA A 1 866 ? 0.232 35.539 11.483 1.00 37.59 866 ALA A CA 1
ATOM 6651 C C . ALA A 1 866 ? -0.772 35.099 10.407 1.00 37.59 866 ALA A C 1
ATOM 6653 O O . ALA A 1 866 ? -1.747 34.392 10.678 1.00 37.59 866 ALA A O 1
ATOM 6654 N N . VAL A 1 867 ? -0.553 35.557 9.183 1.00 50.44 867 VAL A N 1
ATOM 6655 C CA . VAL A 1 867 ? -1.365 35.295 8.004 1.00 50.44 867 VAL A CA 1
ATOM 6656 C C . VAL A 1 867 ? -1.011 33.900 7.480 1.00 50.44 867 VAL A C 1
ATOM 6658 O O . VAL A 1 867 ? 0.112 33.637 7.063 1.00 50.44 867 VAL A O 1
ATOM 6661 N N . LYS A 1 868 ? -1.960 32.960 7.499 1.00 51.66 868 LYS A N 1
ATOM 6662 C CA . LYS A 1 868 ? -1.740 31.613 6.941 1.00 51.66 868 LYS A CA 1
ATOM 6663 C C . LYS A 1 868 ? -1.792 31.634 5.402 1.00 51.66 868 LYS A C 1
ATOM 6665 O O . LYS A 1 868 ? -2.558 32.427 4.849 1.00 51.66 868 LYS A O 1
ATOM 6670 N N . PRO A 1 869 ? -1.041 30.758 4.701 1.00 71.00 869 PRO A N 1
ATOM 6671 C CA . PRO A 1 869 ? -1.203 30.578 3.264 1.00 71.00 869 PRO A CA 1
ATOM 6672 C C . PRO A 1 869 ? -2.629 30.146 2.899 1.00 71.00 869 PRO A C 1
ATOM 6674 O O . PRO A 1 869 ? -3.174 29.259 3.560 1.00 71.00 869 PRO A O 1
ATOM 6677 N N . PRO A 1 870 ? -3.243 30.758 1.874 1.00 76.25 870 PRO A N 1
ATOM 6678 C CA . PRO A 1 870 ? -4.607 30.450 1.477 1.00 76.25 870 PRO A CA 1
ATOM 6679 C C . PRO A 1 870 ? -4.645 29.125 0.707 1.00 76.25 870 PRO A C 1
ATOM 6681 O O . PRO A 1 870 ? -3.774 28.853 -0.119 1.00 76.25 870 PRO A O 1
ATOM 6684 N N . ALA A 1 871 ? -5.667 28.309 0.964 1.00 76.50 871 ALA A N 1
ATOM 6685 C CA . ALA A 1 871 ? -5.968 27.126 0.159 1.00 76.50 871 ALA A CA 1
ATOM 6686 C C . ALA A 1 871 ? -6.772 27.506 -1.102 1.00 76.50 871 ALA A C 1
ATOM 6688 O O . ALA A 1 871 ? -7.214 28.653 -1.254 1.00 76.50 871 ALA A O 1
ATOM 6689 N N . ALA A 1 872 ? -6.984 26.539 -1.999 1.00 82.81 872 ALA A N 1
ATOM 6690 C CA . ALA A 1 872 ? -8.000 26.676 -3.038 1.00 82.81 872 ALA A CA 1
ATOM 6691 C C . ALA A 1 872 ? -9.396 26.845 -2.395 1.00 82.81 872 ALA A C 1
ATOM 6693 O O . ALA A 1 872 ? -9.636 26.289 -1.317 1.00 82.81 872 ALA A O 1
ATOM 6694 N N . PRO A 1 873 ? -10.313 27.613 -3.012 1.00 87.81 873 PRO A N 1
ATOM 6695 C CA . PRO A 1 873 ? -11.678 27.751 -2.515 1.00 87.81 873 PRO A CA 1
ATOM 6696 C C . PRO A 1 873 ? -12.395 26.409 -2.332 1.00 87.81 873 PRO A C 1
ATOM 6698 O O . PRO A 1 873 ? -12.180 25.455 -3.079 1.00 87.81 873 PRO A O 1
ATOM 6701 N N . GLU A 1 874 ? -13.298 26.359 -1.356 1.00 80.12 874 GLU A N 1
ATOM 6702 C CA . GLU A 1 874 ? -14.110 25.176 -1.077 1.00 80.12 874 GLU A CA 1
ATOM 6703 C C . GLU A 1 874 ? -14.915 24.733 -2.314 1.00 80.12 874 GLU A C 1
ATOM 6705 O O . GLU A 1 874 ? -15.484 25.550 -3.043 1.00 80.12 874 GLU A O 1
ATOM 6710 N N . GLY A 1 875 ? -14.947 23.421 -2.564 1.00 81.00 875 GLY A N 1
ATOM 6711 C CA . GLY A 1 875 ? -15.619 22.815 -3.716 1.00 81.00 875 GLY A CA 1
ATOM 6712 C C . GLY A 1 875 ? -14.790 22.785 -5.004 1.00 81.00 875 GLY A C 1
ATOM 6713 O O . GLY A 1 875 ? -15.191 22.119 -5.957 1.00 81.00 875 GLY A O 1
ATOM 6714 N N . TRP A 1 876 ? -13.639 23.460 -5.052 1.00 91.12 876 TRP A N 1
ATOM 6715 C CA . TRP A 1 876 ? -12.699 23.305 -6.160 1.00 91.12 876 TRP A CA 1
ATOM 6716 C C . TRP A 1 876 ? -11.927 21.993 -6.010 1.00 91.12 876 TRP A C 1
ATOM 6718 O O . TRP A 1 876 ? -11.581 21.586 -4.902 1.00 91.12 876 TRP A O 1
ATOM 6728 N N . SER A 1 877 ? -11.656 21.330 -7.131 1.00 89.62 877 SER A N 1
ATOM 6729 C CA . SER A 1 877 ? -10.783 20.158 -7.187 1.00 89.62 877 SER A CA 1
ATOM 6730 C C . SER A 1 877 ? -9.395 20.561 -7.665 1.00 89.62 877 SER A C 1
ATOM 6732 O O . SER A 1 877 ? -9.257 21.473 -8.475 1.00 89.62 877 SER A O 1
ATOM 6734 N N . GLU A 1 878 ? -8.367 19.851 -7.226 1.00 91.81 878 GLU A N 1
ATOM 6735 C CA . GLU A 1 878 ? -7.017 19.971 -7.774 1.00 91.81 878 GLU A CA 1
ATOM 6736 C C . GLU A 1 878 ? -6.546 18.615 -8.297 1.00 91.81 878 GLU A C 1
ATOM 6738 O O . GLU A 1 878 ? -7.051 17.563 -7.890 1.00 91.81 878 GLU A O 1
ATOM 6743 N N . GLY A 1 879 ? -5.619 18.630 -9.245 1.00 89.19 879 GLY A N 1
ATOM 6744 C CA . GLY A 1 879 ? -5.181 17.418 -9.911 1.00 89.19 879 GLY A CA 1
ATOM 6745 C C . GLY A 1 879 ? -3.847 17.578 -10.612 1.00 89.19 879 GLY A C 1
ATOM 6746 O O . GLY A 1 879 ? -3.342 18.677 -10.835 1.00 89.19 879 GLY A O 1
ATOM 6747 N N . PHE A 1 880 ? -3.286 16.434 -10.985 1.00 93.75 880 PHE A N 1
ATOM 6748 C CA . PHE A 1 880 ? -2.071 16.362 -11.777 1.00 93.75 880 PHE A CA 1
ATOM 6749 C C . PHE A 1 880 ? -2.352 15.648 -13.089 1.00 93.75 880 PHE A C 1
ATOM 6751 O O . PHE A 1 880 ? -3.076 14.652 -13.125 1.00 93.75 880 PHE A O 1
ATOM 6758 N N . LEU A 1 881 ? -1.732 16.128 -14.157 1.00 88.12 881 LEU A N 1
ATOM 6759 C CA . LEU A 1 881 ? -1.669 15.435 -15.434 1.00 88.12 881 LEU A CA 1
ATOM 6760 C C . LEU A 1 881 ? -0.211 15.238 -15.841 1.00 88.12 881 LEU A C 1
ATOM 6762 O O . LEU A 1 881 ? 0.653 16.055 -15.526 1.00 88.12 881 LEU A O 1
ATOM 6766 N N . TYR A 1 882 ? 0.067 14.130 -16.519 1.00 82.88 882 TYR A N 1
ATOM 6767 C CA . TYR A 1 882 ? 1.396 13.831 -17.040 1.00 82.88 882 TYR A CA 1
ATOM 6768 C C . TYR A 1 882 ? 1.416 14.161 -18.525 1.00 82.88 882 TYR A C 1
ATOM 6770 O O . TYR A 1 882 ? 0.800 13.464 -19.329 1.00 82.88 882 TYR A O 1
ATOM 6778 N N . ALA A 1 883 ? 2.114 15.234 -18.876 1.00 73.75 883 ALA A N 1
ATOM 6779 C CA . ALA A 1 883 ? 2.176 15.751 -20.232 1.00 73.75 883 ALA A CA 1
ATOM 6780 C C . ALA A 1 883 ? 3.583 16.256 -20.542 1.00 73.75 883 ALA A C 1
ATOM 6782 O O . ALA A 1 883 ? 4.267 16.784 -19.672 1.00 73.75 883 ALA A O 1
ATOM 6783 N N . ASN A 1 884 ? 4.022 16.082 -21.792 1.00 77.94 884 ASN A N 1
ATOM 6784 C CA . ASN A 1 884 ? 5.294 16.623 -22.283 1.00 77.94 884 ASN A CA 1
ATOM 6785 C C . ASN A 1 884 ? 6.506 16.307 -21.367 1.00 77.94 884 ASN A C 1
ATOM 6787 O O . ASN A 1 884 ? 7.363 17.156 -21.107 1.00 77.94 884 ASN A O 1
ATOM 6791 N N . GLY A 1 885 ? 6.537 15.075 -20.841 1.00 73.50 885 GLY A N 1
ATOM 6792 C CA . GLY A 1 885 ? 7.621 14.558 -19.999 1.00 73.50 885 GLY A CA 1
ATOM 6793 C C . GLY A 1 885 ? 7.644 15.063 -18.554 1.00 73.50 885 GLY A C 1
ATOM 6794 O O . GLY A 1 885 ? 8.600 14.759 -17.846 1.00 73.50 885 GLY A O 1
ATOM 6795 N N . VAL A 1 886 ? 6.622 15.801 -18.112 1.00 84.75 886 VAL A N 1
ATOM 6796 C CA . VAL A 1 886 ? 6.528 16.368 -16.761 1.00 84.75 886 VAL A CA 1
ATOM 6797 C C . VAL A 1 886 ? 5.144 16.167 -16.154 1.00 84.75 886 VAL A C 1
ATOM 6799 O O . VAL A 1 886 ? 4.164 15.891 -16.850 1.00 84.75 886 VAL A O 1
ATOM 6802 N N . ARG A 1 887 ? 5.054 16.317 -14.835 1.00 92.12 887 ARG A N 1
ATOM 6803 C CA . ARG A 1 887 ? 3.788 16.416 -14.119 1.00 92.12 887 ARG A CA 1
ATOM 6804 C C . ARG A 1 887 ? 3.361 17.884 -14.028 1.00 92.12 887 ARG A C 1
ATOM 6806 O O . ARG A 1 887 ? 4.059 18.698 -13.427 1.00 92.12 887 ARG A O 1
ATOM 6813 N N . LEU A 1 888 ? 2.211 18.209 -14.610 1.00 93.50 888 LEU A N 1
ATOM 6814 C CA . LEU A 1 888 ? 1.588 19.531 -14.545 1.00 93.50 888 LEU A CA 1
ATOM 6815 C C . LEU A 1 888 ? 0.436 19.515 -13.543 1.00 93.50 888 LEU A C 1
ATOM 6817 O O . LEU A 1 888 ? -0.396 18.607 -13.558 1.00 93.50 888 LEU A O 1
ATOM 6821 N N . HIS A 1 889 ? 0.397 20.522 -12.681 1.00 96.69 889 HIS A N 1
ATOM 6822 C CA . HIS A 1 889 ? -0.637 20.725 -11.683 1.00 96.69 889 HIS A CA 1
ATOM 6823 C C . HIS A 1 889 ? -1.712 21.696 -12.179 1.00 96.69 889 HIS A C 1
ATOM 6825 O O . HIS A 1 889 ? -1.418 22.662 -12.886 1.00 96.69 889 HIS A O 1
ATOM 6831 N N . TYR A 1 890 ? -2.966 21.452 -11.807 1.00 96.69 890 TYR A N 1
ATOM 6832 C CA . TYR A 1 890 ? -4.070 22.353 -12.110 1.00 96.69 890 TYR A CA 1
ATOM 6833 C C . TYR A 1 890 ? -5.134 22.353 -11.012 1.00 96.69 890 TYR A C 1
ATOM 6835 O O . TYR A 1 890 ? -5.349 21.357 -10.323 1.00 96.69 890 TYR A O 1
ATOM 6843 N N . TYR A 1 891 ? -5.867 23.462 -10.934 1.00 96.50 891 TYR A N 1
ATOM 6844 C CA . TYR A 1 891 ? -7.105 23.594 -10.168 1.00 96.50 891 TYR A CA 1
ATOM 6845 C C . TYR A 1 891 ? -8.305 23.634 -11.112 1.00 96.50 891 TYR A C 1
ATOM 6847 O O . TYR A 1 891 ? -8.224 24.180 -12.214 1.00 96.50 891 TYR A O 1
ATOM 6855 N N . GLN A 1 892 ? -9.436 23.094 -10.677 1.00 94.50 892 GLN A N 1
ATOM 6856 C CA . GLN A 1 892 ? -10.699 23.102 -11.400 1.00 94.50 892 GLN A CA 1
ATOM 6857 C C . GLN A 1 892 ? -11.833 23.587 -10.504 1.00 94.50 892 GLN A C 1
ATOM 6859 O O . GLN A 1 892 ? -12.026 23.108 -9.388 1.00 94.50 892 GLN A O 1
ATOM 6864 N N . THR A 1 893 ? -12.611 24.535 -11.019 1.00 92.50 893 THR A N 1
ATOM 6865 C CA . THR A 1 893 ? -13.868 24.948 -10.386 1.00 92.50 893 THR A CA 1
ATOM 6866 C C . THR A 1 893 ? -14.888 23.802 -10.432 1.00 92.50 893 THR A C 1
ATOM 6868 O O . THR A 1 893 ? -14.823 23.002 -11.369 1.00 92.50 893 THR A O 1
ATOM 6871 N N . PRO A 1 894 ? -15.882 23.756 -9.521 1.00 85.50 894 PRO A N 1
ATOM 6872 C CA . PRO A 1 894 ? -16.967 22.779 -9.562 1.00 85.50 894 PRO A CA 1
ATOM 6873 C C . PRO A 1 894 ? -17.563 22.638 -10.971 1.00 85.50 894 PRO A C 1
ATOM 6875 O O . PRO A 1 894 ? -18.103 23.596 -11.530 1.00 85.50 894 PRO A O 1
ATOM 6878 N N . SER A 1 895 ? -17.436 21.446 -11.557 1.00 72.69 895 SER A N 1
ATOM 6879 C CA . SER A 1 895 ? -17.856 21.190 -12.936 1.00 72.69 895 SER A CA 1
ATOM 6880 C C . SER A 1 895 ? -19.366 20.965 -13.017 1.00 72.69 895 SER A C 1
ATOM 6882 O O . SER A 1 895 ? -19.913 20.117 -12.310 1.00 72.69 895 SER A O 1
ATOM 6884 N N . LEU A 1 896 ? -20.044 21.703 -13.903 1.00 64.88 896 LEU A N 1
ATOM 6885 C CA . LEU A 1 896 ? -21.445 21.462 -14.270 1.00 64.88 896 LEU A CA 1
ATOM 6886 C C . LEU A 1 896 ? -21.519 21.032 -15.742 1.00 64.88 896 LEU A C 1
ATOM 6888 O O . LEU A 1 896 ? -20.831 21.599 -16.593 1.00 64.88 896 LEU A O 1
ATOM 6892 N N . ALA A 1 897 ? -22.369 20.043 -16.041 1.00 57.91 897 ALA A N 1
ATOM 6893 C CA . ALA A 1 897 ? -22.352 19.245 -17.277 1.00 57.91 897 ALA A CA 1
ATOM 6894 C C . ALA A 1 897 ? -22.626 19.994 -18.606 1.00 57.91 897 ALA A C 1
ATOM 6896 O O . ALA A 1 897 ? -22.666 19.361 -19.656 1.00 57.91 897 ALA A O 1
ATOM 6897 N N . GLU A 1 898 ? -22.779 21.320 -18.606 1.00 72.94 898 GLU A N 1
ATOM 6898 C CA . GLU A 1 898 ? -23.190 22.093 -19.791 1.00 72.94 898 GLU A CA 1
ATOM 6899 C C . GLU A 1 898 ? -22.422 23.414 -19.995 1.00 72.94 898 GLU A C 1
ATOM 6901 O O . GLU A 1 898 ? -22.722 24.168 -20.920 1.00 72.94 898 GLU A O 1
ATOM 6906 N N . LYS A 1 899 ? -21.417 23.724 -19.162 1.00 86.38 899 LYS A N 1
ATOM 6907 C CA . LYS A 1 899 ? -20.690 25.001 -19.254 1.00 86.38 899 LYS A CA 1
ATOM 6908 C C . LYS A 1 899 ? -19.485 24.935 -20.204 1.00 86.38 899 LYS A C 1
ATOM 6910 O O . LYS A 1 899 ? -18.766 23.933 -20.221 1.00 86.38 899 LYS A O 1
ATOM 6915 N N . PRO A 1 900 ? -19.205 26.013 -20.960 1.00 90.75 900 PRO A N 1
ATOM 6916 C CA . PRO A 1 900 ? -18.037 26.088 -21.831 1.00 90.75 900 PRO A CA 1
ATOM 6917 C C . PRO A 1 900 ? -16.724 26.023 -21.026 1.00 90.75 900 PRO A C 1
ATOM 6919 O O . PRO A 1 900 ? -16.627 26.658 -19.969 1.00 90.75 900 PRO A O 1
ATOM 6922 N N . PRO A 1 901 ? -15.702 25.297 -21.519 1.00 94.81 901 PRO A N 1
ATOM 6923 C CA . PRO A 1 901 ? -14.417 25.206 -20.841 1.00 94.81 901 PRO A CA 1
ATOM 6924 C C . PRO A 1 901 ? -13.580 26.481 -21.035 1.00 94.81 901 PRO A C 1
ATOM 6926 O O . PRO A 1 901 ? -13.469 27.015 -22.144 1.00 94.81 901 PRO A O 1
ATOM 6929 N N . LEU A 1 902 ? -12.970 26.952 -19.947 1.00 96.31 902 LEU A N 1
ATOM 6930 C CA . LEU A 1 902 ? -12.079 28.114 -19.900 1.00 96.31 902 LEU A CA 1
ATOM 6931 C C . LEU A 1 902 ? -10.772 27.714 -19.211 1.00 96.31 902 LEU A C 1
ATOM 6933 O O . LEU A 1 902 ? -10.789 27.283 -18.063 1.00 96.31 902 LEU A O 1
ATOM 6937 N N . VAL A 1 903 ? -9.640 27.868 -19.891 1.00 98.00 903 VAL A N 1
ATOM 6938 C CA . VAL A 1 903 ? -8.317 27.576 -19.321 1.00 98.00 903 VAL A CA 1
ATOM 6939 C C . VAL A 1 903 ? -7.593 28.886 -19.045 1.00 98.00 903 VAL A C 1
ATOM 6941 O O . VAL A 1 903 ? -7.478 29.722 -19.943 1.00 98.00 903 VAL A O 1
ATOM 6944 N N . MET A 1 904 ? -7.111 29.068 -17.815 1.00 98.19 904 MET A N 1
ATOM 6945 C CA . MET A 1 904 ? -6.366 30.253 -17.389 1.00 98.19 904 MET A CA 1
ATOM 6946 C C . MET A 1 904 ? -4.897 29.915 -17.124 1.00 98.19 904 MET A C 1
ATOM 6948 O O . MET A 1 904 ? -4.589 28.993 -16.369 1.00 98.19 904 MET A O 1
ATOM 6952 N N . VAL A 1 905 ? -3.999 30.691 -17.732 1.00 97.31 905 VAL A N 1
ATOM 6953 C CA . VAL A 1 905 ? -2.540 30.524 -17.673 1.00 97.31 905 VAL A CA 1
ATOM 6954 C C . VAL A 1 905 ? -1.921 31.774 -17.044 1.00 97.31 905 VAL A C 1
ATOM 6956 O O . VAL A 1 905 ? -2.053 32.884 -17.566 1.00 97.31 905 VAL A O 1
ATOM 6959 N N . HIS A 1 906 ? -1.280 31.617 -15.889 1.00 95.50 906 HIS A N 1
ATOM 6960 C CA . HIS A 1 906 ? -0.741 32.736 -15.110 1.00 95.50 906 HIS A CA 1
ATOM 6961 C C . HIS A 1 906 ? 0.558 33.329 -15.702 1.00 95.50 906 HIS A C 1
ATOM 6963 O O . HIS A 1 906 ? 1.148 32.804 -16.650 1.00 95.50 906 HIS A O 1
ATOM 6969 N N . GLY A 1 907 ? 1.001 34.455 -15.135 1.00 89.19 907 GLY A N 1
ATOM 6970 C CA . GLY A 1 907 ? 2.256 35.122 -15.487 1.00 89.19 907 GLY A CA 1
ATOM 6971 C C . GLY A 1 907 ? 3.481 34.542 -14.776 1.00 89.19 907 GLY A C 1
ATOM 6972 O O . GLY A 1 907 ? 3.367 33.777 -13.827 1.00 89.19 907 GLY A O 1
ATOM 6973 N N . ILE A 1 908 ? 4.676 34.963 -15.197 1.00 84.62 908 ILE A N 1
ATOM 6974 C CA . ILE A 1 908 ? 5.972 34.471 -14.684 1.00 84.62 908 ILE A CA 1
ATOM 6975 C C . ILE A 1 908 ? 6.168 34.648 -13.173 1.00 84.62 908 ILE A C 1
ATOM 6977 O O . ILE A 1 908 ? 7.033 34.037 -12.561 1.00 84.62 908 ILE A O 1
ATOM 6981 N N . THR A 1 909 ? 5.414 35.560 -12.569 1.00 81.81 909 THR A N 1
ATOM 6982 C CA . THR A 1 909 ? 5.489 35.874 -11.149 1.00 81.81 909 THR A CA 1
ATOM 6983 C C . THR A 1 909 ? 4.568 35.019 -10.294 1.00 81.81 909 THR A C 1
ATOM 6985 O O . THR A 1 909 ? 4.660 35.129 -9.075 1.00 81.81 909 THR A O 1
ATOM 6988 N N . ASP A 1 910 ? 3.691 34.214 -10.879 1.00 89.19 910 ASP A N 1
ATOM 6989 C CA . ASP A 1 910 ? 2.509 33.717 -10.182 1.00 89.19 910 ASP A CA 1
ATOM 6990 C C . ASP A 1 910 ? 2.341 32.197 -10.296 1.00 89.19 910 ASP A C 1
ATOM 6992 O O . ASP A 1 910 ? 3.231 31.502 -10.776 1.00 89.19 910 ASP A O 1
ATOM 6996 N N . ASN A 1 911 ? 1.232 31.681 -9.773 1.00 93.31 911 ASN A N 1
ATOM 6997 C CA . ASN A 1 911 ? 0.764 30.306 -9.942 1.00 93.31 911 ASN A CA 1
ATOM 6998 C C . ASN A 1 911 ? -0.734 30.339 -10.312 1.00 93.31 911 ASN A C 1
ATOM 7000 O O . ASN A 1 911 ? -1.337 31.414 -10.375 1.00 93.31 911 ASN A O 1
ATOM 7004 N N . GLY A 1 912 ? -1.354 29.188 -10.560 1.00 93.81 912 GLY A N 1
ATOM 7005 C CA . GLY A 1 912 ? -2.746 29.080 -10.996 1.00 93.81 912 GLY A CA 1
ATOM 7006 C C . GLY A 1 912 ? -3.744 29.771 -10.059 1.00 93.81 912 GLY A C 1
ATOM 7007 O O . GLY A 1 912 ? -4.729 30.341 -10.526 1.00 93.81 912 GLY A O 1
ATOM 7008 N N . LEU A 1 913 ? -3.468 29.815 -8.751 1.00 94.44 913 LEU A N 1
ATOM 7009 C CA . LEU A 1 913 ? -4.350 30.440 -7.760 1.00 94.44 913 LEU A CA 1
ATOM 7010 C C . LEU A 1 913 ? -4.349 31.975 -7.785 1.00 94.44 913 LEU A C 1
ATOM 7012 O O . LEU A 1 913 ? -5.229 32.573 -7.163 1.00 94.44 913 LEU A O 1
ATOM 7016 N N . CYS A 1 914 ? -3.464 32.644 -8.533 1.00 93.50 914 CYS A N 1
ATOM 7017 C CA . CYS A 1 914 ? -3.555 34.104 -8.699 1.00 93.50 914 CYS A CA 1
ATOM 7018 C C . CYS A 1 914 ? -4.880 34.533 -9.354 1.00 93.50 914 CYS A C 1
ATOM 7020 O O . CYS A 1 914 ? -5.366 35.642 -9.156 1.00 93.50 914 CYS A O 1
ATOM 7022 N N . TRP A 1 915 ? -5.519 33.622 -10.090 1.00 94.94 915 TRP A N 1
ATOM 7023 C CA . TRP A 1 915 ? -6.797 33.860 -10.745 1.00 94.94 915 TRP A CA 1
ATOM 7024 C C . TRP A 1 915 ? -8.008 33.764 -9.817 1.00 94.94 915 TRP A C 1
ATOM 7026 O O . TRP A 1 915 ? -9.117 34.050 -10.267 1.00 94.94 915 TRP A O 1
ATOM 7036 N N . THR A 1 916 ? -7.838 33.368 -8.552 1.00 92.81 916 THR A N 1
ATOM 7037 C CA . THR A 1 916 ? -8.936 32.931 -7.675 1.00 92.81 916 THR A CA 1
ATOM 7038 C C . THR A 1 916 ? -10.092 33.930 -7.594 1.00 92.81 916 THR A C 1
ATOM 7040 O O . THR A 1 916 ? -11.242 33.570 -7.855 1.00 92.81 916 THR A O 1
ATOM 7043 N N . THR A 1 917 ? -9.813 35.201 -7.300 1.00 91.56 917 THR A N 1
ATOM 7044 C CA . THR A 1 917 ? -10.842 36.248 -7.165 1.00 91.56 917 THR A CA 1
ATOM 7045 C C . THR A 1 917 ? -11.599 36.515 -8.465 1.00 91.56 917 THR A C 1
ATOM 7047 O O . THR A 1 917 ? -12.797 36.811 -8.438 1.00 91.56 917 THR A O 1
ATOM 7050 N N . LEU A 1 918 ? -10.941 36.369 -9.617 1.00 92.69 918 LEU A N 1
ATO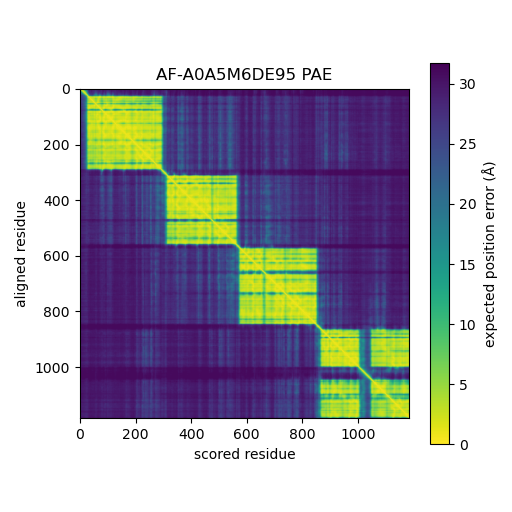M 7051 C CA . LEU A 1 918 ? -11.574 36.507 -10.925 1.00 92.69 918 LEU A CA 1
ATOM 7052 C C . LEU A 1 918 ? -12.352 35.243 -11.325 1.00 92.69 918 LEU A C 1
ATOM 7054 O O . LEU A 1 918 ? -13.476 35.347 -11.817 1.00 92.69 918 LEU A O 1
ATOM 7058 N N . ALA A 1 919 ? -11.791 34.060 -11.085 1.00 93.94 919 ALA A N 1
ATOM 7059 C CA . ALA A 1 919 ? -12.408 32.774 -11.388 1.00 93.94 919 ALA A CA 1
ATOM 7060 C C . ALA A 1 919 ? -13.682 32.543 -10.561 1.00 93.94 919 ALA A C 1
ATOM 7062 O O . ALA A 1 919 ? -14.687 32.115 -11.122 1.00 93.94 919 ALA A O 1
ATOM 7063 N N . LEU A 1 920 ? -13.717 32.952 -9.287 1.00 91.81 920 LEU A N 1
ATOM 7064 C CA . LEU A 1 920 ? -14.940 32.930 -8.471 1.00 91.81 920 LEU A CA 1
ATOM 7065 C C . LEU A 1 920 ? -16.086 33.756 -9.082 1.00 91.81 920 LEU A C 1
ATOM 7067 O O . LEU A 1 920 ? -17.249 33.398 -8.917 1.00 91.81 920 LEU A O 1
ATOM 7071 N N . LYS A 1 921 ? -15.786 34.835 -9.819 1.00 91.75 921 LYS A N 1
ATOM 7072 C CA . LYS A 1 921 ? -16.804 35.643 -10.519 1.00 91.75 921 LYS A CA 1
ATOM 7073 C C . LYS A 1 921 ? -17.262 35.025 -11.847 1.00 91.75 921 LYS A C 1
ATOM 7075 O O . LYS A 1 921 ? -18.282 35.444 -12.390 1.00 91.75 921 LYS A O 1
ATOM 7080 N N . LEU A 1 922 ? -16.497 34.080 -12.395 1.00 91.31 922 LEU A N 1
ATOM 7081 C CA . LEU A 1 922 ? -16.723 33.476 -13.713 1.00 91.31 922 LEU A CA 1
ATOM 7082 C C . LEU A 1 922 ? -17.192 32.015 -13.640 1.00 91.31 922 LEU A C 1
ATOM 7084 O O . LEU A 1 922 ? -17.782 31.537 -14.606 1.00 91.31 922 LEU A O 1
ATOM 7088 N N . GLN A 1 923 ? -16.975 31.314 -12.525 1.00 91.19 923 GLN A N 1
ATOM 7089 C CA . GLN A 1 923 ? -17.287 29.883 -12.367 1.00 91.19 923 GLN A CA 1
ATOM 7090 C C . GLN A 1 923 ? -18.774 29.561 -12.575 1.00 91.19 923 GLN A C 1
ATOM 7092 O O . GLN A 1 923 ? -19.142 28.470 -13.010 1.00 91.19 923 GLN A O 1
ATOM 7097 N N . ASP A 1 924 ? -19.661 30.532 -12.354 1.00 87.88 924 ASP A N 1
ATOM 7098 C CA . ASP A 1 924 ? -21.091 30.367 -12.624 1.00 87.88 924 ASP A CA 1
ATOM 7099 C C . ASP A 1 924 ? -21.405 30.270 -14.123 1.00 87.88 924 ASP A C 1
ATOM 7101 O O . ASP A 1 924 ? -22.460 29.764 -14.491 1.00 87.88 924 ASP A O 1
ATOM 7105 N N . GLN A 1 925 ? -20.479 30.679 -14.992 1.00 87.88 925 GLN A N 1
ATOM 7106 C CA . GLN A 1 925 ? -20.642 30.706 -16.448 1.00 87.88 925 GLN A CA 1
ATOM 7107 C C . GLN A 1 925 ? -19.703 29.735 -17.184 1.00 87.88 925 GLN A C 1
ATOM 7109 O O . GLN A 1 925 ? -19.983 29.379 -18.326 1.00 87.88 925 GLN A O 1
ATOM 7114 N N . PHE A 1 926 ? -18.610 29.296 -16.554 1.00 91.94 926 PHE A N 1
ATOM 7115 C CA . PHE A 1 926 ? -17.552 28.509 -17.195 1.00 91.94 926 PHE A CA 1
ATOM 7116 C C . PHE A 1 926 ? -17.104 27.337 -16.327 1.00 91.94 926 PHE A C 1
ATOM 7118 O O . PHE A 1 926 ? -17.073 27.449 -15.105 1.00 91.94 926 PHE A O 1
ATOM 7125 N N . ASN A 1 927 ? -16.680 26.250 -16.974 1.00 93.25 927 ASN A N 1
ATOM 7126 C CA . ASN A 1 927 ? -15.878 25.214 -16.326 1.00 93.25 927 ASN A CA 1
ATOM 7127 C C . ASN A 1 927 ? -14.409 25.638 -16.433 1.00 93.25 927 ASN A C 1
ATOM 7129 O O . ASN A 1 927 ? -13.824 25.586 -17.518 1.00 93.25 927 ASN A O 1
ATOM 7133 N N . ILE A 1 928 ? -13.843 26.141 -15.335 1.00 96.50 928 ILE A N 1
ATOM 7134 C CA . ILE A 1 928 ? -12.545 26.818 -15.348 1.00 96.50 928 ILE A CA 1
ATOM 7135 C C . ILE A 1 928 ? -11.447 25.859 -14.896 1.00 96.50 928 ILE A C 1
ATOM 7137 O O . ILE A 1 928 ? -11.558 25.245 -13.840 1.00 96.50 928 ILE A O 1
ATOM 7141 N N . THR A 1 929 ? -10.376 25.768 -15.685 1.00 97.31 929 THR A N 1
ATOM 7142 C CA . THR A 1 929 ? -9.122 25.094 -15.319 1.00 97.31 929 THR A CA 1
ATOM 7143 C C . THR A 1 929 ? -8.020 26.139 -15.151 1.00 97.31 929 THR A C 1
ATOM 7145 O O . THR A 1 929 ? -7.725 26.881 -16.088 1.00 97.31 929 THR A O 1
ATOM 7148 N N . LEU A 1 930 ? -7.417 26.210 -13.966 1.00 97.69 930 LEU A N 1
ATOM 7149 C CA . LEU A 1 930 ? -6.302 27.100 -13.640 1.00 97.69 930 LEU A CA 1
ATOM 7150 C C . LEU A 1 930 ? -5.018 26.275 -13.633 1.00 97.69 930 LEU A C 1
ATOM 7152 O O . LEU A 1 930 ? -4.845 25.423 -12.765 1.00 97.69 930 LEU A O 1
ATOM 7156 N N . LEU A 1 931 ? -4.144 26.495 -14.610 1.00 96.62 931 LEU A N 1
ATOM 7157 C CA . LEU A 1 931 ? -2.942 25.682 -14.783 1.00 96.62 931 LEU A CA 1
ATOM 7158 C C . LEU A 1 931 ? -1.748 26.323 -14.071 1.00 96.62 931 LEU A C 1
ATOM 7160 O O . LEU A 1 931 ? -1.478 27.503 -14.298 1.00 96.62 931 LEU A O 1
ATOM 7164 N N . ASP A 1 932 ? -1.005 25.538 -13.291 1.00 96.25 932 ASP A N 1
ATOM 7165 C CA . ASP A 1 932 ? 0.340 25.907 -12.850 1.00 96.25 932 ASP A CA 1
ATOM 7166 C C . ASP A 1 932 ? 1.321 25.653 -14.002 1.00 96.25 932 ASP A C 1
ATOM 7168 O O . ASP A 1 932 ? 1.508 24.519 -14.452 1.00 96.25 932 ASP A O 1
ATOM 7172 N N . ALA A 1 933 ? 1.961 26.705 -14.505 1.00 92.31 933 ALA A N 1
ATOM 7173 C CA . ALA A 1 933 ? 2.966 26.578 -15.550 1.00 92.31 933 ALA A CA 1
ATOM 7174 C C . ALA A 1 933 ? 4.181 25.788 -15.041 1.00 92.31 933 ALA A C 1
ATOM 7176 O O . ALA A 1 933 ? 4.535 25.848 -13.864 1.00 92.31 933 ALA A O 1
ATOM 7177 N N . ARG A 1 934 ? 4.880 25.090 -15.942 1.00 90.31 934 ARG A N 1
ATOM 7178 C CA . ARG A 1 934 ? 6.158 24.435 -15.628 1.00 90.31 934 ARG A CA 1
ATOM 7179 C C . ARG A 1 934 ? 7.096 25.402 -14.897 1.00 90.31 934 ARG A C 1
ATOM 7181 O O . ARG A 1 934 ? 7.209 26.575 -15.264 1.00 90.31 934 ARG A O 1
ATOM 7188 N N . GLY A 1 935 ? 7.747 24.932 -13.835 1.00 87.88 935 GLY A N 1
ATOM 7189 C CA . GLY A 1 935 ? 8.577 25.792 -12.982 1.00 87.88 935 GLY A CA 1
ATOM 7190 C C . GLY A 1 935 ? 7.819 26.611 -11.922 1.00 87.88 935 GLY A C 1
ATOM 7191 O O . GLY A 1 935 ? 8.466 27.351 -11.176 1.00 87.88 935 GLY A O 1
ATOM 7192 N N . HIS A 1 936 ? 6.492 26.498 -11.847 1.00 92.00 936 HIS A N 1
ATOM 7193 C CA . HIS A 1 936 ? 5.646 27.258 -10.930 1.00 92.00 936 HIS A CA 1
ATOM 7194 C C . HIS A 1 936 ? 4.655 26.350 -10.196 1.00 92.00 936 HIS A C 1
ATOM 7196 O O . HIS A 1 936 ? 4.237 25.310 -10.708 1.00 92.00 936 HIS A O 1
ATOM 7202 N N . GLY A 1 937 ? 4.225 26.795 -9.015 1.00 91.75 937 GLY A N 1
ATOM 7203 C CA . GLY A 1 937 ? 3.182 26.122 -8.250 1.00 91.75 937 GLY A CA 1
ATOM 7204 C C . GLY A 1 937 ? 3.619 24.725 -7.821 1.00 91.75 937 GLY A C 1
ATOM 7205 O O . GLY A 1 937 ? 4.671 24.562 -7.202 1.00 91.75 937 GLY A O 1
ATOM 7206 N N . LEU A 1 938 ? 2.791 23.725 -8.125 1.00 92.25 938 LEU A N 1
ATOM 7207 C CA . LEU A 1 938 ? 3.105 22.315 -7.864 1.00 92.25 938 LEU A CA 1
ATOM 7208 C C . LEU A 1 938 ? 3.494 21.534 -9.133 1.00 92.25 938 LEU A C 1
ATOM 7210 O O . LEU A 1 938 ? 3.679 20.316 -9.063 1.00 92.25 938 LEU A O 1
ATOM 7214 N N . SER A 1 939 ? 3.612 22.209 -10.280 1.00 93.38 939 SER A N 1
ATOM 7215 C CA . SER A 1 939 ? 4.101 21.611 -11.527 1.00 93.38 939 SER A CA 1
ATOM 7216 C C . SER A 1 939 ? 5.600 21.333 -11.448 1.00 93.38 939 SER A C 1
ATOM 7218 O O . SER A 1 939 ? 6.335 22.027 -10.759 1.00 93.38 939 SER A O 1
ATOM 7220 N N . ASP A 1 940 ? 6.093 20.331 -12.170 1.00 90.44 940 ASP A N 1
ATOM 7221 C CA . ASP A 1 940 ? 7.522 20.007 -12.155 1.00 90.44 940 ASP A CA 1
ATOM 7222 C C . ASP A 1 940 ? 8.390 21.156 -12.740 1.00 90.44 940 ASP A C 1
ATOM 7224 O O . ASP A 1 940 ? 7.913 21.998 -13.518 1.00 90.44 940 ASP A O 1
ATOM 7228 N N . PRO A 1 941 ? 9.682 21.242 -12.364 1.00 86.69 941 PRO A N 1
ATOM 7229 C CA . PRO A 1 941 ? 10.607 22.243 -12.895 1.00 86.69 941 PRO A CA 1
ATOM 7230 C C . PRO A 1 941 ? 10.990 21.991 -14.362 1.00 86.69 941 PRO A C 1
ATOM 7232 O O . PRO A 1 941 ? 10.739 20.928 -14.926 1.00 86.69 941 PRO A O 1
ATOM 7235 N N . PHE A 1 942 ? 11.664 22.975 -14.967 1.00 82.44 942 PHE A N 1
ATOM 7236 C CA . PHE A 1 942 ? 12.261 22.819 -16.294 1.00 82.44 942 PHE A CA 1
ATOM 7237 C C . PHE A 1 942 ? 13.345 21.730 -16.320 1.00 82.44 942 PHE A C 1
ATOM 7239 O O . PHE A 1 942 ? 14.113 21.569 -15.368 1.00 82.44 942 PHE A O 1
ATOM 7246 N N . THR A 1 943 ? 13.440 21.026 -17.445 1.00 78.25 943 THR A N 1
ATOM 7247 C CA . THR A 1 943 ? 14.435 19.986 -17.723 1.00 78.25 943 THR A CA 1
ATOM 7248 C C . THR A 1 943 ? 15.452 20.443 -18.770 1.00 78.25 943 THR A C 1
ATOM 7250 O O . THR A 1 943 ? 15.256 21.436 -19.468 1.00 78.25 943 THR A O 1
ATOM 7253 N N . ALA A 1 944 ? 16.548 19.693 -18.913 1.00 73.69 944 ALA A N 1
ATOM 7254 C CA . ALA A 1 944 ? 17.581 19.974 -19.913 1.00 73.69 944 ALA A CA 1
ATOM 7255 C C . ALA A 1 944 ? 17.107 19.804 -21.373 1.00 73.69 944 ALA A C 1
ATOM 7257 O O . ALA A 1 944 ? 17.783 20.277 -22.281 1.00 73.69 944 ALA A O 1
ATOM 7258 N N . ASN A 1 945 ? 15.972 19.134 -21.599 1.00 76.06 945 ASN A N 1
ATOM 7259 C CA . ASN A 1 945 ? 15.409 18.903 -22.932 1.00 76.06 945 ASN A CA 1
ATOM 7260 C C . ASN A 1 945 ? 14.352 19.948 -23.325 1.00 76.06 945 ASN A C 1
ATOM 7262 O O . ASN A 1 945 ? 13.744 19.821 -24.386 1.00 76.06 945 ASN A O 1
ATOM 7266 N N . ASP A 1 946 ? 14.098 20.939 -22.471 1.00 84.38 946 ASP A N 1
ATOM 7267 C CA . ASP A 1 946 ? 13.050 21.925 -22.708 1.00 84.38 946 ASP A CA 1
ATOM 7268 C C . ASP A 1 946 ? 13.492 22.962 -23.751 1.00 84.38 946 ASP A C 1
ATOM 7270 O O . ASP A 1 946 ? 14.655 23.365 -23.794 1.00 84.38 946 ASP A O 1
ATOM 7274 N N . ASP A 1 947 ? 12.549 23.414 -24.581 1.00 84.38 947 ASP A N 1
ATOM 7275 C CA . ASP A 1 947 ? 12.762 24.395 -25.646 1.00 84.38 947 ASP A CA 1
ATOM 7276 C C . ASP A 1 947 ? 11.772 25.573 -25.559 1.00 84.38 947 ASP A C 1
ATOM 7278 O O . ASP A 1 947 ? 10.868 25.609 -24.723 1.00 84.38 947 ASP A O 1
ATOM 7282 N N . ALA A 1 948 ? 11.944 26.570 -26.430 1.00 77.56 948 ALA A N 1
ATOM 7283 C CA . ALA A 1 948 ? 11.106 27.773 -26.470 1.00 77.56 948 ALA A CA 1
ATOM 7284 C C . ALA A 1 948 ? 9.597 27.497 -26.650 1.00 77.56 948 ALA A C 1
ATOM 7286 O O . ALA A 1 948 ? 8.785 28.395 -26.420 1.00 77.56 948 ALA A O 1
ATOM 7287 N N . ASP A 1 949 ? 9.223 26.278 -27.048 1.00 84.50 949 ASP A N 1
ATOM 7288 C CA . ASP A 1 949 ? 7.843 25.865 -27.285 1.00 84.50 949 ASP A CA 1
ATOM 7289 C C . ASP A 1 949 ? 7.291 25.011 -26.139 1.00 84.50 949 ASP A C 1
ATOM 7291 O O . ASP A 1 949 ? 6.107 24.676 -26.139 1.00 84.50 949 ASP A O 1
ATOM 7295 N N . THR A 1 950 ? 8.107 24.665 -25.139 1.00 88.25 950 THR A N 1
ATOM 7296 C CA . THR A 1 950 ? 7.711 23.806 -24.018 1.00 88.25 950 THR A CA 1
ATOM 7297 C C . THR A 1 950 ? 6.447 24.305 -23.319 1.00 88.25 950 THR A C 1
ATOM 7299 O O . THR A 1 950 ? 5.516 23.527 -23.139 1.00 88.25 950 THR A O 1
ATOM 7302 N N . LEU A 1 951 ? 6.353 25.599 -22.995 1.00 88.62 951 LEU A N 1
ATOM 7303 C CA . LEU A 1 951 ? 5.175 26.154 -22.309 1.00 88.62 951 LEU A CA 1
ATOM 7304 C C . LEU A 1 951 ? 3.897 26.093 -23.166 1.00 88.62 951 LEU A C 1
ATOM 7306 O O . LEU A 1 951 ? 2.800 25.936 -22.637 1.00 88.62 951 LEU A O 1
ATOM 7310 N N . ILE A 1 952 ? 4.035 26.183 -24.490 1.00 91.38 952 ILE A N 1
ATOM 7311 C CA . ILE A 1 952 ? 2.925 26.044 -25.443 1.00 91.38 952 ILE A CA 1
ATOM 7312 C C . ILE A 1 952 ? 2.479 24.584 -25.479 1.00 91.38 952 ILE A C 1
ATOM 7314 O O . ILE A 1 952 ? 1.297 24.301 -25.297 1.00 91.38 952 ILE A O 1
ATOM 7318 N N . LYS A 1 953 ? 3.431 23.658 -25.652 1.00 92.06 953 LYS A N 1
ATOM 7319 C CA . LYS A 1 953 ? 3.192 22.208 -25.672 1.00 92.06 953 LYS A CA 1
ATOM 7320 C C . LYS A 1 953 ? 2.532 21.728 -24.380 1.00 92.06 953 LYS A C 1
ATOM 7322 O O . LYS A 1 953 ? 1.639 20.891 -24.442 1.00 92.06 953 LYS A O 1
ATOM 7327 N N . ASP A 1 954 ? 2.918 22.289 -23.236 1.00 94.00 954 ASP A N 1
ATOM 7328 C CA . ASP A 1 954 ? 2.341 21.970 -21.929 1.00 94.00 954 ASP A CA 1
ATOM 7329 C C . ASP A 1 954 ? 0.845 22.321 -21.867 1.00 94.00 954 ASP A C 1
ATOM 7331 O O . ASP A 1 954 ? 0.029 21.487 -21.477 1.00 94.00 954 ASP A O 1
ATOM 7335 N N . VAL A 1 955 ? 0.455 23.519 -22.318 1.00 95.19 955 VAL A N 1
ATOM 7336 C CA . VAL A 1 955 ? -0.960 23.934 -22.347 1.00 95.19 955 VAL A CA 1
ATOM 7337 C C . VAL A 1 955 ? -1.754 23.147 -23.395 1.00 95.19 955 VAL A C 1
ATOM 7339 O O . VAL A 1 955 ? -2.879 22.738 -23.115 1.00 95.19 955 VAL A O 1
ATOM 7342 N N . VAL A 1 956 ? -1.187 22.902 -24.583 1.00 95.44 956 VAL A N 1
ATOM 7343 C CA . VAL A 1 956 ? -1.832 22.094 -25.637 1.00 95.44 956 VAL A CA 1
ATOM 7344 C C . VAL A 1 956 ? -2.108 20.679 -25.126 1.00 95.44 956 VAL A C 1
ATOM 7346 O O . VAL A 1 956 ? -3.246 20.217 -25.172 1.00 95.44 956 VAL A O 1
ATOM 7349 N N . ALA A 1 957 ? -1.097 20.028 -24.553 1.00 92.50 957 ALA A N 1
ATOM 7350 C CA . ALA A 1 957 ? -1.229 18.684 -24.014 1.00 92.50 957 ALA A CA 1
ATOM 7351 C C . ALA A 1 957 ? -2.179 18.633 -22.807 1.00 92.50 957 ALA A C 1
ATOM 7353 O O . ALA A 1 957 ? -2.913 17.658 -22.658 1.00 92.50 957 ALA A O 1
ATOM 7354 N N . ALA A 1 958 ? -2.222 19.675 -21.968 1.00 94.38 958 ALA A N 1
ATOM 7355 C CA . ALA A 1 958 ? -3.198 19.773 -20.884 1.00 94.38 958 ALA A CA 1
ATOM 7356 C C . ALA A 1 958 ? -4.639 19.835 -21.419 1.00 94.38 958 ALA A C 1
ATOM 7358 O O . ALA A 1 958 ? -5.506 19.115 -20.929 1.00 94.38 958 ALA A O 1
ATOM 7359 N N . VAL A 1 959 ? -4.893 20.641 -22.456 1.00 95.06 959 VAL A N 1
ATOM 7360 C CA . VAL A 1 959 ? -6.205 20.731 -23.119 1.00 95.06 959 VAL A CA 1
ATOM 7361 C C . VAL A 1 959 ? -6.619 19.389 -23.728 1.00 95.06 959 VAL A C 1
ATOM 7363 O O . VAL A 1 959 ? -7.768 18.981 -23.565 1.00 95.06 959 VAL A O 1
ATOM 7366 N N . GLU A 1 960 ? -5.696 18.693 -24.393 1.00 92.31 960 GLU A N 1
ATOM 7367 C CA . GLU A 1 960 ? -5.945 17.381 -25.003 1.00 92.31 960 GLU A CA 1
ATOM 7368 C C . GLU A 1 960 ? -6.194 16.289 -23.956 1.00 92.31 960 GLU A C 1
ATOM 7370 O O . GLU A 1 960 ? -7.154 15.532 -24.075 1.00 92.31 960 GLU A O 1
ATOM 7375 N N . THR A 1 961 ? -5.369 16.238 -22.908 1.00 91.25 961 THR A N 1
ATOM 7376 C CA . THR A 1 961 ? -5.455 15.225 -21.841 1.00 91.25 961 THR A CA 1
ATOM 7377 C C . THR A 1 961 ? -6.730 15.375 -21.019 1.00 91.25 961 THR A C 1
ATOM 7379 O O . THR A 1 961 ? -7.325 14.384 -20.610 1.00 91.25 961 THR A O 1
ATOM 7382 N N . LEU A 1 962 ? -7.165 16.615 -20.788 1.00 90.62 962 LEU A N 1
ATOM 7383 C CA . LEU A 1 962 ? -8.426 16.918 -20.111 1.00 90.62 962 LEU A CA 1
ATOM 7384 C C . LEU A 1 962 ? -9.637 16.854 -21.060 1.00 90.62 962 LEU A C 1
ATOM 7386 O O . LEU A 1 962 ? -10.745 17.203 -20.657 1.00 90.62 962 LEU A O 1
ATOM 7390 N N . GLU A 1 963 ? -9.428 16.440 -22.314 1.00 92.44 963 GLU A N 1
ATOM 7391 C CA . GLU A 1 963 ? -10.449 16.301 -23.357 1.00 92.44 963 GLU A CA 1
ATOM 7392 C C . GLU A 1 963 ? -11.307 17.569 -23.552 1.00 92.44 963 GLU A C 1
ATOM 7394 O O . GLU A 1 963 ? -12.496 17.515 -23.893 1.00 92.44 963 GLU A O 1
ATOM 7399 N N . LEU A 1 964 ? -10.708 18.749 -23.349 1.00 92.25 964 LEU A N 1
ATOM 7400 C CA . LEU A 1 964 ? -11.423 20.020 -23.418 1.00 92.25 964 LEU A CA 1
ATOM 7401 C C . LEU A 1 964 ? -11.694 20.383 -24.880 1.00 92.25 964 LEU A C 1
ATOM 7403 O O . LEU A 1 964 ? -10.804 20.744 -25.650 1.00 92.25 964 LEU A O 1
ATOM 7407 N N . LYS A 1 965 ? -12.967 20.321 -25.277 1.00 90.88 965 LYS A N 1
ATOM 7408 C CA . LYS A 1 965 ? -13.391 20.641 -26.644 1.00 90.88 965 LYS A CA 1
ATOM 7409 C C . LYS A 1 965 ? -13.390 22.147 -26.876 1.00 90.88 965 LYS A C 1
ATOM 7411 O O . LYS A 1 965 ? -14.266 22.853 -26.383 1.00 90.88 965 LYS A O 1
ATOM 7416 N N . ARG A 1 966 ? -12.434 22.611 -27.684 1.00 93.44 966 ARG A N 1
ATOM 7417 C CA . ARG A 1 966 ? -12.269 24.010 -28.108 1.00 93.44 966 ARG A CA 1
ATOM 7418 C C . ARG A 1 966 ? -12.436 25.032 -26.970 1.00 93.44 966 ARG A C 1
ATOM 7420 O O . ARG A 1 966 ? -13.353 25.857 -27.029 1.00 93.44 966 ARG A O 1
ATOM 7427 N N . PRO A 1 967 ? -11.590 24.988 -25.927 1.00 96.50 967 PRO A N 1
ATOM 7428 C CA . PRO A 1 967 ? -11.712 25.900 -24.802 1.00 96.50 967 PRO A CA 1
ATOM 7429 C C . PRO A 1 967 ? -11.444 27.350 -25.200 1.00 96.50 967 PRO A C 1
ATOM 7431 O O . PRO A 1 967 ? -10.825 27.651 -26.224 1.00 96.50 967 PRO A O 1
ATOM 7434 N N . ILE A 1 968 ? -11.901 28.269 -24.359 1.00 97.69 968 ILE A N 1
ATOM 7435 C CA . ILE A 1 968 ? -11.389 29.639 -24.366 1.00 97.69 968 ILE A CA 1
ATOM 7436 C C . ILE A 1 968 ? -10.065 29.616 -23.604 1.00 97.69 968 ILE A C 1
ATOM 7438 O O . ILE A 1 968 ? -10.004 29.064 -22.505 1.00 97.69 968 ILE A O 1
ATOM 7442 N N . LEU A 1 969 ? -9.011 30.195 -24.179 1.00 98.06 969 LEU A N 1
ATOM 7443 C CA . LEU A 1 969 ? -7.712 30.293 -23.514 1.00 98.06 969 LEU A CA 1
ATOM 7444 C C . LEU A 1 969 ? -7.485 31.723 -23.038 1.00 98.06 969 LEU A C 1
ATOM 7446 O O . LEU A 1 969 ? -7.618 32.681 -23.799 1.00 98.06 969 LEU A O 1
ATOM 7450 N N . MET A 1 970 ? -7.137 31.872 -21.770 1.00 97.75 970 MET A N 1
ATOM 7451 C CA . MET A 1 970 ? -6.913 33.161 -21.139 1.00 97.75 970 MET A CA 1
ATOM 7452 C C . MET A 1 970 ? -5.542 33.173 -20.478 1.00 97.75 970 MET A C 1
ATOM 7454 O O . MET A 1 970 ? -5.196 32.249 -19.751 1.00 97.75 970 MET A O 1
ATOM 7458 N N . GLY A 1 971 ? -4.761 34.221 -20.720 1.00 96.50 971 GLY A N 1
ATOM 7459 C CA . GLY A 1 971 ? -3.409 34.330 -20.190 1.00 96.50 971 GLY A CA 1
ATOM 7460 C C . GLY A 1 971 ? -3.083 35.721 -19.664 1.00 96.50 971 GLY A C 1
ATOM 7461 O O . GLY A 1 971 ? -3.605 36.711 -20.175 1.00 96.50 971 GLY A O 1
ATOM 7462 N N . HIS A 1 972 ? -2.194 35.807 -18.673 1.00 95.31 972 HIS A N 1
ATOM 7463 C CA . HIS A 1 972 ? -1.618 37.069 -18.180 1.00 95.31 972 HIS A CA 1
ATOM 7464 C C . HIS A 1 972 ? -0.101 37.087 -18.345 1.00 95.31 972 HIS A C 1
ATOM 7466 O O . HIS A 1 972 ? 0.558 36.087 -18.074 1.00 95.31 972 HIS A O 1
ATOM 7472 N N . SER A 1 973 ? 0.464 38.217 -18.784 1.00 91.12 973 SER A N 1
ATOM 7473 C CA . SER A 1 973 ? 1.915 38.403 -18.918 1.00 91.12 973 SER A CA 1
ATOM 7474 C C . SER A 1 973 ? 2.558 37.278 -19.755 1.00 91.12 973 SER A C 1
ATOM 7476 O O . SER A 1 973 ? 2.186 37.098 -20.913 1.00 91.12 973 SER A O 1
ATOM 7478 N N . MET A 1 974 ? 3.470 36.471 -19.201 1.00 90.38 974 MET A N 1
ATOM 7479 C CA . MET A 1 974 ? 4.009 35.261 -19.853 1.00 90.38 974 MET A CA 1
ATOM 7480 C C . MET A 1 974 ? 2.910 34.303 -20.353 1.00 90.38 974 MET A C 1
ATOM 7482 O O . MET A 1 974 ? 2.983 33.803 -21.477 1.00 90.38 974 MET A O 1
ATOM 7486 N N . G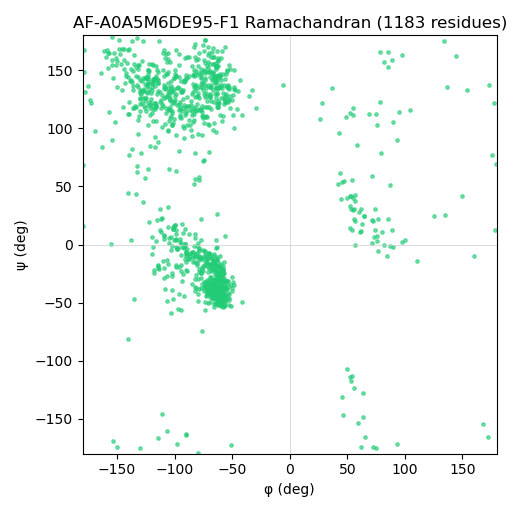LY A 1 975 ? 1.859 34.082 -19.562 1.00 92.44 975 GLY A N 1
ATOM 7487 C CA . GLY A 1 975 ? 0.700 33.294 -19.970 1.00 92.44 975 GLY A CA 1
ATOM 7488 C C . GLY A 1 975 ? -0.061 33.930 -21.133 1.00 92.44 975 GLY A C 1
ATOM 7489 O O . GLY A 1 975 ? -0.549 33.212 -22.000 1.00 92.44 975 GLY A O 1
ATOM 7490 N N . ALA A 1 976 ? -0.111 35.268 -21.216 1.00 92.69 976 ALA A N 1
ATOM 7491 C CA . ALA A 1 976 ? -0.730 35.978 -22.340 1.00 92.69 976 ALA A CA 1
ATOM 7492 C C . ALA A 1 976 ? 0.025 35.712 -23.650 1.00 92.69 976 ALA A C 1
ATOM 7494 O O . ALA A 1 976 ? -0.597 35.410 -24.662 1.00 92.69 976 ALA A O 1
ATOM 7495 N N . HIS A 1 977 ? 1.361 35.744 -23.614 1.00 89.44 977 HIS A N 1
ATOM 7496 C CA . HIS A 1 977 ? 2.207 35.352 -24.750 1.00 89.44 977 HIS A CA 1
ATOM 7497 C C . HIS A 1 977 ? 2.023 33.882 -25.133 1.00 89.44 977 HIS A C 1
ATOM 7499 O O . HIS A 1 977 ? 1.909 33.558 -26.313 1.00 89.44 977 HIS A O 1
ATOM 7505 N N . THR A 1 978 ? 1.922 33.003 -24.134 1.00 92.12 978 THR A N 1
ATOM 7506 C CA . THR A 1 978 ? 1.716 31.564 -24.343 1.00 92.12 978 THR A CA 1
ATOM 7507 C C . THR A 1 978 ? 0.408 31.302 -25.092 1.00 92.12 978 THR A C 1
ATOM 7509 O O . THR A 1 978 ? 0.421 30.656 -26.137 1.00 92.12 978 THR A O 1
ATOM 7512 N N . VAL A 1 979 ? -0.720 31.863 -24.633 1.00 94.31 979 VAL A N 1
ATOM 7513 C CA . VAL A 1 979 ? -2.013 31.685 -25.324 1.00 94.31 979 VAL A CA 1
ATOM 7514 C C . VAL A 1 979 ? -2.065 32.400 -26.676 1.00 94.31 979 VAL A C 1
ATOM 7516 O O . VAL A 1 979 ? -2.751 31.934 -27.583 1.00 94.31 979 VAL A O 1
ATOM 7519 N N . MET A 1 980 ? -1.308 33.489 -26.842 1.00 90.62 980 MET A N 1
ATOM 7520 C CA . MET A 1 980 ? -1.174 34.201 -28.114 1.00 90.62 980 MET A CA 1
ATOM 7521 C C . MET A 1 980 ? -0.458 33.346 -29.166 1.00 90.62 980 MET A C 1
ATOM 7523 O O . MET A 1 980 ? -0.947 33.222 -30.289 1.00 90.62 980 MET A O 1
ATOM 7527 N N . ARG A 1 981 ? 0.649 32.686 -28.797 1.00 90.06 981 ARG A N 1
ATOM 7528 C CA . ARG A 1 981 ? 1.343 31.740 -29.682 1.00 90.06 981 ARG A CA 1
ATOM 7529 C C . ARG A 1 981 ? 0.508 30.493 -29.966 1.00 90.06 981 ARG A C 1
ATOM 7531 O O . ARG A 1 981 ? 0.429 30.085 -31.120 1.00 90.06 981 ARG A O 1
ATOM 7538 N N . ILE A 1 982 ? -0.199 29.949 -28.969 1.00 93.56 982 ILE A N 1
ATOM 7539 C CA . ILE A 1 982 ? -1.135 28.832 -29.189 1.00 93.56 982 ILE A CA 1
ATOM 7540 C C . ILE A 1 982 ? -2.197 29.209 -30.226 1.00 93.56 982 ILE A C 1
ATOM 7542 O O . ILE A 1 982 ? -2.481 28.419 -31.118 1.00 93.56 982 ILE A O 1
ATOM 7546 N N . ALA A 1 983 ? -2.765 30.415 -30.155 1.00 93.19 983 ALA A N 1
ATOM 7547 C CA . ALA A 1 983 ? -3.773 30.853 -31.118 1.00 93.19 983 ALA A CA 1
ATOM 7548 C C . ALA A 1 983 ? -3.227 31.018 -32.544 1.00 93.19 983 ALA A C 1
ATOM 7550 O O . ALA A 1 983 ? -3.970 30.805 -33.498 1.00 93.19 983 ALA A O 1
ATOM 7551 N N . ALA A 1 984 ? -1.953 31.392 -32.684 1.00 90.69 984 ALA A N 1
ATOM 7552 C CA . ALA A 1 984 ? -1.295 31.552 -33.976 1.00 90.69 984 ALA A CA 1
ATOM 7553 C C . ALA A 1 984 ? -0.852 30.211 -34.593 1.00 90.69 984 ALA A C 1
ATOM 7555 O O . ALA A 1 984 ? -0.937 30.033 -35.805 1.00 90.69 984 ALA A O 1
ATOM 7556 N N . GLU A 1 985 ? -0.362 29.277 -33.774 1.00 91.12 985 GLU A N 1
ATOM 7557 C CA . GLU A 1 985 ? 0.221 28.002 -34.224 1.00 91.12 985 GLU A CA 1
ATOM 7558 C C . GLU A 1 985 ? -0.800 26.856 -34.250 1.00 91.12 985 GLU A C 1
ATOM 7560 O O . GLU A 1 985 ? -0.737 25.976 -35.107 1.00 91.12 985 GLU A O 1
ATOM 7565 N N . TYR A 1 986 ? -1.783 26.900 -33.350 1.00 93.19 986 TYR A N 1
ATOM 7566 C CA . TYR A 1 986 ? -2.845 25.908 -33.193 1.00 93.19 986 TYR A CA 1
ATOM 7567 C C . TYR A 1 986 ? -4.228 26.579 -33.256 1.00 93.19 986 TYR A C 1
ATOM 7569 O O . TYR A 1 986 ? -5.024 26.415 -32.330 1.00 93.19 986 TYR A O 1
ATOM 7577 N N . PRO A 1 987 ? -4.586 27.303 -34.337 1.00 90.19 987 PRO A N 1
ATOM 7578 C CA . PRO A 1 987 ? -5.825 28.097 -34.407 1.00 90.19 987 PRO A CA 1
ATOM 7579 C C . PRO A 1 987 ? -7.114 27.269 -34.255 1.00 90.19 987 PRO A C 1
ATOM 7581 O O . PRO A 1 987 ? -8.175 27.803 -33.937 1.00 90.19 987 PRO A O 1
ATOM 7584 N N . GLN A 1 988 ? -7.027 25.950 -34.455 1.00 93.19 988 GLN A N 1
ATOM 7585 C CA . GLN A 1 988 ? -8.143 25.015 -34.288 1.00 93.19 988 GLN A CA 1
ATOM 7586 C C . GLN A 1 988 ? -8.434 24.693 -32.813 1.00 93.19 988 GLN A C 1
ATOM 7588 O O . GLN A 1 988 ? -9.555 24.302 -32.479 1.00 93.19 988 GLN A O 1
ATOM 7593 N N . LEU A 1 989 ? -7.428 24.842 -31.943 1.00 95.56 989 LEU A N 1
ATOM 7594 C CA . LEU A 1 989 ? -7.493 24.448 -30.542 1.00 95.56 989 LEU A CA 1
ATOM 7595 C C . LEU A 1 989 ? -8.359 25.417 -29.721 1.00 95.56 989 LEU A C 1
ATOM 7597 O O . LEU A 1 989 ? -9.332 24.945 -29.140 1.00 95.56 989 LEU A O 1
ATOM 7601 N N . PRO A 1 990 ? -8.114 26.742 -29.669 1.00 96.75 990 PRO A N 1
ATOM 7602 C CA . PRO A 1 990 ? -8.995 27.640 -28.940 1.00 96.75 990 PRO A CA 1
ATOM 7603 C C . PRO A 1 990 ? -10.261 28.002 -29.732 1.00 96.75 990 PRO A C 1
ATOM 7605 O O . PRO A 1 990 ? -10.297 28.047 -30.966 1.00 96.75 990 PRO A O 1
ATOM 7608 N N . LYS A 1 991 ? -11.329 28.326 -29.002 1.00 95.06 991 LYS A N 1
ATOM 7609 C CA . LYS A 1 991 ? -12.507 29.018 -29.557 1.00 95.06 991 LYS A CA 1
ATOM 7610 C C . LYS A 1 991 ? -12.318 30.537 -29.589 1.00 95.06 991 LYS A C 1
ATOM 7612 O O . LYS A 1 991 ? -12.827 31.193 -30.491 1.00 95.06 991 LYS A O 1
ATOM 7617 N N . ALA A 1 992 ? -11.611 31.081 -28.603 1.00 96.75 992 ALA A N 1
ATOM 7618 C CA . ALA A 1 992 ? -11.229 32.485 -28.489 1.00 96.75 992 ALA A CA 1
ATOM 7619 C C . ALA A 1 992 ? -10.035 32.611 -27.538 1.00 96.75 992 ALA A C 1
ATOM 7621 O O . ALA A 1 992 ? -9.802 31.707 -26.726 1.00 96.75 992 ALA A O 1
ATOM 7622 N N . VAL A 1 993 ? -9.327 33.740 -27.604 1.00 97.19 993 VAL A N 1
ATOM 7623 C CA . VAL A 1 993 ? -8.219 34.038 -26.689 1.00 97.19 993 VAL A CA 1
ATOM 7624 C C . VAL A 1 993 ? -8.346 35.389 -25.996 1.00 97.19 993 VAL A C 1
ATOM 7626 O O . VAL A 1 993 ? -8.795 36.376 -26.578 1.00 97.19 993 VAL A O 1
ATOM 7629 N N . VAL A 1 994 ? -7.934 35.432 -24.730 1.00 97.62 994 VAL A N 1
ATOM 7630 C CA . VAL A 1 994 ? -7.898 36.648 -23.913 1.00 97.62 994 VAL A CA 1
ATOM 7631 C C . VAL A 1 994 ? -6.490 36.849 -23.361 1.00 97.62 994 VAL A C 1
ATOM 7633 O O . VAL A 1 994 ? -5.940 35.967 -22.707 1.00 97.62 994 VAL A O 1
ATOM 7636 N N . MET A 1 995 ? -5.918 38.025 -23.598 1.00 95.38 995 MET A N 1
ATOM 7637 C CA . MET A 1 995 ? -4.535 38.358 -23.261 1.00 95.38 995 MET A CA 1
ATOM 7638 C C . MET A 1 995 ? -4.511 39.561 -22.322 1.00 95.38 995 MET A C 1
ATOM 7640 O O . MET A 1 995 ? -4.857 40.679 -22.711 1.00 95.38 995 MET A O 1
ATOM 7644 N N . LEU A 1 996 ? -4.117 39.325 -21.073 1.00 95.00 996 LEU A N 1
ATOM 7645 C CA . LEU A 1 996 ? -3.981 40.355 -20.048 1.00 95.00 996 LEU A CA 1
ATOM 7646 C C . LEU A 1 996 ? -2.536 40.838 -19.997 1.00 95.00 996 LEU A C 1
ATOM 7648 O O . LEU A 1 996 ? -1.619 40.091 -19.667 1.00 95.00 996 LEU A O 1
ATOM 7652 N N . ASP A 1 997 ? -2.378 42.113 -20.313 1.00 92.19 997 ASP A N 1
ATOM 7653 C CA . ASP A 1 997 ? -1.133 42.866 -20.361 1.00 92.19 997 ASP A CA 1
ATOM 7654 C C . ASP A 1 997 ? 0.043 42.156 -21.066 1.00 92.19 997 ASP A C 1
ATOM 7656 O O . ASP A 1 997 ? 1.124 42.022 -20.485 1.00 92.19 997 ASP A O 1
ATOM 7660 N N . PRO A 1 998 ? -0.130 41.689 -22.322 1.00 90.38 998 PRO A N 1
ATOM 7661 C CA . PRO A 1 998 ? 0.986 41.165 -23.100 1.00 90.38 998 PRO A CA 1
ATOM 7662 C C . PRO A 1 998 ? 2.013 42.272 -23.386 1.00 90.38 998 PRO A C 1
ATOM 7664 O O . PRO A 1 998 ? 1.679 43.458 -23.479 1.00 90.38 998 PRO A O 1
ATOM 7667 N N . LEU A 1 999 ? 3.273 41.876 -23.585 1.00 82.69 999 LEU A N 1
ATOM 7668 C CA . LEU A 1 999 ? 4.283 42.786 -24.133 1.00 82.69 999 LEU A CA 1
ATOM 7669 C C . LEU A 1 999 ? 4.049 42.906 -25.637 1.00 82.69 999 LEU A C 1
ATOM 7671 O O . LEU A 1 999 ? 4.175 41.923 -26.363 1.00 82.69 999 LEU A O 1
ATOM 7675 N N . LEU A 1 1000 ? 3.718 44.110 -26.088 1.00 80.56 1000 LEU A N 1
ATOM 7676 C CA . LEU A 1 1000 ? 3.513 44.435 -27.495 1.00 80.56 1000 LEU A CA 1
ATOM 7677 C C . LEU A 1 1000 ? 4.655 45.347 -27.980 1.00 80.56 1000 LEU A C 1
ATOM 7679 O O . LEU A 1 1000 ? 5.199 46.110 -27.176 1.00 80.56 1000 LEU A O 1
ATOM 7683 N N . PRO A 1 1001 ? 5.038 45.292 -29.266 1.00 68.50 1001 PRO A N 1
ATOM 7684 C CA . PRO A 1 1001 ? 6.023 46.212 -29.836 1.00 68.50 1001 PRO A CA 1
ATOM 7685 C C . PRO A 1 1001 ? 5.627 47.690 -29.630 1.00 68.50 1001 PRO A C 1
ATOM 7687 O O . PRO A 1 1001 ? 4.515 48.085 -29.973 1.00 68.50 1001 PRO A O 1
ATOM 7690 N N . GLY A 1 1002 ? 6.535 48.504 -29.072 1.00 53.03 1002 GLY A N 1
ATOM 7691 C CA . GLY A 1 1002 ? 6.331 49.938 -28.791 1.00 53.03 1002 GLY A CA 1
ATOM 7692 C C . GLY A 1 1002 ? 7.165 50.873 -29.682 1.00 53.03 1002 GLY A C 1
ATOM 7693 O O . GLY A 1 1002 ? 8.149 50.445 -30.292 1.00 53.03 1002 GLY A O 1
ATOM 7694 N N . ALA A 1 1003 ? 6.819 52.167 -29.716 1.00 40.66 1003 ALA A N 1
ATOM 7695 C CA . ALA A 1 1003 ? 7.411 53.189 -30.600 1.00 40.66 1003 ALA A CA 1
ATOM 7696 C C . ALA A 1 1003 ? 8.942 53.381 -30.452 1.00 40.66 1003 ALA A C 1
ATOM 7698 O O . ALA A 1 1003 ? 9.623 53.770 -31.406 1.00 40.66 1003 ALA A O 1
ATOM 7699 N N . GLY A 1 1004 ? 9.506 53.038 -29.287 1.00 41.66 1004 GLY A N 1
ATOM 7700 C CA . GLY A 1 1004 ? 10.946 53.093 -29.007 1.00 41.66 1004 GLY A CA 1
ATOM 7701 C C . GLY A 1 1004 ? 11.755 51.858 -29.426 1.00 41.66 1004 GLY A C 1
ATOM 7702 O O . GLY A 1 1004 ? 12.982 51.899 -29.365 1.00 41.66 1004 GLY A O 1
ATOM 7703 N N . ASN A 1 1005 ? 11.115 50.769 -29.865 1.00 40.84 1005 ASN A N 1
ATOM 7704 C CA . ASN A 1 1005 ? 11.792 49.502 -30.154 1.00 40.84 1005 ASN A CA 1
ATOM 7705 C C . ASN A 1 1005 ? 11.930 49.269 -31.668 1.00 40.84 1005 ASN A C 1
ATOM 7707 O O . ASN A 1 1005 ? 11.331 48.364 -32.250 1.00 40.84 1005 ASN A O 1
ATOM 7711 N N . ARG A 1 1006 ? 12.704 50.126 -32.349 1.00 31.59 1006 ARG A N 1
ATOM 7712 C CA . ARG A 1 1006 ? 13.008 49.944 -33.778 1.00 31.59 1006 ARG A CA 1
ATOM 7713 C C . ARG A 1 1006 ? 14.125 48.910 -33.975 1.00 31.59 1006 ARG A C 1
ATOM 7715 O O . ARG A 1 1006 ? 15.301 49.253 -33.968 1.00 31.59 1006 ARG A O 1
ATOM 7722 N N . GLY A 1 1007 ? 13.726 47.660 -34.210 1.00 34.78 1007 GLY A N 1
ATOM 7723 C CA . GLY A 1 1007 ? 14.346 46.742 -35.180 1.00 34.78 1007 GLY A CA 1
ATOM 7724 C C . GLY A 1 1007 ? 15.855 46.464 -35.091 1.00 34.78 1007 GLY A C 1
ATOM 7725 O O . GLY A 1 1007 ? 16.546 46.598 -36.099 1.00 34.78 1007 GLY A O 1
ATOM 7726 N N . GLY A 1 1008 ? 16.366 46.014 -33.943 1.00 28.00 1008 GLY A N 1
ATOM 7727 C CA . GLY A 1 1008 ? 17.706 45.415 -33.829 1.00 28.00 1008 GLY A CA 1
ATOM 7728 C C . GLY A 1 1008 ? 17.682 44.121 -33.003 1.00 28.00 1008 GLY A C 1
ATOM 7729 O O . GLY A 1 1008 ? 16.799 43.978 -32.160 1.00 28.00 1008 GLY A O 1
ATOM 7730 N N . PRO A 1 1009 ? 18.611 43.166 -33.223 1.00 29.12 1009 PRO A N 1
ATOM 7731 C CA . PRO A 1 1009 ? 18.646 41.925 -32.451 1.00 29.12 1009 PRO A CA 1
ATOM 7732 C C . PRO A 1 1009 ? 18.930 42.231 -30.970 1.00 29.12 1009 PRO A C 1
ATOM 7734 O O . PRO A 1 1009 ? 19.688 43.166 -30.679 1.00 29.12 1009 PRO A O 1
ATOM 7737 N N . PRO A 1 1010 ? 18.346 41.467 -30.029 1.00 31.05 1010 PRO A N 1
ATOM 7738 C CA . PRO A 1 1010 ? 18.390 41.798 -28.611 1.00 31.05 1010 PRO A CA 1
ATOM 7739 C C . PRO A 1 1010 ? 19.833 41.761 -28.099 1.00 31.05 1010 PRO A C 1
ATOM 7741 O O . PRO A 1 1010 ? 20.554 40.773 -28.260 1.00 31.05 1010 PRO A O 1
ATOM 7744 N N . ARG A 1 1011 ? 20.272 42.858 -27.470 1.00 29.81 1011 ARG A N 1
ATOM 7745 C CA . ARG A 1 1011 ? 21.506 42.852 -26.675 1.00 29.81 1011 ARG A CA 1
ATOM 7746 C C . ARG A 1 1011 ? 21.262 41.976 -25.448 1.00 29.81 1011 ARG A C 1
ATOM 7748 O O . ARG A 1 1011 ? 20.170 41.980 -24.896 1.00 29.81 1011 ARG A O 1
ATOM 7755 N N . SER A 1 1012 ? 22.279 41.206 -25.060 1.00 33.25 1012 SER A N 1
ATOM 7756 C CA . SER A 1 1012 ? 22.232 40.176 -24.011 1.00 33.25 1012 SER A CA 1
ATOM 7757 C C . SER A 1 1012 ? 21.320 40.546 -22.832 1.00 33.25 1012 SER A C 1
ATOM 7759 O O . SER A 1 1012 ? 21.507 41.607 -22.234 1.00 33.25 1012 SER A O 1
ATOM 7761 N N . GLY A 1 1013 ? 20.390 39.650 -22.479 1.00 32.12 1013 GLY A N 1
ATOM 7762 C CA . GLY A 1 1013 ? 19.260 39.859 -21.557 1.00 32.12 1013 GLY A CA 1
ATOM 7763 C C . GLY A 1 1013 ? 19.567 40.184 -20.086 1.00 32.12 1013 GLY A C 1
ATOM 7764 O O . GLY A 1 1013 ? 18.745 39.899 -19.223 1.00 32.12 1013 GLY A O 1
ATOM 7765 N N . ARG A 1 1014 ? 20.727 40.771 -19.767 1.00 31.38 1014 ARG A N 1
ATOM 7766 C CA . ARG A 1 1014 ? 21.053 41.292 -18.430 1.00 31.38 1014 ARG A CA 1
ATOM 7767 C C . ARG A 1 1014 ? 20.791 42.793 -18.254 1.00 31.38 1014 ARG A C 1
ATOM 7769 O O . ARG A 1 1014 ? 20.642 43.220 -17.113 1.00 31.38 1014 ARG A O 1
ATOM 7776 N N . ASP A 1 1015 ? 20.689 43.571 -19.334 1.00 27.59 1015 ASP A N 1
ATOM 7777 C CA . ASP A 1 1015 ? 20.602 45.040 -19.237 1.00 27.59 1015 ASP A CA 1
ATOM 7778 C C . ASP A 1 1015 ? 19.187 45.625 -19.416 1.00 27.59 1015 ASP A C 1
ATOM 7780 O O . ASP A 1 1015 ? 18.903 46.684 -18.856 1.00 27.59 1015 ASP A O 1
ATOM 7784 N N . GLU A 1 1016 ? 18.255 44.941 -20.094 1.00 35.78 1016 GLU A N 1
ATOM 7785 C CA . GLU A 1 1016 ? 16.901 45.488 -20.329 1.00 35.78 1016 GLU A CA 1
ATOM 7786 C C . GLU A 1 1016 ? 16.046 45.595 -19.051 1.00 35.78 1016 GLU A C 1
ATOM 7788 O O . GLU A 1 1016 ? 15.237 46.513 -18.926 1.00 35.78 1016 GLU A O 1
ATOM 7793 N N . PHE A 1 1017 ? 16.281 44.745 -18.044 1.00 31.89 1017 PHE A N 1
ATOM 7794 C CA . PHE A 1 1017 ? 15.533 44.779 -16.777 1.00 31.89 1017 PHE A CA 1
ATOM 7795 C C . PHE A 1 1017 ? 16.072 45.778 -15.737 1.00 31.89 1017 PHE A C 1
ATOM 7797 O O . PHE A 1 1017 ? 15.386 46.068 -14.759 1.00 31.89 1017 PHE A O 1
ATOM 7804 N N . ARG A 1 1018 ? 17.268 46.355 -15.934 1.00 28.44 1018 ARG A N 1
ATOM 7805 C CA . ARG A 1 1018 ? 17.843 47.368 -15.021 1.00 28.44 1018 ARG A CA 1
ATOM 7806 C C . ARG A 1 1018 ? 17.440 48.810 -15.358 1.00 28.44 1018 ARG A C 1
ATOM 7808 O O . ARG A 1 1018 ? 17.648 49.708 -14.544 1.00 28.44 1018 ARG A O 1
ATOM 7815 N N . GLY A 1 1019 ? 16.858 49.046 -16.535 1.00 25.23 1019 GLY A N 1
ATOM 7816 C CA . GLY A 1 1019 ? 16.651 50.389 -17.090 1.00 25.23 1019 GLY A CA 1
ATOM 7817 C C . GLY A 1 1019 ? 15.576 51.258 -16.424 1.00 25.23 1019 GLY A C 1
ATOM 7818 O O . GLY A 1 1019 ? 15.582 52.466 -16.641 1.00 25.23 1019 GLY A O 1
ATOM 7819 N N . ARG A 1 1020 ? 14.673 50.706 -15.600 1.00 29.62 1020 ARG A N 1
ATOM 7820 C CA . ARG A 1 1020 ? 13.582 51.489 -14.972 1.00 29.62 1020 ARG A CA 1
ATOM 7821 C C . ARG A 1 1020 ? 13.838 51.943 -13.530 1.00 29.62 1020 ARG A C 1
ATOM 7823 O O . ARG A 1 1020 ? 13.031 52.695 -12.998 1.00 29.62 1020 ARG A O 1
ATOM 7830 N N . GLU A 1 1021 ? 14.967 51.582 -12.916 1.00 27.20 1021 GLU A N 1
ATOM 7831 C CA . GLU A 1 1021 ? 15.313 52.035 -11.552 1.00 27.20 1021 GLU A CA 1
ATOM 7832 C C . GLU A 1 1021 ? 16.125 53.344 -11.493 1.00 27.20 1021 GLU A C 1
ATOM 7834 O O . GLU A 1 1021 ? 16.434 53.833 -10.407 1.00 27.20 1021 GLU A O 1
ATOM 7839 N N . ARG A 1 1022 ? 16.450 53.975 -12.630 1.00 28.42 1022 ARG A N 1
ATOM 7840 C CA . ARG A 1 1022 ? 17.185 55.251 -12.651 1.00 28.42 1022 ARG A CA 1
ATOM 7841 C C . ARG A 1 1022 ? 16.352 56.401 -13.208 1.00 28.42 1022 ARG A C 1
ATOM 7843 O O . ARG A 1 1022 ? 16.480 56.765 -14.368 1.00 28.42 1022 ARG A O 1
ATOM 7850 N N . SER A 1 1023 ? 15.607 57.061 -12.325 1.00 26.48 1023 SER A N 1
ATOM 7851 C CA . SER A 1 1023 ? 15.399 58.510 -12.426 1.00 26.48 1023 SER A CA 1
ATOM 7852 C C . SER A 1 1023 ? 15.086 59.110 -11.053 1.00 26.48 1023 SER A C 1
ATOM 7854 O O . SER A 1 1023 ? 13.925 59.193 -10.658 1.00 26.48 1023 SER A O 1
ATOM 7856 N N . ARG A 1 1024 ? 16.127 59.532 -10.325 1.00 27.59 1024 ARG A N 1
ATOM 7857 C CA . ARG A 1 1024 ? 16.105 60.693 -9.414 1.00 27.59 1024 ARG A CA 1
ATOM 7858 C C . ARG A 1 1024 ? 17.537 61.036 -8.963 1.00 27.59 1024 ARG A C 1
ATOM 7860 O O . ARG A 1 1024 ? 18.048 60.425 -8.038 1.00 27.59 1024 ARG A O 1
ATOM 7867 N N . GLY A 1 1025 ? 18.125 62.021 -9.651 1.00 26.44 1025 GLY A N 1
ATOM 7868 C CA . GLY A 1 1025 ? 19.111 62.994 -9.143 1.00 26.44 1025 GLY A CA 1
ATOM 7869 C C . GLY A 1 1025 ? 20.555 62.536 -8.899 1.00 26.44 1025 GLY A C 1
ATOM 7870 O O . GLY A 1 1025 ? 20.821 61.800 -7.959 1.00 26.44 1025 GLY A O 1
ATOM 7871 N N . GLU A 1 1026 ? 21.487 63.051 -9.706 1.00 26.77 1026 GLU A N 1
ATOM 7872 C CA . GLU A 1 1026 ? 22.949 62.953 -9.542 1.00 26.77 1026 GLU A CA 1
ATOM 7873 C C . GLU A 1 1026 ? 23.534 63.858 -8.421 1.00 26.77 1026 GLU A C 1
ATOM 7875 O O . GLU A 1 1026 ? 22.829 64.741 -7.926 1.00 26.77 1026 GLU A O 1
ATOM 7880 N N . PRO A 1 1027 ? 24.808 63.641 -8.005 1.00 35.97 1027 PRO A N 1
ATOM 7881 C CA . PRO A 1 1027 ? 25.366 64.072 -6.719 1.00 35.97 1027 PRO A CA 1
ATOM 7882 C C . PRO A 1 1027 ? 26.302 65.298 -6.787 1.00 35.97 1027 PRO A C 1
ATOM 7884 O O . PRO A 1 1027 ? 26.947 65.552 -7.801 1.00 35.97 1027 PRO A O 1
ATOM 7887 N N . GLY A 1 1028 ? 26.445 65.999 -5.654 1.00 25.52 1028 GLY A N 1
ATOM 7888 C CA . GLY A 1 1028 ? 27.448 67.044 -5.416 1.00 25.52 1028 GLY A CA 1
ATOM 7889 C C . GLY A 1 1028 ? 28.285 66.776 -4.153 1.00 25.52 1028 GLY A C 1
ATOM 7890 O O . GLY A 1 1028 ? 27.736 66.538 -3.083 1.00 25.52 1028 GLY A O 1
ATOM 7891 N N . GLU A 1 1029 ? 29.600 66.778 -4.368 1.00 27.92 1029 GLU A N 1
ATOM 7892 C CA . GLU A 1 1029 ? 30.818 66.777 -3.529 1.00 27.92 1029 GLU A CA 1
ATOM 7893 C C . GLU A 1 1029 ? 30.767 66.911 -1.976 1.00 27.92 1029 GLU A C 1
ATOM 7895 O O . GLU A 1 1029 ? 30.107 67.768 -1.397 1.00 27.92 1029 GLU A O 1
ATOM 7900 N N . HIS A 1 1030 ? 31.601 66.082 -1.317 1.00 29.25 1030 HIS A N 1
ATOM 7901 C CA . HIS A 1 1030 ? 32.150 66.175 0.061 1.00 29.25 1030 HIS A CA 1
ATOM 7902 C C . HIS A 1 1030 ? 32.917 67.508 0.327 1.00 29.25 1030 HIS A C 1
ATOM 7904 O O . HIS A 1 1030 ? 33.255 68.139 -0.673 1.00 29.25 1030 HIS A O 1
ATOM 7910 N N . PRO A 1 1031 ? 33.345 67.921 1.567 1.00 41.31 1031 PRO A N 1
ATOM 7911 C CA . PRO A 1 1031 ? 33.685 67.109 2.762 1.00 41.31 1031 PRO A CA 1
ATOM 7912 C C . PRO A 1 1031 ? 33.451 67.750 4.173 1.00 41.31 1031 PRO A C 1
ATOM 7914 O O . PRO A 1 1031 ? 33.019 68.887 4.315 1.00 41.31 1031 PRO A O 1
ATOM 7917 N N . THR A 1 1032 ? 33.900 67.016 5.209 1.00 22.91 1032 THR A N 1
ATOM 7918 C CA . THR A 1 1032 ? 34.346 67.423 6.573 1.00 22.91 1032 THR A CA 1
ATOM 7919 C C . THR A 1 1032 ? 33.408 67.173 7.772 1.00 22.91 1032 THR A C 1
ATOM 7921 O O . THR A 1 1032 ? 32.331 67.735 7.903 1.00 22.91 1032 THR A O 1
ATOM 7924 N N . SER A 1 1033 ? 33.883 66.302 8.673 1.00 30.31 1033 SER A N 1
ATOM 7925 C CA . SER A 1 1033 ? 33.471 66.151 10.087 1.00 30.31 1033 SER A CA 1
ATOM 7926 C C . SER A 1 1033 ? 34.158 67.253 10.934 1.00 30.31 1033 SER A C 1
ATOM 7928 O O . SER A 1 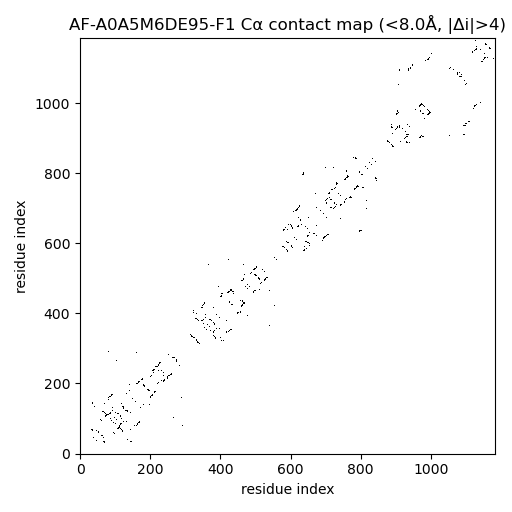1033 ? 35.199 67.714 10.449 1.00 30.31 1033 SER A O 1
ATOM 7930 N N . PRO A 1 1034 ? 33.718 67.654 12.160 1.00 39.69 1034 PRO A N 1
ATOM 7931 C CA . PRO A 1 1034 ? 33.331 66.765 13.278 1.00 39.69 1034 PRO A CA 1
ATOM 7932 C C . PRO A 1 1034 ? 32.207 67.265 14.243 1.00 39.69 1034 PRO A C 1
ATOM 7934 O O . PRO A 1 1034 ? 31.753 68.399 14.171 1.00 39.69 1034 PRO A O 1
ATOM 7937 N N . GLU A 1 1035 ? 31.842 66.384 15.191 1.00 30.53 1035 GLU A N 1
ATOM 7938 C CA . GLU A 1 1035 ? 31.206 66.621 16.514 1.00 30.53 1035 GLU A CA 1
ATOM 7939 C C . GLU A 1 1035 ? 29.742 67.120 16.623 1.00 30.53 1035 GLU A C 1
ATOM 7941 O O . GLU A 1 1035 ? 29.431 68.287 16.410 1.00 30.53 1035 GLU A O 1
ATOM 7946 N N . SER A 1 1036 ? 28.843 66.262 17.140 1.00 25.44 1036 SER A N 1
ATOM 7947 C CA . SER A 1 1036 ? 28.292 66.343 18.521 1.00 25.44 1036 SER A CA 1
ATOM 7948 C C . SER A 1 1036 ? 26.888 65.713 18.698 1.00 25.44 1036 SER A C 1
ATOM 7950 O O . SER A 1 1036 ? 25.961 65.964 17.940 1.00 25.44 1036 SER A O 1
ATOM 7952 N N . ASN A 1 1037 ? 26.788 64.910 19.766 1.00 26.67 1037 ASN A N 1
ATOM 7953 C CA . ASN A 1 1037 ? 25.657 64.600 20.655 1.00 26.67 1037 ASN A CA 1
ATOM 7954 C C . ASN A 1 1037 ? 24.286 64.079 20.164 1.00 26.67 1037 ASN A C 1
ATOM 7956 O O . ASN A 1 1037 ? 23.469 64.788 19.592 1.00 26.67 1037 ASN A O 1
ATOM 7960 N N . GLU A 1 1038 ? 24.015 62.853 20.639 1.00 38.31 1038 GLU A N 1
ATOM 7961 C CA . GLU A 1 1038 ? 22.816 62.400 21.371 1.00 38.31 1038 GLU A CA 1
ATOM 7962 C C . GLU A 1 1038 ? 21.416 62.736 20.822 1.00 38.31 1038 GLU A C 1
ATOM 7964 O O . GLU A 1 1038 ? 20.909 63.840 21.012 1.00 38.31 1038 GLU A O 1
ATOM 7969 N N . ARG A 1 1039 ? 20.704 61.700 20.336 1.00 27.02 1039 ARG A N 1
ATOM 7970 C CA . ARG A 1 1039 ? 19.398 61.251 20.883 1.00 27.02 1039 ARG A CA 1
ATOM 7971 C C . ARG A 1 1039 ? 18.841 60.005 20.171 1.00 27.02 1039 ARG A C 1
ATOM 7973 O O . ARG A 1 1039 ? 18.748 59.963 18.952 1.00 27.02 1039 ARG A O 1
ATOM 7980 N N . SER A 1 1040 ? 18.439 59.038 21.000 1.00 28.61 1040 SER A N 1
ATOM 7981 C CA . SER A 1 1040 ? 17.435 57.975 20.802 1.00 28.61 1040 SER A CA 1
ATOM 7982 C C . SER A 1 1040 ? 17.406 57.221 19.464 1.00 28.61 1040 SER A C 1
ATOM 7984 O O . SER A 1 1040 ? 16.696 57.595 18.530 1.00 28.61 1040 SER A O 1
ATOM 7986 N N . SER A 1 1041 ? 18.066 56.064 19.435 1.00 27.95 1041 SER A N 1
ATOM 7987 C CA . SER A 1 1041 ? 17.814 54.995 18.468 1.00 27.95 1041 SER A CA 1
ATOM 7988 C C . SER A 1 1041 ? 16.871 53.943 19.070 1.00 27.95 1041 SER A C 1
ATOM 7990 O O . SER A 1 1041 ? 17.328 52.893 19.508 1.00 27.95 1041 SER A O 1
ATOM 7992 N N . ASP A 1 1042 ? 15.566 54.220 19.069 1.00 33.41 1042 ASP A N 1
ATOM 7993 C CA . ASP A 1 1042 ? 14.517 53.214 19.299 1.00 33.41 1042 ASP A CA 1
ATOM 7994 C C . ASP A 1 1042 ? 13.649 53.100 18.042 1.00 33.41 1042 ASP A C 1
ATOM 7996 O O . ASP A 1 1042 ? 12.627 53.771 17.898 1.00 33.41 1042 ASP A O 1
ATOM 8000 N N . ARG A 1 1043 ? 14.127 52.292 17.086 1.00 27.03 1043 ARG A N 1
ATOM 8001 C CA . ARG A 1 1043 ? 13.360 51.485 16.114 1.00 27.03 1043 ARG A CA 1
ATOM 8002 C C . ARG A 1 1043 ? 14.354 50.770 15.185 1.00 27.03 1043 ARG A C 1
ATOM 8004 O O . ARG A 1 1043 ? 15.121 51.450 14.501 1.00 27.03 1043 ARG A O 1
ATOM 8011 N N . PRO A 1 1044 ? 14.353 49.429 15.096 1.00 31.28 1044 PRO A N 1
ATOM 8012 C CA . PRO A 1 1044 ? 15.137 48.741 14.080 1.00 31.28 1044 PRO A CA 1
ATOM 8013 C C . PRO A 1 1044 ? 14.523 49.015 12.698 1.00 31.28 1044 PRO A C 1
ATOM 8015 O O . PRO A 1 1044 ? 13.326 48.828 12.484 1.00 31.28 1044 PRO A O 1
ATOM 8018 N N . ALA A 1 1045 ? 15.333 49.481 11.746 1.00 34.94 1045 ALA A N 1
ATOM 8019 C CA . ALA A 1 1045 ? 14.916 49.626 10.355 1.00 34.94 1045 ALA A CA 1
ATOM 8020 C C . ALA A 1 1045 ? 14.557 48.244 9.776 1.00 34.94 1045 ALA A C 1
ATOM 8022 O O . ALA A 1 1045 ? 15.411 47.359 9.706 1.00 34.94 1045 ALA A O 1
ATOM 8023 N N . ALA A 1 1046 ? 13.301 48.051 9.364 1.00 42.38 1046 ALA A N 1
ATOM 8024 C CA . ALA A 1 1046 ? 12.854 46.823 8.713 1.00 42.38 1046 ALA A CA 1
ATOM 8025 C C . ALA A 1 1046 ? 13.702 46.554 7.455 1.00 42.38 1046 ALA A C 1
ATOM 8027 O O . ALA A 1 1046 ? 13.756 47.382 6.540 1.00 42.38 1046 ALA A O 1
ATOM 8028 N N . LYS A 1 1047 ? 14.381 45.401 7.399 1.00 46.97 1047 LYS A N 1
ATOM 8029 C CA . LYS A 1 1047 ? 15.110 44.947 6.204 1.00 46.97 1047 LYS A CA 1
ATOM 8030 C C . LYS A 1 1047 ? 14.144 44.916 5.011 1.00 46.97 1047 LYS A C 1
ATOM 8032 O O . LYS A 1 1047 ? 13.130 44.227 5.045 1.00 46.97 1047 LYS A O 1
ATOM 8037 N N . ARG A 1 1048 ? 14.454 45.649 3.939 1.00 58.88 1048 ARG A N 1
ATOM 8038 C CA . ARG A 1 1048 ? 13.650 45.659 2.707 1.00 58.88 1048 ARG A CA 1
ATOM 8039 C C . ARG A 1 1048 ? 13.836 44.321 1.976 1.00 58.88 1048 ARG A C 1
ATOM 8041 O O . ARG A 1 1048 ? 14.920 44.047 1.472 1.00 58.88 1048 ARG A O 1
ATOM 8048 N N . LEU A 1 1049 ? 12.800 43.483 1.960 1.00 73.19 1049 LEU A N 1
ATOM 8049 C CA . LEU A 1 1049 ? 12.812 42.166 1.308 1.00 73.19 1049 LEU A CA 1
ATOM 8050 C C . LEU A 1 1049 ? 12.917 42.306 -0.216 1.00 73.19 1049 LEU A C 1
ATOM 8052 O O . LEU A 1 1049 ? 12.172 43.086 -0.822 1.00 73.19 1049 LEU A O 1
ATOM 8056 N N . SER A 1 1050 ? 13.811 41.527 -0.826 1.00 75.75 1050 SER A N 1
ATOM 8057 C CA . SER A 1 1050 ? 14.063 41.518 -2.268 1.00 75.75 1050 SER A CA 1
ATOM 8058 C C . SER A 1 1050 ? 13.492 40.245 -2.882 1.00 75.75 1050 SER A C 1
ATOM 8060 O O . SER A 1 1050 ? 13.970 39.154 -2.599 1.00 75.75 1050 SER A O 1
ATOM 8062 N N . VAL A 1 1051 ? 12.465 40.381 -3.717 1.00 74.81 1051 VAL A N 1
ATOM 8063 C CA . VAL A 1 1051 ? 11.851 39.264 -4.450 1.00 74.81 1051 VAL A CA 1
ATOM 8064 C C . VAL A 1 1051 ? 12.331 39.375 -5.893 1.00 74.81 1051 VAL A C 1
ATOM 8066 O O . VAL A 1 1051 ? 12.061 40.385 -6.541 1.00 74.81 1051 VAL A O 1
ATOM 8069 N N . SER A 1 1052 ? 13.079 38.384 -6.375 1.00 68.75 1052 SER A N 1
ATOM 8070 C CA . SER A 1 1052 ? 13.636 38.356 -7.729 1.00 68.75 1052 SER A CA 1
ATOM 8071 C C . SER A 1 1052 ? 13.240 37.063 -8.421 1.00 68.75 1052 SER A C 1
ATOM 8073 O O . SER A 1 1052 ? 13.651 35.990 -8.002 1.00 68.75 1052 SER A O 1
ATOM 8075 N N . MET A 1 1053 ? 12.507 37.164 -9.529 1.00 65.50 1053 MET A N 1
ATOM 8076 C CA . MET A 1 1053 ? 12.151 35.996 -10.348 1.00 65.50 1053 MET A CA 1
ATOM 8077 C C . MET A 1 1053 ? 13.313 35.511 -11.232 1.00 65.50 1053 MET A C 1
ATOM 8079 O O . MET A 1 1053 ? 13.245 34.428 -11.810 1.00 65.50 1053 MET A O 1
ATOM 8083 N N . PHE A 1 1054 ? 14.380 36.314 -11.321 1.00 67.31 1054 PHE A N 1
ATOM 8084 C CA . PHE A 1 1054 ? 15.560 36.110 -12.174 1.00 67.31 1054 PHE A CA 1
ATOM 8085 C C . PHE A 1 1054 ? 16.857 36.069 -11.356 1.00 67.31 1054 PHE A C 1
ATOM 8087 O O . PHE A 1 1054 ? 17.946 36.339 -11.864 1.00 67.31 1054 PHE A O 1
ATOM 8094 N N . GLY A 1 1055 ? 16.728 35.817 -10.052 1.00 62.44 1055 GLY A N 1
ATOM 8095 C CA . GLY A 1 1055 ? 17.857 35.661 -9.150 1.00 62.44 1055 GLY A CA 1
ATOM 8096 C C . GLY A 1 1055 ? 18.607 34.358 -9.413 1.00 62.44 1055 GLY A C 1
ATOM 8097 O O . GLY A 1 1055 ? 18.090 33.434 -10.037 1.00 62.44 1055 GLY A O 1
ATOM 8098 N N . SER A 1 1056 ? 19.836 34.262 -8.910 1.00 66.00 1056 SER A N 1
ATOM 8099 C CA . SER A 1 1056 ? 20.534 32.976 -8.869 1.00 66.00 1056 SER A CA 1
ATOM 8100 C C . SER A 1 1056 ? 19.727 31.959 -8.042 1.00 66.00 1056 SER A C 1
ATOM 8102 O O . SER A 1 1056 ? 18.930 32.368 -7.193 1.00 66.00 1056 SER A O 1
ATOM 8104 N N . PRO A 1 1057 ? 19.958 30.639 -8.181 1.00 65.00 1057 PRO A N 1
ATOM 8105 C CA . PRO A 1 1057 ? 19.326 29.643 -7.310 1.00 65.00 1057 PRO A CA 1
ATOM 8106 C C . PRO A 1 1057 ? 19.462 29.976 -5.814 1.00 65.00 1057 PRO A C 1
ATOM 8108 O O . PRO A 1 1057 ? 18.551 29.730 -5.032 1.00 65.00 1057 PRO A O 1
ATOM 8111 N N . LYS A 1 1058 ? 20.566 30.623 -5.418 1.00 69.50 1058 LYS A N 1
ATOM 8112 C CA . LYS A 1 1058 ? 20.788 31.116 -4.055 1.00 69.50 1058 LYS A CA 1
ATOM 8113 C C . LYS A 1 1058 ? 19.831 32.249 -3.661 1.00 69.50 1058 LYS A C 1
ATOM 8115 O O . LYS A 1 1058 ? 19.354 32.264 -2.530 1.00 69.50 1058 LYS A O 1
ATOM 8120 N N . ASP A 1 1059 ? 19.558 33.181 -4.569 1.00 70.12 1059 ASP A N 1
ATOM 8121 C CA . ASP A 1 1059 ? 18.628 34.290 -4.331 1.00 70.12 1059 ASP A CA 1
ATOM 8122 C C . ASP A 1 1059 ? 17.183 33.784 -4.244 1.00 70.12 1059 ASP A C 1
ATOM 8124 O O . ASP A 1 1059 ? 16.426 34.236 -3.388 1.00 70.12 1059 ASP A O 1
ATOM 8128 N N . LEU A 1 1060 ? 16.826 32.792 -5.066 1.00 68.31 1060 LEU A N 1
ATOM 8129 C CA . LEU A 1 1060 ? 15.518 32.134 -5.023 1.00 68.31 1060 LEU A CA 1
ATOM 8130 C C . LEU A 1 1060 ? 15.326 31.318 -3.743 1.00 68.31 1060 LEU A C 1
ATOM 8132 O O . LEU A 1 1060 ? 14.283 31.416 -3.107 1.00 68.31 1060 LEU A O 1
ATOM 8136 N N . VAL A 1 1061 ? 16.347 30.585 -3.292 1.00 68.31 1061 VAL A N 1
ATOM 8137 C CA . VAL A 1 1061 ? 16.312 29.910 -1.984 1.00 68.31 1061 VAL A CA 1
ATOM 8138 C C . VAL A 1 1061 ? 16.169 30.929 -0.849 1.00 68.31 1061 VAL A C 1
ATOM 8140 O O . VAL A 1 1061 ? 15.375 30.725 0.066 1.00 68.31 1061 VAL A O 1
ATOM 8143 N N . ALA A 1 1062 ? 16.886 32.056 -0.910 1.00 71.44 1062 ALA A N 1
ATOM 8144 C CA . ALA A 1 1062 ? 16.751 33.121 0.083 1.00 71.44 1062 ALA A CA 1
ATOM 8145 C C . ALA A 1 1062 ? 15.339 33.732 0.092 1.00 71.44 1062 ALA A C 1
ATOM 8147 O O . ALA A 1 1062 ? 14.798 33.980 1.168 1.00 71.44 1062 ALA A O 1
ATOM 8148 N N . GLN A 1 1063 ? 14.733 33.922 -1.082 1.00 75.88 1063 GLN A N 1
ATOM 8149 C CA . GLN A 1 1063 ? 13.348 34.366 -1.231 1.00 75.88 1063 GLN A CA 1
ATOM 8150 C C . GLN A 1 1063 ? 12.349 33.337 -0.682 1.00 75.88 1063 GLN A C 1
ATOM 8152 O O . GLN A 1 1063 ? 11.443 33.708 0.062 1.00 75.88 1063 GLN A O 1
ATOM 8157 N N . ASN A 1 1064 ? 12.523 32.050 -0.990 1.00 68.69 1064 ASN A N 1
ATOM 8158 C CA . ASN A 1 1064 ? 11.647 30.977 -0.506 1.00 68.69 1064 ASN A CA 1
ATOM 8159 C C . ASN A 1 1064 ? 11.714 30.834 1.023 1.00 68.69 1064 ASN A C 1
ATOM 8161 O O . ASN A 1 1064 ? 10.758 30.370 1.646 1.00 68.69 1064 ASN A O 1
ATOM 8165 N N . ASN A 1 1065 ? 12.795 31.312 1.641 1.00 73.25 1065 ASN A N 1
ATOM 8166 C CA . ASN A 1 1065 ? 12.968 31.373 3.090 1.00 73.25 1065 ASN A CA 1
ATOM 8167 C C . ASN A 1 1065 ? 12.357 32.622 3.753 1.00 73.25 1065 ASN A C 1
ATOM 8169 O O . ASN A 1 1065 ? 12.335 32.686 4.980 1.00 73.25 1065 ASN A O 1
ATOM 8173 N N . TYR A 1 1066 ? 11.840 33.607 3.005 1.00 80.94 1066 TYR A N 1
ATOM 8174 C CA . TYR A 1 1066 ? 11.100 34.731 3.603 1.00 80.94 1066 TYR A CA 1
ATOM 8175 C C . TYR A 1 1066 ? 9.863 34.221 4.332 1.00 80.94 1066 TYR A C 1
ATOM 8177 O O . TYR A 1 1066 ? 9.240 33.277 3.860 1.00 80.94 1066 TYR A O 1
ATOM 8185 N N . SER A 1 1067 ? 9.473 34.797 5.471 1.00 81.31 1067 SER A N 1
ATOM 8186 C CA . SER A 1 1067 ? 8.222 34.364 6.105 1.00 81.31 1067 SER A CA 1
ATOM 8187 C C . SER A 1 1067 ? 7.029 34.685 5.191 1.00 81.31 1067 SER A C 1
ATOM 8189 O O . SER A 1 1067 ? 7.093 35.573 4.334 1.00 81.31 1067 SER A O 1
ATOM 8191 N N . PHE A 1 1068 ? 5.945 33.919 5.313 1.00 82.25 1068 PHE A N 1
ATOM 8192 C CA . PHE A 1 1068 ? 4.753 34.178 4.505 1.00 82.25 1068 PHE A CA 1
ATOM 8193 C C . PHE A 1 1068 ? 4.158 35.558 4.836 1.00 82.25 1068 PHE A C 1
ATOM 8195 O O . PHE A 1 1068 ? 3.844 36.324 3.928 1.00 82.25 1068 PHE A O 1
ATOM 8202 N N . ASP A 1 1069 ? 4.137 35.929 6.118 1.00 79.19 1069 ASP A N 1
ATOM 8203 C CA . ASP A 1 1069 ? 3.698 37.244 6.601 1.00 79.19 1069 ASP A CA 1
ATOM 8204 C C . ASP A 1 1069 ? 4.520 38.391 6.032 1.00 79.19 1069 ASP A C 1
ATOM 8206 O O . ASP A 1 1069 ? 3.974 39.414 5.624 1.00 79.19 1069 ASP A O 1
ATOM 8210 N N . ASP A 1 1070 ? 5.834 38.209 5.948 1.00 83.19 1070 ASP A N 1
ATOM 8211 C CA . ASP A 1 1070 ? 6.756 39.176 5.368 1.00 83.19 1070 ASP A CA 1
ATOM 8212 C C . ASP A 1 1070 ? 6.477 39.424 3.881 1.00 83.19 1070 ASP A C 1
ATOM 8214 O O . ASP A 1 1070 ? 6.522 40.568 3.409 1.00 83.19 1070 ASP A O 1
ATOM 8218 N N . LEU A 1 1071 ? 6.154 38.359 3.142 1.00 86.31 1071 LEU A N 1
ATOM 8219 C CA . LEU A 1 1071 ? 5.752 38.429 1.739 1.00 86.31 1071 LEU A CA 1
ATOM 8220 C C . LEU A 1 1071 ? 4.376 39.092 1.586 1.00 86.31 1071 LEU A C 1
ATOM 8222 O O . LEU A 1 1071 ? 4.241 40.000 0.767 1.00 86.31 1071 LEU A O 1
ATOM 8226 N N . VAL A 1 1072 ? 3.385 38.732 2.407 1.00 85.88 1072 VAL A N 1
ATOM 8227 C CA . VAL A 1 1072 ? 2.061 39.382 2.404 1.00 85.88 1072 VAL A CA 1
ATOM 8228 C C . VAL A 1 1072 ? 2.191 40.867 2.742 1.00 85.88 1072 VAL A C 1
ATOM 8230 O O . VAL A 1 1072 ? 1.663 41.719 2.030 1.00 85.88 1072 VAL A O 1
ATOM 8233 N N . ALA A 1 1073 ? 2.947 41.209 3.785 1.00 82.75 1073 ALA A N 1
ATOM 8234 C CA . ALA A 1 1073 ? 3.199 42.587 4.184 1.00 82.75 1073 ALA A CA 1
ATOM 8235 C C . ALA A 1 1073 ? 3.953 43.362 3.096 1.00 82.75 1073 ALA A C 1
ATOM 8237 O O . ALA A 1 1073 ? 3.680 44.543 2.882 1.00 82.75 1073 ALA A O 1
ATOM 8238 N N . LYS A 1 1074 ? 4.884 42.716 2.381 1.00 89.00 1074 LYS A N 1
ATOM 8239 C CA . LYS A 1 1074 ? 5.529 43.303 1.202 1.00 89.00 1074 LYS A CA 1
ATOM 8240 C C . LYS A 1 1074 ? 4.519 43.583 0.094 1.00 89.00 1074 LYS A C 1
ATOM 8242 O O . LYS A 1 1074 ? 4.496 44.709 -0.389 1.00 89.00 1074 LYS A O 1
ATOM 8247 N N . CYS A 1 1075 ? 3.685 42.612 -0.265 1.00 88.19 1075 CYS A N 1
ATOM 8248 C CA . CYS A 1 1075 ? 2.673 42.780 -1.305 1.00 88.19 1075 CYS A CA 1
ATOM 8249 C C . CYS A 1 1075 ? 1.727 43.938 -0.975 1.00 88.19 1075 CYS A C 1
ATOM 8251 O O . CYS A 1 1075 ? 1.578 44.853 -1.776 1.00 88.19 1075 CYS A O 1
ATOM 8253 N N . ARG A 1 1076 ? 1.203 43.984 0.256 1.00 87.50 1076 ARG A N 1
ATOM 8254 C CA . ARG A 1 1076 ? 0.319 45.066 0.719 1.00 87.50 1076 ARG A CA 1
ATOM 8255 C C . ARG A 1 1076 ? 0.966 46.448 0.657 1.00 87.50 1076 ARG A C 1
ATOM 8257 O O . ARG A 1 1076 ? 0.278 47.428 0.392 1.00 87.50 1076 ARG A O 1
ATOM 8264 N N . ARG A 1 1077 ? 2.273 46.543 0.924 1.00 87.44 1077 ARG A N 1
ATOM 8265 C CA . ARG A 1 1077 ? 3.016 47.808 0.801 1.00 87.44 1077 ARG A CA 1
ATOM 8266 C C . ARG A 1 1077 ? 3.217 48.214 -0.654 1.00 87.44 1077 ARG A C 1
ATOM 8268 O O . ARG A 1 1077 ? 3.079 49.391 -0.970 1.00 87.44 1077 ARG A O 1
ATOM 8275 N N . ASP A 1 1078 ? 3.574 47.261 -1.508 1.00 83.25 1078 ASP A N 1
ATOM 8276 C CA . ASP A 1 1078 ? 3.936 47.530 -2.901 1.00 83.25 1078 ASP A CA 1
ATOM 8277 C C . ASP A 1 1078 ? 2.692 47.677 -3.802 1.00 83.25 1078 ASP A C 1
ATOM 8279 O O . ASP A 1 1078 ? 2.743 48.370 -4.814 1.00 83.25 1078 ASP A O 1
ATOM 8283 N N . SER A 1 1079 ? 1.572 47.055 -3.424 1.00 83.88 1079 SER A N 1
ATOM 8284 C CA . SER A 1 1079 ? 0.301 47.009 -4.159 1.00 83.88 1079 SER A CA 1
ATOM 8285 C C . SER A 1 1079 ? -0.888 47.314 -3.231 1.00 83.88 1079 SER A C 1
ATOM 8287 O O . SER A 1 1079 ? -1.723 46.451 -2.970 1.00 83.88 1079 SER A O 1
ATOM 8289 N N . PRO A 1 1080 ? -1.017 48.556 -2.727 1.00 78.88 1080 PRO A N 1
ATOM 8290 C CA . PRO A 1 1080 ? -2.014 48.912 -1.708 1.00 78.88 1080 PRO A CA 1
ATOM 8291 C C . PRO A 1 1080 ? -3.472 48.843 -2.190 1.00 78.88 1080 PRO A C 1
ATOM 8293 O O . PRO A 1 1080 ? -4.386 48.962 -1.380 1.00 78.88 1080 PRO A O 1
ATOM 8296 N N . LYS A 1 1081 ? -3.699 48.690 -3.502 1.00 78.50 1081 LYS A N 1
ATOM 8297 C CA . LYS A 1 1081 ? -5.034 48.551 -4.102 1.00 78.50 1081 LYS A CA 1
ATOM 8298 C C . LYS A 1 1081 ? -5.545 47.105 -4.119 1.00 78.50 1081 LYS A C 1
ATOM 8300 O O . LYS A 1 1081 ? -6.697 46.902 -4.483 1.00 78.50 1081 LYS A O 1
ATOM 8305 N N . TRP A 1 1082 ? -4.701 46.122 -3.804 1.00 85.62 1082 TRP A N 1
ATOM 8306 C CA . TRP A 1 1082 ? -5.071 44.710 -3.877 1.00 85.62 1082 TRP A CA 1
ATOM 8307 C C . TRP A 1 1082 ? -5.792 44.270 -2.612 1.00 85.62 1082 TRP A C 1
ATOM 8309 O O . TRP A 1 1082 ? -5.453 44.704 -1.506 1.00 85.62 1082 TRP A O 1
ATOM 8319 N N . ASP A 1 1083 ? -6.744 43.355 -2.775 1.00 83.31 1083 ASP A N 1
ATOM 8320 C CA . ASP A 1 1083 ? -7.362 42.697 -1.635 1.00 83.31 1083 ASP A CA 1
ATOM 8321 C C . ASP A 1 1083 ? -6.323 41.856 -0.878 1.00 83.31 1083 ASP A C 1
ATOM 8323 O O . ASP A 1 1083 ? -5.337 41.357 -1.432 1.00 83.31 1083 ASP A O 1
ATOM 8327 N N . LEU A 1 1084 ? -6.551 41.674 0.426 1.00 83.25 1084 LEU A N 1
ATOM 8328 C CA . LEU A 1 1084 ? -5.640 40.905 1.277 1.00 83.25 1084 LEU A CA 1
ATOM 8329 C C . LEU A 1 1084 ? -5.470 39.466 0.771 1.00 83.25 1084 LEU A C 1
ATOM 8331 O O . LEU A 1 1084 ? -4.363 38.935 0.814 1.00 83.25 1084 LEU A O 1
ATOM 8335 N N . ILE A 1 1085 ? -6.549 38.857 0.278 1.00 83.75 1085 ILE A N 1
ATOM 8336 C CA . ILE A 1 1085 ? -6.531 37.493 -0.257 1.00 83.75 1085 ILE A CA 1
ATOM 8337 C C . ILE A 1 1085 ? -5.683 37.387 -1.536 1.00 83.75 1085 ILE A C 1
ATOM 8339 O O . ILE A 1 1085 ? -4.951 36.419 -1.713 1.00 83.75 1085 ILE A O 1
ATOM 8343 N N . ASP A 1 1086 ? -5.675 38.422 -2.377 1.00 85.94 1086 ASP A N 1
ATOM 8344 C CA . ASP A 1 1086 ? -4.822 38.472 -3.569 1.00 85.94 1086 ASP A CA 1
ATOM 8345 C C . ASP A 1 1086 ? -3.345 38.637 -3.179 1.00 85.94 1086 ASP A C 1
ATOM 8347 O O . ASP A 1 1086 ? -2.467 37.967 -3.722 1.00 85.94 1086 ASP A O 1
ATOM 8351 N N . CYS A 1 1087 ? -3.064 39.449 -2.153 1.00 89.81 1087 CYS A N 1
ATOM 8352 C CA . CYS A 1 1087 ? -1.723 39.552 -1.570 1.00 89.81 1087 CYS A CA 1
ATOM 8353 C C . CYS A 1 1087 ? -1.227 38.213 -0.998 1.00 89.81 1087 CYS A C 1
ATOM 8355 O O . CYS A 1 1087 ? -0.030 37.922 -1.031 1.00 89.81 1087 CYS A O 1
ATOM 8357 N N . GLN A 1 1088 ? -2.141 37.405 -0.460 1.00 89.38 1088 GLN A N 1
ATOM 8358 C CA . GLN A 1 1088 ? -1.852 36.080 0.074 1.00 89.38 1088 GLN A CA 1
ATOM 8359 C C . GLN A 1 1088 ? -1.573 35.058 -1.036 1.00 89.38 1088 GLN A C 1
ATOM 8361 O O . GLN A 1 1088 ? -0.584 34.332 -0.940 1.00 89.38 1088 GLN A O 1
ATOM 8366 N N . TYR A 1 1089 ? -2.365 35.029 -2.112 1.00 90.62 1089 TYR A N 1
ATOM 8367 C CA . TYR A 1 1089 ? -2.074 34.167 -3.264 1.00 90.62 1089 TYR A CA 1
ATOM 8368 C C . TYR A 1 1089 ? -0.767 34.564 -3.962 1.00 90.62 1089 TYR A C 1
ATOM 8370 O O . TYR A 1 1089 ? 0.028 33.693 -4.314 1.00 90.62 1089 TYR A O 1
ATOM 8378 N N . TRP A 1 1090 ? -0.466 35.863 -4.056 1.00 91.94 1090 TRP A N 1
ATOM 8379 C CA . TRP A 1 1090 ? 0.836 36.339 -4.528 1.00 91.94 1090 TRP A CA 1
ATOM 8380 C C . TRP A 1 1090 ? 1.988 35.893 -3.617 1.00 91.94 1090 TRP A C 1
ATOM 8382 O O . TRP A 1 1090 ? 3.044 35.480 -4.090 1.00 91.94 1090 TRP A O 1
ATOM 8392 N N . ALA A 1 1091 ? 1.818 35.945 -2.294 1.00 90.19 1091 ALA A N 1
ATOM 8393 C CA . ALA A 1 1091 ? 2.844 35.471 -1.366 1.00 90.19 1091 ALA A CA 1
ATOM 8394 C C . ALA A 1 1091 ? 3.063 33.952 -1.492 1.00 90.19 1091 ALA A C 1
ATOM 8396 O O . ALA A 1 1091 ? 4.203 33.483 -1.425 1.00 90.19 1091 ALA A O 1
ATOM 8397 N N . LEU A 1 1092 ? 1.988 33.192 -1.728 1.00 89.38 1092 LEU A N 1
ATOM 8398 C CA . LEU A 1 1092 ? 2.041 31.750 -1.963 1.00 89.38 1092 LEU A CA 1
ATOM 8399 C C . LEU A 1 1092 ? 2.791 31.428 -3.257 1.00 89.38 1092 LEU A C 1
ATOM 8401 O O . LEU A 1 1092 ? 3.662 30.557 -3.251 1.00 89.38 1092 LEU A O 1
ATOM 8405 N N . SER A 1 1093 ? 2.542 32.176 -4.333 1.00 90.50 1093 SER A N 1
ATOM 8406 C CA . SER A 1 1093 ? 3.244 31.968 -5.599 1.00 90.50 1093 SER A CA 1
ATOM 8407 C C . SER A 1 1093 ? 4.753 32.190 -5.469 1.00 90.50 1093 SER A C 1
ATOM 8409 O O . SER A 1 1093 ? 5.534 31.439 -6.046 1.00 90.50 1093 SER A O 1
ATOM 8411 N N . LYS A 1 1094 ? 5.201 33.135 -4.625 1.00 88.56 1094 LYS A N 1
ATOM 8412 C CA . LYS A 1 1094 ? 6.642 33.331 -4.356 1.00 88.56 1094 LYS A CA 1
ATOM 8413 C C . LYS A 1 1094 ? 7.279 32.174 -3.617 1.00 88.56 1094 LYS A C 1
ATOM 8415 O O . LYS A 1 1094 ? 8.454 31.918 -3.842 1.00 88.56 1094 LYS A O 1
ATOM 8420 N N . LYS A 1 1095 ? 6.523 31.509 -2.745 1.00 83.75 1095 LYS A N 1
ATOM 8421 C CA . LYS A 1 1095 ? 6.968 30.326 -1.998 1.00 83.75 1095 LYS A CA 1
ATOM 8422 C C . LYS A 1 1095 ? 7.035 29.079 -2.868 1.00 83.75 1095 LYS A C 1
ATOM 8424 O O . LYS A 1 1095 ? 7.882 28.223 -2.633 1.00 83.75 1095 LYS A O 1
ATOM 8429 N N . GLN A 1 1096 ? 6.147 28.993 -3.850 1.00 87.88 1096 GLN A N 1
ATOM 8430 C CA . GLN A 1 1096 ? 6.031 27.878 -4.785 1.00 87.88 1096 GLN A CA 1
ATOM 8431 C C . GLN A 1 1096 ? 6.695 28.174 -6.134 1.00 87.88 1096 GLN A C 1
ATOM 8433 O O . GLN A 1 1096 ? 6.441 27.499 -7.126 1.00 87.88 1096 GLN A O 1
ATOM 8438 N N . TYR A 1 1097 ? 7.563 29.183 -6.191 1.00 85.06 1097 TYR A N 1
ATOM 8439 C CA . TYR A 1 1097 ? 8.379 29.421 -7.366 1.00 85.06 1097 TYR A CA 1
ATOM 8440 C C . TYR A 1 1097 ? 9.681 28.636 -7.247 1.00 85.06 1097 TYR A C 1
ATOM 8442 O O . TYR A 1 1097 ? 10.484 28.840 -6.331 1.00 85.06 1097 TYR A O 1
ATOM 8450 N N . HIS A 1 1098 ? 9.892 27.740 -8.201 1.00 77.38 1098 HIS A N 1
ATOM 8451 C CA . HIS A 1 1098 ? 11.144 27.007 -8.351 1.00 77.38 1098 HIS A CA 1
ATOM 8452 C C . HIS A 1 1098 ? 11.865 27.373 -9.655 1.00 77.38 1098 HIS A C 1
ATOM 8454 O O . HIS A 1 1098 ? 13.080 27.239 -9.724 1.00 77.38 1098 HIS A O 1
ATOM 8460 N N . GLY A 1 1099 ? 11.174 27.979 -10.622 1.00 66.94 1099 GLY A N 1
ATOM 8461 C CA . GLY A 1 1099 ? 11.765 28.728 -11.726 1.00 66.94 1099 GLY A CA 1
ATOM 8462 C C . GLY A 1 1099 ? 12.667 27.934 -12.673 1.00 66.94 1099 GLY A C 1
ATOM 8463 O O . GLY A 1 1099 ? 12.811 26.713 -12.613 1.00 66.94 1099 GLY A O 1
ATOM 8464 N N . ALA A 1 1100 ? 13.280 28.676 -13.592 1.00 63.91 1100 ALA A N 1
ATOM 8465 C CA . ALA A 1 1100 ? 14.286 28.193 -14.525 1.00 63.91 1100 ALA A CA 1
ATOM 8466 C C . ALA A 1 1100 ? 15.693 28.381 -13.926 1.00 63.91 1100 ALA A C 1
ATOM 8468 O O . ALA A 1 1100 ? 16.245 29.479 -13.947 1.00 63.91 1100 ALA A O 1
ATOM 8469 N N . TYR A 1 1101 ? 16.280 27.313 -13.377 1.00 62.91 1101 TYR A N 1
ATOM 8470 C CA . TYR A 1 1101 ? 17.533 27.371 -12.604 1.00 62.91 1101 TYR A CA 1
ATOM 8471 C C . TYR A 1 1101 ? 18.804 27.704 -13.409 1.00 62.91 1101 TYR A C 1
ATOM 8473 O O . TYR A 1 1101 ? 19.863 27.918 -12.812 1.00 62.91 1101 TYR A O 1
ATOM 8481 N N . SER A 1 1102 ? 18.728 27.752 -14.742 1.00 62.50 1102 SER A N 1
ATOM 8482 C CA . SER A 1 1102 ? 19.853 28.060 -15.629 1.00 62.50 1102 SER A CA 1
ATOM 8483 C C . SER A 1 1102 ? 19.504 29.169 -16.625 1.00 62.50 1102 SER A C 1
ATOM 8485 O O . SER A 1 1102 ? 18.339 29.407 -16.944 1.00 62.50 1102 SER A O 1
ATOM 8487 N N . GLY A 1 1103 ? 20.532 29.838 -17.161 1.00 63.47 1103 GLY A N 1
ATOM 8488 C CA . GLY A 1 1103 ? 20.350 30.820 -18.237 1.00 63.47 1103 GLY A CA 1
ATOM 8489 C C . GLY A 1 1103 ? 19.734 30.216 -19.506 1.00 63.47 1103 GLY A C 1
ATOM 8490 O O . GLY A 1 1103 ? 19.062 30.922 -20.251 1.00 63.47 1103 GLY A O 1
ATOM 8491 N N . GLU A 1 1104 ? 19.913 28.912 -19.720 1.00 66.81 1104 GLU A N 1
ATOM 8492 C CA . GLU A 1 1104 ? 19.313 28.149 -20.820 1.00 66.81 1104 GLU A CA 1
ATOM 8493 C C . GLU A 1 1104 ? 17.820 27.920 -20.570 1.00 66.81 1104 GLU A C 1
ATOM 8495 O O . GLU A 1 1104 ? 17.006 28.293 -21.408 1.00 66.81 1104 GLU A O 1
ATOM 8500 N N . SER A 1 1105 ? 17.429 27.438 -19.386 1.00 66.38 1105 SER A N 1
ATOM 8501 C CA . SER A 1 1105 ? 16.015 27.308 -19.005 1.00 66.38 1105 SER A CA 1
ATOM 8502 C C . SER A 1 1105 ? 15.304 28.670 -18.968 1.00 66.38 1105 SER A C 1
ATOM 8504 O O . SER A 1 1105 ? 14.109 28.770 -19.233 1.00 66.38 1105 SER A O 1
ATOM 8506 N N . PHE A 1 1106 ? 16.032 29.748 -18.667 1.00 70.88 1106 PHE A N 1
ATOM 8507 C CA . PHE A 1 1106 ? 15.502 31.106 -18.740 1.00 70.88 1106 PHE A CA 1
ATOM 8508 C C . PHE A 1 1106 ? 15.248 31.544 -20.192 1.00 70.88 1106 PHE A C 1
ATOM 8510 O O . PHE A 1 1106 ? 14.218 32.154 -20.487 1.00 70.88 1106 PHE A O 1
ATOM 8517 N N . ALA A 1 1107 ? 16.149 31.198 -21.116 1.00 68.88 1107 ALA A N 1
ATOM 8518 C CA . ALA A 1 1107 ? 15.959 31.426 -22.548 1.00 68.88 1107 ALA A CA 1
ATOM 8519 C C . ALA A 1 1107 ? 14.789 30.600 -23.118 1.00 68.88 1107 ALA A C 1
ATOM 8521 O O . ALA A 1 1107 ? 14.029 31.105 -23.937 1.00 68.88 1107 ALA A O 1
ATOM 8522 N N . VAL A 1 1108 ? 14.598 29.370 -22.636 1.00 70.56 1108 VAL A N 1
ATOM 8523 C CA . VAL A 1 1108 ? 13.435 28.507 -22.920 1.00 70.56 1108 VAL A CA 1
ATOM 8524 C C . VAL A 1 1108 ? 12.136 29.183 -22.469 1.00 70.56 1108 VAL A C 1
ATOM 8526 O O . VAL A 1 1108 ? 11.231 29.388 -23.274 1.00 70.56 1108 VAL A O 1
ATOM 8529 N N . MET A 1 1109 ? 12.063 29.620 -21.209 1.00 74.00 1109 MET A N 1
ATOM 8530 C CA . MET A 1 1109 ? 10.879 30.282 -20.645 1.00 74.00 1109 MET A CA 1
ATOM 8531 C C . MET A 1 1109 ? 10.538 31.602 -21.360 1.00 74.00 1109 MET A C 1
ATOM 8533 O O . MET A 1 1109 ? 9.371 31.889 -21.619 1.00 74.00 1109 MET A O 1
ATOM 8537 N N . THR A 1 1110 ? 11.545 32.403 -21.718 1.00 68.19 1110 THR A N 1
ATOM 8538 C CA . THR A 1 1110 ? 11.352 33.668 -22.456 1.00 68.19 1110 THR A CA 1
ATOM 8539 C C . THR A 1 1110 ? 11.167 33.470 -23.962 1.00 68.19 1110 THR A C 1
ATOM 8541 O O . THR A 1 1110 ? 10.652 34.360 -24.636 1.00 68.19 1110 THR A O 1
ATOM 8544 N N . GLY A 1 1111 ? 11.508 32.297 -24.503 1.00 67.44 1111 GLY A N 1
ATOM 8545 C CA . GLY A 1 1111 ? 11.261 31.926 -25.896 1.00 67.44 1111 GLY A CA 1
ATOM 8546 C C . GLY A 1 1111 ? 9.770 31.907 -26.250 1.00 67.44 1111 GLY A C 1
ATOM 8547 O O . GLY A 1 1111 ? 9.388 32.338 -27.338 1.00 67.44 1111 GLY A O 1
ATOM 8548 N N . ALA A 1 1112 ? 8.907 31.549 -25.295 1.00 60.12 1112 ALA A N 1
ATOM 8549 C CA . ALA A 1 1112 ? 7.452 31.650 -25.438 1.00 60.12 1112 ALA A CA 1
ATOM 8550 C C . ALA A 1 1112 ? 6.954 33.099 -25.637 1.00 60.12 1112 ALA A C 1
ATOM 8552 O O . ALA A 1 1112 ? 5.850 33.303 -26.133 1.00 60.12 1112 ALA A O 1
ATOM 8553 N N . MET A 1 1113 ? 7.762 34.107 -25.287 1.00 67.62 1113 MET A N 1
ATOM 8554 C CA . MET A 1 1113 ? 7.429 35.533 -25.413 1.00 67.62 1113 MET A CA 1
ATOM 8555 C C . MET A 1 1113 ? 7.858 36.145 -26.757 1.00 67.62 1113 MET A C 1
ATOM 8557 O O . MET A 1 1113 ? 7.659 37.338 -26.994 1.00 67.62 1113 MET A O 1
ATOM 8561 N N . GLN A 1 1114 ? 8.456 35.354 -27.654 1.00 68.62 1114 GLN A N 1
ATOM 8562 C CA . GLN A 1 1114 ? 8.811 35.800 -29.000 1.00 68.62 1114 GLN A CA 1
ATOM 8563 C C . GLN A 1 1114 ? 7.615 35.636 -29.941 1.00 68.62 1114 GLN A C 1
ATOM 8565 O O . GLN A 1 1114 ? 7.361 34.550 -30.450 1.00 68.62 1114 GLN A O 1
ATOM 8570 N N . ILE A 1 1115 ? 6.875 36.722 -30.181 1.00 66.06 1115 ILE A N 1
ATOM 8571 C CA . ILE A 1 1115 ? 5.669 36.675 -31.027 1.00 66.06 1115 ILE A CA 1
ATOM 8572 C C . ILE A 1 1115 ? 5.964 37.016 -32.501 1.00 66.06 1115 ILE A C 1
ATOM 8574 O O . ILE A 1 1115 ? 5.249 36.559 -33.387 1.00 66.06 1115 ILE A O 1
ATOM 8578 N N . GLY A 1 1116 ? 7.027 37.772 -32.803 1.00 62.25 1116 GLY A N 1
ATOM 8579 C CA . GLY A 1 1116 ? 7.434 38.098 -34.181 1.00 62.25 1116 GLY A CA 1
ATOM 8580 C C . GLY A 1 1116 ? 6.271 38.529 -35.096 1.00 62.25 1116 GLY A C 1
ATOM 8581 O O . GLY A 1 1116 ? 5.441 39.352 -34.719 1.00 62.25 1116 GLY A O 1
ATOM 8582 N N . ASP A 1 1117 ? 6.197 37.929 -36.285 1.00 66.00 1117 ASP A N 1
ATOM 8583 C CA . ASP A 1 1117 ? 5.139 38.129 -37.289 1.00 66.00 1117 ASP A CA 1
ATOM 8584 C C . ASP A 1 1117 ? 3.841 37.339 -37.001 1.00 66.00 1117 ASP A C 1
ATOM 8586 O O . ASP A 1 1117 ? 2.912 37.375 -37.811 1.00 66.00 1117 ASP A O 1
ATOM 8590 N N . ALA A 1 1118 ? 3.765 36.589 -35.894 1.00 73.00 1118 ALA A N 1
ATOM 8591 C CA . ALA A 1 1118 ? 2.709 35.602 -35.645 1.00 73.00 1118 ALA A CA 1
ATOM 8592 C C . ALA A 1 1118 ? 1.336 36.217 -35.328 1.00 73.00 1118 ALA A C 1
ATOM 8594 O O . ALA A 1 1118 ? 0.326 35.528 -35.446 1.00 73.00 1118 ALA A O 1
ATOM 8595 N N . LEU A 1 1119 ? 1.275 37.513 -34.994 1.00 82.31 1119 LEU A N 1
ATOM 8596 C CA . LEU A 1 1119 ? 0.023 38.231 -34.712 1.00 82.31 1119 LEU A CA 1
ATOM 8597 C C . LEU A 1 1119 ? -0.995 38.091 -35.852 1.00 82.31 1119 LEU A C 1
ATOM 8599 O O . LEU A 1 1119 ? -2.166 37.815 -35.609 1.00 82.31 1119 LEU A O 1
ATOM 8603 N N . LYS A 1 1120 ? -0.541 38.188 -37.106 1.00 83.88 1120 LYS A N 1
ATOM 8604 C CA . LYS A 1 1120 ? -1.411 38.090 -38.290 1.00 83.88 1120 LYS A CA 1
ATOM 8605 C C . LYS A 1 1120 ? -2.067 36.718 -38.477 1.00 83.88 1120 LYS A C 1
ATOM 8607 O O . LYS A 1 1120 ? -3.030 36.614 -39.228 1.00 83.88 1120 LYS A O 1
ATOM 8612 N N . ASN A 1 1121 ? -1.558 35.687 -37.799 1.00 88.25 1121 ASN A N 1
ATOM 8613 C CA . ASN A 1 1121 ? -2.062 34.315 -37.882 1.00 88.25 1121 ASN A CA 1
ATOM 8614 C C . ASN A 1 1121 ? -3.135 34.013 -36.818 1.00 88.25 1121 ASN A C 1
ATOM 8616 O O . ASN A 1 1121 ? -3.674 32.910 -36.783 1.00 88.25 1121 ASN A O 1
ATOM 8620 N N . ILE A 1 1122 ? -3.451 34.966 -35.934 1.00 91.69 1122 ILE A N 1
ATOM 8621 C CA . ILE A 1 1122 ? -4.477 34.795 -34.900 1.00 91.69 1122 ILE A CA 1
ATOM 8622 C C . ILE A 1 1122 ? -5.846 35.130 -35.499 1.00 91.69 1122 ILE A C 1
ATOM 8624 O O . ILE A 1 1122 ? -6.274 36.283 -35.530 1.00 91.69 1122 ILE A O 1
ATOM 8628 N N . GLU A 1 1123 ? -6.538 34.102 -35.989 1.00 89.75 1123 GLU A N 1
ATOM 8629 C CA . GLU A 1 1123 ? -7.832 34.250 -36.675 1.00 89.75 1123 GLU A CA 1
ATOM 8630 C C . GLU A 1 1123 ? -9.046 34.173 -35.731 1.00 89.75 1123 GLU A C 1
ATOM 8632 O O . GLU A 1 1123 ? -10.128 34.676 -36.054 1.00 89.75 1123 GLU A O 1
ATOM 8637 N N . VAL A 1 1124 ? -8.886 33.554 -34.556 1.00 94.31 1124 VAL A N 1
ATOM 8638 C CA . VAL A 1 1124 ? -9.955 33.419 -33.552 1.00 94.31 1124 VAL A CA 1
ATOM 8639 C C . VAL A 1 1124 ? -10.296 34.773 -32.907 1.00 94.31 1124 VAL A C 1
ATOM 8641 O O . VAL A 1 1124 ? -9.438 35.654 -32.847 1.00 94.31 1124 VAL A O 1
ATOM 8644 N N . PRO A 1 1125 ? -11.522 34.965 -32.376 1.00 96.50 1125 PRO A N 1
ATOM 8645 C CA . PRO A 1 1125 ? -11.853 36.154 -31.599 1.00 96.50 1125 PRO A CA 1
ATOM 8646 C C . PRO A 1 1125 ? -10.842 36.388 -30.474 1.00 96.50 1125 PRO A C 1
ATOM 8648 O O . PRO A 1 1125 ? -10.585 35.491 -29.665 1.00 96.50 1125 PRO A O 1
ATOM 8651 N N . ALA A 1 1126 ? -10.301 37.601 -30.412 1.00 96.38 1126 ALA A N 1
ATOM 8652 C CA . ALA A 1 1126 ? -9.236 37.963 -29.491 1.00 96.38 1126 ALA A CA 1
ATOM 8653 C C . ALA A 1 1126 ? -9.581 39.227 -28.689 1.00 96.38 1126 ALA A C 1
ATOM 8655 O O . ALA A 1 1126 ? -10.150 40.190 -29.211 1.00 96.38 1126 ALA A O 1
ATOM 8656 N N . LEU A 1 1127 ? -9.218 39.236 -27.408 1.00 97.19 1127 LEU A N 1
ATOM 8657 C CA . LEU A 1 1127 ? -9.290 40.414 -26.544 1.00 97.19 1127 LEU A CA 1
ATOM 8658 C C . LEU A 1 1127 ? -7.924 40.671 -25.914 1.00 97.19 1127 LEU A C 1
ATOM 8660 O O . LEU A 1 1127 ? -7.417 39.820 -25.187 1.00 97.19 1127 LEU A O 1
ATOM 8664 N N . ILE A 1 1128 ? -7.379 41.867 -26.122 1.00 95.94 1128 ILE A N 1
ATOM 8665 C CA . ILE A 1 1128 ? -6.259 42.386 -25.340 1.00 95.94 1128 ILE A CA 1
ATOM 8666 C C . ILE A 1 1128 ? -6.806 43.366 -24.306 1.00 95.94 1128 ILE A C 1
ATOM 8668 O O . ILE A 1 1128 ? -7.415 44.380 -24.653 1.00 95.94 1128 ILE A O 1
ATOM 8672 N N . LEU A 1 1129 ? -6.546 43.079 -23.033 1.00 95.75 1129 LEU A N 1
ATOM 8673 C CA . LEU A 1 1129 ? -6.672 44.052 -21.953 1.00 95.75 1129 LEU A CA 1
ATOM 8674 C C . LEU A 1 1129 ? -5.272 44.558 -21.624 1.00 95.75 1129 LEU A C 1
ATOM 8676 O O . LEU A 1 1129 ? -4.396 43.752 -21.322 1.00 95.75 1129 LEU A O 1
ATOM 8680 N N . LYS A 1 1130 ? -5.051 45.869 -21.697 1.00 93.31 1130 LYS A N 1
ATOM 8681 C CA . LYS A 1 1130 ? -3.735 46.485 -21.486 1.00 93.31 1130 LYS A CA 1
ATOM 8682 C C . LYS A 1 1130 ? -3.778 47.447 -20.302 1.00 93.31 1130 LYS A C 1
ATOM 8684 O O . LYS A 1 1130 ? -4.780 48.135 -20.101 1.00 93.31 1130 LYS A O 1
ATOM 8689 N N . ALA A 1 1131 ? -2.697 47.477 -19.529 1.00 90.38 1131 ALA A N 1
ATOM 8690 C CA . ALA A 1 1131 ? -2.479 48.465 -18.480 1.00 90.38 1131 ALA A CA 1
ATOM 8691 C C . ALA A 1 1131 ? -2.483 49.895 -19.033 1.00 90.38 1131 ALA A C 1
ATOM 8693 O O . ALA A 1 1131 ? -2.379 50.104 -20.247 1.00 90.38 1131 ALA A O 1
ATOM 8694 N N . ASP A 1 1132 ? -2.579 50.868 -18.131 1.00 87.06 1132 ASP A N 1
ATOM 8695 C CA . ASP A 1 1132 ? -2.523 52.274 -18.503 1.00 87.06 1132 ASP A CA 1
ATOM 8696 C C . ASP A 1 1132 ? -1.188 52.608 -19.190 1.00 87.06 1132 ASP A C 1
ATOM 8698 O O . ASP A 1 1132 ? -0.128 52.069 -18.855 1.00 87.06 1132 ASP A O 1
ATOM 8702 N N . ALA A 1 1133 ? -1.251 53.460 -20.205 1.00 86.88 1133 ALA A N 1
ATOM 8703 C CA . ALA A 1 1133 ? -0.154 53.724 -21.120 1.00 86.88 1133 ALA A CA 1
ATOM 8704 C C . ALA A 1 1133 ? -0.244 55.149 -21.673 1.00 86.88 1133 ALA A C 1
ATOM 8706 O O . ALA A 1 1133 ? -1.334 55.721 -21.757 1.00 86.88 1133 ALA A O 1
ATOM 8707 N N . SER A 1 1134 ? 0.906 55.695 -22.073 1.00 86.94 1134 SER A N 1
ATOM 8708 C CA . SER A 1 1134 ? 0.979 56.986 -22.761 1.00 86.94 1134 SER A CA 1
ATOM 8709 C C . SER A 1 1134 ? 0.234 56.940 -24.099 1.00 86.94 1134 SER A C 1
ATOM 8711 O O . SER A 1 1134 ? 0.053 55.863 -24.666 1.00 86.94 1134 SER A O 1
ATOM 8713 N N . ASP A 1 1135 ? -0.170 58.092 -24.635 1.00 86.06 1135 ASP A N 1
ATOM 8714 C CA . ASP A 1 1135 ? -0.858 58.148 -25.934 1.00 86.06 1135 ASP A CA 1
ATOM 8715 C C . ASP A 1 1135 ? -0.022 57.519 -27.067 1.00 86.06 1135 ASP A C 1
ATOM 8717 O O . ASP A 1 1135 ? -0.562 56.797 -27.903 1.00 86.06 1135 ASP A O 1
ATOM 8721 N N . GLU A 1 1136 ? 1.304 57.705 -27.042 1.00 84.44 1136 GLU A N 1
ATOM 8722 C CA . GLU A 1 1136 ? 2.244 57.102 -28.001 1.00 84.44 1136 GLU A CA 1
ATOM 8723 C C . GLU A 1 1136 ? 2.274 55.568 -27.889 1.00 84.44 1136 GLU A C 1
ATOM 8725 O O . GLU A 1 1136 ? 2.190 54.851 -28.889 1.00 84.44 1136 GLU A O 1
ATOM 8730 N N . ASP A 1 1137 ? 2.329 55.038 -26.665 1.00 82.81 1137 ASP A N 1
ATOM 8731 C CA . ASP A 1 1137 ? 2.270 53.593 -26.438 1.00 82.81 1137 ASP A CA 1
ATOM 8732 C C . ASP A 1 1137 ? 0.892 53.025 -26.804 1.00 82.81 1137 ASP A C 1
ATOM 8734 O O . ASP A 1 1137 ? 0.801 51.920 -27.335 1.00 82.81 1137 ASP A O 1
ATOM 8738 N N . ARG A 1 1138 ? -0.201 53.758 -26.544 1.00 89.75 1138 ARG A N 1
ATOM 8739 C CA . ARG A 1 1138 ? -1.565 53.356 -26.930 1.00 89.75 1138 ARG A CA 1
ATOM 8740 C C . ARG A 1 1138 ? -1.691 53.210 -28.445 1.00 89.75 1138 ARG A C 1
ATOM 8742 O O . ARG A 1 1138 ? -2.271 52.220 -28.889 1.00 89.75 1138 ARG A O 1
ATOM 8749 N N . GLU A 1 1139 ? -1.100 54.112 -29.224 1.00 86.56 1139 GLU A N 1
ATOM 8750 C CA . GLU A 1 1139 ? -1.065 54.027 -30.690 1.00 86.56 1139 GLU A CA 1
ATOM 8751 C C . GLU A 1 1139 ? -0.245 52.819 -31.188 1.00 86.56 1139 GLU A C 1
ATOM 8753 O O . GLU A 1 1139 ? -0.687 52.073 -32.069 1.00 86.56 1139 GLU A O 1
ATOM 8758 N N . ALA A 1 1140 ? 0.912 52.545 -30.575 1.00 84.06 1140 ALA A N 1
ATOM 8759 C CA . ALA A 1 1140 ? 1.724 51.370 -30.910 1.00 84.06 1140 ALA A CA 1
ATOM 8760 C C . ALA A 1 1140 ? 1.024 50.043 -30.545 1.00 84.06 1140 ALA A C 1
ATOM 8762 O O . ALA A 1 1140 ? 1.024 49.079 -31.321 1.00 84.06 1140 ALA A O 1
ATOM 8763 N N . HIS A 1 1141 ? 0.359 49.999 -29.388 1.00 90.62 1141 HIS A N 1
ATOM 8764 C CA . HIS A 1 1141 ? -0.476 48.868 -28.989 1.00 90.62 1141 HIS A CA 1
ATOM 8765 C C . HIS A 1 1141 ? -1.641 48.663 -29.961 1.00 90.62 1141 HIS A C 1
ATOM 8767 O O . HIS A 1 1141 ? -1.923 47.522 -30.329 1.00 90.62 1141 HIS A O 1
ATOM 8773 N N . GLN A 1 1142 ? -2.285 49.748 -30.404 1.00 91.25 1142 GLN A N 1
ATOM 8774 C CA . GLN A 1 1142 ? -3.368 49.684 -31.383 1.00 91.25 1142 GLN A CA 1
ATOM 8775 C C . GLN A 1 1142 ? -2.869 49.124 -32.717 1.00 91.25 1142 GLN A C 1
ATOM 8777 O O . GLN A 1 1142 ? -3.491 48.216 -33.251 1.00 91.25 1142 GLN A O 1
ATOM 8782 N N . THR A 1 1143 ? -1.687 49.539 -33.178 1.00 88.19 1143 THR A N 1
ATOM 8783 C CA . THR A 1 1143 ? -1.052 48.976 -34.384 1.00 88.19 1143 THR A CA 1
ATOM 8784 C C . THR A 1 1143 ? -0.843 47.460 -34.269 1.00 88.19 1143 THR A C 1
ATOM 8786 O O . THR A 1 1143 ? -1.091 46.713 -35.214 1.00 88.19 1143 THR A O 1
ATOM 8789 N N . SER A 1 1144 ? -0.417 46.982 -33.096 1.00 86.50 1144 SER A N 1
ATOM 8790 C CA . SER A 1 1144 ? -0.246 45.544 -32.842 1.00 86.50 1144 SER A CA 1
ATOM 8791 C C . SER A 1 1144 ? -1.584 44.800 -32.790 1.00 86.50 1144 SER A C 1
ATOM 8793 O O . SER A 1 1144 ? -1.675 43.659 -33.237 1.00 86.50 1144 SER A O 1
ATOM 8795 N N . ALA A 1 1145 ? -2.628 45.439 -32.255 1.00 89.62 1145 ALA A N 1
ATOM 8796 C CA . ALA A 1 1145 ? -3.974 44.884 -32.229 1.00 89.62 1145 ALA A CA 1
ATOM 8797 C C . ALA A 1 1145 ? -4.593 44.804 -33.632 1.00 89.62 1145 ALA A C 1
ATOM 8799 O O . ALA A 1 1145 ? -5.193 43.787 -33.967 1.00 89.62 1145 ALA A O 1
ATOM 8800 N N . ASP A 1 1146 ? -4.384 45.828 -34.461 1.00 89.50 1146 ASP A N 1
ATOM 8801 C CA . ASP A 1 1146 ? -4.885 45.914 -35.838 1.00 89.50 1146 ASP A CA 1
ATOM 8802 C C . ASP A 1 1146 ? -4.235 44.880 -36.771 1.00 89.50 1146 ASP A C 1
ATOM 8804 O O . ASP A 1 1146 ? -4.803 44.525 -37.803 1.00 89.50 1146 ASP A O 1
ATOM 8808 N N . ALA A 1 1147 ? -3.063 44.349 -36.403 1.00 86.94 1147 ALA A N 1
ATOM 8809 C CA . ALA A 1 1147 ? -2.436 43.236 -37.111 1.00 86.94 1147 ALA A CA 1
ATOM 8810 C C . ALA A 1 1147 ? -3.219 41.913 -36.970 1.00 86.94 1147 ALA A C 1
ATOM 8812 O O . ALA A 1 1147 ? -3.003 41.002 -37.768 1.00 86.94 1147 ALA A O 1
ATOM 8813 N N . MET A 1 1148 ? -4.118 41.797 -35.985 1.00 89.62 1148 MET A N 1
ATOM 8814 C CA . MET A 1 1148 ? -4.986 40.634 -35.786 1.00 89.62 1148 MET A CA 1
ATOM 8815 C C . MET A 1 1148 ? -6.392 40.903 -36.354 1.00 89.62 1148 MET A C 1
ATOM 8817 O O . MET A 1 1148 ? -7.059 41.835 -35.900 1.00 89.62 1148 MET A O 1
ATOM 8821 N N . PRO A 1 1149 ? -6.916 40.061 -37.267 1.00 85.62 1149 PRO A N 1
ATOM 8822 C CA . PRO A 1 1149 ? -8.201 40.303 -37.936 1.00 85.62 1149 PRO A CA 1
ATOM 8823 C C . PRO A 1 1149 ? -9.418 40.481 -37.012 1.00 85.62 1149 PRO A C 1
ATOM 8825 O O . PRO A 1 1149 ? -10.342 41.213 -37.356 1.00 85.62 1149 PRO A O 1
ATOM 8828 N N . ASN A 1 1150 ? -9.435 39.815 -35.850 1.00 89.56 1150 ASN A N 1
ATOM 8829 C CA . ASN A 1 1150 ? -10.583 39.763 -34.933 1.00 89.56 1150 ASN A CA 1
ATOM 8830 C C . ASN A 1 1150 ? -10.217 40.162 -33.492 1.00 89.56 1150 ASN A C 1
ATOM 8832 O O . ASN A 1 1150 ? -10.733 39.578 -32.533 1.00 89.56 1150 ASN A O 1
ATOM 8836 N N . CYS A 1 1151 ? -9.320 41.139 -33.322 1.00 94.44 1151 CYS A N 1
ATOM 8837 C CA . CYS A 1 1151 ? -8.874 41.581 -32.003 1.00 94.44 1151 CYS A CA 1
ATOM 8838 C C . CYS A 1 1151 ? -9.554 42.871 -31.537 1.00 94.44 1151 CYS A C 1
ATOM 8840 O O . CYS A 1 1151 ? -9.617 43.870 -32.249 1.00 94.44 1151 CYS A O 1
ATOM 8842 N N . LYS A 1 1152 ? -10.002 42.875 -30.279 1.00 95.12 1152 LYS A N 1
ATOM 8843 C CA . LYS A 1 1152 ? -10.367 44.092 -29.554 1.00 95.12 1152 LYS A CA 1
ATOM 8844 C C . LYS A 1 1152 ? -9.270 44.443 -28.554 1.00 95.12 1152 LYS A C 1
ATOM 8846 O O . LYS A 1 1152 ? -8.952 43.630 -27.693 1.00 95.12 1152 LYS A O 1
ATOM 8851 N N . LEU A 1 1153 ? -8.757 45.667 -28.616 1.00 94.62 1153 LEU A N 1
ATOM 8852 C CA . LEU A 1 1153 ? -7.877 46.233 -27.595 1.00 94.62 1153 LEU A CA 1
ATOM 8853 C C . LEU A 1 1153 ? -8.677 47.125 -26.642 1.00 94.62 1153 LEU A C 1
ATOM 8855 O O . LEU A 1 1153 ? -9.507 47.925 -27.076 1.00 94.62 1153 LEU A O 1
ATOM 8859 N N . VAL A 1 1154 ? -8.444 46.977 -25.339 1.00 95.62 1154 VAL A N 1
ATOM 8860 C CA . VAL A 1 1154 ? -8.978 47.874 -24.309 1.00 95.62 1154 VAL A CA 1
ATOM 8861 C C . VAL A 1 1154 ? -7.878 48.205 -23.311 1.00 95.62 1154 VAL A C 1
ATOM 8863 O O . VAL A 1 1154 ? -7.395 47.327 -22.596 1.00 95.62 1154 VAL A O 1
ATOM 8866 N N . HIS A 1 1155 ? -7.519 49.482 -23.227 1.00 93.75 1155 HIS A N 1
ATOM 8867 C CA . HIS A 1 1155 ? -6.708 50.001 -22.129 1.00 93.75 1155 HIS A CA 1
ATOM 8868 C C . HIS A 1 1155 ? -7.580 50.249 -20.903 1.00 93.75 1155 HIS A C 1
ATOM 8870 O O . HIS A 1 1155 ? -8.678 50.799 -21.005 1.00 93.75 1155 HIS A O 1
ATOM 8876 N N . LEU A 1 1156 ? -7.092 49.824 -19.744 1.00 90.00 1156 LEU A N 1
ATOM 8877 C CA . LEU A 1 1156 ? -7.731 50.073 -18.461 1.00 90.00 1156 LEU A CA 1
ATOM 8878 C C . LEU A 1 1156 ? -6.989 51.212 -17.764 1.00 90.00 1156 LEU A C 1
ATOM 8880 O O . LEU A 1 1156 ? -5.910 51.008 -17.213 1.00 90.00 1156 LEU A O 1
ATOM 8884 N N . ASP A 1 1157 ? -7.582 52.404 -17.796 1.00 86.44 1157 ASP A N 1
ATOM 8885 C CA . ASP A 1 1157 ? -7.018 53.587 -17.139 1.00 86.44 1157 ASP A CA 1
ATOM 8886 C C . ASP A 1 1157 ? -6.795 53.324 -15.641 1.00 86.44 1157 ASP A C 1
ATOM 8888 O O . ASP A 1 1157 ? -7.604 52.640 -14.995 1.00 86.44 1157 ASP A O 1
ATOM 8892 N N . ASP A 1 1158 ? -5.701 53.869 -15.102 1.00 83.00 1158 ASP A N 1
ATOM 8893 C CA . ASP A 1 1158 ? -5.228 53.688 -13.723 1.00 83.00 1158 ASP A CA 1
ATOM 8894 C C . ASP A 1 1158 ? -4.860 52.241 -13.326 1.00 83.00 1158 ASP A C 1
ATOM 8896 O O . ASP A 1 1158 ? -4.691 51.957 -12.129 1.00 83.00 1158 ASP A O 1
ATOM 8900 N N . ALA A 1 1159 ? -4.769 51.311 -14.284 1.00 84.69 1159 ALA A N 1
ATOM 8901 C CA . ALA A 1 1159 ? -4.324 49.940 -14.043 1.00 84.69 1159 ALA A CA 1
ATOM 8902 C C . ALA A 1 1159 ? -2.807 49.787 -14.216 1.00 84.69 1159 ALA A C 1
ATOM 8904 O O . ALA A 1 1159 ? -2.220 50.335 -15.150 1.00 84.69 1159 ALA A O 1
ATOM 8905 N N . GLY A 1 1160 ? -2.188 48.989 -13.344 1.00 84.69 1160 GLY A N 1
ATOM 8906 C CA . GLY A 1 1160 ? -0.822 48.497 -13.512 1.00 84.69 1160 GLY A CA 1
ATOM 8907 C C . GLY A 1 1160 ? -0.779 47.168 -14.275 1.00 84.69 1160 GLY A C 1
ATOM 8908 O O . GLY A 1 1160 ? -1.734 46.777 -14.945 1.00 84.69 1160 GLY A O 1
ATOM 8909 N N . HIS A 1 1161 ? 0.349 46.460 -14.178 1.00 87.38 1161 HIS A N 1
ATOM 8910 C CA . HIS A 1 1161 ? 0.586 45.210 -14.914 1.00 87.38 1161 HIS A CA 1
ATOM 8911 C C . HIS A 1 1161 ? -0.390 44.080 -14.536 1.00 87.38 1161 HIS A C 1
ATOM 8913 O O . HIS A 1 1161 ? -0.704 43.216 -15.355 1.00 87.38 1161 HIS A O 1
ATOM 8919 N N . ASN A 1 1162 ? -0.892 44.068 -13.301 1.00 87.75 1162 ASN A N 1
ATOM 8920 C CA . ASN A 1 1162 ? -1.720 42.990 -12.768 1.00 87.75 1162 ASN A CA 1
ATOM 8921 C C . ASN A 1 1162 ? -3.192 43.378 -12.856 1.00 87.75 1162 ASN A C 1
ATOM 8923 O O . ASN A 1 1162 ? -3.885 43.508 -11.853 1.00 87.75 1162 ASN A O 1
ATOM 8927 N N . LEU A 1 1163 ? -3.676 43.563 -14.086 1.00 88.25 1163 LEU A N 1
ATOM 8928 C CA . LEU A 1 1163 ? -5.019 44.069 -14.409 1.00 88.25 1163 LEU A CA 1
ATOM 8929 C C . LEU A 1 1163 ? -6.160 43.370 -13.650 1.00 88.25 1163 LEU A C 1
ATOM 8931 O O . LEU A 1 1163 ? -7.173 43.994 -13.329 1.00 88.25 1163 LEU A O 1
ATOM 8935 N N . HIS A 1 1164 ? -6.013 42.070 -13.388 1.00 86.31 1164 HIS A N 1
ATOM 8936 C CA . HIS A 1 1164 ? -6.997 41.256 -12.676 1.00 86.31 1164 HIS A CA 1
ATOM 8937 C C . HIS A 1 1164 ? -7.074 41.572 -11.174 1.00 86.31 1164 HIS A C 1
ATOM 8939 O O . HIS A 1 1164 ? -8.111 41.306 -10.582 1.00 86.31 1164 HIS A O 1
ATOM 8945 N N . HIS A 1 1165 ? -6.069 42.240 -10.605 1.00 86.50 1165 HIS A N 1
ATOM 8946 C CA . HIS A 1 1165 ? -6.074 42.774 -9.241 1.00 86.50 1165 HIS A CA 1
ATOM 8947 C C . HIS A 1 1165 ? -6.219 44.306 -9.229 1.00 86.50 1165 HIS A C 1
ATOM 8949 O O . HIS A 1 1165 ? -7.101 44.844 -8.567 1.00 86.50 1165 HIS A O 1
ATOM 8955 N N . ASP A 1 1166 ? -5.428 45.020 -10.040 1.00 83.56 1166 ASP A N 1
ATOM 8956 C CA . ASP A 1 1166 ? -5.340 46.490 -10.048 1.00 83.56 1166 ASP A CA 1
ATOM 8957 C C . ASP A 1 1166 ? -6.671 47.182 -10.380 1.00 83.56 1166 ASP A C 1
ATOM 8959 O O . ASP A 1 1166 ? -6.970 48.261 -9.864 1.00 83.56 1166 ASP A O 1
ATOM 8963 N N . GLN A 1 1167 ? -7.464 46.572 -11.266 1.00 86.88 1167 GLN A N 1
ATOM 8964 C CA . GLN A 1 1167 ? -8.767 47.070 -11.711 1.00 86.88 1167 GLN A CA 1
ATOM 8965 C C . GLN A 1 1167 ? -9.778 45.920 -11.861 1.00 86.88 1167 GLN A C 1
ATOM 8967 O O . GLN A 1 1167 ? -10.534 45.879 -12.837 1.00 86.88 1167 GLN A O 1
ATOM 8972 N N . LEU A 1 1168 ? -9.826 44.993 -10.891 1.00 87.44 1168 LEU A N 1
ATOM 8973 C CA . LEU A 1 1168 ? -10.631 43.756 -10.929 1.00 87.44 1168 LEU A CA 1
ATOM 8974 C C . LEU A 1 1168 ? -12.045 43.953 -11.503 1.00 87.44 1168 LEU A C 1
ATOM 8976 O O . LEU A 1 1168 ? -12.457 43.235 -12.412 1.00 87.44 1168 LEU A O 1
ATOM 8980 N N . ASN A 1 1169 ? -12.790 44.955 -11.029 1.00 87.19 1169 ASN A N 1
ATOM 8981 C CA . ASN A 1 1169 ? -14.167 45.192 -11.475 1.00 87.19 1169 ASN A CA 1
ATOM 8982 C C . ASN A 1 1169 ? -14.264 45.654 -12.941 1.00 87.19 1169 ASN A C 1
ATOM 8984 O O . ASN A 1 1169 ? -15.171 45.228 -13.662 1.00 87.19 1169 ASN A O 1
ATOM 8988 N N . ARG A 1 1170 ? -13.344 46.509 -13.411 1.00 87.19 1170 ARG A N 1
ATOM 8989 C CA . ARG A 1 1170 ? -13.316 46.955 -14.819 1.00 87.19 1170 ARG A CA 1
ATOM 8990 C C . ARG A 1 1170 ? -12.826 45.835 -15.736 1.00 87.19 1170 ARG A C 1
ATOM 8992 O O . ARG A 1 1170 ? -13.406 45.640 -16.808 1.00 87.19 1170 ARG A O 1
ATOM 8999 N N . THR A 1 1171 ? -11.829 45.075 -15.286 1.00 90.38 1171 THR A N 1
ATOM 9000 C CA . THR A 1 1171 ? -11.326 43.869 -15.951 1.00 90.38 1171 THR A CA 1
ATOM 9001 C C . THR A 1 1171 ? -12.450 42.853 -16.120 1.00 90.38 1171 THR A C 1
ATOM 9003 O O . THR A 1 1171 ? -12.773 42.486 -17.247 1.00 90.38 1171 THR A O 1
ATOM 9006 N N . PHE A 1 1172 ? -13.141 42.493 -15.034 1.00 92.38 1172 PHE A N 1
ATOM 9007 C CA . PHE A 1 1172 ? -14.275 41.570 -15.049 1.00 92.38 1172 PHE A CA 1
ATOM 9008 C C . PHE A 1 1172 ? -15.408 42.045 -15.966 1.00 92.38 1172 PHE A C 1
ATOM 9010 O O . PHE A 1 1172 ? -15.922 41.261 -16.764 1.00 92.38 1172 PHE A O 1
ATOM 9017 N N . LYS A 1 1173 ? -15.781 43.331 -15.905 1.00 90.88 1173 LYS A N 1
ATOM 9018 C CA . LYS A 1 1173 ? -16.835 43.896 -16.762 1.00 90.88 1173 LYS A CA 1
ATOM 9019 C C . LYS A 1 1173 ? -16.482 43.782 -18.246 1.00 90.88 1173 LYS A C 1
ATOM 9021 O O . LYS A 1 1173 ? -17.312 43.348 -19.041 1.00 90.88 1173 LYS A O 1
ATOM 9026 N N . THR A 1 1174 ? -15.264 44.168 -18.619 1.00 91.81 1174 THR A N 1
ATOM 9027 C CA . THR A 1 1174 ? -14.810 44.151 -20.019 1.00 91.81 1174 THR A CA 1
ATOM 9028 C C . THR A 1 1174 ? -14.672 42.722 -20.538 1.00 91.81 1174 THR A C 1
ATOM 9030 O O . THR A 1 1174 ? -15.123 42.419 -21.643 1.00 91.81 1174 THR A O 1
ATOM 9033 N N . LEU A 1 1175 ? -14.119 41.834 -19.711 1.00 93.31 1175 LEU A N 1
ATOM 9034 C CA . LEU A 1 1175 ? -13.995 40.408 -19.987 1.00 93.31 1175 LEU A CA 1
ATOM 9035 C C . LEU A 1 1175 ? -15.365 39.757 -20.201 1.00 93.31 1175 LEU A C 1
ATOM 9037 O O . LEU A 1 1175 ? -15.593 39.140 -21.236 1.00 93.31 1175 LEU A O 1
ATOM 9041 N N . SER A 1 1176 ? -16.310 39.961 -19.282 1.00 89.44 1176 SER A N 1
ATOM 9042 C CA . SER A 1 1176 ? -17.659 39.379 -19.363 1.00 89.44 1176 SER A CA 1
ATOM 9043 C C . SER A 1 1176 ? -18.404 39.812 -20.631 1.00 89.44 1176 SER A C 1
ATOM 9045 O O . SER A 1 1176 ? -19.093 39.013 -21.265 1.00 89.44 1176 SER A O 1
ATOM 9047 N N . GLN A 1 1177 ? -18.229 41.066 -21.063 1.00 89.69 1177 GLN A N 1
ATOM 9048 C CA . GLN A 1 1177 ? -18.802 41.568 -22.320 1.00 89.69 1177 GLN A CA 1
ATOM 9049 C C . GLN A 1 1177 ? -18.221 40.898 -23.569 1.00 89.69 1177 GLN A C 1
ATOM 9051 O O . GLN A 1 1177 ? -18.901 40.812 -24.589 1.00 89.69 1177 GLN A O 1
ATOM 9056 N N . PHE A 1 1178 ? -16.959 40.477 -23.529 1.00 94.00 1178 PHE A N 1
ATOM 9057 C CA . PHE A 1 1178 ? -16.337 39.745 -24.626 1.00 94.00 1178 PHE A CA 1
ATOM 9058 C C . PHE A 1 1178 ? -16.741 38.269 -24.600 1.00 94.00 1178 PHE A C 1
ATOM 9060 O O . PHE A 1 1178 ? -17.212 37.748 -25.609 1.00 94.00 1178 PHE A O 1
ATOM 9067 N N . LEU A 1 1179 ? -16.635 37.621 -23.438 1.00 91.50 1179 LEU A N 1
ATOM 9068 C CA . LEU A 1 1179 ? -16.936 36.198 -23.274 1.00 91.50 1179 LEU A CA 1
ATOM 9069 C C . LEU A 1 1179 ? -18.399 35.862 -23.609 1.00 91.50 1179 LEU A C 1
ATOM 9071 O O . LEU A 1 1179 ? -18.656 34.860 -24.274 1.00 91.50 1179 LEU A O 1
ATOM 9075 N N . SER A 1 1180 ? -19.347 36.731 -23.241 1.00 85.31 1180 SER A N 1
ATOM 9076 C CA . SER A 1 1180 ? -20.763 36.586 -23.627 1.00 85.31 1180 SER A CA 1
ATOM 9077 C C . SER A 1 1180 ? -20.977 36.620 -25.145 1.00 85.31 1180 SER A C 1
ATOM 9079 O O . SER A 1 1180 ? -21.795 35.875 -25.670 1.00 85.31 1180 SER A O 1
ATOM 9081 N N . LYS A 1 1181 ? -20.205 37.419 -25.891 1.00 84.25 1181 LYS A N 1
ATOM 9082 C CA . LYS A 1 1181 ? -20.295 37.457 -27.362 1.00 84.25 1181 LYS A CA 1
ATOM 9083 C C . LYS A 1 1181 ? -19.696 36.219 -28.023 1.00 84.25 1181 LYS A C 1
ATOM 9085 O O . LYS A 1 1181 ? -20.214 35.770 -29.038 1.00 84.25 1181 LYS A O 1
ATOM 9090 N N . VAL A 1 1182 ? -18.619 35.674 -27.457 1.00 85.12 1182 VAL A N 1
ATOM 9091 C CA . VAL A 1 1182 ? -17.945 34.470 -27.973 1.00 85.12 1182 VAL A CA 1
ATOM 9092 C C . VAL A 1 1182 ? -18.823 33.223 -27.828 1.00 85.12 1182 VAL A C 1
ATOM 9094 O O . VAL A 1 1182 ? -18.750 32.311 -28.654 1.00 85.12 1182 VAL A O 1
ATOM 9097 N N . ASN A 1 1183 ? -19.662 33.163 -26.795 1.00 74.69 1183 ASN A N 1
ATOM 9098 C CA . ASN A 1 1183 ? -20.506 31.999 -26.537 1.00 74.69 1183 ASN A CA 1
ATOM 9099 C C . ASN A 1 1183 ? -21.884 32.025 -27.200 1.00 74.69 1183 ASN A C 1
ATOM 9101 O O . ASN A 1 1183 ? -22.499 30.967 -27.285 1.00 74.69 1183 ASN A O 1
ATOM 9105 N N . GLY A 1 1184 ? -22.288 33.160 -27.778 1.00 58.44 1184 GLY A N 1
ATOM 9106 C CA . GLY A 1 1184 ? -23.665 33.369 -28.226 1.00 58.44 1184 GLY A CA 1
ATOM 9107 C C . GLY A 1 1184 ? -24.593 33.699 -27.045 1.00 58.44 1184 GLY A C 1
ATOM 9108 O O . GLY A 1 1184 ? -24.164 33.579 -25.897 1.00 58.44 1184 GLY A O 1
ATOM 9109 N N . PRO A 1 1185 ? -25.814 34.195 -27.316 1.00 41.91 1185 PRO A N 1
ATOM 9110 C CA . PRO A 1 1185 ? -26.810 34.475 -26.282 1.00 41.91 1185 PRO A CA 1
ATOM 9111 C C . PRO A 1 1185 ? -27.255 33.226 -25.518 1.00 41.91 1185 PRO A C 1
ATOM 9113 O O . PRO A 1 1185 ? -27.286 32.135 -26.134 1.00 41.91 1185 PRO A O 1
#

Nearest PDB structures (foldseek):
  6nkf-assembly2_B  TM=8.242E-01  e=6.925E-19  metagenome
  8ynw-assembly4_D  TM=6.673E-01  e=8.342E-15  Bacillus thuringiensis
  7jqz-assembly1_J  TM=7.323E-01  e=5.914E-13  Burkholderia orbicola MC0-3
  7jqy-assembly1_B  TM=6.637E-01  e=1.331E-11  Burkholderia cenocepacia J2315
  7jqx-assembly1_A  TM=6.498E-01  e=4.428E-11  Burkholderia cenocepacia J2315

Foldseek 3Di:
DDDDDDDDDDDDDDDDDPDDDDDDDDPPPFADKDWLDPDWDVVLVPPCPPDWDWDTDPFTKTASCRTKIKGKLAAPPPLQQLAEEEFEADDPLQIGRCPQRNVQLQNVCSPVSYIYIYIDFHRQPHVPDPDDLLCGRLVSLLSVLLVCLLCSVVRVHDNLRYAYEYAAQRLVSSLCLLADWDQFDCPDPDSSSRHTSHGQEGEHHQYADLVPHQHALSGHEYEYEEECQEDCCRNVSVVVNVVNCVVNVHHYYYYYHDPDYGDPGADPPDDDPSNCVSVVVVVVCVVVSSGDRDDDDDDDDDDDDDDDDPDVPDQKDKDWFDQLFPDDDSLRGKIKMAGPDDDPAFAAEEEEFEDDLLADDDLPPPQNVVVRHVVRSVGYIYIRHGFRRCVRPNPPRRLLSLLSNLLSCLVCSVVRSHDNQRYAYEYAEVRLFSRLCQFFQAVVLVSNDDRDSVVGGSRHQEYEGQLYQQDDDPPRPDPDLSSGSLSRQAAPTHAYEYEEECAAPPRHVVNVVVSVVSNVVRNHNYHYHYHYPDYSCCCPPPVCVPNVVVVVLRSCVRRPDDDDDDPPDDDPPDAPWAQDPQQADAPFRKIWGDDPNLPLKIKIARPDLVVFAPVAAAAEEQEEEPPQWSDCQLQCLLQSNLRSNRHIYIYGHDYCSNDPDDPCRRDGHALVSSVVVLVVLVCLCCDPPRSNPRRHDQQQYEQEYAALSLQSQLQCQLPPSHQEYERELAAQDCAQDPDPRRPRDHLCSLVSHDHEYEYEHLPPQRPHVVRVVVSVVPNAAYKYKYKYANRYRSQQSNPRSSPPVSVVVNLVSCVRRVVPVVSVLCADDCNRVQNPDPRMDMDIDDDDDDDDDDDDDDDPDDDDDADDFDDQDPQKDKDWDCFPNWIKIKIWHNDDPDAAAEEEAEALLAAQCLCRVVCVVCVVRHGYIRIGFAQFDPIHHDDPPFALCNRLRVVQRVCVVVVRQQHEYEYAELSLLSVLVCLLVVVRRHQEYEYAAADFDAPPDPDDDDDPPPPPVVPPPDDDDDDDDDDDDDDDDDDDDPDDDPDDDDQDSPDALVNLVVQLPDRLRNQLVNCCVVPVQFDSNSSSSSSVRSNRRRHQNDPRSVCSSCSSSPCDLSQLSNAHAYEYEHEDDDPRRVVSVVVSQVSHPHYDYDYDPQADSSCCGRVVPVCSVVVVVSVCVSVDD